Protein AF-0000000084738300 (afdb_homodimer)

Organism: Rhizopus delemar (strain RA 99-880 / ATCC MYA-4621 / FGSC 9543 / NRRL 43880) (NCBI:txid246409)

Foldseek 3Di:
DPLDQLDQVQLQADLQLGVAHPDAADLDDPDVLCVLLVVCQVCVQVCLVVVNLLVSLVVADQGDLVPDDDPSSLLVVLLSLQLSFLCNQQGDLDAGDQEDDQSRLVNLCVSCVVQLADSYAALCRFARNFKDFQDPVDDPALVGIWGSDANQPDVLRGLVRSLLNRLSNLQSNLVVLLSQLLVCVVVVNLVSNLVSLLSNLVSLVSSLVSLVCNPVRHDLLCCQQPGQLSQFALAPFVVLPRPLAHFRPPPDPPDPPPPPPVPCVVPDPVLVVLQRHFGDFGYDPLLDLSLLLLCLQLLQEAAEQPDDPPVDDPPPPPCPVLVCPCDRRVSCVVVVVVPPVPPVPPQPPRYNYSVSVVSLSRYGPSSSVSSSSSNVSRCLLVVLVVLLVCLLVVNHDPSNVSSLVSSLSSLVSSLSSLVSVLVVCCSNFVVDLAVDHPPLLQPVPPDPDPDDDPPPDPPPDPPPPPPPDDPPDPPDSSVVSVVSRRRSRQRHRDYDPDPARQDSNGDRPNSSSVSSSVSSNVSRRDSDNPVPPPPPPPVPPDCPPPVCVVVVD/DPLDQLDQVQLQADLQLGVAHPDAADLDDPDVLCVLLVVCQVCVQVCLVVVNLLVSLVVADQGDLVPDDDPSSLLVVLLSLQLSFLCNQQGDLDAGDQEDDQSRLVNLCVSCVVQLADSYAALCRFARNFKDFQDPVDDPALVGIWGSDANQPDVLRGLVRSLLNRLSNLQSNLVVLLSQLLVCVVVVPLVSNLVSLLSNLVSLVSSLVSLVCNPVRHDLLCCQQPGQLSQFALAPFVVLPRPLAHFRPPPDPPDPPPPPPVCCVPPDPVLVVLQRHFGDFGYDPLLDLSLLLLCLQLLQEAAEQPDDPPVDDPPPPPCPVLVPPCDRRVSCVVVVPVPPVPPVPPQPPRYNYSVSVVSPSRYGPSSSVSSSSSNVSRCLLVVLVVLLVCLLVVNHDPSNVSSLVSSLSSLVSSLSSLVSVLVVCCRNFVVDLAVDHPDLLQPVPPDPDPDDDPPPDPPPDPDPPVPPDDDPDDDDSSVVSVVSRRSSRQRHRDYDPDPARQDSNGDRPNSSSVSSSVSSNVSRRDSDNPVPPPPPPPVPPDCPPPCCVVVVD

Structure (mmCIF, N/CA/C/O backbone):
data_AF-0000000084738300-model_v1
#
loop_
_entity.id
_entity.type
_entity.pdbx_description
1 polymer 'Indoleamine 2,3-dioxygenase'
#
loop_
_atom_site.group_PDB
_atom_site.id
_atom_site.type_symbol
_atom_site.label_atom_id
_atom_site.label_alt_id
_atom_site.label_comp_id
_atom_site.label_asym_id
_atom_site.label_entity_id
_atom_site.label_seq_id
_atom_site.pdbx_PDB_ins_code
_atom_site.Cartn_x
_atom_site.Cartn_y
_atom_site.Cartn_z
_atom_site.occupancy
_atom_site.B_iso_or_equiv
_atom_site.auth_seq_id
_atom_site.auth_comp_id
_atom_site.auth_asym_id
_atom_site.auth_atom_id
_atom_site.pdbx_PDB_model_num
ATOM 1 N N . MET A 1 1 ? -10.086 52.062 16.719 1 28.41 1 MET A N 1
ATOM 2 C CA . MET A 1 1 ? -10.305 51 15.742 1 28.41 1 MET A CA 1
ATOM 3 C C . MET A 1 1 ? -11.094 49.875 16.375 1 28.41 1 MET A C 1
ATOM 5 O O . MET A 1 1 ? -10.719 49.344 17.422 1 28.41 1 MET A O 1
ATOM 9 N N . THR A 1 2 ? -12.312 49.844 16.203 1 34.78 2 THR A N 1
ATOM 10 C CA . THR A 1 2 ? -13.219 48.844 16.719 1 34.78 2 THR A CA 1
ATOM 11 C C . THR A 1 2 ? -12.688 47.438 16.438 1 34.78 2 THR A C 1
ATOM 13 O O . THR A 1 2 ? -12.578 47.031 15.266 1 34.78 2 THR A O 1
ATOM 16 N N . ILE A 1 3 ? -11.781 46.969 17.109 1 43.94 3 ILE A N 1
ATOM 17 C CA . ILE A 1 3 ? -11.188 45.625 16.969 1 43.94 3 ILE A CA 1
ATOM 18 C C . ILE A 1 3 ? -12.281 44.594 16.844 1 43.94 3 ILE A C 1
ATOM 20 O O . ILE A 1 3 ? -13.086 44.406 17.766 1 43.94 3 ILE A O 1
ATOM 24 N N . THR A 1 4 ? -12.883 44.344 15.68 1 50.88 4 THR A N 1
ATOM 25 C CA . THR A 1 4 ? -13.938 43.406 15.281 1 50.88 4 THR A CA 1
ATOM 26 C C . THR A 1 4 ? -13.617 42 15.727 1 50.88 4 THR A C 1
ATOM 28 O O . THR A 1 4 ? -12.469 41.562 15.617 1 50.88 4 THR A O 1
ATOM 31 N N . THR A 1 5 ? -14.492 41.406 16.594 1 66.25 5 THR A N 1
ATOM 32 C CA . THR A 1 5 ? -14.5 40.031 17.031 1 66.25 5 THR A CA 1
ATOM 33 C C . THR A 1 5 ? -14.25 39.094 15.867 1 66.25 5 THR A C 1
ATOM 35 O O . THR A 1 5 ? -14.883 39.188 14.82 1 66.25 5 THR A O 1
ATOM 38 N N . LEU A 1 6 ? -13 38.5 15.875 1 78 6 LEU A N 1
ATOM 39 C CA . LEU A 1 6 ? -12.656 37.5 14.867 1 78 6 LEU A CA 1
ATOM 40 C C . LEU A 1 6 ? -13.703 36.406 14.812 1 78 6 LEU A C 1
ATOM 42 O O . LEU A 1 6 ? -13.883 35.656 15.789 1 78 6 LEU A O 1
ATOM 46 N N . LEU A 1 7 ? -14.555 36.438 13.797 1 84.5 7 LEU A N 1
ATOM 47 C CA . LEU A 1 7 ? -15.57 35.406 13.617 1 84.5 7 LEU A CA 1
ATOM 48 C C . LEU A 1 7 ? -15.023 34.219 12.82 1 84.5 7 LEU A C 1
ATOM 50 O O . LEU A 1 7 ? -14.789 34.344 11.609 1 84.5 7 LEU A O 1
ATOM 54 N N . LEU A 1 8 ? -14.852 33.125 13.484 1 88.94 8 LEU A N 1
ATOM 55 C CA . LEU A 1 8 ? -14.227 31.953 12.906 1 88.94 8 LEU A CA 1
ATOM 56 C C . LEU A 1 8 ? -14.945 31.531 11.625 1 88.94 8 LEU A C 1
ATOM 58 O O . LEU A 1 8 ? -14.305 31.203 10.625 1 88.94 8 LEU A O 1
ATOM 62 N N . GLU A 1 9 ? -16.266 31.609 11.602 1 87.56 9 GLU A N 1
ATOM 63 C CA . GLU A 1 9 ? -17.062 31.062 10.516 1 87.56 9 GLU A CA 1
ATOM 64 C C . GLU A 1 9 ? -16.844 31.859 9.227 1 87.56 9 GLU A C 1
ATOM 66 O O . GLU A 1 9 ? -16.984 31.312 8.125 1 87.56 9 GLU A O 1
ATOM 71 N N . LYS A 1 10 ? -16.469 33.094 9.391 1 90.25 10 LYS A N 1
ATOM 72 C CA . LYS A 1 10 ? -16.188 33.938 8.227 1 90.25 10 LYS A CA 1
ATOM 73 C C . LYS A 1 10 ? -15.008 33.406 7.434 1 90.25 10 LYS A C 1
ATOM 75 O O . LYS A 1 10 ? -14.891 33.656 6.234 1 90.25 10 LYS A O 1
ATOM 80 N N . TYR A 1 11 ? -14.203 32.656 8.062 1 95.31 11 TYR A N 1
ATOM 81 C CA . TYR A 1 11 ? -12.953 32.219 7.453 1 95.31 11 TYR A CA 1
ATOM 82 C C . TYR A 1 11 ? -12.953 30.703 7.246 1 95.31 11 TYR A C 1
ATOM 84 O O . TYR A 1 11 ? -11.891 30.078 7.152 1 95.31 11 TYR A O 1
ATOM 92 N N . ASP A 1 12 ? -14.094 30.062 7.25 1 94.69 12 ASP A N 1
ATOM 93 C CA . ASP A 1 12 ? -14.234 28.625 7.07 1 94.69 12 ASP A CA 1
ATOM 94 C C . ASP A 1 12 ? -13.508 27.859 8.172 1 94.69 12 ASP A C 1
ATOM 96 O O . ASP A 1 12 ? -12.852 26.859 7.906 1 94.69 12 ASP A O 1
ATOM 100 N N . VAL A 1 13 ? -13.492 28.453 9.305 1 96.5 13 VAL A N 1
ATOM 101 C CA . VAL A 1 13 ? -12.953 27.797 10.492 1 96.5 13 VAL A CA 1
ATOM 102 C C . VAL A 1 13 ? -14.094 27.375 11.414 1 96.5 13 VAL A C 1
ATOM 104 O O . VAL A 1 13 ? -14.914 28.203 11.812 1 96.5 13 VAL A O 1
ATOM 107 N N . SER A 1 14 ? -14.156 26.109 11.758 1 95.19 14 SER A N 1
ATOM 108 C CA . SER A 1 14 ? -15.203 25.594 12.625 1 95.19 14 SER A CA 1
ATOM 109 C C . SER A 1 14 ? -14.789 25.656 14.094 1 95.19 14 SER A C 1
ATOM 111 O O . SER A 1 14 ? -13.633 25.391 14.43 1 95.19 14 SER A O 1
ATOM 113 N N . PRO A 1 15 ? -15.734 26.078 14.891 1 92.25 15 PRO A N 1
ATOM 114 C CA . PRO A 1 15 ? -15.414 26.047 16.312 1 92.25 15 PRO A CA 1
ATOM 115 C C . PRO A 1 15 ? -15.234 24.641 16.859 1 92.25 15 PRO A C 1
ATOM 117 O O . PRO A 1 15 ? -14.641 24.453 17.922 1 92.25 15 PRO A O 1
ATOM 120 N N . ILE A 1 16 ? -15.664 23.688 16.094 1 92.81 16 ILE A N 1
ATOM 121 C CA . ILE A 1 16 ? -15.641 22.297 16.562 1 92.81 16 ILE A CA 1
ATOM 122 C C . ILE A 1 16 ? -14.523 21.531 15.852 1 92.81 16 ILE A C 1
ATOM 124 O O . ILE A 1 16 ? -13.703 20.875 16.5 1 92.81 16 ILE A O 1
ATOM 128 N N . THR A 1 17 ? -14.414 21.703 14.547 1 95.94 17 THR A N 1
ATOM 129 C CA . THR A 1 17 ? -13.477 20.891 13.773 1 95.94 17 THR A CA 1
ATOM 130 C C . THR A 1 17 ? -12.273 21.719 13.328 1 95.94 17 THR A C 1
ATOM 132 O O . THR A 1 17 ? -11.406 21.219 12.609 1 95.94 17 THR A O 1
ATOM 135 N N . GLY A 1 18 ? -12.188 22.969 13.742 1 97.25 18 GLY A N 1
ATOM 136 C CA . GLY A 1 18 ? -11.062 23.812 13.367 1 97.25 18 GLY A CA 1
ATOM 137 C C . GLY A 1 18 ? -10.961 24.031 11.867 1 97.25 18 GLY A C 1
ATOM 138 O O . GLY A 1 18 ? -11.945 24.422 11.227 1 97.25 18 GLY A O 1
ATOM 139 N N . PHE A 1 19 ? -9.82 23.828 11.312 1 98.19 19 PHE A N 1
ATOM 140 C CA . PHE A 1 19 ? -9.586 24.062 9.898 1 98.19 19 PHE A CA 1
ATOM 141 C C . PHE A 1 19 ? -10.094 22.891 9.062 1 98.19 19 PHE A C 1
ATOM 143 O O . PHE A 1 19 ? -10.148 22.984 7.832 1 98.19 19 PHE A O 1
ATOM 150 N N . LEU A 1 20 ? -10.445 21.75 9.719 1 97.75 20 LEU A N 1
ATOM 151 C CA . LEU A 1 20 ? -11.172 20.719 8.992 1 97.75 20 LEU A CA 1
ATOM 152 C C . LEU A 1 20 ? -12.586 21.188 8.648 1 97.75 20 LEU A C 1
ATOM 154 O O . LEU A 1 20 ? -13.195 21.938 9.398 1 97.75 20 LEU A O 1
ATOM 158 N N . PRO A 1 21 ? -13.031 20.703 7.523 1 95.88 21 PRO A N 1
ATOM 159 C CA . PRO A 1 21 ? -14.406 21.094 7.184 1 95.88 21 PRO A CA 1
ATOM 160 C C . PRO A 1 21 ? -15.422 20.656 8.242 1 95.88 21 PRO A C 1
ATOM 162 O O . PRO A 1 21 ? -15.25 19.594 8.859 1 95.88 21 PRO A O 1
ATOM 165 N N . SER A 1 22 ? -16.484 21.453 8.391 1 92.5 22 SER A N 1
ATOM 166 C CA . SER A 1 22 ? -17.531 21.141 9.359 1 92.5 22 SER A CA 1
ATOM 167 C C . SER A 1 22 ? -18.297 19.891 8.969 1 92.5 22 SER A C 1
ATOM 169 O O . SER A 1 22 ? -18.859 19.203 9.828 1 92.5 22 SER A O 1
ATOM 171 N N . THR A 1 23 ? -18.312 19.656 7.699 1 92 23 THR A N 1
ATOM 172 C CA . THR A 1 23 ? -18.859 18.422 7.18 1 92 23 THR A CA 1
ATOM 173 C C . THR A 1 23 ? -17.766 17.578 6.527 1 92 23 THR A C 1
ATOM 175 O O . THR A 1 23 ? -16.906 18.094 5.828 1 92 23 THR A O 1
ATOM 178 N N . PRO A 1 24 ? -17.875 16.266 6.738 1 92.75 24 PRO A N 1
ATOM 179 C CA . PRO A 1 24 ? -16.844 15.43 6.137 1 92.75 24 PRO A CA 1
ATOM 180 C C . PRO A 1 24 ? -16.734 15.617 4.625 1 92.75 24 PRO A C 1
ATOM 182 O O . PRO A 1 24 ? -17.719 15.914 3.965 1 92.75 24 PRO A O 1
ATOM 185 N N . PRO A 1 25 ? -15.492 15.477 4.117 1 97.31 25 PRO A N 1
ATOM 186 C CA . PRO A 1 25 ? -15.289 15.625 2.674 1 97.31 25 PRO A CA 1
ATOM 187 C C . PRO A 1 25 ? -16.203 14.719 1.854 1 97.31 25 PRO A C 1
ATOM 189 O O . PRO A 1 25 ? -16.547 13.617 2.301 1 97.31 25 PRO A O 1
ATOM 192 N N . LEU A 1 26 ? -16.547 15.211 0.703 1 97.31 26 LEU A N 1
ATOM 193 C CA . LEU A 1 26 ? -17.391 14.453 -0.21 1 97.31 26 LEU A CA 1
ATOM 194 C C . LEU A 1 26 ? -16.656 13.227 -0.739 1 97.31 26 LEU A C 1
ATOM 196 O O . LEU A 1 26 ? -15.508 13.328 -1.175 1 97.31 26 LEU A O 1
ATOM 200 N N . LYS A 1 27 ? -17.359 12.133 -0.733 1 96.25 27 LYS A N 1
ATOM 201 C CA . LYS A 1 27 ? -16.75 10.883 -1.198 1 96.25 27 LYS A CA 1
ATOM 202 C C . LYS A 1 27 ? -16.719 10.828 -2.723 1 96.25 27 LYS A C 1
ATOM 204 O O . LYS A 1 27 ? -15.828 10.211 -3.307 1 96.25 27 LYS A O 1
ATOM 209 N N . ARG A 1 28 ? -17.766 11.406 -3.32 1 97.75 28 ARG A N 1
ATOM 210 C CA . ARG A 1 28 ? -17.922 11.32 -4.77 1 97.75 28 ARG A CA 1
ATOM 211 C C . ARG A 1 28 ? -18.75 12.484 -5.305 1 97.75 28 ARG A C 1
ATOM 213 O O . ARG A 1 28 ? -19.719 12.898 -4.68 1 97.75 28 ARG A O 1
ATOM 220 N N . LEU A 1 29 ? -18.359 12.977 -6.449 1 98.44 29 LEU A N 1
ATOM 221 C CA . LEU A 1 29 ? -19.188 13.961 -7.141 1 98.44 29 LEU A CA 1
ATOM 222 C C . LEU A 1 29 ? -20.453 13.32 -7.676 1 98.44 29 LEU A C 1
ATOM 224 O O . LEU A 1 29 ? -20.406 12.359 -8.438 1 98.44 29 LEU A O 1
ATOM 228 N N . SER A 1 30 ? -21.578 13.82 -7.355 1 96.44 30 SER A N 1
ATOM 229 C CA . SER A 1 30 ? -22.859 13.195 -7.695 1 96.44 30 SER A CA 1
ATOM 230 C C . SER A 1 30 ? -23.312 13.594 -9.094 1 96.44 30 SER A C 1
ATOM 232 O O . SER A 1 30 ? -24.094 12.875 -9.734 1 96.44 30 SER A O 1
ATOM 234 N N . ASN A 1 31 ? -22.859 14.781 -9.562 1 97.31 31 ASN A N 1
ATOM 235 C CA . ASN A 1 31 ? -23.234 15.227 -10.898 1 97.31 31 ASN A CA 1
ATOM 236 C C . ASN A 1 31 ? -22.609 14.344 -11.984 1 97.31 31 ASN A C 1
ATOM 238 O O . ASN A 1 31 ? -21.391 14.273 -12.109 1 97.31 31 ASN A O 1
ATOM 242 N N . GLU A 1 32 ? -23.438 13.781 -12.82 1 97.44 32 GLU A N 1
ATOM 243 C CA . GLU A 1 32 ? -23.016 12.852 -13.859 1 97.44 32 GLU A CA 1
ATOM 244 C C . GLU A 1 32 ? -22.062 13.523 -14.852 1 97.44 32 GLU A C 1
ATOM 246 O O . GLU A 1 32 ? -21.266 12.852 -15.516 1 97.44 32 GLU A O 1
ATOM 251 N N . TYR A 1 33 ? -22.156 14.789 -14.891 1 98.25 33 TYR A N 1
ATOM 252 C CA . TYR A 1 33 ? -21.281 15.547 -15.773 1 98.25 33 TYR A CA 1
ATOM 253 C C . TYR A 1 33 ? -19.812 15.266 -15.445 1 98.25 33 TYR A C 1
ATOM 255 O O . TYR A 1 33 ? -18.969 15.242 -16.328 1 98.25 33 TYR A O 1
ATOM 263 N N . PHE A 1 34 ? -19.516 14.969 -14.172 1 98.62 34 PHE A N 1
ATOM 264 C CA . PHE A 1 34 ? -18.125 14.797 -13.727 1 98.62 34 PHE A CA 1
ATOM 265 C C . PHE A 1 34 ? -17.797 13.312 -13.57 1 98.62 34 PHE A C 1
ATOM 267 O O . PHE A 1 34 ? -16.781 12.961 -12.977 1 98.62 34 PHE A O 1
ATOM 274 N N . ALA A 1 35 ? -18.609 12.406 -14.117 1 98.25 35 ALA A N 1
ATOM 275 C CA . ALA A 1 35 ? -18.422 10.961 -14.008 1 98.25 35 ALA A CA 1
ATOM 276 C C . ALA A 1 35 ? -17.078 10.531 -14.57 1 98.25 35 ALA A C 1
ATOM 278 O O . ALA A 1 35 ? -16.438 9.609 -14.047 1 98.25 35 ALA A O 1
ATOM 279 N N . PRO A 1 36 ? -16.594 11.164 -15.625 1 98.25 36 PRO A N 1
ATOM 280 C CA . PRO A 1 36 ? -15.281 10.758 -16.141 1 98.25 36 PRO A CA 1
ATOM 281 C C . PRO A 1 36 ? -14.164 10.883 -15.109 1 98.25 36 PRO A C 1
ATOM 283 O O . PRO A 1 36 ? -13.281 10.023 -15.039 1 98.25 36 PRO A O 1
ATOM 286 N N . TRP A 1 37 ? -14.211 11.961 -14.273 1 98.62 37 TRP A N 1
ATOM 287 C CA . TRP A 1 37 ? -13.211 12.125 -13.211 1 98.62 37 TRP A CA 1
ATOM 288 C C . TRP A 1 37 ? -13.336 11.008 -12.18 1 98.62 37 TRP A C 1
ATOM 290 O O . TRP A 1 37 ? -12.336 10.383 -11.812 1 98.62 37 TRP A O 1
ATOM 300 N N . GLU A 1 38 ? -14.555 10.742 -11.805 1 98.38 38 GLU A N 1
ATOM 301 C CA . GLU A 1 38 ? -14.812 9.758 -10.758 1 98.38 38 GLU A CA 1
ATOM 302 C C . GLU A 1 38 ? -14.516 8.344 -11.242 1 98.38 38 GLU A C 1
ATOM 304 O O . GLU A 1 38 ? -13.984 7.523 -10.492 1 98.38 38 GLU A O 1
ATOM 309 N N . ASN A 1 39 ? -14.836 8.086 -12.492 1 96.56 39 ASN A N 1
ATOM 310 C CA . ASN A 1 39 ? -14.547 6.777 -13.062 1 96.56 39 ASN A CA 1
ATOM 311 C C . ASN A 1 39 ? -13.047 6.523 -13.156 1 96.56 39 ASN A C 1
ATOM 313 O O . ASN A 1 39 ? -12.586 5.402 -12.938 1 96.56 39 ASN A O 1
ATOM 317 N N . MET A 1 40 ? -12.328 7.523 -13.477 1 97.06 40 MET A N 1
ATOM 318 C CA . MET A 1 40 ? -10.867 7.414 -13.492 1 97.06 40 MET A CA 1
ATOM 319 C C . MET A 1 40 ? -10.336 7.117 -12.094 1 97.06 40 MET A C 1
ATOM 321 O O . MET A 1 40 ? -9.438 6.285 -11.93 1 97.06 40 MET A O 1
ATOM 325 N N . MET A 1 41 ? -10.914 7.746 -11.086 1 97.56 41 MET A N 1
ATOM 326 C CA . MET A 1 41 ? -10.477 7.551 -9.703 1 97.56 41 MET A CA 1
ATOM 327 C C . MET A 1 41 ? -10.797 6.141 -9.227 1 97.56 41 MET A C 1
ATOM 329 O O . MET A 1 41 ? -10.055 5.57 -8.422 1 97.56 41 MET A O 1
ATOM 333 N N . ASP A 1 42 ? -11.812 5.523 -9.773 1 95.44 42 ASP A N 1
ATOM 334 C CA . ASP A 1 42 ? -12.203 4.168 -9.398 1 95.44 42 ASP A CA 1
ATOM 335 C C . ASP A 1 42 ? -11.109 3.166 -9.758 1 95.44 42 ASP A C 1
ATOM 337 O O . ASP A 1 42 ? -10.938 2.15 -9.078 1 95.44 42 ASP A O 1
ATOM 341 N N . ASP A 1 43 ? -10.383 3.494 -10.828 1 95 43 ASP A N 1
ATOM 342 C CA . ASP A 1 43 ? -9.352 2.584 -11.32 1 95 43 ASP A CA 1
ATOM 343 C C . ASP A 1 43 ? -7.965 3.205 -11.18 1 95 43 ASP A C 1
ATOM 345 O O . ASP A 1 43 ? -7.008 2.744 -11.812 1 95 43 ASP A O 1
ATOM 349 N N . PHE A 1 44 ? -7.871 4.246 -10.453 1 97.06 44 PHE A N 1
ATOM 350 C CA . PHE A 1 44 ? -6.715 5.133 -10.398 1 97.06 44 PHE A CA 1
ATOM 351 C C . PHE A 1 44 ? -5.445 4.348 -10.094 1 97.06 44 PHE A C 1
ATOM 353 O O . PHE A 1 44 ? -4.496 4.352 -10.883 1 97.06 44 PHE A O 1
ATOM 360 N N . ASN A 1 45 ? -5.406 3.596 -8.992 1 97.25 45 ASN A N 1
ATOM 361 C CA . ASN A 1 45 ? -4.215 2.863 -8.578 1 97.25 45 ASN A CA 1
ATOM 362 C C . ASN A 1 45 ? -3.887 1.731 -9.547 1 97.25 45 ASN A C 1
ATOM 364 O O . ASN A 1 45 ? -2.715 1.48 -9.836 1 97.25 45 ASN A O 1
ATOM 368 N N . ASP A 1 46 ? -4.914 1.104 -10.078 1 97 46 ASP A N 1
ATOM 369 C CA . ASP A 1 46 ? -4.707 0.005 -11.016 1 97 46 ASP A CA 1
ATOM 370 C C . ASP A 1 46 ? -4.133 0.513 -12.336 1 97 46 ASP A C 1
ATOM 372 O O . ASP A 1 46 ? -3.268 -0.132 -12.93 1 97 46 ASP A O 1
ATOM 376 N N . LEU A 1 47 ? -4.656 1.61 -12.766 1 97 47 LEU A N 1
ATOM 377 C CA . LEU A 1 47 ? -4.156 2.205 -14 1 97 47 LEU A CA 1
ATOM 378 C C . LEU A 1 47 ? -2.699 2.631 -13.844 1 97 47 LEU A C 1
ATOM 380 O O . LEU A 1 47 ? -1.896 2.457 -14.766 1 97 47 LEU A O 1
ATOM 384 N N . LEU A 1 48 ? -2.414 3.223 -12.703 1 96.12 48 LEU A N 1
ATOM 385 C CA . LEU A 1 48 ? -1.037 3.609 -12.414 1 96.12 48 LEU A CA 1
ATOM 386 C C . LEU A 1 48 ? -0.119 2.393 -12.422 1 96.12 48 LEU A C 1
ATOM 388 O O . LEU A 1 48 ? 0.958 2.424 -13.023 1 96.12 48 LEU A O 1
ATOM 392 N N . LEU A 1 49 ? -0.545 1.32 -11.812 1 96.5 49 LEU A N 1
ATOM 393 C CA . LEU A 1 49 ? 0.232 0.09 -11.711 1 96.5 49 LEU A CA 1
ATOM 394 C C . LEU A 1 49 ? 0.417 -0.553 -13.078 1 96.5 49 LEU A C 1
ATOM 396 O O . LEU A 1 49 ? 1.498 -1.058 -13.391 1 96.5 49 LEU A O 1
ATOM 400 N N . ALA A 1 50 ? -0.594 -0.487 -13.898 1 96.06 50 ALA A N 1
ATOM 401 C CA . ALA A 1 50 ? -0.586 -1.133 -15.203 1 96.06 50 ALA A CA 1
ATOM 402 C C . ALA A 1 50 ? 0.171 -0.291 -16.234 1 96.06 50 ALA A C 1
ATOM 404 O O . ALA A 1 50 ? 0.431 -0.745 -17.344 1 96.06 50 ALA A O 1
ATOM 405 N N . GLY A 1 51 ? 0.472 0.959 -15.914 1 93.06 51 GLY A N 1
ATOM 406 C CA . GLY A 1 51 ? 1.134 1.853 -16.844 1 93.06 51 GLY A CA 1
ATOM 407 C C . GLY A 1 51 ? 0.195 2.418 -17.891 1 93.06 51 GLY A C 1
ATOM 408 O O . GLY A 1 51 ? 0.618 2.73 -19.016 1 93.06 51 GLY A O 1
ATOM 409 N N . LYS A 1 52 ? -1.057 2.541 -17.516 1 95.31 52 LYS A N 1
ATOM 410 C CA . LYS A 1 52 ? -2.059 2.961 -18.5 1 95.31 52 LYS A CA 1
ATOM 411 C C . LYS A 1 52 ? -2.672 4.305 -18.109 1 95.31 52 LYS A C 1
ATOM 413 O O . LYS A 1 52 ? -3.502 4.844 -18.844 1 95.31 52 LYS A O 1
ATOM 418 N N . LEU A 1 53 ? -2.244 4.855 -17.031 1 96.75 53 LEU A N 1
ATOM 419 C CA . LEU A 1 53 ? -2.885 6.059 -16.516 1 96.75 53 LEU A CA 1
ATOM 420 C C . LEU A 1 53 ? -2.744 7.215 -17.5 1 96.75 53 LEU A C 1
ATOM 422 O O . LEU A 1 53 ? -3.723 7.898 -17.812 1 96.75 53 LEU A O 1
ATOM 426 N N . ARG A 1 54 ? -1.546 7.441 -18.016 1 96.75 54 ARG A N 1
ATOM 427 C CA . ARG A 1 54 ? -1.301 8.555 -18.938 1 96.75 54 ARG A CA 1
ATOM 428 C C . ARG A 1 54 ? -2.15 8.43 -20.188 1 96.75 54 ARG A C 1
ATOM 430 O O . ARG A 1 54 ? -2.77 9.398 -20.625 1 96.75 54 ARG A O 1
ATOM 437 N N . GLU A 1 55 ? -2.172 7.207 -20.688 1 95.56 55 GLU A N 1
ATOM 438 C CA . GLU A 1 55 ? -2.967 6.953 -21.891 1 95.56 55 GLU A CA 1
ATOM 439 C C . GLU A 1 55 ? -4.441 7.254 -21.641 1 95.56 55 GLU A C 1
ATOM 441 O O . GLU A 1 55 ? -5.102 7.879 -22.484 1 95.56 55 GLU A O 1
ATOM 446 N N . LYS A 1 56 ? -4.953 6.824 -20.516 1 96.31 56 LYS A N 1
ATOM 447 C CA . LYS A 1 56 ? -6.363 7.02 -20.203 1 96.31 56 LYS A CA 1
ATOM 448 C C . LYS A 1 56 ? -6.672 8.492 -19.953 1 96.31 56 LYS A C 1
ATOM 450 O O . LYS A 1 56 ? -7.762 8.969 -20.281 1 96.31 56 LYS A O 1
ATOM 455 N N . ILE A 1 57 ? -5.766 9.234 -19.375 1 97.75 57 ILE A N 1
ATOM 456 C CA . ILE A 1 57 ? -5.945 10.656 -19.109 1 97.75 57 ILE A CA 1
ATOM 457 C C . ILE A 1 57 ? -6.059 11.422 -20.438 1 97.75 57 ILE A C 1
ATOM 459 O O . ILE A 1 57 ? -6.867 12.344 -20.562 1 97.75 57 ILE A O 1
ATOM 463 N N . HIS A 1 58 ? -5.328 11.016 -21.406 1 97.31 58 HIS A N 1
ATOM 464 C CA . HIS A 1 58 ? -5.379 11.672 -22.703 1 97.31 58 HIS A CA 1
ATOM 465 C C . HIS A 1 58 ? -6.742 11.484 -23.359 1 97.31 58 HIS A C 1
ATOM 467 O O . HIS A 1 58 ? -7.133 12.273 -24.219 1 97.31 58 HIS A O 1
ATOM 473 N N . LYS A 1 59 ? -7.441 10.492 -22.906 1 96.06 59 LYS A N 1
ATOM 474 C CA . LYS A 1 59 ? -8.758 10.211 -23.469 1 96.06 59 LYS A CA 1
ATOM 475 C C . LYS A 1 59 ? -9.859 10.898 -22.672 1 96.06 59 LYS A C 1
ATOM 477 O O . LYS A 1 59 ? -11.031 10.867 -23.062 1 96.06 59 LYS A O 1
ATOM 482 N N . LEU A 1 60 ? -9.539 11.516 -21.578 1 97.25 60 LEU A N 1
ATOM 483 C CA . LEU A 1 60 ? -10.508 12.242 -20.766 1 97.25 60 LEU A CA 1
ATOM 484 C C . LEU A 1 60 ? -11.031 13.469 -21.5 1 97.25 60 LEU A C 1
ATOM 486 O O . LEU A 1 60 ? -10.266 14.172 -22.156 1 97.25 60 LEU A O 1
ATOM 490 N N . PRO A 1 61 ? -12.312 13.703 -21.406 1 97.75 61 PRO A N 1
ATOM 491 C CA . PRO A 1 61 ? -12.812 14.977 -21.938 1 97.75 61 PRO A CA 1
ATOM 492 C C . PRO A 1 61 ? -12.375 16.172 -21.094 1 97.75 61 PRO A C 1
ATOM 494 O O . PRO A 1 61 ? -12.07 16.031 -19.906 1 97.75 61 PRO A O 1
ATOM 497 N N . LEU A 1 62 ? -12.281 17.297 -21.766 1 98.06 62 LEU A N 1
ATOM 498 C CA . LEU A 1 62 ? -12.07 18.547 -21.031 1 98.06 62 LEU A CA 1
ATOM 499 C C . LEU A 1 62 ? -13.352 19.016 -20.359 1 98.06 62 LEU A C 1
ATOM 501 O O . LEU A 1 62 ? -14.289 19.469 -21.016 1 98.06 62 LEU A O 1
ATOM 505 N N . LEU A 1 63 ? -13.398 18.906 -19.062 1 98.31 63 LEU A N 1
ATOM 506 C CA . LEU A 1 63 ? -14.609 19.234 -18.312 1 98.31 63 LEU A CA 1
ATOM 507 C C . LEU A 1 63 ? -14.555 20.656 -17.797 1 98.31 63 LEU A C 1
ATOM 509 O O . LEU A 1 63 ? -13.477 21.172 -17.469 1 98.31 63 LEU A O 1
ATOM 513 N N . ASP A 1 64 ? -15.672 21.266 -17.734 1 97.88 64 ASP A N 1
ATOM 514 C CA . ASP A 1 64 ? -15.805 22.625 -17.234 1 97.88 64 ASP A CA 1
ATOM 515 C C . ASP A 1 64 ? -16.031 22.641 -15.734 1 97.88 64 ASP A C 1
ATOM 517 O O . ASP A 1 64 ? -17.141 22.391 -15.266 1 97.88 64 ASP A O 1
ATOM 521 N N . SER A 1 65 ? -15.047 23.016 -15 1 97.38 65 SER A N 1
ATOM 522 C CA . SER A 1 65 ? -15.102 23 -13.539 1 97.38 65 SER A CA 1
ATOM 523 C C . SER A 1 65 ? -16.125 23.984 -13.008 1 97.38 65 SER A C 1
ATOM 525 O O . SER A 1 65 ? -16.547 23.891 -11.852 1 97.38 65 SER A O 1
ATOM 527 N N . ARG A 1 66 ? -16.578 24.953 -13.781 1 95.56 66 ARG A N 1
ATOM 528 C CA . ARG A 1 66 ? -17.547 25.969 -13.367 1 95.56 66 ARG A CA 1
ATOM 529 C C . ARG A 1 66 ? -18.906 25.344 -13.117 1 95.56 66 ARG A C 1
ATOM 531 O O . ARG A 1 66 ? -19.781 25.984 -12.523 1 95.56 66 ARG A O 1
ATOM 538 N N . ARG A 1 67 ? -19.031 24.078 -13.469 1 97.81 67 ARG A N 1
ATOM 539 C CA . ARG A 1 67 ? -20.281 23.375 -13.227 1 97.81 67 ARG A CA 1
ATOM 540 C C . ARG A 1 67 ? -20.344 22.828 -11.812 1 97.81 67 ARG A C 1
ATOM 542 O O . ARG A 1 67 ? -21.406 22.359 -11.359 1 97.81 67 ARG A O 1
ATOM 549 N N . LEU A 1 68 ? -19.266 22.875 -11.117 1 98.44 68 LEU A N 1
ATOM 550 C CA . LEU A 1 68 ? -19.297 22.562 -9.695 1 98.44 68 LEU A CA 1
ATOM 551 C C . LEU A 1 68 ? -20.109 23.594 -8.93 1 98.44 68 LEU A C 1
ATOM 553 O O . LEU A 1 68 ? -20.062 24.797 -9.234 1 98.44 68 LEU A O 1
ATOM 557 N N . GLN A 1 69 ? -20.797 23.156 -7.906 1 97.31 69 GLN A N 1
ATOM 558 C CA . GLN A 1 69 ? -21.781 24.062 -7.312 1 97.31 69 GLN A CA 1
ATOM 559 C C . GLN A 1 69 ? -21.438 24.375 -5.859 1 97.31 69 GLN A C 1
ATOM 561 O O . GLN A 1 69 ? -21.641 25.5 -5.395 1 97.31 69 GLN A O 1
ATOM 566 N N . THR A 1 70 ? -21 23.422 -5.129 1 96.81 70 THR A N 1
ATOM 567 C CA . THR A 1 70 ? -20.766 23.609 -3.703 1 96.81 70 THR A CA 1
ATOM 568 C C . THR A 1 70 ? -19.266 23.594 -3.391 1 96.81 70 THR A C 1
ATOM 570 O O . THR A 1 70 ? -18.469 23.109 -4.199 1 96.81 70 THR A O 1
ATOM 573 N N . ILE A 1 71 ? -18.875 24.109 -2.207 1 96.69 71 ILE A N 1
ATOM 574 C CA . ILE A 1 71 ? -17.484 24.125 -1.789 1 96.69 71 ILE A CA 1
ATOM 575 C C . ILE A 1 71 ? -16.969 22.688 -1.61 1 96.69 71 ILE A C 1
ATOM 577 O O . ILE A 1 71 ? -15.805 22.406 -1.886 1 96.69 71 ILE A O 1
ATOM 581 N N . GLU A 1 72 ? -17.891 21.812 -1.145 1 97.56 72 GLU A N 1
ATOM 582 C CA . GLU A 1 72 ? -17.547 20.406 -0.977 1 97.56 72 GLU A CA 1
ATOM 583 C C . GLU A 1 72 ? -17.188 19.766 -2.312 1 97.56 72 GLU A C 1
ATOM 585 O O . GLU A 1 72 ? -16.266 18.953 -2.391 1 97.56 72 GLU A O 1
ATOM 590 N N . GLU A 1 73 ? -17.875 20.156 -3.34 1 98.56 73 GLU A N 1
ATOM 591 C CA . GLU A 1 73 ? -17.594 19.641 -4.672 1 98.56 73 GLU A CA 1
ATOM 592 C C . GLU A 1 73 ? -16.25 20.141 -5.184 1 98.56 73 GLU A C 1
ATOM 594 O O . GLU A 1 73 ? -15.484 19.375 -5.793 1 98.56 73 GLU A O 1
ATOM 599 N N . TYR A 1 74 ? -15.961 21.406 -4.965 1 98.62 74 TYR A N 1
ATOM 600 C CA . TYR A 1 74 ? -14.68 21.969 -5.375 1 98.62 74 TYR A CA 1
ATOM 601 C C . TYR A 1 74 ? -13.531 21.266 -4.668 1 98.62 74 TYR A C 1
ATOM 603 O O . TYR A 1 74 ? -12.492 20.984 -5.277 1 98.62 74 TYR A O 1
ATOM 611 N N . ARG A 1 75 ? -13.711 21.016 -3.398 1 98.62 75 ARG A N 1
ATOM 612 C CA . ARG A 1 75 ? -12.68 20.344 -2.619 1 98.62 75 ARG A CA 1
ATOM 613 C C . ARG A 1 75 ? -12.453 18.922 -3.121 1 98.62 75 ARG A C 1
ATOM 615 O O . ARG A 1 75 ? -11.312 18.469 -3.262 1 98.62 75 ARG A O 1
ATOM 622 N N . ARG A 1 76 ? -13.531 18.188 -3.416 1 98.81 76 ARG A N 1
ATOM 623 C CA . ARG A 1 76 ? -13.422 16.844 -3.969 1 98.81 76 ARG A CA 1
ATOM 624 C C . ARG A 1 76 ? -12.727 16.859 -5.324 1 98.81 76 ARG A C 1
ATOM 626 O O . ARG A 1 76 ? -11.852 16.031 -5.59 1 98.81 76 ARG A O 1
ATOM 633 N N . ALA A 1 77 ? -13.141 17.797 -6.125 1 98.88 77 ALA A N 1
ATOM 634 C CA . ALA A 1 77 ? -12.523 17.922 -7.441 1 98.88 77 ALA A CA 1
ATOM 635 C C . ALA A 1 77 ? -11.031 18.234 -7.32 1 98.88 77 ALA A C 1
ATOM 637 O O . ALA A 1 77 ? -10.219 17.719 -8.094 1 98.88 77 ALA A O 1
ATOM 638 N N . PHE A 1 78 ? -10.68 19.078 -6.391 1 98.88 78 PHE A N 1
ATOM 639 C CA . PHE A 1 78 ? -9.273 19.438 -6.172 1 98.88 78 PHE A CA 1
ATOM 640 C C . PHE A 1 78 ? -8.469 18.203 -5.777 1 98.88 78 PHE A C 1
ATOM 642 O O . PHE A 1 78 ? -7.355 18 -6.262 1 98.88 78 PHE A O 1
ATOM 649 N N . LEU A 1 79 ? -9.023 17.375 -4.918 1 98.81 79 LEU A N 1
ATOM 650 C CA . LEU A 1 79 ? -8.367 16.141 -4.523 1 98.81 79 LEU A CA 1
ATOM 651 C C . LEU A 1 79 ? -8.148 15.227 -5.73 1 98.81 79 LEU A C 1
ATOM 653 O O . LEU A 1 79 ? -7.059 14.68 -5.91 1 98.81 79 LEU A O 1
ATOM 657 N N . ILE A 1 80 ? -9.188 15.078 -6.555 1 98.88 80 ILE A N 1
ATOM 658 C CA . ILE A 1 80 ? -9.109 14.242 -7.746 1 98.88 80 ILE A CA 1
ATOM 659 C C . ILE A 1 80 ? -7.992 14.75 -8.656 1 98.88 80 ILE A C 1
ATOM 661 O O . ILE A 1 80 ? -7.152 13.977 -9.117 1 98.88 80 ILE A O 1
ATOM 665 N N . MET A 1 81 ? -7.953 16.078 -8.859 1 98.81 81 MET A N 1
ATOM 666 C CA . MET A 1 81 ? -6.949 16.672 -9.727 1 98.81 81 MET A CA 1
ATOM 667 C C . MET A 1 81 ? -5.547 16.469 -9.164 1 98.81 81 MET A C 1
ATOM 669 O O . MET A 1 81 ? -4.605 16.219 -9.922 1 98.81 81 MET A O 1
ATOM 673 N N . CYS A 1 82 ? -5.426 16.609 -7.871 1 98.75 82 CYS A N 1
ATOM 674 C CA . CYS A 1 82 ? -4.129 16.375 -7.246 1 98.75 82 CYS A CA 1
ATOM 675 C C . CYS A 1 82 ? -3.652 14.945 -7.477 1 98.75 82 CYS A C 1
ATOM 677 O O . CYS A 1 82 ? -2.502 14.727 -7.859 1 98.75 82 CYS A O 1
ATOM 679 N N . MET A 1 83 ? -4.523 13.977 -7.297 1 98.69 83 MET A N 1
ATOM 680 C CA . MET A 1 83 ? -4.168 12.57 -7.449 1 98.69 83 MET A CA 1
ATOM 681 C C . MET A 1 83 ? -3.777 12.266 -8.891 1 98.69 83 MET A C 1
ATOM 683 O O . MET A 1 83 ? -2.713 11.695 -9.141 1 98.69 83 MET A O 1
ATOM 687 N N . LEU A 1 84 ? -4.594 12.703 -9.789 1 98.62 84 LEU A N 1
ATOM 688 C CA . LEU A 1 84 ? -4.371 12.375 -11.195 1 98.62 84 LEU A CA 1
ATOM 689 C C . LEU A 1 84 ? -3.15 13.109 -11.742 1 98.62 84 LEU A C 1
ATOM 691 O O . LEU A 1 84 ? -2.326 12.516 -12.445 1 98.62 84 LEU A O 1
ATOM 695 N N . SER A 1 85 ? -2.967 14.352 -11.414 1 98.56 85 SER A N 1
ATOM 696 C CA . SER A 1 85 ? -1.92 15.172 -12.008 1 98.56 85 SER A CA 1
ATOM 697 C C . SER A 1 85 ? -0.541 14.773 -11.5 1 98.56 85 SER A C 1
ATOM 699 O O . SER A 1 85 ? 0.406 14.648 -12.273 1 98.56 85 SER A O 1
ATOM 701 N N . HIS A 1 86 ? -0.445 14.594 -10.242 1 98 86 HIS A N 1
ATOM 702 C CA . HIS A 1 86 ? 0.855 14.195 -9.719 1 98 86 HIS A CA 1
ATOM 703 C C . HIS A 1 86 ? 1.246 12.805 -10.211 1 98 86 HIS A C 1
ATOM 705 O O . HIS A 1 86 ? 2.422 12.547 -10.484 1 98 86 HIS A O 1
ATOM 711 N N . SER A 1 87 ? 0.244 11.906 -10.297 1 97.88 87 SER A N 1
ATOM 712 C CA . SER A 1 87 ? 0.531 10.578 -10.828 1 97.88 87 SER A CA 1
ATOM 713 C C . SER A 1 87 ? 0.879 10.641 -12.312 1 97.88 87 SER A C 1
ATOM 715 O O . SER A 1 87 ? 1.681 9.844 -12.805 1 97.88 87 SER A O 1
ATOM 717 N N . TYR A 1 88 ? 0.264 11.57 -13.008 1 97.88 88 TYR A N 1
ATOM 718 C CA . TYR A 1 88 ? 0.617 11.758 -14.406 1 97.88 88 TYR A CA 1
ATOM 719 C C . TYR A 1 88 ? 2.061 12.227 -14.547 1 97.88 88 TYR A C 1
ATOM 721 O O . TYR A 1 88 ? 2.805 11.727 -15.398 1 97.88 88 TYR A O 1
ATOM 729 N N . VAL A 1 89 ? 2.514 13.164 -13.758 1 96.94 89 VAL A N 1
ATOM 730 C CA . VAL A 1 89 ? 3.826 13.789 -13.875 1 96.94 89 VAL A CA 1
ATOM 731 C C . VAL A 1 89 ? 4.91 12.805 -13.445 1 96.94 89 VAL A C 1
ATOM 733 O O . VAL A 1 89 ? 5.867 12.562 -14.18 1 96.94 89 VAL A O 1
ATOM 736 N N . TRP A 1 90 ? 4.75 12.203 -12.281 1 94.12 90 TRP A N 1
ATOM 737 C CA . TRP A 1 90 ? 5.816 11.383 -11.719 1 94.12 90 TRP A CA 1
ATOM 738 C C . TRP A 1 90 ? 5.719 9.945 -12.219 1 94.12 90 TRP A C 1
ATOM 740 O O . TRP A 1 90 ? 6.73 9.242 -12.305 1 94.12 90 TRP A O 1
ATOM 750 N N . GLY A 1 91 ? 4.5 9.5 -12.531 1 91.75 91 GLY A N 1
ATOM 751 C CA . GLY A 1 91 ? 4.309 8.148 -13.047 1 91.75 91 GLY A CA 1
ATOM 752 C C . GLY A 1 91 ? 4.805 7.074 -12.094 1 91.75 91 GLY A C 1
ATOM 753 O O . GLY A 1 91 ? 5.023 7.336 -10.914 1 91.75 91 GLY A O 1
ATOM 754 N N . LYS A 1 92 ? 4.738 5.855 -12.547 1 89.31 92 LYS A N 1
ATOM 755 C CA . LYS A 1 92 ? 5.34 4.699 -11.898 1 89.31 92 LYS A CA 1
ATOM 756 C C . LYS A 1 92 ? 6.305 3.979 -12.836 1 89.31 92 LYS A C 1
ATOM 758 O O . LYS A 1 92 ? 5.879 3.33 -13.789 1 89.31 92 LYS A O 1
ATOM 763 N N . LEU A 1 93 ? 7.566 4.02 -12.531 1 83.62 93 LEU A N 1
ATOM 764 C CA . LEU A 1 93 ? 8.625 3.49 -13.383 1 83.62 93 LEU A CA 1
ATOM 765 C C . LEU A 1 93 ? 8.586 4.137 -14.766 1 83.62 93 LEU A C 1
ATOM 767 O O . LEU A 1 93 ? 8.703 3.443 -15.781 1 83.62 93 LEU A O 1
ATOM 771 N N . GLU A 1 94 ? 8.266 5.355 -14.836 1 87 94 GLU A N 1
ATOM 772 C CA . GLU A 1 94 ? 8.242 6.191 -16.031 1 87 94 GLU A CA 1
ATOM 773 C C . GLU A 1 94 ? 9.023 7.484 -15.82 1 87 94 GLU A C 1
ATOM 775 O O . GLU A 1 94 ? 9.195 7.934 -14.688 1 87 94 GLU A O 1
ATOM 780 N N . GLN A 1 95 ? 9.461 7.98 -16.906 1 87.81 95 GLN A N 1
ATOM 781 C CA . GLN A 1 95 ? 10.109 9.281 -16.812 1 87.81 95 GLN A CA 1
ATOM 782 C C . GLN A 1 95 ? 9.109 10.375 -16.453 1 87.81 95 GLN A C 1
ATOM 784 O O . GLN A 1 95 ? 7.977 10.375 -16.922 1 87.81 95 GLN A O 1
ATOM 789 N N . ALA A 1 96 ? 9.57 11.289 -15.625 1 92.31 96 ALA A N 1
ATOM 790 C CA . ALA A 1 96 ? 8.711 12.406 -15.242 1 92.31 96 ALA A CA 1
ATOM 791 C C . ALA A 1 96 ? 8.242 13.18 -16.469 1 92.31 96 ALA A C 1
ATOM 793 O O . ALA A 1 96 ? 9.023 13.414 -17.391 1 92.31 96 ALA A O 1
ATOM 794 N N . SER A 1 97 ? 7.023 13.5 -16.469 1 94.5 97 SER A N 1
ATOM 795 C CA . SER A 1 97 ? 6.496 14.297 -17.578 1 94.5 97 SER A CA 1
ATOM 796 C C . SER A 1 97 ? 6.773 15.781 -17.359 1 94.5 97 SER A C 1
ATOM 798 O O . SER A 1 97 ? 6.566 16.312 -16.266 1 94.5 97 SER A O 1
ATOM 800 N N . GLU A 1 98 ? 7.125 16.453 -18.359 1 91.88 98 GLU A N 1
ATOM 801 C CA . GLU A 1 98 ? 7.434 17.875 -18.281 1 91.88 98 GLU A CA 1
ATOM 802 C C . GLU A 1 98 ? 6.191 18.734 -18.531 1 91.88 98 GLU A C 1
ATOM 804 O O . GLU A 1 98 ? 6.223 19.953 -18.375 1 91.88 98 GLU A O 1
ATOM 809 N N . SER A 1 99 ? 5.188 18.078 -18.875 1 94.56 99 SER A N 1
ATOM 810 C CA . SER A 1 99 ? 3.961 18.812 -19.156 1 94.56 99 SER A CA 1
ATOM 811 C C . SER A 1 99 ? 2.74 18.078 -18.609 1 94.56 99 SER A C 1
ATOM 813 O O . SER A 1 99 ? 2.75 16.859 -18.469 1 94.56 99 SER A O 1
ATOM 815 N N . LEU A 1 100 ? 1.759 18.844 -18.266 1 96.38 100 LEU A N 1
ATOM 816 C CA . LEU A 1 100 ? 0.443 18.359 -17.859 1 96.38 100 LEU A CA 1
ATOM 817 C C . LEU A 1 100 ? -0.595 18.641 -18.938 1 96.38 100 LEU A C 1
ATOM 819 O O . LEU A 1 100 ? -0.765 19.781 -19.359 1 96.38 100 LEU A O 1
ATOM 823 N N . PRO A 1 101 ? -1.29 17.625 -19.391 1 97.56 101 PRO A N 1
ATOM 824 C CA . PRO A 1 101 ? -2.246 17.828 -20.484 1 97.56 101 PRO A CA 1
ATOM 825 C C . PRO A 1 101 ? -3.383 18.781 -20.094 1 97.56 101 PRO A C 1
ATOM 827 O O . PRO A 1 101 ? -3.729 18.891 -18.922 1 97.56 101 PRO A O 1
ATOM 830 N N . ALA A 1 102 ? -4.004 19.375 -21.062 1 96.94 102 ALA A N 1
ATOM 831 C CA . ALA A 1 102 ? -5.035 20.391 -20.875 1 96.94 102 ALA A CA 1
ATOM 832 C C . ALA A 1 102 ? -6.227 19.812 -20.109 1 96.94 102 ALA A C 1
ATOM 834 O O . ALA A 1 102 ? -6.867 20.531 -19.328 1 96.94 102 ALA A O 1
ATOM 835 N N . GLN A 1 103 ? -6.52 18.5 -20.281 1 97.25 103 GLN A N 1
ATOM 836 C CA . GLN A 1 103 ? -7.648 17.844 -19.625 1 97.25 103 GLN A CA 1
ATOM 837 C C . GLN A 1 103 ? -7.516 17.891 -18.109 1 97.25 103 GLN A C 1
ATOM 839 O O . GLN A 1 103 ? -8.508 17.797 -17.391 1 97.25 103 GLN A O 1
ATOM 844 N N . LEU A 1 104 ? -6.281 18.094 -17.641 1 98.38 104 LEU A N 1
ATOM 845 C CA . LEU A 1 104 ? -6.02 18.203 -16.203 1 98.38 104 LEU A CA 1
ATOM 846 C C . LEU A 1 104 ? -5.645 19.625 -15.828 1 98.38 104 LEU A C 1
ATOM 848 O O . LEU A 1 104 ? -6.176 20.172 -14.859 1 98.38 104 LEU A O 1
ATOM 852 N N . ALA A 1 105 ? -4.797 20.234 -16.609 1 97.25 105 ALA A N 1
ATOM 853 C CA . ALA A 1 105 ? -4.191 21.531 -16.281 1 97.25 105 ALA A CA 1
ATOM 854 C C . ALA A 1 105 ? -5.25 22.609 -16.141 1 97.25 105 ALA A C 1
ATOM 856 O O . ALA A 1 105 ? -5.238 23.391 -15.18 1 97.25 105 ALA A O 1
ATOM 857 N N . ILE A 1 106 ? -6.129 22.672 -17.047 1 97.31 106 ILE A N 1
ATOM 858 C CA . ILE A 1 106 ? -7.102 23.766 -17.109 1 97.31 106 ILE A CA 1
ATOM 859 C C . ILE A 1 106 ? -8.062 23.641 -15.922 1 97.31 106 ILE A C 1
ATOM 861 O O . ILE A 1 106 ? -8.172 24.578 -15.117 1 97.31 106 ILE A O 1
ATOM 865 N N . PRO A 1 107 ? -8.766 22.5 -15.758 1 98.44 107 PRO A N 1
ATOM 866 C CA . PRO A 1 107 ? -9.68 22.453 -14.617 1 98.44 107 PRO A CA 1
ATOM 867 C C . PRO A 1 107 ? -8.953 22.562 -13.273 1 98.44 107 PRO A C 1
ATOM 869 O O . PRO A 1 107 ? -9.469 23.172 -12.336 1 98.44 107 PRO A O 1
ATOM 872 N N . TRP A 1 108 ? -7.777 21.984 -13.188 1 98.25 108 TRP A N 1
ATOM 873 C CA . TRP A 1 108 ? -7.031 22.047 -11.93 1 98.25 108 TRP A CA 1
ATOM 874 C C . TRP A 1 108 ? -6.703 23.484 -11.562 1 98.25 108 TRP A C 1
ATOM 876 O O . TRP A 1 108 ? -6.863 23.891 -10.406 1 98.25 108 TRP A O 1
ATOM 886 N N . THR A 1 109 ? -6.25 24.25 -12.492 1 97.06 109 THR A N 1
ATOM 887 C CA . THR A 1 109 ? -5.918 25.656 -12.266 1 97.06 109 THR A CA 1
ATOM 888 C C . THR A 1 109 ? -7.16 26.453 -11.883 1 97.06 109 THR A C 1
ATOM 890 O O . THR A 1 109 ? -7.117 27.266 -10.953 1 97.06 109 THR A O 1
ATOM 893 N N . ASN A 1 110 ? -8.211 26.188 -12.578 1 97.44 110 ASN A N 1
ATOM 894 C CA . ASN A 1 110 ? -9.461 26.875 -12.281 1 97.44 110 ASN A CA 1
ATOM 895 C C . ASN A 1 110 ? -9.953 26.547 -10.867 1 97.44 110 ASN A C 1
ATOM 897 O O . ASN A 1 110 ? -10.383 27.453 -10.141 1 97.44 110 ASN A O 1
ATOM 901 N N . ILE A 1 111 ? -9.914 25.312 -10.5 1 98.62 111 ILE A N 1
ATOM 902 C CA . ILE A 1 111 ? -10.375 24.859 -9.188 1 98.62 111 ILE A CA 1
ATOM 903 C C . ILE A 1 111 ? -9.477 25.453 -8.102 1 98.62 111 ILE A C 1
ATOM 905 O O . ILE A 1 111 ? -9.969 25.922 -7.074 1 98.62 111 ILE A O 1
ATOM 909 N N . ALA A 1 112 ? -8.188 25.391 -8.344 1 98.06 112 ALA A N 1
ATOM 910 C CA . ALA A 1 112 ? -7.234 25.953 -7.395 1 98.06 112 ALA A CA 1
ATOM 911 C C . ALA A 1 112 ? -7.477 27.438 -7.184 1 98.06 112 ALA A C 1
ATOM 913 O O . ALA A 1 112 ? -7.473 27.922 -6.051 1 98.06 112 ALA A O 1
ATOM 914 N N . ASP A 1 113 ? -7.699 28.125 -8.266 1 96.19 113 ASP A N 1
ATOM 915 C CA . ASP A 1 113 ? -7.973 29.547 -8.188 1 96.19 113 ASP A CA 1
ATOM 916 C C . ASP A 1 113 ? -9.234 29.828 -7.375 1 96.19 113 ASP A C 1
ATOM 918 O O . ASP A 1 113 ? -9.258 30.75 -6.555 1 96.19 113 ASP A O 1
ATOM 922 N N . HIS A 1 114 ? -10.203 29.078 -7.633 1 97.5 114 HIS A N 1
ATOM 923 C CA . HIS A 1 114 ? -11.461 29.234 -6.906 1 97.5 114 HIS A CA 1
ATOM 924 C C . HIS A 1 114 ? -11.258 29.047 -5.406 1 97.5 114 HIS A C 1
ATOM 926 O O . HIS A 1 114 ? -11.859 29.75 -4.602 1 97.5 114 HIS A O 1
ATOM 932 N N . LEU A 1 115 ? -10.398 28.109 -5.004 1 97.94 115 LEU A N 1
ATOM 933 C CA . LEU A 1 115 ? -10.18 27.766 -3.602 1 97.94 115 LEU A CA 1
ATOM 934 C C . LEU A 1 115 ? -9.07 28.609 -2.996 1 97.94 115 LEU A C 1
ATOM 936 O O . LEU A 1 115 ? -8.836 28.562 -1.785 1 97.94 115 LEU A O 1
ATOM 940 N N . GLY A 1 116 ? -8.398 29.375 -3.848 1 97.12 116 GLY A N 1
ATOM 941 C CA . GLY A 1 116 ? -7.281 30.188 -3.398 1 97.12 116 GLY A CA 1
ATOM 942 C C . GLY A 1 116 ? -6.02 29.391 -3.137 1 97.12 116 GLY A C 1
ATOM 943 O O . GLY A 1 116 ? -5.273 29.688 -2.203 1 97.12 116 GLY A O 1
ATOM 944 N N . LEU A 1 117 ? -5.801 28.344 -3.898 1 97.31 117 LEU A N 1
ATOM 945 C CA . LEU A 1 117 ? -4.648 27.469 -3.764 1 97.31 117 LEU A CA 1
ATOM 946 C C . LEU A 1 117 ? -3.801 27.469 -5.031 1 97.31 117 LEU A C 1
ATOM 948 O O . LEU A 1 117 ? -4.156 28.125 -6.012 1 97.31 117 LEU A O 1
ATOM 952 N N . CYS A 1 118 ? -2.639 26.859 -4.926 1 95.31 118 CYS A N 1
ATOM 953 C CA . CYS A 1 118 ? -1.846 26.547 -6.109 1 95.31 118 CYS A CA 1
ATOM 954 C C . CYS A 1 118 ? -2.223 25.172 -6.676 1 95.31 118 CYS A C 1
ATOM 956 O O . CYS A 1 118 ? -2.602 24.281 -5.926 1 95.31 118 CYS A O 1
ATOM 958 N N . PRO A 1 119 ? -2.264 25.047 -7.969 1 97.12 119 PRO A N 1
ATOM 959 C CA . PRO A 1 119 ? -2.6 23.75 -8.562 1 97.12 119 PRO A CA 1
ATOM 960 C C . PRO A 1 119 ? -1.478 22.719 -8.414 1 97.12 119 PRO A C 1
ATOM 962 O O . PRO A 1 119 ? -0.87 22.312 -9.406 1 97.12 119 PRO A O 1
ATOM 965 N N . VAL A 1 120 ? -1.221 22.297 -7.277 1 97.5 120 VAL A N 1
ATOM 966 C CA . VAL A 1 120 ? -0.242 21.312 -6.836 1 97.5 120 VAL A CA 1
ATOM 967 C C . VAL A 1 120 ? -0.749 20.609 -5.578 1 97.5 120 VAL A C 1
ATOM 969 O O . VAL A 1 120 ? -1.619 21.125 -4.879 1 97.5 120 VAL A O 1
ATOM 972 N N . VAL A 1 121 ? -0.288 19.406 -5.355 1 97.69 121 VAL A N 1
ATOM 973 C CA . VAL A 1 121 ? -0.686 18.719 -4.137 1 97.69 121 VAL A CA 1
ATOM 974 C C . VAL A 1 121 ? -0.233 19.516 -2.914 1 97.69 121 VAL A C 1
ATOM 976 O O . VAL A 1 121 ? 0.863 20.078 -2.904 1 97.69 121 VAL A O 1
ATOM 979 N N . CYS A 1 122 ? -1.064 19.594 -1.943 1 97.88 122 CYS A N 1
ATOM 980 C CA . CYS A 1 122 ? -0.751 20.344 -0.736 1 97.88 122 CYS A CA 1
ATOM 981 C C . CYS A 1 122 ? -1.439 19.734 0.481 1 97.88 122 CYS A C 1
ATOM 983 O O . CYS A 1 122 ? -2.131 18.734 0.368 1 97.88 122 CYS A O 1
ATOM 985 N N . HIS A 1 123 ? -1.237 20.297 1.618 1 98.12 123 HIS A N 1
ATOM 986 C CA . HIS A 1 123 ? -1.775 19.844 2.896 1 98.12 123 HIS A CA 1
ATOM 987 C C . HIS A 1 123 ? -3.299 19.781 2.863 1 98.12 123 HIS A C 1
ATOM 989 O O . HIS A 1 123 ? -3.898 18.828 3.357 1 98.12 123 HIS A O 1
ATOM 995 N N . ALA A 1 124 ? -3.912 20.75 2.312 1 98.44 124 ALA A N 1
ATOM 996 C CA . ALA A 1 124 ? -5.371 20.781 2.262 1 98.44 124 ALA A CA 1
ATOM 997 C C . ALA A 1 124 ? -5.922 19.594 1.478 1 98.44 124 ALA A C 1
ATOM 999 O O . ALA A 1 124 ? -6.91 18.984 1.885 1 98.44 124 ALA A O 1
ATOM 1000 N N . ALA A 1 125 ? -5.27 19.266 0.431 1 98.06 125 ALA A N 1
ATOM 1001 C CA . ALA A 1 125 ? -5.738 18.219 -0.463 1 98.06 125 ALA A CA 1
ATOM 1002 C C . ALA A 1 125 ? -5.645 16.844 0.207 1 98.06 125 ALA A C 1
ATOM 1004 O O . ALA A 1 125 ? -6.625 16.094 0.241 1 98.06 125 ALA A O 1
ATOM 1005 N N . VAL A 1 126 ? -4.5 16.516 0.786 1 98.12 126 VAL A N 1
ATOM 1006 C CA . VAL A 1 126 ? -4.277 15.117 1.165 1 98.12 126 VAL A CA 1
ATOM 1007 C C . VAL A 1 126 ? -4.566 14.938 2.654 1 98.12 126 VAL A C 1
ATOM 1009 O O . VAL A 1 126 ? -4.613 13.812 3.15 1 98.12 126 VAL A O 1
ATOM 1012 N N . VAL A 1 127 ? -4.793 16.062 3.402 1 98.5 127 VAL A N 1
ATOM 1013 C CA . VAL A 1 127 ? -5.055 15.938 4.832 1 98.5 127 VAL A CA 1
ATOM 1014 C C . VAL A 1 127 ? -6.449 16.469 5.152 1 98.5 127 VAL A C 1
ATOM 1016 O O . VAL A 1 127 ? -7.363 15.695 5.445 1 98.5 127 VAL A O 1
ATOM 1019 N N . LEU A 1 128 ? -6.723 17.734 4.867 1 98.56 128 LEU A N 1
ATOM 1020 C CA . LEU A 1 128 ? -7.969 18.359 5.289 1 98.56 128 LEU A CA 1
ATOM 1021 C C . LEU A 1 128 ? -9.156 17.781 4.535 1 98.56 128 LEU A C 1
ATOM 1023 O O . LEU A 1 128 ? -10.25 17.656 5.086 1 98.56 128 LEU A O 1
ATOM 1027 N N . TRP A 1 129 ? -8.953 17.438 3.275 1 98.69 129 TRP A N 1
ATOM 1028 C CA . TRP A 1 129 ? -10.094 17.062 2.449 1 98.69 129 TRP A CA 1
ATOM 1029 C C . TRP A 1 129 ? -9.992 15.602 2.012 1 98.69 129 TRP A C 1
ATOM 1031 O O . TRP A 1 129 ? -10.648 15.188 1.048 1 98.69 129 TRP A O 1
ATOM 1041 N N . ASN A 1 130 ? -9.18 14.781 2.684 1 98.62 130 ASN A N 1
ATOM 1042 C CA . ASN A 1 130 ? -8.922 13.414 2.26 1 98.62 130 ASN A CA 1
ATOM 1043 C C . ASN A 1 130 ? -9.203 12.414 3.381 1 98.62 130 ASN A C 1
ATOM 1045 O O . ASN A 1 130 ? -8.359 11.586 3.707 1 98.62 130 ASN A O 1
ATOM 1049 N N . TYR A 1 131 ? -10.352 12.508 3.986 1 98.12 131 TYR A N 1
ATOM 1050 C CA . TYR A 1 131 ? -10.781 11.523 4.973 1 98.12 131 TYR A CA 1
ATOM 1051 C C . TYR A 1 131 ? -12.289 11.312 4.906 1 98.12 131 TYR A C 1
ATOM 1053 O O . TYR A 1 131 ? -13.016 12.133 4.336 1 98.12 131 TYR A O 1
ATOM 1061 N N . ARG A 1 132 ? -12.75 10.25 5.363 1 97.06 132 ARG A N 1
ATOM 1062 C CA . ARG A 1 132 ? -14.172 9.945 5.535 1 97.06 132 ARG A CA 1
ATOM 1063 C C . ARG A 1 132 ? -14.422 9.219 6.852 1 97.06 132 ARG A C 1
ATOM 1065 O O . ARG A 1 132 ? -13.531 8.555 7.379 1 97.06 132 ARG A O 1
ATOM 1072 N N . MET A 1 133 ? -15.602 9.359 7.336 1 96.06 133 MET A N 1
ATOM 1073 C CA . MET A 1 133 ? -16 8.656 8.547 1 96.06 133 MET A CA 1
ATOM 1074 C C . MET A 1 133 ? -16.344 7.203 8.25 1 96.06 133 MET A C 1
ATOM 1076 O O . MET A 1 133 ? -17.016 6.914 7.262 1 96.06 133 MET A O 1
ATOM 1080 N N . LEU A 1 134 ? -15.859 6.297 9 1 95.56 134 LEU A N 1
ATOM 1081 C CA . LEU A 1 134 ? -16.219 4.891 8.867 1 95.56 134 LEU A CA 1
ATOM 1082 C C . LEU A 1 134 ? -17.578 4.609 9.5 1 95.56 134 LEU A C 1
ATOM 1084 O O . LEU A 1 134 ? -18.344 3.787 8.992 1 95.56 134 LEU A O 1
ATOM 1088 N N . ASP A 1 135 ? -17.797 5.254 10.617 1 93.56 135 ASP A N 1
ATOM 1089 C CA . ASP A 1 135 ? -19.078 5.219 11.32 1 93.56 135 ASP A CA 1
ATOM 1090 C C . ASP A 1 135 ? -19.547 6.629 11.664 1 93.56 135 ASP A C 1
ATOM 1092 O O . ASP A 1 135 ? -18.953 7.297 12.516 1 93.56 135 ASP A O 1
ATOM 1096 N N . GLN A 1 136 ? -20.656 7.031 11.18 1 91.94 136 GLN A N 1
ATOM 1097 C CA . GLN A 1 136 ? -21.156 8.391 11.328 1 91.94 136 GLN A CA 1
ATOM 1098 C C . GLN A 1 136 ? -21.656 8.641 12.75 1 91.94 136 GLN A C 1
ATOM 1100 O O . GLN A 1 136 ? -21.734 9.789 13.195 1 91.94 136 GLN A O 1
ATOM 1105 N N . ASP A 1 137 ? -21.891 7.566 13.414 1 92.19 137 ASP A N 1
ATOM 1106 C CA . ASP A 1 137 ? -22.453 7.688 14.75 1 92.19 137 ASP A CA 1
ATOM 1107 C C . ASP A 1 137 ? -21.359 7.715 15.812 1 92.19 137 ASP A C 1
ATOM 1109 O O . ASP A 1 137 ? -21.641 7.875 17 1 92.19 137 ASP A O 1
ATOM 1113 N N . GLU A 1 138 ? -20.172 7.605 15.391 1 93.62 138 GLU A N 1
ATOM 1114 C CA . GLU A 1 138 ? -19.031 7.633 16.297 1 93.62 138 GLU A CA 1
ATOM 1115 C C . GLU A 1 138 ? -18.25 8.938 16.172 1 93.62 138 GLU A C 1
ATOM 1117 O O . GLU A 1 138 ? -18.438 9.688 15.211 1 93.62 138 GLU A O 1
ATOM 1122 N N . PRO A 1 139 ? -17.422 9.242 17.125 1 94.19 139 PRO A N 1
ATOM 1123 C CA . PRO A 1 139 ? -16.688 10.516 17.109 1 94.19 139 PRO A CA 1
ATOM 1124 C C . PRO A 1 139 ? -15.672 10.594 15.977 1 94.19 139 PRO A C 1
ATOM 1126 O O . PRO A 1 139 ? -15.219 9.562 15.477 1 94.19 139 PRO A O 1
ATOM 1129 N N . LEU A 1 140 ? -15.438 11.812 15.617 1 95.56 140 LEU A N 1
ATOM 1130 C CA . LEU A 1 140 ? -14.375 12.086 14.656 1 95.56 140 LEU A CA 1
ATOM 1131 C C . LEU A 1 140 ? -13.008 11.93 15.312 1 95.56 140 LEU A C 1
ATOM 1133 O O . LEU A 1 140 ? -12.523 12.844 15.984 1 95.56 140 LEU A O 1
ATOM 1137 N N . ASP A 1 141 ? -12.422 10.797 15.109 1 94.94 141 ASP A N 1
ATOM 1138 C CA . ASP A 1 141 ? -11.078 10.547 15.633 1 94.94 141 ASP A CA 1
ATOM 1139 C C . ASP A 1 141 ? -10.328 9.555 14.75 1 94.94 141 ASP A C 1
ATOM 1141 O O . ASP A 1 141 ? -10.875 9.047 13.773 1 94.94 141 ASP A O 1
ATOM 1145 N N . LEU A 1 142 ? -9.109 9.352 15.094 1 96.44 142 LEU A N 1
ATOM 1146 C CA . LEU A 1 142 ? -8.18 8.602 14.258 1 96.44 142 LEU A CA 1
ATOM 1147 C C . LEU A 1 142 ? -8.656 7.168 14.062 1 96.44 142 LEU A C 1
ATOM 1149 O O . LEU A 1 142 ? -8.43 6.566 13.016 1 96.44 142 LEU A O 1
ATOM 1153 N N . ASN A 1 143 ? -9.375 6.574 14.961 1 94.44 143 ASN A N 1
ATOM 1154 C CA . ASN A 1 143 ? -9.836 5.188 14.883 1 94.44 143 ASN A CA 1
ATOM 1155 C C . ASN A 1 143 ? -11.172 5.078 14.156 1 94.44 143 ASN A C 1
ATOM 1157 O O . ASN A 1 143 ? -11.742 3.988 14.062 1 94.44 143 ASN A O 1
ATOM 1161 N N . ASN A 1 144 ? -11.648 6.203 13.609 1 96.81 144 ASN A N 1
ATOM 1162 C CA . ASN A 1 144 ? -12.945 6.176 12.945 1 96.81 144 ASN A CA 1
ATOM 1163 C C . ASN A 1 144 ? -12.898 6.902 11.602 1 96.81 144 ASN A C 1
ATOM 1165 O O . ASN A 1 144 ? -13.914 7.418 11.133 1 96.81 144 ASN A O 1
ATOM 1169 N N . ILE A 1 145 ? -11.734 7 11.055 1 97.44 145 ILE A N 1
ATOM 1170 C CA . ILE A 1 145 ? -11.648 7.652 9.75 1 97.44 145 ILE A CA 1
ATOM 1171 C C . ILE A 1 145 ? -10.781 6.809 8.812 1 97.44 145 ILE A C 1
ATOM 1173 O O . ILE A 1 145 ? -9.938 6.031 9.266 1 97.44 145 ILE A O 1
ATOM 1177 N N . GLY A 1 146 ? -11.102 6.91 7.562 1 97.69 146 GLY A N 1
ATOM 1178 C CA . GLY A 1 146 ? -10.32 6.336 6.477 1 97.69 146 GLY A CA 1
ATOM 1179 C C . GLY A 1 146 ? -9.984 7.336 5.387 1 97.69 146 GLY A C 1
ATOM 1180 O O . GLY A 1 146 ? -10.664 8.359 5.246 1 97.69 146 GLY A O 1
ATOM 1181 N N . ALA A 1 147 ? -8.898 7.129 4.691 1 98.19 147 ALA A N 1
ATOM 1182 C CA . ALA A 1 147 ? -8.484 8.039 3.627 1 98.19 147 ALA A CA 1
ATOM 1183 C C . ALA A 1 147 ? -9.312 7.82 2.365 1 98.19 147 ALA A C 1
ATOM 1185 O O . ALA A 1 147 ? -9.641 6.684 2.02 1 98.19 147 ALA A O 1
ATOM 1186 N N . LEU A 1 148 ? -9.617 8.828 1.646 1 98.12 148 LEU A N 1
ATOM 1187 C CA . LEU A 1 148 ? -10.375 8.75 0.404 1 98.12 148 LEU A CA 1
ATOM 1188 C C . LEU A 1 148 ? -9.484 8.312 -0.753 1 98.12 148 LEU A C 1
ATOM 1190 O O . LEU A 1 148 ? -9.945 7.637 -1.676 1 98.12 148 LEU A O 1
ATOM 1194 N N . ALA A 1 149 ? -8.234 8.758 -0.68 1 97.94 149 ALA A N 1
ATOM 1195 C CA . ALA A 1 149 ? -7.359 8.461 -1.811 1 97.94 149 ALA A CA 1
ATOM 1196 C C . ALA A 1 149 ? -5.898 8.445 -1.381 1 97.94 149 ALA A C 1
ATOM 1198 O O . ALA A 1 149 ? -5.5 9.188 -0.48 1 97.94 149 ALA A O 1
ATOM 1199 N N . THR A 1 150 ? -5.098 7.59 -1.948 1 98.19 150 THR A N 1
ATOM 1200 C CA . THR A 1 150 ? -3.648 7.523 -1.806 1 98.19 150 THR A CA 1
ATOM 1201 C C . THR A 1 150 ? -2.982 7.297 -3.16 1 98.19 150 THR A C 1
ATOM 1203 O O . THR A 1 150 ? -3.611 6.785 -4.09 1 98.19 150 THR A O 1
ATOM 1206 N N . TYR A 1 151 ? -1.732 7.691 -3.303 1 97.19 151 TYR A N 1
ATOM 1207 C CA . TYR A 1 151 ? -0.97 7.477 -4.527 1 97.19 151 TYR A CA 1
ATOM 1208 C C . TYR A 1 151 ? -0.503 6.027 -4.629 1 97.19 151 TYR A C 1
ATOM 1210 O O . TYR A 1 151 ? -0.572 5.422 -5.699 1 97.19 151 TYR A O 1
ATOM 1218 N N . SER A 1 152 ? -0.063 5.492 -3.484 1 94.88 152 SER A N 1
ATOM 1219 C CA . SER A 1 152 ? 0.598 4.191 -3.475 1 94.88 152 SER A CA 1
ATOM 1220 C C . SER A 1 152 ? -0.391 3.07 -3.17 1 94.88 152 SER A C 1
ATOM 1222 O O . SER A 1 152 ? -0.057 1.891 -3.289 1 94.88 152 SER A O 1
ATOM 1224 N N . GLY A 1 153 ? -1.589 3.457 -2.756 1 95.06 153 GLY A N 1
ATOM 1225 C CA . GLY A 1 153 ? -2.562 2.457 -2.348 1 95.06 153 GLY A CA 1
ATOM 1226 C C . GLY A 1 153 ? -2.271 1.861 -0.983 1 95.06 153 GLY A C 1
ATOM 1227 O O . GLY A 1 153 ? -3.092 1.122 -0.435 1 95.06 153 GLY A O 1
ATOM 1228 N N . SER A 1 154 ? -1.224 2.205 -0.33 1 95.69 154 SER A N 1
ATOM 1229 C CA . SER A 1 154 ? -0.771 1.521 0.876 1 95.69 154 SER A CA 1
ATOM 1230 C C . SER A 1 154 ? -1.48 2.057 2.115 1 95.69 154 SER A C 1
ATOM 1232 O O . SER A 1 154 ? -1.812 3.242 2.182 1 95.69 154 SER A O 1
ATOM 1234 N N . LEU A 1 155 ? -1.604 1.192 3.066 1 97 155 LEU A N 1
ATOM 1235 C CA . LEU A 1 155 ? -2.145 1.587 4.363 1 97 155 LEU A CA 1
ATOM 1236 C C . LEU A 1 155 ? -1.18 2.512 5.098 1 97 155 LEU A C 1
ATOM 1238 O O . LEU A 1 155 ? -1.603 3.35 5.895 1 97 155 LEU A O 1
ATOM 1242 N N . ASP A 1 156 ? 0.088 2.414 4.77 1 96.56 156 ASP A N 1
ATOM 1243 C CA . ASP A 1 156 ? 1.078 3.318 5.344 1 96.56 156 ASP A CA 1
ATOM 1244 C C . ASP A 1 156 ? 0.791 4.766 4.953 1 96.56 156 ASP A C 1
ATOM 1246 O O . ASP A 1 156 ? 0.841 5.664 5.797 1 96.56 156 ASP A O 1
ATOM 1250 N N . GLU A 1 157 ? 0.504 4.949 3.674 1 98.25 157 GLU A N 1
ATOM 1251 C CA . GLU A 1 157 ? 0.206 6.293 3.184 1 98.25 157 GLU A CA 1
ATOM 1252 C C . GLU A 1 157 ? -1.083 6.828 3.797 1 98.25 157 GLU A C 1
ATOM 1254 O O . GLU A 1 157 ? -1.147 7.992 4.199 1 98.25 157 GLU A O 1
ATOM 1259 N N . ALA A 1 158 ? -2.074 5.938 3.881 1 98.56 158 ALA A N 1
ATOM 1260 C CA . ALA A 1 158 ? -3.32 6.34 4.527 1 98.56 158 ALA A CA 1
ATOM 1261 C C . ALA A 1 158 ? -3.072 6.793 5.965 1 98.56 158 ALA A C 1
ATOM 1263 O O . ALA A 1 158 ? -3.576 7.836 6.391 1 98.56 158 ALA A O 1
ATOM 1264 N N . TRP A 1 159 ? -2.307 6.035 6.676 1 98.38 159 TRP A N 1
ATOM 1265 C CA . TRP A 1 159 ? -2.033 6.348 8.07 1 98.38 159 TRP A CA 1
ATOM 1266 C C . TRP A 1 159 ? -1.292 7.676 8.203 1 98.38 159 TRP A C 1
ATOM 1268 O O . TRP A 1 159 ? -1.571 8.461 9.109 1 98.38 159 TRP A O 1
ATOM 1278 N N . PHE A 1 160 ? -0.365 7.945 7.293 1 98.44 160 PHE A N 1
ATOM 1279 C CA . PHE A 1 160 ? 0.366 9.211 7.281 1 98.44 160 PHE A CA 1
ATOM 1280 C C . PHE A 1 160 ? -0.593 10.391 7.211 1 98.44 160 PHE A C 1
ATOM 1282 O O . PHE A 1 160 ? -0.479 11.336 7.992 1 98.44 160 PHE A O 1
ATOM 1289 N N . TYR A 1 161 ? -1.542 10.289 6.277 1 98.69 161 TYR A N 1
ATOM 1290 C CA . TYR A 1 161 ? -2.514 11.367 6.109 1 98.69 161 TYR A CA 1
ATOM 1291 C C . TYR A 1 161 ? -3.445 11.453 7.312 1 98.69 161 TYR A C 1
ATOM 1293 O O . TYR A 1 161 ? -3.75 12.547 7.789 1 98.69 161 TYR A O 1
ATOM 1301 N N . LEU A 1 162 ? -3.83 10.32 7.793 1 98.75 162 LEU A N 1
ATOM 1302 C CA . LEU A 1 162 ? -4.863 10.281 8.82 1 98.75 162 LEU A CA 1
ATOM 1303 C C . LEU A 1 162 ? -4.309 10.742 10.164 1 98.75 162 LEU A C 1
ATOM 1305 O O . LEU A 1 162 ? -5.02 11.383 10.945 1 98.75 162 LEU A O 1
ATOM 1309 N N . VAL A 1 163 ? -3.062 10.375 10.477 1 98.62 163 VAL A N 1
ATOM 1310 C CA . VAL A 1 163 ? -2.438 10.891 11.695 1 98.62 163 VAL A CA 1
ATOM 1311 C C . VAL A 1 163 ? -2.328 12.414 11.617 1 98.62 163 VAL A C 1
ATOM 1313 O O . VAL A 1 163 ? -2.568 13.109 12.602 1 98.62 163 VAL A O 1
ATOM 1316 N N . THR A 1 164 ? -1.941 12.93 10.445 1 98.62 164 THR A N 1
ATOM 1317 C CA . THR A 1 164 ? -1.864 14.367 10.258 1 98.62 164 THR A CA 1
ATOM 1318 C C . THR A 1 164 ? -3.24 15.008 10.414 1 98.62 164 THR A C 1
ATOM 1320 O O . THR A 1 164 ? -3.369 16.078 11.008 1 98.62 164 THR A O 1
ATOM 1323 N N . ALA A 1 165 ? -4.273 14.336 9.922 1 98.44 165 ALA A N 1
ATOM 1324 C CA . ALA A 1 165 ? -5.641 14.805 10.133 1 98.44 165 ALA A CA 1
ATOM 1325 C C . ALA A 1 165 ? -6.008 14.773 11.609 1 98.44 165 ALA A C 1
ATOM 1327 O O . ALA A 1 165 ? -6.723 15.648 12.102 1 98.44 165 ALA A O 1
ATOM 1328 N N . SER A 1 166 ? -5.52 13.781 12.305 1 98.5 166 SER A N 1
ATOM 1329 C CA . SER A 1 166 ? -5.781 13.664 13.734 1 98.5 166 SER A CA 1
ATOM 1330 C C . SER A 1 166 ? -5.176 14.836 14.508 1 98.5 166 SER A C 1
ATOM 1332 O O . SER A 1 166 ? -5.746 15.289 15.5 1 98.5 166 SER A O 1
ATOM 1334 N N . ILE A 1 167 ? -4.047 15.281 14.031 1 98.75 167 ILE A N 1
ATOM 1335 C CA . ILE A 1 167 ? -3.434 16.469 14.625 1 98.75 167 ILE A CA 1
ATOM 1336 C C . ILE A 1 167 ? -4.359 17.672 14.461 1 98.75 167 ILE A C 1
ATOM 1338 O O . ILE A 1 167 ? -4.574 18.422 15.406 1 98.75 167 ILE A O 1
ATOM 1342 N N . GLU A 1 168 ? -4.926 17.812 13.289 1 98.56 168 GLU A N 1
ATOM 1343 C CA . GLU A 1 168 ? -5.887 18.891 13.047 1 98.56 168 GLU A CA 1
ATOM 1344 C C . GLU A 1 168 ? -7.121 18.734 13.93 1 98.56 168 GLU A C 1
ATOM 1346 O O . GLU A 1 168 ? -7.652 19.719 14.438 1 98.56 168 GLU A O 1
ATOM 1351 N N . ILE A 1 169 ? -7.574 17.5 14.125 1 98.19 169 ILE A N 1
ATOM 1352 C CA . ILE A 1 169 ? -8.766 17.203 14.914 1 98.19 169 ILE A CA 1
ATOM 1353 C C . ILE A 1 169 ? -8.508 17.578 16.375 1 98.19 169 ILE A C 1
ATOM 1355 O O . ILE A 1 169 ? -9.312 18.281 17 1 98.19 169 ILE A O 1
ATOM 1359 N N . THR A 1 170 ? -7.43 17.156 16.891 1 98.38 170 THR A N 1
ATOM 1360 C CA . THR A 1 170 ? -7.129 17.375 18.312 1 98.38 170 THR A CA 1
ATOM 1361 C C . THR A 1 170 ? -6.727 18.812 18.562 1 98.38 170 THR A C 1
ATOM 1363 O O . THR A 1 170 ? -6.898 19.328 19.672 1 98.38 170 THR A O 1
ATOM 1366 N N . GLY A 1 171 ? -6.234 19.5 17.484 1 98.56 171 GLY A N 1
ATOM 1367 C CA . GLY A 1 171 ? -5.84 20.906 17.609 1 98.56 171 GLY A CA 1
ATOM 1368 C C . GLY A 1 171 ? -6.977 21.875 17.359 1 98.56 171 GLY A C 1
ATOM 1369 O O . GLY A 1 171 ? -6.836 23.078 17.578 1 98.56 171 GLY A O 1
ATOM 1370 N N . ALA A 1 172 ? -8.133 21.391 17.031 1 97.94 172 ALA A N 1
ATOM 1371 C CA . ALA A 1 172 ? -9.266 22.203 16.609 1 97.94 172 ALA A CA 1
ATOM 1372 C C . ALA A 1 172 ? -9.695 23.172 17.703 1 97.94 172 ALA A C 1
ATOM 1374 O O . ALA A 1 172 ? -9.953 24.344 17.453 1 97.94 172 ALA A O 1
ATOM 1375 N N . PRO A 1 173 ? -9.758 22.766 18.984 1 97.62 173 PRO A N 1
ATOM 1376 C CA . PRO A 1 173 ? -10.219 23.672 20.047 1 97.62 173 PRO A CA 1
ATOM 1377 C C . PRO A 1 173 ? -9.312 24.891 20.234 1 97.62 173 PRO A C 1
ATOM 1379 O O . PRO A 1 173 ? -9.75 25.922 20.734 1 97.62 173 PRO A O 1
ATOM 1382 N N . CYS A 1 174 ? -8.078 24.766 19.797 1 98.44 174 CYS A N 1
ATOM 1383 C CA . CYS A 1 174 ? -7.133 25.859 19.984 1 98.44 174 CYS A CA 1
ATOM 1384 C C . CYS A 1 174 ? -7.629 27.125 19.312 1 98.44 174 CYS A C 1
ATOM 1386 O O . CYS A 1 174 ? -7.469 28.219 19.844 1 98.44 174 CYS A O 1
ATOM 1388 N N . LEU A 1 175 ? -8.234 26.969 18.203 1 97.88 175 LEU A N 1
ATOM 1389 C CA . LEU A 1 175 ? -8.57 28.125 17.391 1 97.88 175 LEU A CA 1
ATOM 1390 C C . LEU A 1 175 ? -9.641 28.984 18.062 1 97.88 175 LEU A C 1
ATOM 1392 O O . LEU A 1 175 ? -9.492 30.203 18.172 1 97.88 175 LEU A O 1
ATOM 1396 N N . SER A 1 176 ? -10.703 28.391 18.562 1 96.62 176 SER A N 1
ATOM 1397 C CA . SER A 1 176 ? -11.742 29.141 19.25 1 96.62 176 SER A CA 1
ATOM 1398 C C . SER A 1 176 ? -11.219 29.719 20.562 1 96.62 176 SER A C 1
ATOM 1400 O O . SER A 1 176 ? -11.594 30.828 20.953 1 96.62 176 SER A O 1
ATOM 1402 N N . GLN A 1 177 ? -10.359 28.984 21.203 1 97.94 177 GLN A N 1
ATOM 1403 C CA . GLN A 1 177 ? -9.82 29.438 22.484 1 97.94 177 GLN A CA 1
ATOM 1404 C C . GLN A 1 177 ? -8.859 30.609 22.297 1 97.94 177 GLN A C 1
ATOM 1406 O O . GLN A 1 177 ? -8.781 31.484 23.156 1 97.94 177 GLN A O 1
ATOM 1411 N N . ILE A 1 178 ? -8.117 30.625 21.172 1 98 178 ILE A N 1
ATOM 1412 C CA . ILE A 1 178 ? -7.23 31.734 20.859 1 98 178 ILE A CA 1
ATOM 1413 C C . ILE A 1 178 ? -8.055 33 20.688 1 98 178 ILE A C 1
ATOM 1415 O O . ILE A 1 178 ? -7.727 34.062 21.25 1 98 178 ILE A O 1
ATOM 1419 N N . VAL A 1 179 ? -9.133 32.938 19.953 1 96.62 179 VAL A N 1
ATOM 1420 C CA . VAL A 1 179 ? -9.984 34.094 19.703 1 96.62 179 VAL A CA 1
ATOM 1421 C C . VAL A 1 179 ? -10.594 34.562 21.016 1 96.62 179 VAL A C 1
ATOM 1423 O O . VAL A 1 179 ? -10.617 35.781 21.281 1 96.62 179 VAL A O 1
ATOM 1426 N N . SER A 1 180 ? -11.055 33.656 21.844 1 96.81 180 SER A N 1
ATOM 1427 C CA . SER A 1 180 ? -11.625 34 23.141 1 96.81 180 SER A CA 1
ATOM 1428 C C . SER A 1 180 ? -10.578 34.594 24.062 1 96.81 180 SER A C 1
ATOM 1430 O O . SER A 1 180 ? -10.898 35.5 24.859 1 96.81 180 SER A O 1
ATOM 1432 N N . ALA A 1 181 ? -9.391 34.094 23.984 1 97.75 181 ALA A N 1
ATOM 1433 C CA . ALA A 1 181 ? -8.305 34.625 24.797 1 97.75 181 ALA A CA 1
ATOM 1434 C C . ALA A 1 181 ? -8.039 36.094 24.469 1 97.75 181 ALA A C 1
ATOM 1436 O O . ALA A 1 181 ? -7.836 36.906 25.359 1 97.75 181 ALA A O 1
ATOM 1437 N N . ILE A 1 182 ? -8.016 36.438 23.188 1 95.88 182 ILE A N 1
ATOM 1438 C CA . ILE A 1 182 ? -7.805 37.812 22.734 1 95.88 182 ILE A CA 1
ATOM 1439 C C . ILE A 1 182 ? -8.867 38.719 23.328 1 95.88 182 ILE A C 1
ATOM 1441 O O . ILE A 1 182 ? -8.547 39.812 23.844 1 95.88 182 ILE A O 1
ATOM 1445 N N . ASP A 1 183 ? -10.094 38.25 23.328 1 95.44 183 ASP A N 1
ATOM 1446 C CA . ASP A 1 183 ? -11.203 39.031 23.891 1 95.44 183 ASP A CA 1
ATOM 1447 C C . ASP A 1 183 ? -11.086 39.156 25.406 1 95.44 183 ASP A C 1
ATOM 1449 O O . ASP A 1 183 ? -11.328 40.219 25.969 1 95.44 183 ASP A O 1
ATOM 1453 N N . ASN A 1 184 ? -10.758 38.062 26.078 1 96.62 184 ASN A N 1
ATOM 1454 C CA . ASN A 1 184 ? -10.641 38.062 27.531 1 96.62 184 ASN A CA 1
ATOM 1455 C C . ASN A 1 184 ? -9.531 39.031 28 1 96.62 184 ASN A C 1
ATOM 1457 O O . ASN A 1 184 ? -9.648 39.656 29.062 1 96.62 184 ASN A O 1
ATOM 1461 N N . ILE A 1 185 ? -8.461 39.125 27.219 1 95.62 185 ILE A N 1
ATOM 1462 C CA . ILE A 1 185 ? -7.387 40.062 27.531 1 95.62 185 ILE A CA 1
ATOM 1463 C C . ILE A 1 185 ? -7.898 41.5 27.406 1 95.62 185 ILE A C 1
ATOM 1465 O O . ILE A 1 185 ? -7.66 42.344 28.281 1 95.62 185 ILE A O 1
ATOM 1469 N N . ARG A 1 186 ? -8.633 41.781 26.359 1 93.69 186 ARG A N 1
ATOM 1470 C CA . ARG A 1 186 ? -9.203 43.125 26.141 1 93.69 186 ARG A CA 1
ATOM 1471 C C . ARG A 1 186 ? -10.156 43.5 27.266 1 93.69 186 ARG A C 1
ATOM 1473 O O . ARG A 1 186 ? -10.195 44.656 27.688 1 93.69 186 ARG A O 1
ATOM 1480 N N . ASP A 1 187 ? -10.836 42.5 27.781 1 94.56 187 ASP A N 1
ATOM 1481 C CA . ASP A 1 187 ? -11.875 42.75 28.781 1 94.56 187 ASP A CA 1
ATOM 1482 C C . ASP A 1 187 ? -11.305 42.656 30.188 1 94.56 187 ASP A C 1
ATOM 1484 O O . ASP A 1 187 ? -12.008 42.938 31.172 1 94.56 187 ASP A O 1
ATOM 1488 N N . GLY A 1 188 ? -10.117 42.25 30.344 1 92.31 188 GLY A N 1
ATOM 1489 C CA . GLY A 1 188 ? -9.516 42.094 31.656 1 92.31 188 GLY A CA 1
ATOM 1490 C C . GLY A 1 188 ? -10.047 40.906 32.406 1 92.31 188 GLY A C 1
ATOM 1491 O O . GLY A 1 188 ? -10.031 40.875 33.656 1 92.31 188 GLY A O 1
ATOM 1492 N N . ASN A 1 189 ? -10.578 39.969 31.688 1 95.25 189 ASN A N 1
ATOM 1493 C CA . ASN A 1 189 ? -11.094 38.719 32.281 1 95.25 189 ASN A CA 1
ATOM 1494 C C . ASN A 1 189 ? -10.008 37.656 32.406 1 95.25 189 ASN A C 1
ATOM 1496 O O . ASN A 1 189 ? -9.945 36.75 31.609 1 95.25 189 ASN A O 1
ATOM 1500 N N . TYR A 1 190 ? -9.266 37.656 33.469 1 94.94 190 TYR A N 1
ATOM 1501 C CA . TYR A 1 190 ? -8.078 36.812 33.625 1 94.94 190 TYR A CA 1
ATOM 1502 C C . TYR A 1 190 ? -8.469 35.375 33.938 1 94.94 190 TYR A C 1
ATOM 1504 O O . TYR A 1 190 ? -7.773 34.438 33.562 1 94.94 190 TYR A O 1
ATOM 1512 N N . SER A 1 191 ? -9.578 35.219 34.656 1 95.94 191 SER A N 1
ATOM 1513 C CA . SER A 1 191 ? -10.039 33.875 34.906 1 95.94 191 SER A CA 1
ATOM 1514 C C . SER A 1 191 ? -10.422 33.156 33.625 1 95.94 191 SER A C 1
ATOM 1516 O O . SER A 1 191 ? -10.109 31.984 33.438 1 95.94 191 SER A O 1
ATOM 1518 N N . GLY A 1 192 ? -11.117 33.875 32.781 1 97.62 192 GLY A N 1
ATOM 1519 C CA . GLY A 1 192 ? -11.43 33.344 31.469 1 97.62 192 GLY A CA 1
ATOM 1520 C C . GLY A 1 192 ? -10.203 33.031 30.641 1 97.62 192 GLY A C 1
ATOM 1521 O O . GLY A 1 192 ? -10.141 32.031 29.953 1 97.62 192 GLY A O 1
ATOM 1522 N N . LEU A 1 193 ? -9.234 33.938 30.672 1 97.88 193 LEU A N 1
ATOM 1523 C CA . LEU A 1 193 ? -7.984 33.781 29.938 1 97.88 193 LEU A CA 1
ATOM 1524 C C . LEU A 1 193 ? -7.254 32.5 30.406 1 97.88 193 LEU A C 1
ATOM 1526 O O . LEU A 1 193 ? -6.719 31.766 29.578 1 97.88 193 LEU A O 1
ATOM 1530 N N . LYS A 1 194 ? -7.219 32.281 31.688 1 97.88 194 LYS A N 1
ATOM 1531 C CA . LYS A 1 194 ? -6.566 31.109 32.219 1 97.88 194 LYS A CA 1
ATOM 1532 C C . LYS A 1 194 ? -7.203 29.828 31.672 1 97.88 194 LYS A C 1
ATOM 1534 O O . LYS A 1 194 ? -6.5 28.906 31.281 1 97.88 194 LYS A O 1
ATOM 1539 N N . LEU A 1 195 ? -8.5 29.844 31.641 1 98.38 195 LEU A N 1
ATOM 1540 C CA . LEU A 1 195 ? -9.219 28.688 31.109 1 98.38 195 LEU A CA 1
ATOM 1541 C C . LEU A 1 195 ? -8.906 28.484 29.625 1 98.38 195 LEU A C 1
ATOM 1543 O O . LEU A 1 195 ? -8.773 27.344 29.172 1 98.38 195 LEU A O 1
ATOM 1547 N N . ASN A 1 196 ? -8.844 29.531 28.875 1 98.5 196 ASN A N 1
ATOM 1548 C CA . ASN A 1 196 ? -8.469 29.438 27.469 1 98.5 196 ASN A CA 1
ATOM 1549 C C . ASN A 1 196 ? -7.105 28.781 27.297 1 98.5 196 ASN A C 1
ATOM 1551 O O . ASN A 1 196 ? -6.957 27.859 26.5 1 98.5 196 ASN A O 1
ATOM 1555 N N . LEU A 1 197 ? -6.109 29.266 28.016 1 98.69 197 LEU A N 1
ATOM 1556 C CA . LEU A 1 197 ? -4.742 28.766 27.891 1 98.69 197 LEU A CA 1
ATOM 1557 C C . LEU A 1 197 ? -4.652 27.312 28.328 1 98.69 197 LEU A C 1
ATOM 1559 O O . LEU A 1 197 ? -3.91 26.531 27.719 1 98.69 197 LEU A O 1
ATOM 1563 N N . GLU A 1 198 ? -5.398 26.953 29.344 1 98.75 198 GLU A N 1
ATOM 1564 C CA . GLU A 1 198 ? -5.414 25.578 29.797 1 98.75 198 GLU A CA 1
ATOM 1565 C C . GLU A 1 198 ? -5.984 24.656 28.719 1 98.75 198 GLU A C 1
ATOM 1567 O O . GLU A 1 198 ? -5.465 23.562 28.484 1 98.75 198 GLU A O 1
ATOM 1572 N N . THR A 1 199 ? -7.027 25.047 28.062 1 98.62 199 THR A N 1
ATOM 1573 C CA . THR A 1 199 ? -7.621 24.266 27 1 98.62 199 THR A CA 1
ATOM 1574 C C . THR A 1 199 ? -6.648 24.125 25.828 1 98.62 199 THR A C 1
ATOM 1576 O O . THR A 1 199 ? -6.531 23.047 25.234 1 98.62 199 THR A O 1
ATOM 1579 N N . ILE A 1 200 ? -6.004 25.172 25.5 1 98.75 200 ILE A N 1
ATOM 1580 C CA . ILE A 1 200 ? -5.012 25.141 24.438 1 98.75 200 ILE A CA 1
ATOM 1581 C C . ILE A 1 200 ? -3.883 24.188 24.812 1 98.75 200 ILE A C 1
ATOM 1583 O O . ILE A 1 200 ? -3.457 23.359 24 1 98.75 200 ILE A O 1
ATOM 1587 N N . ARG A 1 201 ? -3.414 24.297 26.047 1 98.69 201 ARG A N 1
ATOM 1588 C CA . ARG A 1 201 ? -2.371 23.406 26.547 1 98.69 201 ARG A CA 1
ATOM 1589 C C . ARG A 1 201 ? -2.787 21.953 26.391 1 98.69 201 ARG A C 1
ATOM 1591 O O . ARG A 1 201 ? -2.021 21.125 25.875 1 98.69 201 ARG A O 1
ATOM 1598 N N . ASP A 1 202 ? -3.957 21.641 26.844 1 98.75 202 ASP A N 1
ATOM 1599 C CA . ASP A 1 202 ? -4.445 20.281 26.797 1 98.75 202 ASP A CA 1
ATOM 1600 C C . ASP A 1 202 ? -4.574 19.781 25.359 1 98.75 202 ASP A C 1
ATOM 1602 O O . ASP A 1 202 ? -4.316 18.609 25.062 1 98.75 202 ASP A O 1
ATOM 1606 N N . SER A 1 203 ? -5.012 20.609 24.469 1 98.62 203 SER A N 1
ATOM 1607 C CA . SER A 1 203 ? -5.102 20.281 23.047 1 98.62 203 SER A CA 1
ATOM 1608 C C . SER A 1 203 ? -3.721 20 22.453 1 98.62 203 SER A C 1
ATOM 1610 O O . SER A 1 203 ? -3.559 19.078 21.656 1 98.62 203 SER A O 1
ATOM 1612 N N . LEU A 1 204 ? -2.787 20.797 22.828 1 98.81 204 LEU A N 1
ATOM 1613 C CA . LEU A 1 204 ? -1.42 20.594 22.375 1 98.81 204 LEU A CA 1
ATOM 1614 C C . LEU A 1 204 ? -0.875 19.25 22.844 1 98.81 204 LEU A C 1
ATOM 1616 O O . LEU A 1 204 ? -0.15 18.578 22.125 1 98.81 204 LEU A O 1
ATOM 1620 N N . VAL A 1 205 ? -1.207 18.891 24.078 1 98.81 205 VAL A N 1
ATOM 1621 C CA . VAL A 1 205 ? -0.822 17.578 24.594 1 98.81 205 VAL A CA 1
ATOM 1622 C C . VAL A 1 205 ? -1.404 16.484 23.719 1 98.81 205 VAL A C 1
ATOM 1624 O O . VAL A 1 205 ? -0.715 15.516 23.375 1 98.81 205 VAL A O 1
ATOM 1627 N N . GLN A 1 206 ? -2.619 16.625 23.312 1 98.62 206 GLN A N 1
ATOM 1628 C CA . GLN A 1 206 ? -3.281 15.648 22.453 1 98.62 206 GLN A CA 1
ATOM 1629 C C . GLN A 1 206 ? -2.682 15.633 21.062 1 98.62 206 GLN A C 1
ATOM 1631 O O . GLN A 1 206 ? -2.576 14.578 20.438 1 98.62 206 GLN A O 1
ATOM 1636 N N . MET A 1 207 ? -2.334 16.766 20.547 1 98.69 207 MET A N 1
ATOM 1637 C CA . MET A 1 207 ? -1.647 16.844 19.25 1 98.69 207 MET A CA 1
ATOM 1638 C C . MET A 1 207 ? -0.341 16.062 19.281 1 98.69 207 MET A C 1
ATOM 1640 O O . MET A 1 207 ? -0.026 15.336 18.344 1 98.69 207 MET A O 1
ATOM 1644 N N . ASN A 1 208 ? 0.379 16.312 20.375 1 98.56 208 ASN A N 1
ATOM 1645 C CA . ASN A 1 208 ? 1.636 15.586 20.547 1 98.56 208 ASN A CA 1
ATOM 1646 C C . ASN A 1 208 ? 1.42 14.078 20.562 1 98.56 208 ASN A C 1
ATOM 1648 O O . ASN A 1 208 ? 2.186 13.328 19.953 1 98.56 208 ASN A O 1
ATOM 1652 N N . ALA A 1 209 ? 0.392 13.656 21.219 1 98.19 209 ALA A N 1
ATOM 1653 C CA . ALA A 1 209 ? 0.062 12.234 21.266 1 98.19 209 ALA A CA 1
ATOM 1654 C C . ALA A 1 209 ? -0.31 11.711 19.891 1 98.19 209 ALA A C 1
ATOM 1656 O O . ALA A 1 209 ? 0.09 10.609 19.516 1 98.19 209 ALA A O 1
ATOM 1657 N N . SER A 1 210 ? -1.095 12.453 19.156 1 98.19 210 SER A N 1
ATOM 1658 C CA . SER A 1 210 ? -1.474 12.07 17.797 1 98.19 210 SER A CA 1
ATOM 1659 C C . SER A 1 210 ? -0.247 11.914 16.906 1 98.19 210 SER A C 1
ATOM 1661 O O . SER A 1 210 ? -0.15 10.953 16.141 1 98.19 210 SER A O 1
ATOM 1663 N N . LEU A 1 211 ? 0.636 12.875 16.984 1 98.25 211 LEU A N 1
ATOM 1664 C CA . LEU A 1 211 ? 1.835 12.859 16.156 1 98.25 211 LEU A CA 1
ATOM 1665 C C . LEU A 1 211 ? 2.646 11.594 16.391 1 98.25 211 LEU A C 1
ATOM 1667 O O . LEU A 1 211 ? 3.184 11.008 15.453 1 98.25 211 LEU A O 1
ATOM 1671 N N . MET A 1 212 ? 2.664 11.125 17.594 1 97 212 MET A N 1
ATOM 1672 C CA . MET A 1 212 ? 3.465 9.961 17.969 1 97 212 MET A CA 1
ATOM 1673 C C . MET A 1 212 ? 2.869 8.68 17.375 1 97 212 MET A C 1
ATOM 1675 O O . MET A 1 212 ? 3.576 7.688 17.203 1 97 212 MET A O 1
ATOM 1679 N N . ARG A 1 213 ? 1.671 8.734 17.016 1 96.88 213 ARG A N 1
ATOM 1680 C CA . ARG A 1 213 ? 1.034 7.547 16.453 1 96.88 213 ARG A CA 1
ATOM 1681 C C . ARG A 1 213 ? 1.49 7.305 15.016 1 96.88 213 ARG A C 1
ATOM 1683 O O . ARG A 1 213 ? 1.181 6.266 14.43 1 96.88 213 ARG A O 1
ATOM 1690 N N . MET A 1 214 ? 2.266 8.289 14.453 1 96.88 214 MET A N 1
ATOM 1691 C CA . MET A 1 214 ? 2.842 8.133 13.117 1 96.88 214 MET A CA 1
ATOM 1692 C C . MET A 1 214 ? 3.639 6.832 13.023 1 96.88 214 MET A C 1
ATOM 1694 O O . MET A 1 214 ? 3.535 6.109 12.031 1 96.88 214 MET A O 1
ATOM 1698 N N . TYR A 1 215 ? 4.219 6.469 14.117 1 92.69 215 TYR A N 1
ATOM 1699 C CA . TYR A 1 215 ? 5.148 5.344 14.164 1 92.69 215 TYR A CA 1
ATOM 1700 C C . TYR A 1 215 ? 4.402 4.016 14.125 1 92.69 215 TYR A C 1
ATOM 1702 O O . TYR A 1 215 ? 4.988 2.979 13.812 1 92.69 215 TYR A O 1
ATOM 1710 N N . GLU A 1 216 ? 3.193 4.051 14.414 1 92.31 216 GLU A N 1
ATOM 1711 C CA . GLU A 1 216 ? 2.455 2.805 14.594 1 92.31 216 GLU A CA 1
ATOM 1712 C C . GLU A 1 216 ? 2.246 2.082 13.266 1 92.31 216 GLU A C 1
ATOM 1714 O O . GLU A 1 216 ? 2.492 0.878 13.164 1 92.31 216 GLU A O 1
ATOM 1719 N N . LYS A 1 217 ? 1.807 2.812 12.281 1 94.81 217 LYS A N 1
ATOM 1720 C CA . LYS A 1 217 ? 1.337 2.104 11.094 1 94.81 217 LYS A CA 1
ATOM 1721 C C . LYS A 1 217 ? 1.818 2.787 9.82 1 94.81 217 LYS A C 1
ATOM 1723 O O . LYS A 1 217 ? 1.311 2.508 8.734 1 94.81 217 LYS A O 1
ATOM 1728 N N . CYS A 1 218 ? 2.727 3.674 9.93 1 96.25 218 CYS A N 1
ATOM 1729 C CA . CYS A 1 218 ? 3.434 4.238 8.789 1 96.25 218 CYS A CA 1
ATOM 1730 C C . CYS A 1 218 ? 4.91 3.869 8.828 1 96.25 218 CYS A C 1
ATOM 1732 O O . CYS A 1 218 ? 5.664 4.391 9.648 1 96.25 218 CYS A O 1
ATOM 1734 N N . ASP A 1 219 ? 5.309 3.035 7.945 1 93.5 219 ASP A N 1
ATOM 1735 C C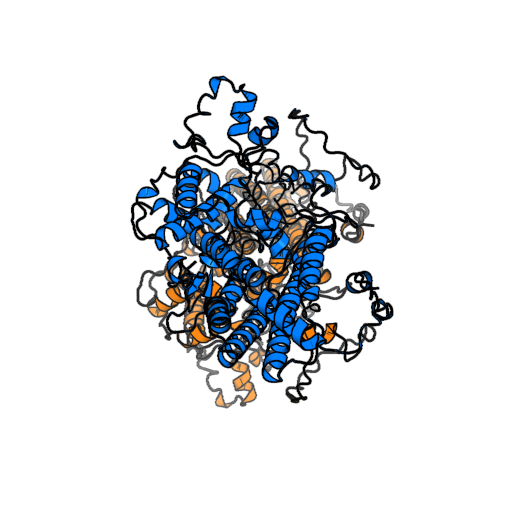A . ASP A 1 219 ? 6.68 2.551 7.859 1 93.5 219 ASP A CA 1
ATOM 1736 C C . ASP A 1 219 ? 7.586 3.584 7.188 1 93.5 219 ASP A C 1
ATOM 1738 O O . ASP A 1 219 ? 7.316 4.012 6.062 1 93.5 219 ASP A O 1
ATOM 1742 N N . PRO A 1 220 ? 8.703 4 7.859 1 93.69 220 PRO A N 1
ATOM 1743 C CA . PRO A 1 220 ? 9.586 5.023 7.297 1 93.69 220 PRO A CA 1
ATOM 1744 C C . PRO A 1 220 ? 10.109 4.656 5.91 1 93.69 220 PRO A C 1
ATOM 1746 O O . PRO A 1 220 ? 10.25 5.523 5.047 1 93.69 220 PRO A O 1
ATOM 1749 N N . TYR A 1 221 ? 10.453 3.369 5.691 1 92.06 221 TYR A N 1
ATOM 1750 C CA . TYR A 1 221 ? 10.93 2.912 4.391 1 92.06 221 TYR A CA 1
ATOM 1751 C C . TYR A 1 221 ? 9.867 3.115 3.318 1 92.06 221 TYR A C 1
ATOM 1753 O O . TYR A 1 221 ? 10.156 3.613 2.229 1 92.06 221 TYR A O 1
ATOM 1761 N N . VAL A 1 222 ? 8.688 2.686 3.643 1 94.06 222 VAL A N 1
ATOM 1762 C CA . VAL A 1 222 ? 7.578 2.805 2.701 1 94.06 222 VAL A CA 1
ATOM 1763 C C . VAL A 1 222 ? 7.293 4.277 2.42 1 94.06 222 VAL A C 1
ATOM 1765 O O . VAL A 1 222 ? 7.086 4.668 1.27 1 94.06 222 VAL A O 1
ATOM 1768 N N . PHE A 1 223 ? 7.316 5.109 3.48 1 95.75 223 PHE A N 1
ATOM 1769 C CA . PHE A 1 223 ? 7.082 6.535 3.297 1 95.75 223 PHE A CA 1
ATOM 1770 C C . PHE A 1 223 ? 8.094 7.133 2.33 1 95.75 223 PHE A C 1
ATOM 1772 O O . PHE A 1 223 ? 7.723 7.82 1.378 1 95.75 223 PHE A O 1
ATOM 1779 N N . TYR A 1 224 ? 9.328 6.867 2.539 1 93.06 224 TYR A N 1
ATOM 1780 C CA . TYR A 1 224 ? 10.391 7.551 1.808 1 93.06 224 TYR A CA 1
ATOM 1781 C C . TYR A 1 224 ? 10.438 7.09 0.357 1 93.06 224 TYR A C 1
ATOM 1783 O O . TYR A 1 224 ? 10.547 7.906 -0.559 1 93.06 224 TYR A O 1
ATOM 1791 N N . TRP A 1 225 ? 10.258 5.852 0.11 1 90.81 225 TRP A N 1
ATOM 1792 C CA . TRP A 1 225 ? 10.555 5.316 -1.215 1 90.81 225 TRP A CA 1
ATOM 1793 C C . TRP A 1 225 ? 9.281 5.16 -2.037 1 90.81 225 TRP A C 1
ATOM 1795 O O . TRP A 1 225 ? 9.328 5.105 -3.268 1 90.81 225 TRP A O 1
ATOM 1805 N N . LYS A 1 226 ? 8.141 5.027 -1.344 1 92.75 226 LYS A N 1
ATOM 1806 C CA . LYS A 1 226 ? 6.93 4.695 -2.092 1 92.75 226 LYS A CA 1
ATOM 1807 C C . LYS A 1 226 ? 5.941 5.855 -2.08 1 92.75 226 LYS A C 1
ATOM 1809 O O . LYS A 1 226 ? 5.105 5.977 -2.979 1 92.75 226 LYS A O 1
ATOM 1814 N N . ILE A 1 227 ? 5.953 6.711 -1.066 1 94.56 227 ILE A N 1
ATOM 1815 C CA . ILE A 1 227 ? 4.93 7.73 -0.875 1 94.56 227 ILE A CA 1
ATOM 1816 C C . ILE A 1 227 ? 5.496 9.102 -1.229 1 94.56 227 ILE A C 1
ATOM 1818 O O . ILE A 1 227 ? 4.914 9.828 -2.041 1 94.56 227 ILE A O 1
ATOM 1822 N N . ARG A 1 228 ? 6.637 9.438 -0.744 1 93 228 ARG A N 1
ATOM 1823 C CA . ARG A 1 228 ? 7.25 10.758 -0.79 1 93 228 ARG A CA 1
ATOM 1824 C C . ARG A 1 228 ? 7.445 11.219 -2.229 1 93 228 ARG A C 1
ATOM 1826 O O . ARG A 1 228 ? 7.301 12.406 -2.529 1 93 228 ARG A O 1
ATOM 1833 N N . PRO A 1 229 ? 7.746 10.359 -3.154 1 91.12 229 PRO A N 1
ATOM 1834 C CA . PRO A 1 229 ? 7.941 10.805 -4.535 1 91.12 229 PRO A CA 1
ATOM 1835 C C . PRO A 1 229 ? 6.723 11.531 -5.098 1 91.12 229 PRO A C 1
ATOM 1837 O O . PRO A 1 229 ? 6.867 12.477 -5.875 1 91.12 229 PRO A O 1
ATOM 1840 N N . TYR A 1 230 ? 5.57 11.148 -4.672 1 94.5 230 TYR A N 1
ATOM 1841 C CA . TYR A 1 230 ? 4.348 11.719 -5.23 1 94.5 230 TYR A CA 1
ATOM 1842 C C . TYR A 1 230 ? 3.979 13.016 -4.516 1 94.5 230 TYR A C 1
ATOM 1844 O O . TYR A 1 230 ? 3.137 13.773 -5 1 94.5 230 TYR A O 1
ATOM 1852 N N . LEU A 1 231 ? 4.598 13.273 -3.4 1 94.75 231 LEU A N 1
ATOM 1853 C CA . LEU A 1 231 ? 4.301 14.484 -2.643 1 94.75 231 LEU A CA 1
ATOM 1854 C C . LEU A 1 231 ? 5.18 15.641 -3.1 1 94.75 231 LEU A C 1
ATOM 1856 O O . LEU A 1 231 ? 4.973 16.781 -2.691 1 94.75 231 LEU A O 1
ATOM 1860 N N . ALA A 1 232 ? 6.074 15.32 -4.023 1 91.44 232 ALA A N 1
ATOM 1861 C CA . ALA A 1 232 ? 6.973 16.344 -4.559 1 91.44 232 ALA A CA 1
ATOM 1862 C C . ALA A 1 232 ? 6.254 17.219 -5.578 1 91.44 232 ALA A C 1
ATOM 1864 O O . ALA A 1 232 ? 5.547 16.719 -6.453 1 91.44 232 ALA A O 1
ATOM 1865 N N . GLY A 1 233 ? 6.434 18.484 -5.363 1 93.19 233 GLY A N 1
ATOM 1866 C CA . GLY A 1 233 ? 6.082 19.375 -6.457 1 93.19 233 GLY A CA 1
ATOM 1867 C C . GLY A 1 233 ? 7.125 19.406 -7.562 1 93.19 233 GLY A C 1
ATOM 1868 O O . GLY A 1 233 ? 7.746 18.391 -7.863 1 93.19 233 GLY A O 1
ATOM 1869 N N . TRP A 1 234 ? 7.191 20.422 -8.227 1 90.62 234 TRP A N 1
ATOM 1870 C CA . TRP A 1 234 ? 8.148 20.5 -9.32 1 90.62 234 TRP A CA 1
ATOM 1871 C C . TRP A 1 234 ? 9.031 21.734 -9.195 1 90.62 234 TRP A C 1
ATOM 1873 O O . TRP A 1 234 ? 9.648 22.172 -10.172 1 90.62 234 TRP A O 1
ATOM 1883 N N . GLU A 1 235 ? 8.992 22.25 -7.957 1 85.81 235 GLU A N 1
ATOM 1884 C CA . GLU A 1 235 ? 10.008 23.234 -7.594 1 85.81 235 GLU A CA 1
ATOM 1885 C C . GLU A 1 235 ? 11.297 22.562 -7.137 1 85.81 235 GLU A C 1
ATOM 1887 O O . GLU A 1 235 ? 11.266 21.625 -6.336 1 85.81 235 GLU A O 1
ATOM 1892 N N . ASN A 1 236 ? 12.438 23 -7.695 1 77.06 236 ASN A N 1
ATOM 1893 C CA . ASN A 1 236 ? 13.75 22.469 -7.328 1 77.06 236 ASN A CA 1
ATOM 1894 C C . ASN A 1 236 ? 13.852 20.984 -7.613 1 77.06 236 ASN A C 1
ATOM 1896 O O . ASN A 1 236 ? 14.367 20.219 -6.789 1 77.06 236 ASN A O 1
ATOM 1900 N N . MET A 1 237 ? 13.336 20.609 -8.766 1 84.31 237 MET A N 1
ATOM 1901 C CA . MET A 1 237 ? 13.305 19.188 -9.086 1 84.31 237 MET A CA 1
ATOM 1902 C C . MET A 1 237 ? 14.117 18.891 -10.344 1 84.31 237 MET A C 1
ATOM 1904 O O . MET A 1 237 ? 13.758 18.016 -11.125 1 84.31 237 MET A O 1
ATOM 1908 N N . ALA A 1 238 ? 15.188 19.594 -10.477 1 80.25 238 ALA A N 1
ATOM 1909 C CA . ALA A 1 238 ? 16.031 19.391 -11.641 1 80.25 238 ALA A CA 1
ATOM 1910 C C . ALA A 1 238 ? 16.594 17.969 -11.672 1 80.25 238 ALA A C 1
ATOM 1912 O O . ALA A 1 238 ? 16.625 17.328 -12.727 1 80.25 238 ALA A O 1
ATOM 1913 N N . GLU A 1 239 ? 16.984 17.484 -10.531 1 74.19 239 GLU A N 1
ATOM 1914 C CA . GLU A 1 239 ? 17.594 16.172 -10.438 1 74.19 239 GLU A CA 1
ATOM 1915 C C . GLU A 1 239 ? 16.578 15.062 -10.719 1 74.19 239 GLU A C 1
ATOM 1917 O O . GLU A 1 239 ? 16.953 13.938 -11.055 1 74.19 239 GLU A O 1
ATOM 1922 N N . ALA A 1 240 ? 15.398 15.43 -10.578 1 81.19 240 ALA A N 1
ATOM 1923 C CA . ALA A 1 240 ? 14.344 14.445 -10.82 1 81.19 240 ALA A CA 1
ATOM 1924 C C . ALA A 1 240 ? 13.766 14.602 -12.227 1 81.19 240 ALA A C 1
ATOM 1926 O O . ALA A 1 240 ? 12.719 14.016 -12.539 1 81.19 240 ALA A O 1
ATOM 1927 N N . GLY A 1 241 ? 14.375 15.484 -12.992 1 80.94 241 GLY A N 1
ATOM 1928 C CA . GLY A 1 241 ? 14 15.547 -14.391 1 80.94 241 GLY A CA 1
ATOM 1929 C C . GLY A 1 241 ? 13.18 16.781 -14.734 1 80.94 241 GLY A C 1
ATOM 1930 O O . GLY A 1 241 ? 12.711 16.922 -15.867 1 80.94 241 GLY A O 1
ATOM 1931 N N . LEU A 1 242 ? 12.984 17.641 -13.742 1 86.69 242 LEU A N 1
ATOM 1932 C CA . LEU A 1 242 ? 12.188 18.844 -13.984 1 86.69 242 LEU A CA 1
ATOM 1933 C C . LEU A 1 242 ? 12.969 20.094 -13.602 1 86.69 242 LEU A C 1
ATOM 1935 O O . LEU A 1 242 ? 12.633 20.766 -12.633 1 86.69 242 LEU A O 1
ATOM 1939 N N . PRO A 1 243 ? 13.922 20.469 -14.383 1 82.12 243 PRO A N 1
ATOM 1940 C CA . PRO A 1 243 ? 14.781 21.594 -14.039 1 82.12 243 PRO A CA 1
ATOM 1941 C C . PRO A 1 243 ? 14.047 22.938 -14.133 1 82.12 243 PRO A C 1
ATOM 1943 O O . PRO A 1 243 ? 14.391 23.875 -13.414 1 82.12 243 PRO A O 1
ATOM 1946 N N . LEU A 1 244 ? 13.031 23.031 -14.969 1 82.12 244 LEU A N 1
ATOM 1947 C CA . LEU A 1 244 ? 12.383 24.312 -15.203 1 82.12 244 LEU A CA 1
ATOM 1948 C C . LEU A 1 244 ? 10.977 24.328 -14.594 1 82.12 244 LEU A C 1
ATOM 1950 O O . LEU A 1 244 ? 10.266 25.328 -14.711 1 82.12 244 LEU A O 1
ATOM 1954 N N . GLY A 1 245 ? 10.656 23.297 -13.969 1 89.31 245 GLY A N 1
ATOM 1955 C CA . GLY A 1 245 ? 9.289 23.172 -13.508 1 89.31 245 GLY A CA 1
ATOM 1956 C C . GLY A 1 245 ? 8.398 22.406 -14.469 1 89.31 245 GLY A C 1
ATOM 1957 O O . GLY A 1 245 ? 8.836 21.422 -15.086 1 89.31 245 GLY A O 1
ATOM 1958 N N . LEU A 1 246 ? 7.102 22.766 -14.5 1 92 246 LEU A N 1
ATOM 1959 C CA . LEU A 1 246 ? 6.125 21.984 -15.25 1 92 246 LEU A CA 1
ATOM 1960 C C . LEU A 1 246 ? 5.289 22.891 -16.156 1 92 246 LEU A C 1
ATOM 1962 O O . LEU A 1 246 ? 4.879 23.969 -15.742 1 92 246 LEU A O 1
ATOM 1966 N N . ILE A 1 247 ? 5.043 22.453 -17.344 1 92.31 247 ILE A N 1
ATOM 1967 C CA . ILE A 1 247 ? 4.164 23.172 -18.266 1 92.31 247 ILE A CA 1
ATOM 1968 C C . ILE A 1 247 ? 2.717 22.75 -18.031 1 92.31 247 ILE A C 1
ATOM 1970 O O . ILE A 1 247 ? 2.4 21.562 -18.047 1 92.31 247 ILE A O 1
ATOM 1974 N N . TYR A 1 248 ? 1.839 23.719 -17.75 1 94.31 248 TYR A N 1
ATOM 1975 C CA . TYR A 1 248 ? 0.398 23.5 -17.688 1 94.31 248 TYR A CA 1
ATOM 1976 C C . TYR A 1 248 ? -0.27 23.844 -19.016 1 94.31 248 TYR A C 1
ATOM 1978 O O . TYR A 1 248 ? -0.595 25 -19.281 1 94.31 248 TYR A O 1
ATOM 1986 N N . GLU A 1 249 ? -0.542 22.766 -19.734 1 93.62 249 GLU A N 1
ATOM 1987 C CA . GLU A 1 249 ? -1.031 22.969 -21.094 1 93.62 249 GLU A CA 1
ATOM 1988 C C . GLU A 1 249 ? -2.4 23.641 -21.094 1 93.62 249 GLU A C 1
ATOM 1990 O O . GLU A 1 249 ? -3.289 23.266 -20.344 1 93.62 249 GLU A O 1
ATOM 1995 N N . GLY A 1 250 ? -2.537 24.641 -21.922 1 90.44 250 GLY A N 1
ATOM 1996 C CA . GLY A 1 250 ? -3.814 25.312 -22.125 1 90.44 250 GLY A CA 1
ATOM 1997 C C . GLY A 1 250 ? -4.094 26.406 -21.109 1 90.44 250 GLY A C 1
ATOM 1998 O O . GLY A 1 250 ? -5.109 27.094 -21.188 1 90.44 250 GLY A O 1
ATOM 1999 N N . VAL A 1 251 ? -3.283 26.438 -20.109 1 87.75 251 VAL A N 1
ATOM 2000 C CA . VAL A 1 251 ? -3.492 27.438 -19.078 1 87.75 251 VAL A CA 1
ATOM 2001 C C . VAL A 1 251 ? -2.76 28.734 -19.453 1 87.75 251 VAL A C 1
ATOM 2003 O O . VAL A 1 251 ? -1.559 28.703 -19.734 1 87.75 251 VAL A O 1
ATOM 2006 N N . ASP A 1 252 ? -3.568 29.547 -20.125 1 68.19 252 ASP A N 1
ATOM 2007 C CA . ASP A 1 252 ? -2.992 30.812 -20.562 1 68.19 252 ASP A CA 1
ATOM 2008 C C . ASP A 1 252 ? -2.594 31.672 -19.359 1 68.19 252 ASP A C 1
ATOM 2010 O O . ASP A 1 252 ? -3.344 31.781 -18.391 1 68.19 252 ASP A O 1
ATOM 2014 N N . LEU A 1 253 ? -1.404 31.719 -18.969 1 55.91 253 LEU A N 1
ATOM 2015 C CA . LEU A 1 253 ? -0.977 32.562 -17.859 1 55.91 253 LEU A CA 1
ATOM 2016 C C . LEU A 1 253 ? -1.637 33.938 -17.953 1 55.91 253 LEU A C 1
ATOM 2018 O O . LEU A 1 253 ? -1.524 34.75 -17.031 1 55.91 253 LEU A O 1
ATOM 2022 N N . TRP A 1 254 ? -2.285 34.25 -19.156 1 44.81 254 TRP A N 1
ATOM 2023 C CA . TRP A 1 254 ? -2.762 35.625 -19.344 1 44.81 254 TRP A CA 1
ATOM 2024 C C . TRP A 1 254 ? -4.066 35.844 -18.594 1 44.81 254 TRP A C 1
ATOM 2026 O O . TRP A 1 254 ? -5.148 35.594 -19.125 1 44.81 254 TRP A O 1
ATOM 2036 N N . SER A 1 255 ? -4.453 35.156 -17.609 1 38.72 255 SER A N 1
ATOM 2037 C CA . SER A 1 255 ? -5.699 35.75 -17.125 1 38.72 255 SER A CA 1
ATOM 2038 C C . SER A 1 255 ? -5.652 37.25 -17.203 1 38.72 255 SER A C 1
ATOM 2040 O O . SER A 1 255 ? -4.57 37.844 -17.219 1 38.72 255 SER A O 1
ATOM 2042 N N . GLU A 1 256 ? -6.949 37.938 -17.375 1 35.03 256 GLU A N 1
ATOM 2043 C CA . GLU A 1 256 ? -7.402 39.312 -17.672 1 35.03 256 GLU A CA 1
ATOM 2044 C C . GLU A 1 256 ? -6.664 40.344 -16.828 1 35.03 256 GLU A C 1
ATOM 2046 O O . GLU A 1 256 ? -6.82 41.531 -17.031 1 35.03 256 GLU A O 1
ATOM 2051 N N . GLN A 1 257 ? -6.371 40.031 -15.562 1 32.62 257 GLN A N 1
ATOM 2052 C CA . GLN A 1 257 ? -6.199 41.281 -14.805 1 32.62 257 GLN A CA 1
ATOM 2053 C C . GLN A 1 257 ? -5.031 42.094 -15.352 1 32.62 257 GLN A C 1
ATOM 2055 O O . GLN A 1 257 ? -4.941 43.281 -15.102 1 32.62 257 GLN A O 1
ATOM 2060 N N . THR A 1 258 ? -3.734 41.656 -15.375 1 33.59 258 THR A N 1
ATOM 2061 C CA . THR A 1 258 ? -2.881 42.812 -15.68 1 33.59 258 THR A CA 1
ATOM 2062 C C . THR A 1 258 ? -2.785 43.031 -17.188 1 33.59 258 THR A C 1
ATOM 2064 O O . THR A 1 258 ? -2.279 42.156 -17.906 1 33.59 258 THR A O 1
ATOM 2067 N N . ASP A 1 259 ? -3.691 43.594 -17.859 1 32.78 259 ASP A N 1
ATOM 2068 C CA . ASP A 1 259 ? -3.77 44.219 -19.172 1 32.78 259 ASP A CA 1
ATOM 2069 C C . ASP A 1 259 ? -2.375 44.5 -19.734 1 32.78 259 ASP A C 1
ATOM 2071 O O . ASP A 1 259 ? -2.215 44.688 -20.938 1 32.78 259 ASP A O 1
ATOM 2075 N N . GLU A 1 260 ? -1.461 45.156 -18.875 1 33.81 260 GLU A N 1
ATOM 2076 C CA . GLU A 1 260 ? -0.256 45.812 -19.375 1 33.81 260 GLU A CA 1
ATOM 2077 C C . GLU A 1 260 ? 0.684 44.812 -20.031 1 33.81 260 GLU A C 1
ATOM 2079 O O . GLU A 1 260 ? 1.421 45.156 -20.953 1 33.81 260 GLU A O 1
ATOM 2084 N N . TYR A 1 261 ? 0.927 43.625 -19.453 1 36.78 261 TYR A N 1
ATOM 2085 C CA . TYR A 1 261 ? 2.053 42.812 -19.906 1 36.78 261 TYR A CA 1
ATOM 2086 C C . TYR A 1 261 ? 1.603 41.75 -20.906 1 36.78 261 TYR A C 1
ATOM 2088 O O . TYR A 1 261 ? 2.33 40.781 -21.188 1 36.78 261 TYR A O 1
ATOM 2096 N N . ALA A 1 262 ? 0.464 41.781 -21.375 1 39.62 262 ALA A N 1
ATOM 2097 C CA . ALA A 1 262 ? -0.045 40.938 -22.438 1 39.62 262 ALA A CA 1
ATOM 2098 C C . ALA A 1 262 ? 0.822 41.031 -23.703 1 39.62 262 ALA A C 1
ATOM 2100 O O . ALA A 1 262 ? 0.63 40.281 -24.656 1 39.62 262 ALA A O 1
ATOM 2101 N N . ASP A 1 263 ? 1.421 42.094 -23.859 1 39.38 263 ASP A N 1
ATOM 2102 C CA . ASP A 1 263 ? 2.197 42.25 -25.094 1 39.38 263 ASP A CA 1
ATOM 2103 C C . ASP A 1 263 ? 3.453 41.375 -25.047 1 39.38 263 ASP A C 1
ATOM 2105 O O . ASP A 1 263 ? 4.426 41.719 -24.375 1 39.38 263 ASP A O 1
ATOM 2109 N N . MET A 1 264 ? 3.355 40.062 -25.141 1 49.94 264 MET A N 1
ATOM 2110 C CA . MET A 1 264 ? 4.457 39.125 -25.219 1 49.94 264 MET A CA 1
ATOM 2111 C C . MET A 1 264 ? 5.297 39.375 -26.469 1 49.94 264 MET A C 1
ATOM 2113 O O . MET A 1 264 ? 6.18 38.562 -26.797 1 49.94 264 MET A O 1
ATOM 2117 N N . SER A 1 265 ? 4.805 40.344 -27.219 1 52.44 265 SER A N 1
ATOM 2118 C CA . SER A 1 265 ? 5.504 40.562 -28.484 1 52.44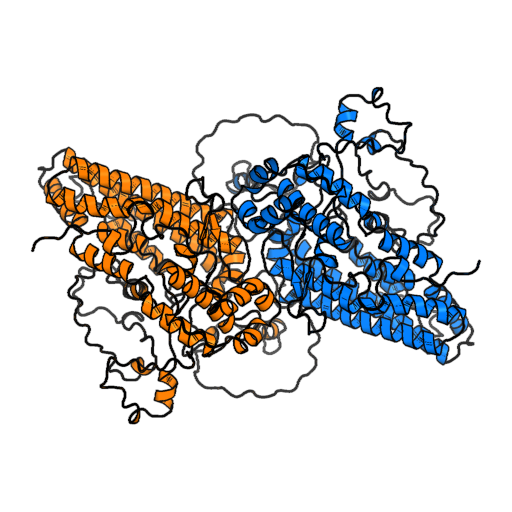 265 SER A CA 1
ATOM 2119 C C . SER A 1 265 ? 6.973 40.875 -28.25 1 52.44 265 SER A C 1
ATOM 2121 O O . SER A 1 265 ? 7.809 40.656 -29.125 1 52.44 265 SER A O 1
ATOM 2123 N N . HIS A 1 266 ? 7.164 41.375 -27 1 55.88 266 HIS A N 1
ATOM 2124 C CA . HIS A 1 266 ? 8.539 41.812 -26.781 1 55.88 266 HIS A CA 1
ATOM 2125 C C . HIS A 1 266 ? 9.391 40.656 -26.266 1 55.88 266 HIS A C 1
ATOM 2127 O O . HIS A 1 266 ? 10.609 40.75 -26.172 1 55.88 266 HIS A O 1
ATOM 2133 N N . LEU A 1 267 ? 8.641 39.594 -25.875 1 57.75 267 LEU A N 1
ATOM 2134 C CA . LEU A 1 267 ? 9.422 38.438 -25.359 1 57.75 267 LEU A CA 1
ATOM 2135 C C . LEU A 1 267 ? 9.914 37.594 -26.516 1 57.75 267 LEU A C 1
ATOM 2137 O O . LEU A 1 267 ? 9.203 37.375 -27.5 1 57.75 267 LEU A O 1
ATOM 2141 N N . ASP A 1 268 ? 11.203 37.219 -26.484 1 60.72 268 ASP A N 1
ATOM 2142 C CA . ASP A 1 268 ? 11.719 36.281 -27.469 1 60.72 268 ASP A CA 1
ATOM 2143 C C . ASP A 1 268 ? 11.172 34.875 -27.234 1 60.72 268 ASP A C 1
ATOM 2145 O O . ASP A 1 268 ? 10.391 34.656 -26.312 1 60.72 268 ASP A O 1
ATOM 2149 N N . ASP A 1 269 ? 11.367 34.062 -28.141 1 60.25 269 ASP A N 1
ATOM 2150 C CA . ASP A 1 269 ? 10.805 32.719 -28.172 1 60.25 269 ASP A CA 1
ATOM 2151 C C . ASP A 1 269 ? 11.18 31.953 -26.906 1 60.25 269 ASP A C 1
ATOM 2153 O O . ASP A 1 269 ? 10.359 31.219 -26.359 1 60.25 269 ASP A O 1
ATOM 2157 N N . ALA A 1 270 ? 12.391 32.156 -26.531 1 60.25 270 ALA A N 1
ATOM 2158 C CA . ALA A 1 270 ? 12.867 31.453 -25.328 1 60.25 270 ALA A CA 1
ATOM 2159 C C . ALA A 1 270 ? 12.133 31.938 -24.078 1 60.25 270 ALA A C 1
ATOM 2161 O O . ALA A 1 270 ? 11.734 31.141 -23.234 1 60.25 270 ALA A O 1
ATOM 2162 N N . GLN A 1 271 ? 11.914 33.188 -24.094 1 61.38 271 GLN A N 1
ATOM 2163 C CA . GLN A 1 271 ? 11.219 33.781 -22.969 1 61.38 271 GLN A CA 1
ATOM 2164 C C . GLN A 1 271 ? 9.758 33.344 -22.922 1 61.38 271 GLN A C 1
ATOM 2166 O O . GLN A 1 271 ? 9.219 33.062 -21.844 1 61.38 271 GLN A O 1
ATOM 2171 N N . ARG A 1 272 ? 9.25 33.25 -24.094 1 61.59 272 ARG A N 1
ATOM 2172 C CA . ARG A 1 272 ? 7.867 32.781 -24.188 1 61.59 272 ARG A CA 1
ATOM 2173 C C . ARG A 1 272 ? 7.73 31.344 -23.688 1 61.59 272 ARG A C 1
ATOM 2175 O O . ARG A 1 272 ? 6.766 31 -23 1 61.59 272 ARG A O 1
ATOM 2182 N N . LEU A 1 273 ? 8.695 30.609 -24.062 1 64.06 273 LEU A N 1
ATOM 2183 C CA . LEU A 1 273 ? 8.68 29.219 -23.641 1 64.06 273 LEU A CA 1
ATOM 2184 C C . LEU A 1 273 ? 8.82 29.109 -22.125 1 64.06 273 LEU A C 1
ATOM 2186 O O . LEU A 1 273 ? 8.102 28.328 -21.484 1 64.06 273 LEU A O 1
ATOM 2190 N N . LEU A 1 274 ? 9.695 29.828 -21.641 1 67.19 274 LEU A N 1
ATOM 2191 C CA . LEU A 1 274 ? 9.984 29.75 -20.219 1 67.19 274 LEU A CA 1
ATOM 2192 C C . LEU A 1 274 ? 8.789 30.25 -19.391 1 67.19 274 LEU A C 1
ATOM 2194 O O . LEU A 1 274 ? 8.594 29.797 -18.266 1 67.19 274 LEU A O 1
ATOM 2198 N N . ARG A 1 275 ? 8.016 30.984 -20.047 1 67.12 275 ARG A N 1
ATOM 2199 C CA . ARG A 1 275 ? 6.867 31.562 -19.359 1 67.12 275 ARG A CA 1
ATOM 2200 C C . ARG A 1 275 ? 5.777 30.516 -19.125 1 67.12 275 ARG A C 1
ATOM 2202 O O . ARG A 1 275 ? 4.918 30.688 -18.266 1 67.12 275 ARG A O 1
ATOM 2209 N N . GLN A 1 276 ? 5.918 29.516 -19.844 1 74.06 276 GLN A N 1
ATOM 2210 C CA . GLN A 1 276 ? 4.891 28.484 -19.734 1 74.06 276 GLN A CA 1
ATOM 2211 C C . GLN A 1 276 ? 5.121 27.594 -18.516 1 74.06 276 GLN A C 1
ATOM 2213 O O . GLN A 1 276 ? 4.203 26.906 -18.047 1 74.06 276 GLN A O 1
ATOM 2218 N N . TYR A 1 277 ? 6.312 27.656 -17.984 1 83.25 277 TYR A N 1
ATOM 2219 C CA . TYR A 1 277 ? 6.664 26.781 -16.875 1 83.25 277 TYR A CA 1
ATOM 2220 C C . TYR A 1 277 ? 6.18 27.359 -15.547 1 83.25 277 TYR A C 1
ATOM 2222 O O . TYR A 1 277 ? 6.168 28.578 -15.352 1 83.25 277 TYR A O 1
ATOM 2230 N N . ARG A 1 278 ? 5.719 26.484 -14.75 1 87.5 278 ARG A N 1
ATOM 2231 C CA . ARG A 1 278 ? 5.32 26.812 -13.391 1 87.5 278 ARG A CA 1
ATOM 2232 C C . ARG A 1 278 ? 6.121 26 -12.375 1 87.5 278 ARG A C 1
ATOM 2234 O O . ARG A 1 278 ? 6.402 24.828 -12.602 1 87.5 278 ARG A O 1
ATOM 2241 N N . ARG A 1 279 ? 6.504 26.703 -11.305 1 87.06 279 ARG A N 1
ATOM 2242 C CA . ARG A 1 279 ? 7.199 26.047 -10.195 1 87.06 279 ARG A CA 1
ATOM 2243 C C . ARG A 1 279 ? 6.375 26.125 -8.914 1 87.06 279 ARG A C 1
ATOM 2245 O O . ARG A 1 279 ? 6.043 27.219 -8.445 1 87.06 279 ARG A O 1
ATOM 2252 N N . TYR A 1 280 ? 6.008 24.984 -8.445 1 91.19 280 TYR A N 1
ATOM 2253 C CA . TYR A 1 280 ? 5.246 24.891 -7.207 1 91.19 280 TYR A CA 1
ATOM 2254 C C . TYR A 1 280 ? 5.891 23.906 -6.242 1 91.19 280 TYR A C 1
ATOM 2256 O O . TYR A 1 280 ? 6.395 22.859 -6.66 1 91.19 280 TYR A O 1
ATOM 2264 N N . ALA A 1 281 ? 5.91 24.281 -4.949 1 89.5 281 ALA A N 1
ATOM 2265 C CA . ALA A 1 281 ? 6.328 23.344 -3.906 1 89.5 281 ALA A CA 1
ATOM 2266 C C . ALA A 1 281 ? 5.266 22.266 -3.672 1 89.5 281 ALA A C 1
ATOM 2268 O O . ALA A 1 281 ? 4.066 22.547 -3.752 1 89.5 281 ALA A O 1
ATOM 2269 N N . GLY A 1 282 ? 5.703 21.109 -3.361 1 92.38 282 GLY A N 1
ATOM 2270 C CA . GLY A 1 282 ? 4.781 20.016 -3.078 1 92.38 282 GLY A CA 1
ATOM 2271 C C . GLY A 1 282 ? 4.207 20.078 -1.676 1 92.38 282 GLY A C 1
ATOM 2272 O O . GLY A 1 282 ? 4.195 21.125 -1.045 1 92.38 282 GLY A O 1
ATOM 2273 N N . GLY A 1 283 ? 3.627 18.938 -1.271 1 93 283 GLY A N 1
ATOM 2274 C CA . GLY A 1 283 ? 3.02 18.859 0.047 1 93 283 GLY A CA 1
ATOM 2275 C C . GLY A 1 283 ? 4.023 19 1.176 1 93 283 GLY A C 1
ATOM 2276 O O . GLY A 1 283 ? 5.09 18.375 1.138 1 93 283 GLY A O 1
ATOM 2277 N N . SER A 1 284 ? 3.67 19.781 2.174 1 90.81 284 SER A N 1
ATOM 2278 C CA . SER A 1 284 ? 4.539 20.031 3.316 1 90.81 284 SER A CA 1
ATOM 2279 C C . SER A 1 284 ? 3.729 20.281 4.582 1 90.81 284 SER A C 1
ATOM 2281 O O . SER A 1 284 ? 2.617 20.812 4.523 1 90.81 284 SER A O 1
ATOM 2283 N N . ALA A 1 285 ? 4.371 19.969 5.676 1 89.94 285 ALA A N 1
ATOM 2284 C CA . ALA A 1 285 ? 3.74 20.234 6.961 1 89.94 285 ALA A CA 1
ATOM 2285 C C . ALA A 1 285 ? 3.676 21.734 7.238 1 89.94 285 ALA A C 1
ATOM 2287 O O . ALA A 1 285 ? 2.846 22.188 8.031 1 89.94 285 ALA A O 1
ATOM 2288 N N . ALA A 1 286 ? 4.551 22.469 6.574 1 92.44 286 ALA A N 1
ATOM 2289 C CA . ALA A 1 286 ? 4.551 23.922 6.727 1 92.44 286 ALA A CA 1
ATOM 2290 C C . ALA A 1 286 ? 3.262 24.531 6.188 1 92.44 286 ALA A C 1
ATOM 2292 O O . ALA A 1 286 ? 2.959 25.703 6.453 1 92.44 286 ALA A O 1
ATOM 2293 N N . GLN A 1 287 ? 2.496 23.734 5.559 1 96.12 287 GLN A N 1
ATOM 2294 C CA . GLN A 1 287 ? 1.267 24.203 4.934 1 96.12 287 GLN A CA 1
ATOM 2295 C C . GLN A 1 287 ? 0.071 24.031 5.867 1 96.12 287 GLN A C 1
ATOM 2297 O O . GLN A 1 287 ? -1.07 24.281 5.473 1 96.12 287 GLN A O 1
ATOM 2302 N N . SER A 1 288 ? 0.257 23.641 7.125 1 97.44 288 SER A N 1
ATOM 2303 C CA . SER A 1 288 ? -0.796 23.547 8.133 1 97.44 288 SER A CA 1
ATOM 2304 C C . SER A 1 288 ? -1.152 24.938 8.68 1 97.44 288 SER A C 1
ATOM 2306 O O . SER A 1 288 ? -0.33 25.578 9.328 1 97.44 288 SER A O 1
ATOM 2308 N N . SER A 1 289 ? -2.385 25.312 8.5 1 98.19 289 SER A N 1
ATOM 2309 C CA . SER A 1 289 ? -2.838 26.594 9.031 1 98.19 289 SER A CA 1
ATOM 2310 C C . SER A 1 289 ? -2.9 26.562 10.555 1 98.19 289 SER A C 1
ATOM 2312 O O . SER A 1 289 ? -2.736 27.594 11.203 1 98.19 289 SER A O 1
ATOM 2314 N N . LEU A 1 290 ? -3.061 25.406 11.078 1 98.5 290 LEU A N 1
ATOM 2315 C CA . LEU A 1 290 ? -3.16 25.25 12.523 1 98.5 290 LEU A CA 1
ATOM 2316 C C . LEU A 1 290 ? -1.845 25.609 13.203 1 98.5 290 LEU A C 1
ATOM 2318 O O . LEU A 1 290 ? -1.829 26.391 14.156 1 98.5 290 LEU A O 1
ATOM 2322 N N . ILE A 1 291 ? -0.769 25.078 12.672 1 97.75 291 ILE A N 1
ATOM 2323 C CA . ILE A 1 291 ? 0.544 25.328 13.25 1 97.75 291 ILE A CA 1
ATOM 2324 C C . ILE A 1 291 ? 0.901 26.812 13.102 1 97.75 291 ILE A C 1
ATOM 2326 O O . ILE A 1 291 ? 1.445 27.422 14.023 1 97.75 291 ILE A O 1
ATOM 2330 N N . ALA A 1 292 ? 0.563 27.375 12 1 97 292 ALA A N 1
ATOM 2331 C CA . ALA A 1 292 ? 0.794 28.797 11.773 1 97 292 ALA A CA 1
ATOM 2332 C C . ALA A 1 292 ? -0.009 29.641 12.758 1 97 292 ALA A C 1
ATOM 2334 O O . ALA A 1 292 ? 0.488 30.641 13.266 1 97 292 ALA A O 1
ATOM 2335 N N . ALA A 1 293 ? -1.229 29.297 13.023 1 97.88 293 ALA A N 1
ATOM 2336 C CA . ALA A 1 293 ? -2.082 30.031 13.953 1 97.88 293 ALA A CA 1
ATOM 2337 C C . ALA A 1 293 ? -1.513 30.016 15.367 1 97.88 293 ALA A C 1
ATOM 2339 O O . ALA A 1 293 ? -1.553 31.016 16.078 1 97.88 293 ALA A O 1
ATOM 2340 N N . LEU A 1 294 ? -1.027 28.891 15.734 1 98.25 294 LEU A N 1
ATOM 2341 C CA . LEU A 1 294 ? -0.431 28.766 17.062 1 98.25 294 LEU A CA 1
ATOM 2342 C C . LEU A 1 294 ? 0.807 29.641 17.188 1 98.25 294 LEU A C 1
ATOM 2344 O O . LEU A 1 294 ? 1.005 30.297 18.219 1 98.25 294 LEU A O 1
ATOM 2348 N N . ASP A 1 295 ? 1.611 29.656 16.141 1 96.75 295 ASP A N 1
ATOM 2349 C CA . ASP A 1 295 ? 2.785 30.516 16.141 1 96.75 295 ASP A CA 1
ATOM 2350 C C . ASP A 1 295 ? 2.383 31.984 16.281 1 96.75 295 ASP A C 1
ATOM 2352 O O . ASP A 1 295 ? 2.975 32.719 17.078 1 96.75 295 ASP A O 1
ATOM 2356 N N . ILE A 1 296 ? 1.412 32.375 15.578 1 95.88 296 ILE A N 1
ATOM 2357 C CA . ILE A 1 296 ? 0.951 33.75 15.609 1 95.88 296 ILE A CA 1
ATOM 2358 C C . ILE A 1 296 ? 0.395 34.062 17 1 95.88 296 ILE A C 1
ATOM 2360 O O . ILE A 1 296 ? 0.738 35.094 17.578 1 95.88 296 ILE A O 1
ATOM 2364 N N . ALA A 1 297 ? -0.422 33.25 17.516 1 96.81 297 ALA A N 1
ATOM 2365 C CA . ALA A 1 297 ? -1.104 33.469 18.781 1 96.81 297 ALA A CA 1
ATOM 2366 C C . ALA A 1 297 ? -0.101 33.625 19.922 1 96.81 297 ALA A C 1
ATOM 2368 O O . ALA A 1 297 ? -0.277 34.5 20.797 1 96.81 297 ALA A O 1
ATOM 2369 N N . PHE A 1 298 ? 0.955 32.875 19.891 1 96.56 298 PHE A N 1
ATOM 2370 C CA . PHE A 1 298 ? 1.891 32.844 21.016 1 96.56 298 PHE A CA 1
ATOM 2371 C C . PHE A 1 298 ? 3.102 33.75 20.703 1 96.56 298 PHE A C 1
ATOM 2373 O O . PHE A 1 298 ? 4.02 33.844 21.531 1 96.56 298 PHE A O 1
ATOM 2380 N N . GLY A 1 299 ? 3.09 34.312 19.516 1 92.81 299 GLY A N 1
ATOM 2381 C CA . GLY A 1 299 ? 4.125 35.25 19.156 1 92.81 299 GLY A CA 1
ATOM 2382 C C . GLY A 1 299 ? 5.441 34.594 18.797 1 92.81 299 GLY A C 1
ATOM 2383 O O . GLY A 1 299 ? 6.508 35.219 18.953 1 92.81 299 GLY A O 1
ATOM 2384 N N . VAL A 1 300 ? 5.402 33.375 18.375 1 93.5 300 VAL A N 1
ATOM 2385 C CA . VAL A 1 300 ? 6.613 32.656 17.953 1 93.5 300 VAL A CA 1
ATOM 2386 C C . VAL A 1 300 ? 7.059 33.219 16.594 1 93.5 300 VAL A C 1
ATOM 2388 O O . VAL A 1 300 ? 6.305 33.156 15.617 1 93.5 300 VAL A O 1
ATOM 2391 N N . GLU A 1 301 ? 8.234 33.688 16.516 1 87.81 301 GLU A N 1
ATOM 2392 C CA . GLU A 1 301 ? 8.805 34.219 15.273 1 87.81 301 GLU A CA 1
ATOM 2393 C C . GLU A 1 301 ? 9.93 33.312 14.758 1 87.81 301 GLU A C 1
ATOM 2395 O O . GLU A 1 301 ? 10.812 32.938 15.523 1 87.81 301 GLU A O 1
ATOM 2400 N N . HIS A 1 302 ? 9.781 33.031 13.531 1 90.31 302 HIS A N 1
ATOM 2401 C CA . HIS A 1 302 ? 10.82 32.25 12.891 1 90.31 302 HIS A CA 1
ATOM 2402 C C . HIS A 1 302 ? 11.68 33.094 11.961 1 90.31 302 HIS A C 1
ATOM 2404 O O . HIS A 1 302 ? 11.148 33.875 11.18 1 90.31 302 HIS A O 1
ATOM 2410 N N . HIS A 1 303 ? 12.977 32.906 12.031 1 85.06 303 HIS A N 1
ATOM 2411 C CA . HIS A 1 303 ? 13.945 33.656 11.25 1 85.06 303 HIS A CA 1
ATOM 2412 C C . HIS A 1 303 ? 14.586 32.812 10.172 1 85.06 303 HIS A C 1
ATOM 2414 O O . HIS A 1 303 ? 14.383 31.594 10.141 1 85.06 303 HIS A O 1
ATOM 2420 N N . ARG A 1 304 ? 15.258 33.438 9.32 1 81.25 304 ARG A N 1
ATOM 2421 C CA . ARG A 1 304 ? 15.977 32.719 8.281 1 81.25 304 ARG A CA 1
ATOM 2422 C C . ARG A 1 304 ? 16.938 31.703 8.898 1 81.25 304 ARG A C 1
ATOM 2424 O O . ARG A 1 304 ? 17.609 32 9.891 1 81.25 304 ARG A O 1
ATOM 2431 N N . THR A 1 305 ? 17.016 30.578 8.266 1 76.81 305 THR A N 1
ATOM 2432 C CA . THR A 1 305 ? 17.859 29.531 8.828 1 76.81 305 THR A CA 1
ATOM 2433 C C . THR A 1 305 ? 19.312 30 8.93 1 76.81 305 THR A C 1
ATOM 2435 O O . THR A 1 305 ? 19.859 30.547 7.969 1 76.81 305 THR A O 1
ATOM 2438 N N . GLY A 1 306 ? 19.953 29.781 9.977 1 70.69 306 GLY A N 1
ATOM 2439 C CA . GLY A 1 306 ? 21.328 30.203 10.242 1 70.69 306 GLY A CA 1
ATOM 2440 C C . GLY A 1 306 ? 21.406 31.562 10.883 1 70.69 306 GLY A C 1
ATOM 2441 O O . GLY A 1 306 ? 22.453 31.938 11.43 1 70.69 306 GLY A O 1
ATOM 2442 N N . GLU A 1 307 ? 20.516 32.469 10.656 1 60.78 307 GLU A N 1
ATOM 2443 C CA . GLU A 1 307 ? 20.516 33.781 11.281 1 60.78 307 GLU A CA 1
ATOM 2444 C C . GLU A 1 307 ? 20 33.719 12.711 1 60.78 307 GLU A C 1
ATOM 2446 O O . GLU A 1 307 ? 19 33.062 12.992 1 60.78 307 GLU A O 1
ATOM 2451 N N . LYS A 1 308 ? 20.938 33.75 13.625 1 51.81 308 LYS A N 1
ATOM 2452 C CA . LYS A 1 308 ? 20.516 33.875 15.023 1 51.81 308 LYS A CA 1
ATOM 2453 C C . LYS A 1 308 ? 19.766 35.188 15.258 1 51.81 308 LYS A C 1
ATOM 2455 O O . LYS A 1 308 ? 19.984 36.188 14.57 1 51.81 308 LYS A O 1
ATOM 2460 N N . PRO A 1 309 ? 18.719 35.188 16.062 1 45.06 309 PRO A N 1
ATOM 2461 C CA . PRO A 1 309 ? 18 36.406 16.375 1 45.06 309 PRO A CA 1
ATOM 2462 C C . PRO A 1 309 ? 18.938 37.594 16.656 1 45.06 309 PRO A C 1
ATOM 2464 O O . PRO A 1 309 ? 19.609 37.625 17.688 1 45.06 309 PRO A O 1
ATOM 2467 N N . LEU A 1 310 ? 20.141 37.812 15.938 1 36.25 310 LEU A N 1
ATOM 2468 C CA . LEU A 1 310 ? 20.797 39.031 16.359 1 36.25 310 LEU A CA 1
ATOM 2469 C C . LEU A 1 310 ? 19.812 40.219 16.359 1 36.25 310 LEU A C 1
ATOM 2471 O O . LEU A 1 310 ? 18.859 40.219 15.586 1 36.25 310 LEU A O 1
ATOM 2475 N N . VAL A 1 311 ? 19.734 41 17.5 1 35 311 VAL A N 1
ATOM 2476 C CA . VAL A 1 311 ? 19.297 42.375 17.391 1 35 311 VAL A CA 1
ATOM 2477 C C . VAL A 1 311 ? 19.812 43 16.078 1 35 311 VAL A C 1
ATOM 2479 O O . VAL A 1 311 ? 20.891 43.594 16.047 1 35 311 VAL A O 1
ATOM 2482 N N . VAL A 1 312 ? 20.188 42.25 15.094 1 33.38 312 VAL A N 1
ATOM 2483 C CA . VAL A 1 312 ? 20.828 42.812 13.906 1 33.38 312 VAL A CA 1
ATOM 2484 C C . VAL A 1 312 ? 19.828 43.688 13.148 1 33.38 312 VAL A C 1
ATOM 2486 O O . VAL A 1 312 ? 18.641 43.375 13.094 1 33.38 312 VAL A O 1
ATOM 2489 N N . LYS A 1 313 ? 20.312 44.906 12.625 1 33.81 313 LYS A N 1
ATOM 2490 C CA . LYS A 1 313 ? 19.703 45.938 11.797 1 33.81 313 LYS A CA 1
ATOM 2491 C C . LYS A 1 313 ? 19.203 45.344 10.477 1 33.81 313 LYS A C 1
ATOM 2493 O O . LYS A 1 313 ? 19.828 44.469 9.914 1 33.81 313 LYS A O 1
ATOM 2498 N N . PRO A 1 314 ? 18.047 45.688 9.945 1 32.34 314 PRO A N 1
ATOM 2499 C CA . PRO A 1 314 ? 17.328 45.281 8.734 1 32.34 314 PRO A CA 1
ATOM 2500 C C . PRO A 1 314 ? 18.25 45.125 7.523 1 32.34 314 PRO A C 1
ATOM 2502 O O . PRO A 1 314 ? 17.969 44.375 6.609 1 32.34 314 PRO A O 1
ATOM 2505 N N . SER A 1 315 ? 19.359 45.844 7.383 1 30.84 315 SER A N 1
ATOM 2506 C CA . SER A 1 315 ? 20.047 46.094 6.125 1 30.84 315 SER A CA 1
ATOM 2507 C C . SER A 1 315 ? 20.859 44.906 5.684 1 30.84 315 SER A C 1
ATOM 2509 O O . SER A 1 315 ? 21.312 44.844 4.535 1 30.84 315 SER A O 1
ATOM 2511 N N . GLU A 1 316 ? 21.516 44.125 6.559 1 32.03 316 GLU A N 1
ATOM 2512 C CA . GLU A 1 316 ? 22.578 43.25 6.105 1 32.03 316 GLU A CA 1
ATOM 2513 C C . GLU A 1 316 ? 22.062 41.812 5.93 1 32.03 316 GLU A C 1
ATOM 2515 O O . GLU A 1 316 ? 22.844 40.875 5.949 1 32.03 316 GLU A O 1
ATOM 2520 N N . LEU A 1 317 ? 20.859 41.625 5.898 1 32.03 317 LEU A N 1
ATOM 2521 C CA . LEU A 1 317 ? 20.359 40.25 5.848 1 32.03 317 LEU A CA 1
ATOM 2522 C C . LEU A 1 317 ? 20.828 39.531 4.578 1 32.03 317 LEU A C 1
ATOM 2524 O O . LEU A 1 317 ? 20.656 40.062 3.475 1 32.03 317 LEU A O 1
ATOM 2528 N N . PRO A 1 318 ? 21.812 38.656 4.711 1 29.86 318 PRO A N 1
ATOM 2529 C CA . PRO A 1 318 ? 22.219 37.906 3.51 1 29.86 318 PRO A CA 1
ATOM 2530 C C . PRO A 1 318 ? 21.031 37.312 2.754 1 29.86 318 PRO A C 1
ATOM 2532 O O . PRO A 1 318 ? 20.016 37 3.361 1 29.86 318 PRO A O 1
ATOM 2535 N N . VAL A 1 319 ? 20.938 37.5 1.449 1 28.33 319 VAL A N 1
ATOM 2536 C CA . VAL A 1 319 ? 20 37 0.464 1 28.33 319 VAL A CA 1
ATOM 2537 C C . VAL A 1 319 ? 19.891 35.469 0.575 1 28.33 319 VAL A C 1
ATOM 2539 O O . VAL A 1 319 ? 20.859 34.75 0.264 1 28.33 319 VAL A O 1
ATOM 2542 N N . ASP A 1 320 ? 19.531 34.938 1.642 1 28.27 320 ASP A N 1
ATOM 2543 C CA . ASP A 1 320 ? 19.297 33.5 1.649 1 28.27 320 ASP A CA 1
ATOM 2544 C C . ASP A 1 320 ? 18.516 33.062 0.412 1 28.27 320 ASP A C 1
ATOM 2546 O O . ASP A 1 320 ? 17.844 33.875 -0.225 1 28.27 320 ASP A O 1
ATOM 2550 N N . ARG A 1 321 ? 18.875 31.969 -0.14 1 31.56 321 ARG A N 1
ATOM 2551 C CA . ARG A 1 321 ? 18.281 31.469 -1.37 1 31.56 321 ARG A CA 1
ATOM 2552 C C . ARG A 1 321 ? 16.766 31.672 -1.376 1 31.56 321 ARG A C 1
ATOM 2554 O O . ARG A 1 321 ? 16.141 31.625 -2.432 1 31.56 321 ARG A O 1
ATOM 2561 N N . TYR A 1 322 ? 16.219 31.562 -0.243 1 31.06 322 TYR A N 1
ATOM 2562 C CA . TYR A 1 322 ? 14.781 31.781 -0.191 1 31.06 322 TYR A CA 1
ATOM 2563 C C . TYR A 1 322 ? 14.453 33.281 -0.105 1 31.06 322 TYR A C 1
ATOM 2565 O O . TYR A 1 322 ? 13.297 33.656 0.084 1 31.06 322 TYR A O 1
ATOM 2573 N N . THR A 1 323 ? 15.414 34.219 0.22 1 32.88 323 THR A N 1
ATOM 2574 C CA . THR A 1 323 ? 15.086 35.625 0.194 1 32.88 323 THR A CA 1
ATOM 2575 C C . THR A 1 323 ? 14.398 36 -1.116 1 32.88 323 THR A C 1
ATOM 2577 O O . THR A 1 323 ? 13.672 37 -1.182 1 32.88 323 THR A O 1
ATOM 2580 N N . LYS A 1 324 ? 14.914 35.406 -2.289 1 31.64 324 LYS A N 1
ATOM 2581 C CA . LYS A 1 324 ? 14.164 35.562 -3.531 1 31.64 324 LYS A CA 1
ATOM 2582 C C . LYS A 1 324 ? 13.352 34.312 -3.842 1 31.64 324 LYS A C 1
ATOM 2584 O O . LYS A 1 324 ? 13.891 33.312 -4.32 1 31.64 324 LYS A O 1
ATOM 2589 N N . LEU A 1 325 ? 12.266 34.094 -3.09 1 35.03 325 LEU A N 1
ATOM 2590 C CA . LEU A 1 325 ? 11.414 33 -3.514 1 35.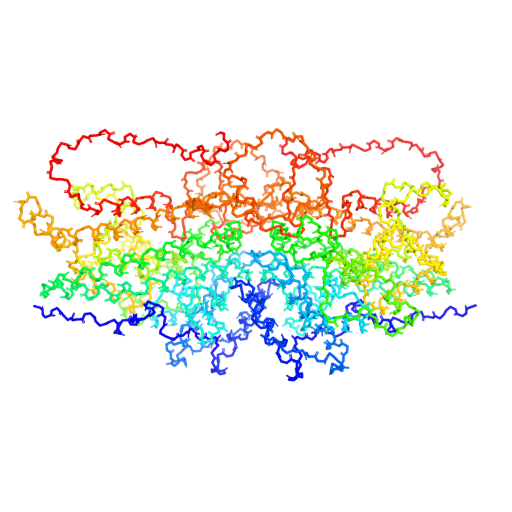03 325 LEU A CA 1
ATOM 2591 C C . LEU A 1 325 ? 11.367 32.906 -5.035 1 35.03 325 LEU A C 1
ATOM 2593 O O . LEU A 1 325 ? 11.141 33.906 -5.719 1 35.03 325 LEU A O 1
ATOM 2597 N N . PRO A 1 326 ? 11.859 31.906 -5.555 1 39.59 326 PRO A N 1
ATOM 2598 C CA . PRO A 1 326 ? 11.711 31.844 -7.012 1 39.59 326 PRO A CA 1
ATOM 2599 C C . PRO A 1 326 ? 10.273 32.094 -7.469 1 39.59 326 PRO A C 1
ATOM 2601 O O . PRO A 1 326 ? 9.328 31.719 -6.789 1 39.59 326 PRO A O 1
ATOM 2604 N N . ALA A 1 327 ? 10.148 32.969 -8.336 1 43.12 327 ALA A N 1
ATOM 2605 C CA . ALA A 1 327 ? 8.852 33.25 -8.961 1 43.12 327 ALA A CA 1
ATOM 2606 C C . ALA A 1 327 ? 8.25 31.953 -9.539 1 43.12 327 ALA A C 1
ATOM 2608 O O . ALA A 1 327 ? 8.977 31.094 -10.047 1 43.12 327 ALA A O 1
ATOM 2609 N N . PRO A 1 328 ? 6.992 31.672 -9.219 1 42.5 328 PRO A N 1
ATOM 2610 C CA . PRO A 1 328 ? 6.348 30.5 -9.82 1 42.5 328 PRO A CA 1
ATOM 2611 C C . PRO A 1 328 ? 6.645 30.375 -11.312 1 42.5 328 PRO A C 1
ATOM 2613 O O . PRO A 1 328 ? 6.637 29.266 -11.852 1 42.5 328 PRO A O 1
ATOM 2616 N N . ASN A 1 329 ? 6.926 31.594 -11.906 1 41.06 329 ASN A N 1
ATOM 2617 C CA . ASN A 1 329 ? 7.289 31.625 -13.32 1 41.06 329 ASN A CA 1
ATOM 2618 C C . ASN A 1 329 ? 8.773 31.922 -13.516 1 41.06 329 ASN A C 1
ATOM 2620 O O . ASN A 1 329 ? 9.25 33 -13.141 1 41.06 329 ASN A O 1
ATOM 2624 N N . PRO A 1 330 ? 9.562 31.062 -13.938 1 42.94 330 PRO A N 1
ATOM 2625 C CA . PRO A 1 330 ? 11 31.266 -14.109 1 42.94 330 PRO A CA 1
ATOM 2626 C C . PRO A 1 330 ? 11.312 32.531 -14.922 1 42.94 330 PRO A C 1
ATOM 2628 O O . PRO A 1 330 ? 12.398 33.094 -14.797 1 42.94 330 PRO A O 1
ATOM 2631 N N . ALA A 1 331 ? 10.398 32.812 -15.805 1 44.91 331 ALA A N 1
ATOM 2632 C CA . ALA A 1 331 ? 10.641 34 -16.656 1 44.91 331 ALA A CA 1
ATOM 2633 C C . ALA A 1 331 ? 10.797 35.25 -15.812 1 44.91 331 ALA A C 1
ATOM 2635 O O . ALA A 1 331 ? 11.516 36.188 -16.203 1 44.91 331 ALA A O 1
ATOM 2636 N N . ASP A 1 332 ? 10.172 35.25 -14.719 1 48.47 332 ASP A N 1
ATOM 2637 C CA . ASP A 1 332 ? 10.227 36.438 -13.883 1 48.47 332 ASP A CA 1
ATOM 2638 C C . ASP A 1 332 ? 11.609 36.594 -13.258 1 48.47 332 ASP A C 1
ATOM 2640 O O . ASP A 1 332 ? 12 37.719 -12.898 1 48.47 332 ASP A O 1
ATOM 2644 N N . GLU A 1 333 ? 12.258 35.531 -13.109 1 47.41 333 GLU A N 1
ATOM 2645 C CA . GLU A 1 333 ? 13.609 35.562 -12.57 1 47.41 333 GLU A CA 1
ATOM 2646 C C . GLU A 1 333 ? 14.57 36.25 -13.547 1 47.41 333 GLU A C 1
ATOM 2648 O O . GLU A 1 333 ? 15.547 36.875 -13.141 1 47.41 333 GLU A O 1
ATOM 2653 N N . LEU A 1 334 ? 14.305 35.969 -14.812 1 46.31 334 LEU A N 1
ATOM 2654 C CA . LEU A 1 334 ? 15.195 36.5 -15.828 1 46.31 334 LEU A CA 1
ATOM 2655 C C . LEU A 1 334 ? 15.07 38.031 -15.906 1 46.31 334 LEU A C 1
ATOM 2657 O O . LEU A 1 334 ? 16.031 38.719 -16.234 1 46.31 334 LEU A O 1
ATOM 2661 N N . ASN A 1 335 ? 13.773 38.469 -15.844 1 41.25 335 ASN A N 1
ATOM 2662 C CA . ASN A 1 335 ? 13.656 39.906 -16.047 1 41.25 335 ASN A CA 1
ATOM 2663 C C . ASN A 1 335 ? 14.008 40.688 -14.797 1 41.25 335 ASN A C 1
ATOM 2665 O O . ASN A 1 335 ? 13.875 41.906 -14.766 1 41.25 335 ASN A O 1
ATOM 2669 N N . GLY A 1 336 ? 14.898 40.281 -14.07 1 39.25 336 GLY A N 1
ATOM 2670 C CA . GLY A 1 336 ? 15.391 41.062 -12.93 1 39.25 336 GLY A CA 1
ATOM 2671 C C . GLY A 1 336 ? 14.297 41.812 -12.211 1 39.25 336 GLY A C 1
ATOM 2672 O O . GLY A 1 336 ? 14.586 42.625 -11.312 1 39.25 336 GLY A O 1
ATOM 2673 N N . THR A 1 337 ? 13.164 42.156 -12.906 1 34.94 337 THR A N 1
ATOM 2674 C CA . THR A 1 337 ? 12.117 43 -12.352 1 34.94 337 THR A CA 1
ATOM 2675 C C . THR A 1 337 ? 11.352 42.281 -11.25 1 34.94 337 THR A C 1
ATOM 2677 O O . THR A 1 337 ? 10.242 42.688 -10.891 1 34.94 337 THR A O 1
ATOM 2680 N N . ALA A 1 338 ? 11.812 41.188 -10.914 1 37.72 338 ALA A N 1
ATOM 2681 C CA . ALA A 1 338 ? 11.07 40.5 -9.867 1 37.72 338 ALA A CA 1
ATOM 2682 C C . ALA A 1 338 ? 10.859 41.406 -8.648 1 37.72 338 ALA A C 1
ATOM 2684 O O . ALA A 1 338 ? 10.727 40.906 -7.527 1 37.72 338 ALA A O 1
ATOM 2685 N N . GLU A 1 339 ? 11.336 42.656 -8.805 1 30.81 339 GLU A N 1
ATOM 2686 C CA . GLU A 1 339 ? 10.977 43.469 -7.633 1 30.81 339 GLU A CA 1
ATOM 2687 C C . GLU A 1 339 ? 9.461 43.656 -7.547 1 30.81 339 GLU A C 1
ATOM 2689 O O . GLU A 1 339 ? 8.914 44.531 -8.227 1 30.81 339 GLU A O 1
ATOM 2694 N N . SER A 1 340 ? 8.617 42.844 -7.773 1 30.77 340 SER A N 1
ATOM 2695 C CA . SER A 1 340 ? 7.285 43.344 -7.453 1 30.77 340 SER A CA 1
ATOM 2696 C C . SER A 1 340 ? 7.312 44.25 -6.23 1 30.77 340 SER A C 1
ATOM 2698 O O . SER A 1 340 ? 8.016 43.969 -5.258 1 30.77 340 SER A O 1
ATOM 2700 N N . PRO A 1 341 ? 6.988 45.469 -6.48 1 27.75 341 PRO A N 1
ATOM 2701 C CA . PRO A 1 341 ? 6.895 46.312 -5.285 1 27.75 341 PRO A CA 1
ATOM 2702 C C . PRO A 1 341 ? 6.266 45.594 -4.098 1 27.75 341 PRO A C 1
ATOM 2704 O O . PRO A 1 341 ? 5.184 45 -4.227 1 27.75 341 PRO A O 1
ATOM 2707 N N . ARG A 1 342 ? 7.074 44.906 -3.361 1 31.14 342 ARG A N 1
ATOM 2708 C CA . ARG A 1 342 ? 6.562 44.469 -2.072 1 31.14 342 ARG A CA 1
ATOM 2709 C C . ARG A 1 342 ? 5.754 45.562 -1.387 1 31.14 342 ARG A C 1
ATOM 2711 O O . ARG A 1 342 ? 6.297 46.625 -1.038 1 31.14 342 ARG A O 1
ATOM 2718 N N . THR A 1 343 ? 4.66 46 -1.937 1 27.8 343 THR A N 1
ATOM 2719 C CA . THR A 1 343 ? 3.928 46.75 -0.918 1 27.8 343 THR A CA 1
ATOM 2720 C C . THR A 1 343 ? 4.18 46.156 0.468 1 27.8 343 THR A C 1
ATOM 2722 O O . THR A 1 343 ? 4.023 44.969 0.674 1 27.8 343 THR A O 1
ATOM 2725 N N . PRO A 1 344 ? 5.035 46.844 1.197 1 29.06 344 PRO A N 1
ATOM 2726 C CA . PRO A 1 344 ? 5.191 46.312 2.557 1 29.06 344 PRO A CA 1
ATOM 2727 C C . PRO A 1 344 ? 3.889 45.75 3.129 1 29.06 344 PRO A C 1
ATOM 2729 O O . PRO A 1 344 ? 2.852 46.438 3.07 1 29.06 344 PRO A O 1
ATOM 2732 N N . PRO A 1 345 ? 3.607 44.562 2.941 1 31.05 345 PRO A N 1
ATOM 2733 C CA . PRO A 1 345 ? 2.355 44.219 3.615 1 31.05 345 PRO A CA 1
ATOM 2734 C C . PRO A 1 345 ? 2.168 44.938 4.938 1 31.05 345 PRO A C 1
ATOM 2736 O O . PRO A 1 345 ? 3.15 45.281 5.598 1 31.05 345 PRO A O 1
ATOM 2739 N N . GLN A 1 346 ? 1.246 45.812 4.941 1 30.95 346 GLN A N 1
ATOM 2740 C CA . GLN A 1 346 ? 0.921 46.531 6.164 1 30.95 346 GLN A CA 1
ATOM 2741 C C . GLN A 1 346 ? 1.071 45.656 7.395 1 30.95 346 GLN A C 1
ATOM 2743 O O . GLN A 1 346 ? 0.869 46.094 8.523 1 30.95 346 GLN A O 1
ATOM 2748 N N . PHE A 1 347 ? 0.821 44.281 7.227 1 29.84 347 PHE A N 1
ATOM 2749 C CA . PHE A 1 347 ? 0.71 43.562 8.492 1 29.84 347 PHE A CA 1
ATOM 2750 C C . PHE A 1 347 ? 2.082 43.125 8.977 1 29.84 347 PHE A C 1
ATOM 2752 O O . PHE A 1 347 ? 2.973 42.844 8.172 1 29.84 347 PHE A O 1
ATOM 2759 N N . LYS A 1 348 ? 2.475 43.75 9.984 1 34.84 348 LYS A N 1
ATOM 2760 C CA . LYS A 1 348 ? 3.666 43.25 10.688 1 34.84 348 LYS A CA 1
ATOM 2761 C C . LYS A 1 348 ? 3.752 41.75 10.664 1 34.84 348 LYS A C 1
ATOM 2763 O O . LYS A 1 348 ? 2.898 41.062 11.227 1 34.84 348 LYS A O 1
ATOM 2768 N N . ARG A 1 349 ? 4.234 41.188 9.656 1 44.03 349 ARG A N 1
ATOM 2769 C CA . ARG A 1 349 ? 4.426 39.75 9.539 1 44.03 349 ARG A CA 1
ATOM 2770 C C . ARG A 1 349 ? 5.383 39.219 10.609 1 44.03 349 ARG A C 1
ATOM 2772 O O . ARG A 1 349 ? 6.496 39.75 10.75 1 44.03 349 ARG A O 1
ATOM 2779 N N . THR A 1 350 ? 4.871 38.656 11.602 1 43.91 350 THR A N 1
ATOM 2780 C CA . THR A 1 350 ? 5.691 38.031 12.641 1 43.91 350 THR A CA 1
ATOM 2781 C C . THR A 1 350 ? 6.672 37.031 12.047 1 43.91 350 THR A C 1
ATOM 2783 O O . THR A 1 350 ? 7.777 36.875 12.562 1 43.91 350 THR A O 1
ATOM 2786 N N . ASN A 1 351 ? 6.336 36.312 10.938 1 55.41 351 ASN A N 1
ATOM 2787 C CA . ASN A 1 351 ? 7.246 35.25 10.516 1 55.41 351 ASN A CA 1
ATOM 2788 C C . ASN A 1 351 ? 8.25 35.75 9.484 1 55.41 351 ASN A C 1
ATOM 2790 O O . ASN A 1 351 ? 7.867 36.125 8.375 1 55.41 351 ASN A O 1
ATOM 2794 N N . ARG A 1 352 ? 9.438 35.969 9.781 1 60.31 352 ARG A N 1
ATOM 2795 C CA . ARG A 1 352 ? 10.523 36.5 8.961 1 60.31 352 ARG A CA 1
ATOM 2796 C C . ARG A 1 352 ? 11.141 35.406 8.102 1 60.31 352 ARG A C 1
ATOM 2798 O O . ARG A 1 352 ? 12.023 35.656 7.281 1 60.31 352 ARG A O 1
ATOM 2805 N N . ASN A 1 353 ? 10.594 34.281 8.312 1 75.06 353 ASN A N 1
ATOM 2806 C CA . ASN A 1 353 ? 11.086 33.156 7.496 1 75.06 353 ASN A CA 1
ATOM 2807 C C . ASN A 1 353 ? 10.383 33.094 6.145 1 75.06 353 ASN A C 1
ATOM 2809 O O . ASN A 1 353 ? 9.172 32.906 6.074 1 75.06 353 ASN A O 1
ATOM 2813 N N . THR A 1 354 ? 11.109 33.219 5.105 1 76.62 354 THR A N 1
ATOM 2814 C CA . THR A 1 354 ? 10.586 33.344 3.752 1 76.62 354 THR A CA 1
ATOM 2815 C C . THR A 1 354 ? 9.898 32.062 3.312 1 76.62 354 THR A C 1
ATOM 2817 O O . THR A 1 354 ? 8.906 32.094 2.588 1 76.62 354 THR A O 1
ATOM 2820 N N . PHE A 1 355 ? 10.422 31 3.732 1 81.81 355 PHE A N 1
ATOM 2821 C CA . PHE A 1 355 ? 9.828 29.719 3.385 1 81.81 355 PHE A CA 1
ATOM 2822 C C . PHE A 1 355 ? 8.438 29.578 3.998 1 81.81 355 PHE A C 1
ATOM 2824 O O . PHE A 1 355 ? 7.48 29.219 3.307 1 81.81 355 PHE A O 1
ATOM 2831 N N . LEU A 1 356 ? 8.336 29.859 5.219 1 87.31 356 LEU A N 1
ATOM 2832 C CA . LEU A 1 356 ? 7.059 29.734 5.914 1 87.31 356 LEU A CA 1
ATOM 2833 C C . LEU A 1 356 ? 6.027 30.703 5.344 1 87.31 356 LEU A C 1
ATOM 2835 O O . LEU A 1 356 ? 4.84 30.375 5.277 1 87.31 356 LEU A O 1
ATOM 2839 N N . ARG A 1 357 ? 6.457 31.828 4.918 1 86.69 357 ARG A N 1
ATOM 2840 C CA . ARG A 1 357 ? 5.562 32.781 4.285 1 86.69 357 ARG A CA 1
ATOM 2841 C C . ARG A 1 357 ? 5.078 32.281 2.934 1 86.69 357 ARG A C 1
ATOM 2843 O O . ARG A 1 357 ? 3.902 32.438 2.59 1 86.69 357 ARG A O 1
ATOM 2850 N N . ALA A 1 358 ? 5.973 31.688 2.246 1 86.75 358 ALA A N 1
ATOM 2851 C CA . ALA A 1 358 ? 5.625 31.156 0.932 1 86.75 358 ALA A CA 1
ATOM 2852 C C . ALA A 1 358 ? 4.605 30.031 1.05 1 86.75 358 ALA A C 1
ATOM 2854 O O . ALA A 1 358 ? 3.729 29.891 0.194 1 86.75 358 ALA A O 1
ATOM 2855 N N . MET A 1 359 ? 4.695 29.297 2.109 1 91.94 359 MET A N 1
ATOM 2856 C CA . MET A 1 359 ? 3.826 28.141 2.287 1 91.94 359 MET A CA 1
ATOM 2857 C C . MET A 1 359 ? 2.383 28.578 2.529 1 91.94 359 MET A C 1
ATOM 2859 O O . MET A 1 359 ? 1.455 27.781 2.346 1 91.94 359 MET A O 1
ATOM 2863 N N . ARG A 1 360 ? 2.152 29.828 2.875 1 93.94 360 ARG A N 1
ATOM 2864 C CA . ARG A 1 360 ? 0.802 30.328 3.107 1 93.94 360 ARG A CA 1
ATOM 2865 C C . ARG A 1 360 ? -0.02 30.312 1.823 1 93.94 360 ARG A C 1
ATOM 2867 O O . ARG A 1 360 ? -1.242 30.156 1.865 1 93.94 360 ARG A O 1
ATOM 2874 N N . LYS A 1 361 ? 0.696 30.422 0.721 1 92.81 361 LYS A N 1
ATOM 2875 C CA . LYS A 1 361 ? 0.022 30.438 -0.575 1 92.81 361 LYS A CA 1
ATOM 2876 C C . LYS A 1 361 ? -0.62 29.094 -0.883 1 92.81 361 LYS A C 1
ATOM 2878 O O . LYS A 1 361 ? -1.473 28.984 -1.768 1 92.81 361 LYS A O 1
ATOM 2883 N N . TYR A 1 362 ? -0.177 28.125 -0.161 1 95.5 362 TYR A N 1
ATOM 2884 C CA . TYR A 1 362 ? -0.668 26.781 -0.409 1 95.5 362 TYR A CA 1
ATOM 2885 C C . TYR A 1 362 ? -1.781 26.422 0.568 1 95.5 362 TYR A C 1
ATOM 2887 O O . TYR A 1 362 ? -2.252 25.281 0.587 1 95.5 362 TYR A O 1
ATOM 2895 N N . MET A 1 363 ? -2.182 27.406 1.4 1 97.75 363 MET A N 1
ATOM 2896 C CA . MET A 1 363 ? -3.332 27.266 2.287 1 97.75 363 MET A CA 1
ATOM 2897 C C . MET A 1 363 ? -4.605 27.781 1.618 1 97.75 363 MET A C 1
ATOM 2899 O O . MET A 1 363 ? -4.551 28.703 0.801 1 97.75 363 MET A O 1
ATOM 2903 N N . PRO A 1 364 ? -5.77 27.172 1.967 1 97.94 364 PRO A N 1
ATOM 2904 C CA . PRO A 1 364 ? -7 27.75 1.437 1 97.94 364 PRO A CA 1
ATOM 2905 C C . PRO A 1 364 ? -7.121 29.25 1.735 1 97.94 364 PRO A C 1
ATOM 2907 O O . PRO A 1 364 ? -6.75 29.688 2.824 1 97.94 364 PRO A O 1
ATOM 2910 N N . ARG A 1 365 ? -7.66 29.969 0.81 1 97.81 365 ARG A N 1
ATOM 2911 C CA . ARG A 1 365 ? -7.707 31.422 0.912 1 97.81 365 ARG A CA 1
ATOM 2912 C C . ARG A 1 365 ? -8.352 31.859 2.223 1 97.81 365 ARG A C 1
ATOM 2914 O O . ARG A 1 365 ? -7.801 32.688 2.945 1 97.81 365 ARG A O 1
ATOM 2921 N N . PRO A 1 366 ? -9.523 31.312 2.586 1 97.56 366 PRO A N 1
ATOM 2922 C CA . PRO A 1 366 ? -10.109 31.781 3.844 1 97.56 366 PRO A CA 1
ATOM 2923 C C . PRO A 1 366 ? -9.211 31.516 5.051 1 97.56 366 PRO A C 1
ATOM 2925 O O . PRO A 1 366 ? -9.18 32.312 5.988 1 97.56 366 PRO A O 1
ATOM 2928 N N . HIS A 1 367 ? -8.477 30.422 5.051 1 97.81 367 HIS A N 1
ATOM 2929 C CA . HIS A 1 367 ? -7.57 30.125 6.152 1 97.81 367 HIS A CA 1
ATOM 2930 C C . HIS A 1 367 ? -6.43 31.141 6.223 1 97.81 367 HIS A C 1
ATOM 2932 O O . HIS A 1 367 ? -6.055 31.578 7.309 1 97.81 367 HIS A O 1
ATOM 2938 N N . ARG A 1 368 ? -5.891 31.453 5.074 1 96.75 368 ARG A N 1
ATOM 2939 C CA . ARG A 1 368 ? -4.832 32.438 5 1 96.75 368 ARG A CA 1
ATOM 2940 C C . ARG A 1 368 ? -5.32 33.812 5.508 1 96.75 368 ARG A C 1
ATOM 2942 O O . ARG A 1 368 ? -4.602 34.5 6.242 1 96.75 368 ARG A O 1
ATOM 2949 N N . GLU A 1 369 ? -6.477 34.156 5.129 1 96.44 369 GLU A N 1
ATOM 2950 C CA . GLU A 1 369 ? -7.07 35.406 5.578 1 96.44 369 GLU A CA 1
ATOM 2951 C C . GLU A 1 369 ? -7.266 35.406 7.09 1 96.44 369 GLU A C 1
ATOM 2953 O O . GLU A 1 369 ? -7.078 36.438 7.746 1 96.44 369 GLU A O 1
ATOM 2958 N N . PHE A 1 370 ? -7.68 34.312 7.598 1 96.81 370 PHE A N 1
ATOM 2959 C CA . PHE A 1 370 ? -7.805 34.219 9.047 1 96.81 370 PHE A CA 1
ATOM 2960 C C . PHE A 1 370 ? -6.469 34.469 9.734 1 96.81 370 PHE A C 1
ATOM 2962 O O . PHE A 1 370 ? -6.414 35.188 10.727 1 96.81 370 PHE A O 1
ATOM 2969 N N . LEU A 1 371 ? -5.414 33.844 9.156 1 96.38 371 LEU A N 1
ATOM 2970 C CA . LEU A 1 371 ? -4.086 34.031 9.734 1 96.38 371 LEU A CA 1
ATOM 2971 C C . LEU A 1 371 ? -3.66 35.5 9.68 1 96.38 371 LEU A C 1
ATOM 2973 O O . LEU A 1 371 ? -3.061 36 10.633 1 96.38 371 LEU A O 1
ATOM 2977 N N . GLU A 1 372 ? -3.969 36.156 8.609 1 94 372 GLU A N 1
ATOM 2978 C CA . GLU A 1 372 ? -3.629 37.562 8.461 1 94 372 GLU A CA 1
ATOM 2979 C C . GLU A 1 372 ? -4.367 38.438 9.477 1 94 372 GLU A C 1
ATOM 2981 O O . GLU A 1 372 ? -3.781 39.312 10.078 1 94 372 GLU A O 1
ATOM 2986 N N . GLU A 1 373 ? -5.582 38.125 9.68 1 94.38 373 GLU A N 1
ATOM 2987 C CA . GLU A 1 373 ? -6.359 38.844 10.68 1 94.38 373 GLU A CA 1
ATOM 2988 C C . GLU A 1 373 ? -5.871 38.531 12.094 1 94.38 373 GLU A C 1
ATOM 2990 O O . GLU A 1 373 ? -5.871 39.406 12.961 1 94.38 373 GLU A O 1
ATOM 2995 N N . LEU A 1 374 ? -5.551 37.344 12.297 1 94.88 374 LEU A N 1
ATOM 2996 C CA . LEU A 1 374 ? -5.043 36.938 13.602 1 94.88 374 LEU A CA 1
ATOM 2997 C C . LEU A 1 374 ? -3.738 37.656 13.93 1 94.88 374 LEU A C 1
ATOM 2999 O O . LEU A 1 374 ? -3.494 38 15.086 1 94.88 374 LEU A O 1
ATOM 3003 N N . GLU A 1 375 ? -2.91 37.875 12.953 1 92.88 375 GLU A N 1
ATOM 3004 C CA . GLU A 1 375 ? -1.646 38.562 13.141 1 92.88 375 GLU A CA 1
ATOM 3005 C C . GLU A 1 375 ? -1.877 40 13.664 1 92.88 375 GLU A C 1
ATOM 3007 O O . GLU A 1 375 ? -1.087 40.5 14.461 1 92.88 375 GLU A O 1
ATOM 3012 N N . ILE A 1 376 ? -2.963 40.531 13.289 1 91.62 376 ILE A N 1
ATOM 3013 C CA . ILE A 1 376 ? -3.305 41.875 13.703 1 91.62 376 ILE A CA 1
ATOM 3014 C C . ILE A 1 376 ? -3.928 41.844 15.102 1 91.62 376 ILE A C 1
ATOM 3016 O O . ILE A 1 376 ? -3.613 42.688 15.945 1 91.62 376 ILE A O 1
ATOM 3020 N N . ALA A 1 377 ? -4.703 40.906 15.336 1 92.44 377 ALA A N 1
ATOM 3021 C CA . ALA A 1 377 ? -5.531 40.875 16.531 1 92.44 377 ALA A CA 1
ATOM 3022 C C . ALA A 1 377 ? -4.777 40.281 17.719 1 92.44 377 ALA A C 1
ATOM 3024 O O . ALA A 1 377 ? -5.137 40.5 18.875 1 92.44 377 ALA A O 1
ATOM 3025 N N . ALA A 1 378 ? -3.736 39.5 17.453 1 92.5 378 ALA A N 1
ATOM 3026 C CA . ALA A 1 378 ? -3.09 38.719 18.5 1 92.5 378 ALA A CA 1
ATOM 3027 C C . ALA A 1 378 ? -2.486 39.625 19.578 1 92.5 378 ALA A C 1
ATOM 3029 O O . ALA A 1 378 ? -1.69 40.5 19.266 1 92.5 378 ALA A O 1
ATOM 3030 N N . ASN A 1 379 ? -2.932 39.406 20.844 1 93.19 379 ASN A N 1
ATOM 3031 C CA . ASN A 1 379 ? -2.455 40.219 21.953 1 93.19 379 ASN A CA 1
ATOM 3032 C C . ASN A 1 379 ? -1.991 39.375 23.125 1 93.19 379 ASN A C 1
ATOM 3034 O O . ASN A 1 379 ? -1.73 39.906 24.219 1 93.19 379 ASN A O 1
ATOM 3038 N N . ILE A 1 380 ? -1.872 38.094 22.859 1 95.5 380 ILE A N 1
ATOM 3039 C CA . ILE A 1 380 ? -1.472 37.188 23.953 1 95.5 380 ILE A CA 1
ATOM 3040 C C . ILE A 1 380 ? -0.023 37.5 24.344 1 95.5 380 ILE A C 1
ATOM 3042 O O . ILE A 1 380 ? 0.276 37.719 25.516 1 95.5 380 ILE A O 1
ATOM 3046 N N . ARG A 1 381 ? 0.841 37.5 23.406 1 94.31 381 ARG A N 1
ATOM 3047 C CA . ARG A 1 381 ? 2.26 37.688 23.703 1 94.31 381 ARG A CA 1
ATOM 3048 C C . ARG A 1 381 ? 2.527 39.062 24.281 1 94.31 381 ARG A C 1
ATOM 3050 O O . ARG A 1 381 ? 3.207 39.188 25.312 1 94.31 381 ARG A O 1
ATOM 3057 N N . PRO A 1 382 ? 2.008 40.156 23.719 1 93.06 382 PRO A N 1
ATOM 3058 C CA . PRO A 1 382 ? 2.186 41.469 24.328 1 93.06 382 PRO A CA 1
ATOM 3059 C C . PRO A 1 382 ? 1.698 41.5 25.781 1 93.06 382 PRO A C 1
ATOM 3061 O O . PRO A 1 382 ? 2.342 42.125 26.641 1 93.06 382 PRO A O 1
ATOM 3064 N N . PHE A 1 383 ? 0.607 40.906 26.062 1 95.44 383 PHE A N 1
ATOM 3065 C CA . PHE A 1 383 ? 0.054 40.875 27.406 1 95.44 383 PHE A CA 1
ATOM 3066 C C . PHE A 1 383 ? 0.984 40.156 28.359 1 95.44 383 PHE A C 1
ATOM 3068 O O . PHE A 1 383 ? 1.228 40.594 29.484 1 95.44 383 PHE A O 1
ATOM 3075 N N . ILE A 1 384 ? 1.48 39.031 27.906 1 94.56 384 ILE A N 1
ATOM 3076 C CA . ILE A 1 384 ? 2.369 38.219 28.734 1 94.56 384 ILE A CA 1
ATOM 3077 C C . ILE A 1 384 ? 3.658 39 29 1 94.56 384 ILE A C 1
ATOM 3079 O O . ILE A 1 384 ? 4.211 38.906 30.109 1 94.56 384 ILE A O 1
ATOM 3083 N N . LEU A 1 385 ? 4.148 39.719 28 1 92.25 385 LEU A N 1
ATOM 3084 C CA . LEU A 1 385 ? 5.344 40.531 28.188 1 92.25 385 LEU A CA 1
ATOM 3085 C C . LEU A 1 385 ? 5.086 41.656 29.203 1 92.25 385 LEU A C 1
ATOM 3087 O O . LEU A 1 385 ? 5.98 42.031 29.969 1 92.25 385 LEU A O 1
ATOM 3091 N N . GLN A 1 386 ? 3.889 42.125 29.203 1 92 386 GLN A N 1
ATOM 3092 C CA . GLN A 1 386 ? 3.508 43.094 30.203 1 92 386 GLN A CA 1
ATOM 3093 C C . GLN A 1 386 ? 3.527 42.5 31.609 1 92 386 GLN A C 1
ATOM 3095 O O . GLN A 1 386 ? 3.992 43.125 32.562 1 92 386 GLN A O 1
ATOM 3100 N N . LEU A 1 387 ? 3.004 41.344 31.688 1 92.88 387 LEU A N 1
ATOM 3101 C CA . LEU A 1 387 ? 3.027 40.656 32.969 1 92.88 387 LEU A CA 1
ATOM 3102 C C . LEU A 1 387 ? 4.461 40.375 33.406 1 92.88 387 LEU A C 1
ATOM 3104 O O . LEU A 1 387 ? 4.766 40.406 34.625 1 92.88 387 LEU A O 1
ATOM 3108 N N . GLU A 1 388 ? 5.238 40.062 32.438 1 90.12 388 GLU A N 1
ATOM 3109 C CA . GLU A 1 388 ? 6.645 39.812 32.75 1 90.12 388 GLU A CA 1
ATOM 3110 C C . GLU A 1 388 ? 7.285 41.062 33.375 1 90.12 388 GLU A C 1
ATOM 3112 O O . GLU A 1 388 ? 8.07 40.969 34.312 1 90.12 388 GLU A O 1
ATOM 3117 N N . GLU A 1 389 ? 7.004 42.188 32.812 1 89.12 389 GLU A N 1
ATOM 3118 C CA . GLU A 1 389 ? 7.512 43.438 33.344 1 89.12 389 GLU A CA 1
ATOM 3119 C C . GLU A 1 389 ? 7.02 43.688 34.781 1 89.12 389 GLU A C 1
ATOM 3121 O O . GLU A 1 389 ? 7.758 44.219 35.625 1 89.12 389 GLU A O 1
ATOM 3126 N N . GLN A 1 390 ? 5.805 43.375 35.031 1 89.5 390 GLN A N 1
ATOM 3127 C CA . GLN A 1 390 ? 5.242 43.5 36.375 1 89.5 390 GLN A CA 1
ATOM 3128 C C . GLN A 1 390 ? 5.922 42.531 37.344 1 89.5 390 GLN A C 1
ATOM 3130 O O . GLN A 1 390 ? 6.117 42.844 38.5 1 89.5 390 GLN A O 1
ATOM 3135 N N . LEU A 1 391 ? 6.23 41.406 36.875 1 88.62 391 LEU A N 1
ATOM 3136 C CA . LEU A 1 391 ? 6.957 40.438 37.656 1 88.62 391 LEU A CA 1
ATOM 3137 C C . LEU A 1 391 ? 8.312 41 38.094 1 88.62 391 LEU A C 1
ATOM 3139 O O . LEU A 1 391 ? 8.695 40.875 39.25 1 88.62 391 LEU A O 1
ATOM 3143 N N . ARG A 1 392 ? 9.031 41.625 37.188 1 85.69 392 ARG A N 1
ATOM 3144 C CA . ARG A 1 392 ? 10.352 42.188 37.438 1 85.69 392 ARG A CA 1
ATOM 3145 C C . ARG A 1 392 ? 10.266 43.312 38.469 1 85.69 392 ARG A C 1
ATOM 3147 O O . ARG A 1 392 ? 11.18 43.5 39.25 1 85.69 392 ARG A O 1
ATOM 3154 N N . SER A 1 393 ? 9.148 43.969 38.469 1 87.44 393 SER A N 1
ATOM 3155 C CA . SER A 1 393 ? 8.969 45.094 39.375 1 87.44 393 SER A CA 1
ATOM 3156 C C . SER A 1 393 ? 8.375 44.625 40.688 1 87.44 393 SER A C 1
ATOM 3158 O O . SER A 1 393 ? 8.211 45.438 41.625 1 87.44 393 SER A O 1
ATOM 3160 N N . GLY A 1 394 ? 8.07 43.344 40.844 1 86.12 394 GLY A N 1
ATOM 3161 C CA . GLY A 1 394 ? 7.535 42.812 42.094 1 86.12 394 GLY A CA 1
ATOM 3162 C C . GLY A 1 394 ? 6.062 43.125 42.281 1 86.12 394 GLY A C 1
ATOM 3163 O O . GLY A 1 394 ? 5.531 42.969 43.375 1 86.12 394 GLY A O 1
ATOM 3164 N N . ALA A 1 395 ? 5.395 43.531 41.281 1 87.81 395 ALA A N 1
ATOM 3165 C CA . ALA A 1 395 ? 4.008 43.969 41.406 1 87.81 395 ALA A CA 1
ATOM 3166 C C . ALA A 1 395 ? 3.049 42.906 40.844 1 87.81 395 ALA A C 1
ATOM 3168 O O . ALA A 1 395 ? 1.844 43.156 40.75 1 87.81 395 ALA A O 1
ATOM 3169 N N . LEU A 1 396 ? 3.459 41.75 40.562 1 89.31 396 LEU A N 1
ATOM 3170 C CA . LEU A 1 396 ? 2.66 40.719 39.906 1 89.31 396 LEU A CA 1
ATOM 3171 C C . LEU A 1 396 ? 1.716 40.062 40.906 1 89.31 396 LEU A C 1
ATOM 3173 O O . LEU A 1 396 ? 2.139 39.625 41.969 1 89.31 396 LEU A O 1
ATOM 3177 N N . LEU A 1 397 ? 0.501 40.031 40.594 1 89.56 397 LEU A N 1
ATOM 3178 C CA . LEU A 1 397 ? -0.488 39.312 41.375 1 89.56 397 LEU A CA 1
ATOM 3179 C C . LEU A 1 397 ? -0.373 37.812 41.188 1 89.56 397 LEU A C 1
ATOM 3181 O O . LEU A 1 397 ? 0.079 37.375 40.125 1 89.56 397 LEU A O 1
ATOM 3185 N N . PRO A 1 398 ? -0.804 37.062 42.188 1 88.88 398 PRO A N 1
ATOM 3186 C CA . PRO A 1 398 ? -0.724 35.594 42.062 1 88.88 398 PRO A CA 1
ATOM 3187 C C . PRO A 1 398 ? -1.487 35.062 40.875 1 88.88 398 PRO A C 1
ATOM 3189 O O . PRO A 1 398 ? -1.029 34.125 40.219 1 88.88 398 PRO A O 1
ATOM 3192 N N . GLU A 1 399 ? -2.604 35.625 40.562 1 89.62 399 GLU A N 1
ATOM 3193 C CA . GLU A 1 399 ? -3.414 35.188 39.406 1 89.62 399 GLU A CA 1
ATOM 3194 C C . GLU A 1 399 ? -2.691 35.438 38.094 1 89.62 399 GLU A C 1
ATOM 3196 O O . GLU A 1 399 ? -2.826 34.656 37.156 1 89.62 399 GLU A O 1
ATOM 3201 N N . GLU A 1 400 ? -1.973 36.438 38.094 1 91.06 400 GLU A N 1
ATOM 3202 C CA . GLU A 1 400 ? -1.208 36.812 36.906 1 91.06 400 GLU A CA 1
ATOM 3203 C C . GLU A 1 400 ? -0.009 35.875 36.719 1 91.06 400 GLU A C 1
ATOM 3205 O O . GLU A 1 400 ? 0.356 35.531 35.594 1 91.06 400 GLU A O 1
ATOM 3210 N N . ALA A 1 401 ? 0.538 35.5 37.812 1 92.62 401 ALA A N 1
ATOM 3211 C CA . ALA A 1 401 ? 1.654 34.562 37.781 1 92.62 401 ALA A CA 1
ATOM 3212 C C . ALA A 1 401 ? 1.223 33.219 37.188 1 92.62 401 ALA A C 1
ATOM 3214 O O . ALA A 1 401 ? 1.99 32.594 36.469 1 92.62 401 ALA A O 1
ATOM 3215 N N . GLN A 1 402 ? 0.036 32.844 37.5 1 95.12 402 GLN A N 1
ATOM 3216 C CA . GLN A 1 402 ? -0.5 31.594 36.969 1 95.12 402 GLN A CA 1
ATOM 3217 C C . GLN A 1 402 ? -0.677 31.672 35.469 1 95.12 402 GLN A C 1
ATOM 3219 O O . GLN A 1 402 ? -0.529 30.672 34.75 1 95.12 402 GLN A O 1
ATOM 3224 N N . LEU A 1 403 ? -1.038 32.812 35.031 1 96.69 403 LEU A N 1
ATOM 3225 C CA . LEU A 1 403 ? -1.188 33 33.594 1 96.69 403 LEU A CA 1
ATOM 3226 C C . LEU A 1 403 ? 0.144 32.812 32.875 1 96.69 403 LEU A C 1
ATOM 3228 O O . LEU A 1 403 ? 0.199 32.188 31.812 1 96.69 403 LEU A O 1
ATOM 3232 N N . ILE A 1 404 ? 1.198 33.344 33.406 1 96.19 404 ILE A N 1
ATOM 3233 C CA . ILE A 1 404 ? 2.527 33.188 32.812 1 96.19 404 ILE A CA 1
ATOM 3234 C C . ILE A 1 404 ? 2.918 31.703 32.812 1 96.19 404 ILE A C 1
ATOM 3236 O O . ILE A 1 404 ? 3.453 31.203 31.828 1 96.19 404 ILE A O 1
ATOM 3240 N N . GLU A 1 405 ? 2.631 31.016 33.906 1 96.62 405 GLU A N 1
ATOM 3241 C CA . GLU A 1 405 ? 2.955 29.594 34 1 96.62 405 GLU A CA 1
ATOM 3242 C C . GLU A 1 405 ? 2.223 28.781 32.938 1 96.62 405 GLU A C 1
ATOM 3244 O O . GLU A 1 405 ? 2.818 27.922 32.281 1 96.62 405 GLU A O 1
ATOM 3249 N N . THR A 1 406 ? 0.928 29.047 32.781 1 97.75 406 THR A N 1
ATOM 3250 C CA . THR A 1 406 ? 0.135 28.312 31.812 1 97.75 406 THR A CA 1
ATOM 3251 C C . THR A 1 406 ? 0.588 28.641 30.391 1 97.75 406 THR A C 1
ATOM 3253 O O . THR A 1 406 ? 0.601 27.766 29.531 1 97.75 406 THR A O 1
ATOM 3256 N N . TYR A 1 407 ? 0.891 29.891 30.188 1 97.62 407 TYR A N 1
ATOM 3257 C CA . TYR A 1 407 ? 1.469 30.281 28.906 1 97.62 407 TYR A CA 1
ATOM 3258 C C . TYR A 1 407 ? 2.738 29.5 28.609 1 97.62 407 TYR A C 1
ATOM 3260 O O . TYR A 1 407 ? 2.9 28.953 27.516 1 97.62 407 TYR A O 1
ATOM 3268 N N . ASN A 1 408 ? 3.639 29.406 29.578 1 97.88 408 ASN A N 1
ATOM 3269 C CA . ASN A 1 408 ? 4.879 28.656 29.422 1 97.88 408 ASN A CA 1
ATOM 3270 C C . ASN A 1 408 ? 4.613 27.188 29.141 1 97.88 408 ASN A C 1
ATOM 3272 O O . ASN A 1 408 ? 5.348 26.547 28.391 1 97.88 408 ASN A O 1
ATOM 3276 N N . GLU A 1 409 ? 3.609 26.672 29.75 1 98.38 409 GLU A N 1
ATOM 3277 C CA . GLU A 1 409 ? 3.242 25.281 29.5 1 98.38 409 GLU A CA 1
ATOM 3278 C C . GLU A 1 409 ? 2.797 25.078 28.062 1 98.38 409 GLU A C 1
ATOM 3280 O O . GLU A 1 409 ? 3.111 24.047 27.438 1 98.38 409 GLU A O 1
ATOM 3285 N N . CYS A 1 410 ? 2.033 25.984 27.531 1 98.62 410 CYS A N 1
ATOM 3286 C CA . CYS A 1 410 ? 1.626 25.922 26.141 1 98.62 410 CYS A CA 1
ATOM 3287 C C . CYS A 1 410 ? 2.838 25.953 25.219 1 98.62 410 CYS A C 1
ATOM 3289 O O . CYS A 1 410 ? 2.943 25.141 24.297 1 98.62 410 CYS A O 1
ATOM 3291 N N . ILE A 1 411 ? 3.738 26.906 25.484 1 98.06 411 ILE A N 1
ATOM 3292 C CA . ILE A 1 411 ? 4.957 27.016 24.688 1 98.06 411 ILE A CA 1
ATOM 3293 C C . ILE A 1 411 ? 5.762 25.734 24.781 1 98.06 411 ILE A C 1
ATOM 3295 O O . ILE A 1 411 ? 6.32 25.266 23.781 1 98.06 411 ILE A O 1
ATOM 3299 N N . HIS A 1 412 ? 5.812 25.188 25.938 1 98.12 412 HIS A N 1
ATOM 3300 C CA . HIS A 1 412 ? 6.555 23.938 26.141 1 98.12 412 HIS A CA 1
ATOM 3301 C C . HIS A 1 412 ? 5.973 22.812 25.297 1 98.12 412 HIS A C 1
ATOM 3303 O O . HIS A 1 412 ? 6.715 22.047 24.688 1 98.12 412 HIS A O 1
ATOM 3309 N N . GLN A 1 413 ? 4.676 22.703 25.312 1 98.62 413 GLN A N 1
ATOM 3310 C CA . GLN A 1 413 ? 4.039 21.656 24.516 1 98.62 413 GLN A CA 1
ATOM 3311 C C . GLN A 1 413 ? 4.277 21.875 23.016 1 98.62 413 GLN A C 1
ATOM 3313 O O . GLN A 1 413 ? 4.457 20.922 22.266 1 98.62 413 GLN A O 1
ATOM 3318 N N . LEU A 1 414 ? 4.215 23.094 22.594 1 98.44 414 LEU A N 1
ATOM 3319 C CA . LEU A 1 414 ? 4.512 23.422 21.203 1 98.44 414 LEU A CA 1
ATOM 3320 C C . LEU A 1 414 ? 5.953 23.062 20.859 1 98.44 414 LEU A C 1
ATOM 3322 O O . LEU A 1 414 ? 6.227 22.547 19.766 1 98.44 414 LEU A O 1
ATOM 3326 N N . LYS A 1 415 ? 6.867 23.359 21.734 1 98.06 415 LYS A N 1
ATOM 3327 C CA . LYS A 1 415 ? 8.266 22.969 21.562 1 98.06 415 LYS A CA 1
ATOM 3328 C C . LYS A 1 415 ? 8.406 21.453 21.484 1 98.06 415 LYS A C 1
ATOM 3330 O O . LYS A 1 415 ? 9.156 20.938 20.641 1 98.06 415 LYS A O 1
ATOM 3335 N N . LEU A 1 416 ? 7.711 20.75 22.344 1 98.38 416 LEU A N 1
ATOM 3336 C CA . LEU A 1 416 ? 7.742 19.297 22.312 1 98.38 416 LEU A CA 1
ATOM 3337 C C . LEU A 1 416 ? 7.227 18.766 20.984 1 98.38 416 LEU A C 1
ATOM 3339 O O . LEU A 1 416 ? 7.738 17.766 20.469 1 98.38 416 LEU A O 1
ATOM 3343 N N . PHE A 1 417 ? 6.219 19.359 20.484 1 98.44 417 PHE A N 1
ATOM 3344 C CA . PHE A 1 417 ? 5.691 19 19.188 1 98.44 417 PHE A CA 1
ATOM 3345 C C . PHE A 1 417 ? 6.777 19.094 18.109 1 98.44 417 PHE A C 1
ATOM 3347 O O . PHE A 1 417 ? 6.945 18.188 17.312 1 98.44 417 PHE A O 1
ATOM 3354 N N . ARG A 1 418 ? 7.441 20.172 18.094 1 97.75 418 ARG A N 1
ATOM 3355 C CA . ARG A 1 418 ? 8.5 20.391 17.109 1 97.75 418 ARG A CA 1
ATOM 3356 C C . ARG A 1 418 ? 9.664 19.422 17.344 1 97.75 418 ARG A C 1
ATOM 3358 O O . ARG A 1 418 ? 10.312 19 16.375 1 97.75 418 ARG A O 1
ATOM 3365 N N . ASP A 1 419 ? 9.922 19.109 18.578 1 96.69 419 ASP A N 1
ATOM 3366 C CA . ASP A 1 419 ? 10.93 18.094 18.891 1 96.69 419 ASP A CA 1
ATOM 3367 C C . ASP A 1 419 ? 10.57 16.75 18.281 1 96.69 419 ASP A C 1
ATOM 3369 O O . ASP A 1 419 ? 11.414 16.078 17.703 1 96.69 419 ASP A O 1
ATOM 3373 N N . LYS A 1 420 ? 9.398 16.375 18.5 1 96.88 420 LYS A N 1
ATOM 3374 C CA . LYS A 1 420 ? 8.914 15.109 17.953 1 96.88 420 LYS A CA 1
ATOM 3375 C C . LYS A 1 420 ? 8.953 15.117 16.422 1 96.88 420 LYS A C 1
ATOM 3377 O O . LYS A 1 420 ? 9.25 14.094 15.805 1 96.88 420 LYS A O 1
ATOM 3382 N N . HIS A 1 421 ? 8.633 16.203 15.852 1 97 421 HIS A N 1
ATOM 3383 C CA . HIS A 1 421 ? 8.688 16.328 14.398 1 97 421 HIS A CA 1
ATOM 3384 C C . HIS A 1 421 ? 10.117 16.172 13.883 1 97 421 HIS A C 1
ATOM 3386 O O . HIS A 1 421 ? 10.344 15.539 12.852 1 97 421 HIS A O 1
ATOM 3392 N N . VAL A 1 422 ? 11.062 16.75 14.578 1 94.31 422 VAL A N 1
ATOM 3393 C CA . VAL A 1 422 ? 12.469 16.609 14.219 1 94.31 422 VAL A CA 1
ATOM 3394 C C . VAL A 1 422 ? 12.844 15.125 14.219 1 94.31 422 VAL A C 1
ATOM 3396 O O . VAL A 1 422 ? 13.539 14.656 13.312 1 94.31 422 VAL A O 1
ATOM 3399 N N . GLN A 1 423 ? 12.391 14.43 15.18 1 93.81 423 GLN A N 1
ATOM 3400 C CA . GLN A 1 423 ? 12.672 13 15.281 1 93.81 423 GLN A CA 1
ATOM 3401 C C . GLN A 1 423 ? 12.055 12.234 14.117 1 93.81 423 GLN A C 1
ATOM 3403 O O . GLN A 1 423 ? 12.703 11.359 13.539 1 93.81 423 GLN A O 1
ATOM 3408 N N . ILE A 1 424 ? 10.906 12.57 13.781 1 95.44 424 ILE A N 1
ATOM 3409 C CA . ILE A 1 424 ? 10.211 11.906 12.688 1 95.44 424 ILE A CA 1
ATOM 3410 C C . ILE A 1 424 ? 10.938 12.164 11.375 1 95.44 424 ILE A C 1
ATOM 3412 O O . ILE A 1 424 ? 11.188 11.234 10.602 1 95.44 424 ILE A O 1
ATOM 3416 N N . VAL A 1 425 ? 11.297 13.391 11.141 1 93.56 425 VAL A N 1
ATOM 3417 C CA . VAL A 1 425 ? 11.969 13.742 9.898 1 93.56 425 VAL A CA 1
ATOM 3418 C C . VAL A 1 425 ? 13.328 13.039 9.836 1 93.56 425 VAL A C 1
ATOM 3420 O O . VAL A 1 425 ? 13.758 12.609 8.766 1 93.56 425 VAL A O 1
ATOM 3423 N N . THR A 1 426 ? 13.992 12.914 10.938 1 90.88 426 THR A N 1
ATOM 3424 C CA . THR A 1 426 ? 15.266 12.203 10.992 1 90.88 426 THR A CA 1
ATOM 3425 C C . THR A 1 426 ? 15.086 10.75 10.562 1 90.88 426 THR A C 1
ATOM 3427 O O . THR A 1 426 ? 15.852 10.242 9.742 1 90.88 426 THR A O 1
ATOM 3430 N N . LEU A 1 427 ? 14.109 10.156 11.055 1 91.81 427 LEU A N 1
ATOM 3431 C CA . LEU A 1 427 ? 13.883 8.734 10.805 1 91.81 427 LEU A CA 1
ATOM 3432 C C . LEU A 1 427 ? 13.32 8.516 9.406 1 91.81 427 LEU A C 1
ATOM 3434 O O . LEU A 1 427 ? 13.742 7.594 8.703 1 91.81 427 LEU A O 1
ATOM 3438 N N . TYR A 1 428 ? 12.391 9.297 9.016 1 93.5 428 TYR A N 1
ATOM 3439 C CA . TYR A 1 428 ? 11.602 9.055 7.812 1 93.5 428 TYR A CA 1
ATOM 3440 C C . TYR A 1 428 ? 12.289 9.617 6.578 1 93.5 428 TYR A C 1
ATOM 3442 O O . TYR A 1 428 ? 12.008 9.195 5.453 1 93.5 428 TYR A O 1
ATOM 3450 N N . ILE A 1 429 ? 13.125 10.609 6.758 1 91.06 429 ILE A N 1
ATOM 3451 C CA . ILE A 1 429 ? 13.727 11.258 5.598 1 91.06 429 ILE A CA 1
ATOM 3452 C C . ILE A 1 429 ? 15.242 11.07 5.625 1 91.06 429 ILE A C 1
ATOM 3454 O O . ILE A 1 429 ? 15.805 10.391 4.762 1 91.06 429 ILE A O 1
ATOM 3458 N N . VAL A 1 430 ? 15.906 11.5 6.664 1 87.88 430 VAL A N 1
ATOM 3459 C CA . VAL A 1 430 ? 17.359 11.555 6.699 1 87.88 430 VAL A CA 1
ATOM 3460 C C . VAL A 1 430 ? 17.938 10.141 6.703 1 87.88 430 VAL A C 1
ATOM 3462 O O . VAL A 1 430 ? 18.766 9.797 5.867 1 87.88 430 VAL A O 1
ATOM 3465 N N . ASN A 1 431 ? 17.469 9.281 7.621 1 87.62 431 ASN A N 1
ATOM 3466 C CA . ASN A 1 431 ? 18 7.922 7.746 1 87.62 431 ASN A CA 1
ATOM 3467 C C . ASN A 1 431 ? 17.703 7.098 6.496 1 87.62 431 ASN A C 1
ATOM 3469 O O . ASN A 1 431 ? 18.531 6.305 6.062 1 87.62 431 ASN A O 1
ATOM 3473 N N . GLN A 1 432 ? 16.531 7.281 5.973 1 88.31 432 GLN A N 1
ATOM 3474 C CA . GLN A 1 432 ? 16.172 6.52 4.781 1 88.31 432 GLN A CA 1
ATOM 3475 C C . GLN A 1 432 ? 17.031 6.938 3.582 1 88.31 432 GLN A C 1
ATOM 3477 O O . GLN A 1 432 ? 17.422 6.098 2.775 1 88.31 432 GLN A O 1
ATOM 3482 N N . ALA A 1 433 ? 17.234 8.227 3.455 1 85.25 433 ALA A N 1
ATOM 3483 C CA . ALA A 1 433 ? 18.078 8.734 2.375 1 85.25 433 ALA A CA 1
ATOM 3484 C C . ALA A 1 433 ? 19.484 8.172 2.465 1 85.25 433 ALA A C 1
ATOM 3486 O O . ALA A 1 433 ? 20.109 7.875 1.443 1 85.25 433 ALA A O 1
ATOM 3487 N N . ARG A 1 434 ? 19.984 7.945 3.59 1 82.94 434 ARG A N 1
ATOM 3488 C CA . ARG A 1 434 ? 21.344 7.473 3.805 1 82.94 434 ARG A CA 1
ATOM 3489 C C . ARG A 1 434 ? 21.438 5.965 3.596 1 82.94 434 ARG A C 1
ATOM 3491 O O . ARG A 1 434 ? 22.406 5.477 3.012 1 82.94 434 ARG A O 1
ATOM 3498 N N . LYS A 1 435 ? 20.5 5.215 4.109 1 81 435 LYS A N 1
ATOM 3499 C CA . LYS A 1 435 ? 20.516 3.756 4.039 1 81 435 LYS A CA 1
ATOM 3500 C C . LYS A 1 435 ? 20.266 3.271 2.611 1 81 435 LYS A C 1
ATOM 3502 O O . LYS A 1 435 ? 20.844 2.266 2.186 1 81 435 LYS A O 1
ATOM 3507 N N . GLY A 1 436 ? 19.484 3.949 1.91 1 79.44 436 GLY A N 1
ATOM 3508 C CA . GLY A 1 436 ? 19.172 3.541 0.551 1 79.44 436 GLY A CA 1
ATOM 3509 C C . GLY A 1 436 ? 18.078 2.484 0.485 1 79.44 436 GLY A C 1
ATOM 3510 O O . GLY A 1 436 ? 17.625 1.983 1.518 1 79.44 436 GLY A O 1
ATOM 3511 N N . PRO A 1 437 ? 17.641 2.096 -0.711 1 75.75 437 PRO A N 1
ATOM 3512 C CA . PRO A 1 437 ? 16.578 1.103 -0.879 1 75.75 437 PRO A CA 1
ATOM 3513 C C . PRO A 1 437 ? 17.062 -0.328 -0.67 1 75.75 437 PRO A C 1
ATOM 3515 O O . PRO A 1 437 ? 18.266 -0.59 -0.741 1 75.75 437 PRO A O 1
ATOM 3518 N N . ASN A 1 438 ? 16.172 -1.271 -0.12 1 67.06 438 ASN A N 1
ATOM 3519 C CA . ASN A 1 438 ? 16.516 -2.672 0.111 1 67.06 438 ASN A CA 1
ATOM 3520 C C . ASN A 1 438 ? 16.719 -3.42 -1.201 1 67.06 438 ASN A C 1
ATOM 3522 O O . ASN A 1 438 ? 17.219 -4.551 -1.203 1 67.06 438 ASN A O 1
ATOM 3526 N N . ILE A 1 439 ? 16.078 -3.301 -2.172 1 58.88 439 ILE A N 1
ATOM 3527 C CA . ILE A 1 439 ? 16.359 -3.975 -3.434 1 58.88 439 ILE A CA 1
ATOM 3528 C C . ILE A 1 439 ? 17.641 -3.396 -4.047 1 58.88 439 ILE A C 1
ATOM 3530 O O . ILE A 1 439 ? 17.75 -2.182 -4.227 1 58.88 439 ILE A O 1
ATOM 3534 N N . PRO A 1 440 ? 18.672 -4.383 -3.967 1 41.31 440 PRO A N 1
ATOM 3535 C CA . PRO A 1 440 ? 19.781 -3.887 -4.77 1 41.31 440 PRO A CA 1
ATOM 3536 C C . PRO A 1 440 ? 19.391 -3.582 -6.215 1 41.31 440 PRO A C 1
ATOM 3538 O O . PRO A 1 440 ? 18.562 -4.297 -6.793 1 41.31 440 PRO A O 1
ATOM 3541 N N . HIS A 1 441 ? 19.281 -2.539 -6.668 1 35.97 441 HIS A N 1
ATOM 3542 C CA . HIS A 1 441 ? 18.922 -2.354 -8.07 1 35.97 441 HIS A CA 1
ATOM 3543 C C . HIS A 1 441 ? 19.453 -3.492 -8.93 1 35.97 441 HIS A C 1
ATOM 3545 O O . HIS A 1 441 ? 19.172 -3.557 -10.125 1 35.97 441 HIS A O 1
ATOM 3551 N N . GLY A 1 442 ? 20.641 -4.172 -8.711 1 30.12 442 GLY A N 1
ATOM 3552 C CA . GLY A 1 442 ? 21.359 -5.027 -9.641 1 30.12 442 GLY A CA 1
ATOM 3553 C C . GLY A 1 442 ? 20.688 -6.375 -9.844 1 30.12 442 GLY A C 1
ATOM 3554 O O . GLY A 1 442 ? 21.234 -7.242 -10.531 1 30.12 442 GLY A O 1
ATOM 3555 N N . GLY A 1 443 ? 19.875 -6.941 -9.211 1 28.91 443 GLY A N 1
ATOM 3556 C CA . GLY A 1 443 ? 19.609 -8.336 -9.531 1 28.91 443 GLY A CA 1
ATOM 3557 C C . GLY A 1 443 ? 18.938 -8.523 -10.875 1 28.91 443 GLY A C 1
ATOM 3558 O O . GLY A 1 443 ? 18.484 -9.625 -11.203 1 28.91 443 GLY A O 1
ATOM 3559 N N . PHE A 1 444 ? 18.219 -7.57 -11.43 1 29.88 444 PHE A N 1
ATOM 3560 C CA . PHE A 1 444 ? 17.766 -7.902 -12.781 1 29.88 444 PHE A CA 1
ATOM 3561 C C . PHE A 1 444 ? 18.953 -8.023 -13.727 1 29.88 444 PHE A C 1
ATOM 3563 O O . PHE A 1 444 ? 19.453 -7.016 -14.234 1 29.88 444 PHE A O 1
ATOM 3570 N N . ALA A 1 445 ? 19.875 -8.875 -13.602 1 28.03 445 ALA A N 1
ATOM 3571 C CA . ALA A 1 445 ? 20.844 -9.242 -14.633 1 28.03 445 ALA A CA 1
ATOM 3572 C C . ALA A 1 445 ? 20.141 -9.562 -15.945 1 28.03 445 ALA A C 1
ATOM 3574 O O . ALA A 1 445 ? 19.781 -10.711 -16.188 1 28.03 445 ALA A O 1
ATOM 3575 N N . ILE A 1 446 ? 19.047 -8.789 -16.422 1 29.48 446 ILE A N 1
ATOM 3576 C CA . ILE A 1 446 ? 18.859 -9.156 -17.812 1 29.48 446 ILE A CA 1
ATOM 3577 C C . ILE A 1 446 ? 20.141 -8.922 -18.594 1 29.48 446 ILE A C 1
ATOM 3579 O O . ILE A 1 446 ? 20.891 -7.977 -18.312 1 29.48 446 ILE A O 1
ATOM 3583 N N . GLU A 1 447 ? 20.578 -9.812 -19.484 1 26.09 447 GLU A N 1
ATOM 3584 C CA . GLU A 1 447 ? 21.625 -9.875 -20.516 1 26.09 447 GLU A CA 1
ATOM 3585 C C . GLU A 1 447 ? 21.672 -8.578 -21.312 1 26.09 447 GLU A C 1
ATOM 3587 O O . GLU A 1 447 ? 20.656 -8.109 -21.812 1 26.09 447 GLU A O 1
ATOM 3592 N N . LYS A 1 448 ? 22.703 -7.746 -21.141 1 29.03 448 LYS A N 1
ATOM 3593 C CA . LYS A 1 448 ? 23.125 -6.668 -22.031 1 29.03 448 LYS A CA 1
ATOM 3594 C C . LYS A 1 448 ? 23.031 -7.094 -23.484 1 29.03 448 LYS A C 1
ATOM 3596 O O . LYS A 1 448 ? 23.906 -7.828 -23.984 1 29.03 448 LYS A O 1
ATOM 3601 N N . THR A 1 449 ? 21.891 -7.277 -24.109 1 24.14 449 THR A N 1
ATOM 3602 C CA . THR A 1 449 ? 22.141 -7.152 -25.531 1 24.14 449 THR A CA 1
ATOM 3603 C C . THR A 1 449 ? 22.766 -5.797 -25.859 1 24.14 449 THR A C 1
ATOM 3605 O O . THR A 1 449 ? 22.453 -4.797 -25.219 1 24.14 449 THR A O 1
ATOM 3608 N N . GLU A 1 450 ? 23.766 -5.609 -26.734 1 26.5 450 GLU A N 1
ATOM 3609 C CA . GLU A 1 450 ? 24.594 -4.621 -27.422 1 26.5 450 GLU A CA 1
ATOM 3610 C C . GLU A 1 450 ? 23.75 -3.445 -27.906 1 26.5 450 GLU A C 1
ATOM 3612 O O . GLU A 1 450 ? 23.188 -3.486 -29.016 1 26.5 450 GLU A O 1
ATOM 3617 N N . GLU A 1 451 ? 22.719 -2.951 -27.266 1 23.86 451 GLU A N 1
ATOM 3618 C CA . GLU A 1 451 ? 22.234 -1.872 -28.125 1 23.86 451 GLU A CA 1
ATOM 3619 C C . GLU A 1 451 ? 23.25 -0.736 -28.188 1 23.86 451 GLU A C 1
ATOM 3621 O O . GLU A 1 451 ? 23.922 -0.432 -27.203 1 23.86 451 GLU A O 1
ATOM 3626 N N . LYS A 1 452 ? 23.641 -0.195 -29.391 1 23.36 452 LYS A N 1
ATOM 3627 C CA . LYS A 1 452 ? 24.312 0.973 -29.969 1 23.36 452 LYS A CA 1
ATOM 3628 C C . LYS A 1 452 ? 23.859 2.254 -29.266 1 23.36 452 LYS A C 1
ATOM 3630 O O . LYS A 1 452 ? 22.719 2.363 -28.828 1 23.36 452 LYS A O 1
ATOM 3635 N N . LYS A 1 453 ? 24.812 3.281 -29.047 1 25.39 453 LYS A N 1
ATOM 3636 C CA . LYS A 1 453 ? 25.031 4.656 -28.609 1 25.39 453 LYS A CA 1
ATOM 3637 C C . LYS A 1 453 ? 23.922 5.582 -29.125 1 25.39 453 LYS A C 1
ATOM 3639 O O . LYS A 1 453 ? 24.203 6.66 -29.641 1 25.39 453 LYS A O 1
ATOM 3644 N N . VAL A 1 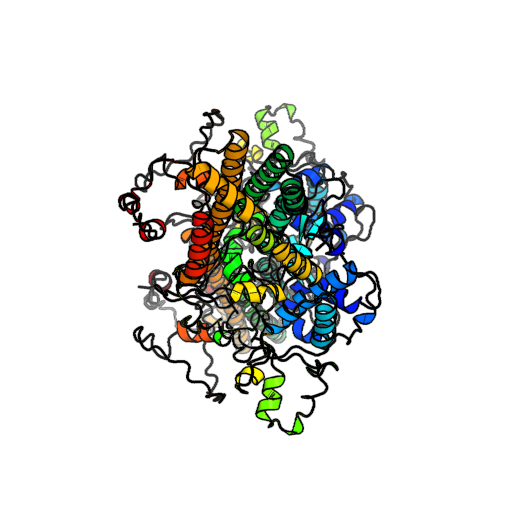454 ? 22.688 5.406 -29.172 1 22.47 454 VAL A N 1
ATOM 3645 C CA . VAL A 1 454 ? 22.172 6.641 -29.75 1 22.47 454 VAL A CA 1
ATOM 3646 C C . VAL A 1 454 ? 22.438 7.809 -28.797 1 22.47 454 VAL A C 1
ATOM 3648 O O . VAL A 1 454 ? 22.156 7.707 -27.609 1 22.47 454 VAL A O 1
ATOM 3651 N N . ALA A 1 455 ? 23.344 8.82 -29.078 1 22.25 455 ALA A N 1
ATOM 3652 C CA . ALA A 1 455 ? 23.828 10.133 -28.656 1 22.25 455 ALA A CA 1
ATOM 3653 C C . ALA A 1 455 ? 22.672 11.023 -28.188 1 22.25 455 ALA A C 1
ATOM 3655 O O . ALA A 1 455 ? 21.906 11.539 -29.016 1 22.25 455 ALA A O 1
ATOM 3656 N N . LEU A 1 456 ? 21.797 10.719 -27.219 1 21.47 456 LEU A N 1
ATOM 3657 C CA . LEU A 1 456 ? 20.859 11.82 -27.031 1 21.47 456 LEU A CA 1
ATOM 3658 C C . LEU A 1 456 ? 21.578 13.031 -26.438 1 21.47 456 LEU A C 1
ATOM 3660 O O . LEU A 1 456 ? 22.281 12.914 -25.438 1 21.47 456 LEU A O 1
ATOM 3664 N N . HIS A 1 457 ? 21.859 14.312 -26.969 1 19.91 457 HIS A N 1
ATOM 3665 C CA . HIS A 1 457 ? 22.531 15.602 -26.969 1 19.91 457 HIS A CA 1
ATOM 3666 C C . HIS A 1 457 ? 22.203 16.391 -25.703 1 19.91 457 HIS A C 1
ATOM 3668 O O . HIS A 1 457 ? 22.75 17.484 -25.484 1 19.91 457 HIS A O 1
ATOM 3674 N N . ASN A 1 458 ? 21.109 16.422 -24.828 1 20.33 458 ASN A N 1
ATOM 3675 C CA . ASN A 1 458 ? 20.922 17.781 -24.344 1 20.33 458 ASN A CA 1
ATOM 3676 C C . ASN A 1 458 ? 21.922 18.141 -23.266 1 20.33 458 ASN A C 1
ATOM 3678 O O . ASN A 1 458 ? 21.906 17.547 -22.172 1 20.33 458 ASN A O 1
ATOM 3682 N N . ASP A 1 459 ? 23.312 18.719 -23.359 1 22.77 459 ASP A N 1
ATOM 3683 C CA . ASP A 1 459 ? 24.547 19.25 -22.797 1 22.77 459 ASP A CA 1
ATOM 3684 C C . ASP A 1 459 ? 24.266 20.312 -21.75 1 22.77 459 ASP A C 1
ATOM 3686 O O . ASP A 1 459 ? 25.188 20.938 -21.219 1 22.77 459 ASP A O 1
ATOM 3690 N N . LEU A 1 460 ? 23.25 21.141 -21.578 1 20.55 460 LEU A N 1
ATOM 3691 C CA . LEU A 1 460 ? 23.5 22.469 -21.047 1 20.55 460 LEU A CA 1
ATOM 3692 C C . LEU A 1 460 ? 23.969 22.406 -19.609 1 20.55 460 LEU A C 1
ATOM 3694 O O . LEU A 1 460 ? 24.891 23.125 -19.219 1 20.55 460 LEU A O 1
ATOM 3698 N N . TYR A 1 461 ? 23.188 22.422 -18.453 1 20.23 461 TYR A N 1
ATOM 3699 C CA . TYR A 1 461 ? 23.688 23 -17.219 1 20.23 461 TYR A CA 1
ATOM 3700 C C . TYR A 1 461 ? 24.609 22.016 -16.5 1 20.23 461 TYR A C 1
ATOM 3702 O O . TYR A 1 461 ? 24.312 20.828 -16.406 1 20.23 461 TYR A O 1
ATOM 3710 N N . PRO A 1 462 ? 25.938 22.312 -16.375 1 22 462 PRO A N 1
ATOM 3711 C CA . PRO A 1 462 ? 27.062 21.594 -15.766 1 22 462 PRO A CA 1
ATOM 3712 C C . PRO A 1 462 ? 26.781 21.188 -14.32 1 22 462 PRO A C 1
ATOM 3714 O O . PRO A 1 462 ? 26.5 22.047 -13.477 1 22 462 PRO A O 1
ATOM 3717 N N . GLN A 1 463 ? 26.125 20.266 -14.047 1 21.36 463 GLN A N 1
ATOM 3718 C CA . GLN A 1 463 ? 26.031 19.75 -12.688 1 21.36 463 GLN A CA 1
ATOM 3719 C C . GLN A 1 463 ? 27.406 19.531 -12.078 1 21.36 463 GLN A C 1
ATOM 3721 O O . GLN A 1 463 ? 28.266 18.891 -12.695 1 21.36 463 GLN A O 1
ATOM 3726 N N . THR A 1 464 ? 27.984 20.516 -11.312 1 21.88 464 THR A N 1
ATOM 3727 C CA . THR A 1 464 ? 29.219 20.375 -10.539 1 21.88 464 THR A CA 1
ATOM 3728 C C . THR A 1 464 ? 29.375 18.953 -10.023 1 21.88 464 THR A C 1
ATOM 3730 O O . THR A 1 464 ? 28.484 18.422 -9.352 1 21.88 464 THR A O 1
ATOM 3733 N N . GLN A 1 465 ? 30.125 18.172 -10.625 1 23.03 465 GLN A N 1
ATOM 3734 C CA . GLN A 1 465 ? 30.719 16.844 -10.469 1 23.03 465 GLN A CA 1
ATOM 3735 C C . GLN A 1 465 ? 31.438 16.719 -9.125 1 23.03 465 GLN A C 1
ATOM 3737 O O . GLN A 1 465 ? 32.594 17.094 -9.008 1 23.03 465 GLN A O 1
ATOM 3742 N N . LEU A 1 466 ? 30.891 17.266 -8.047 1 21.56 466 LEU A N 1
ATOM 3743 C CA . LEU A 1 466 ? 31.812 17.094 -6.918 1 21.56 466 LEU A CA 1
ATOM 3744 C C . LEU A 1 466 ? 32.375 15.672 -6.902 1 21.56 466 LEU A C 1
ATOM 3746 O O . LEU A 1 466 ? 31.609 14.695 -6.973 1 21.56 466 LEU A O 1
ATOM 3750 N N . GLU A 1 467 ? 33.688 15.375 -7.316 1 22.41 467 GLU A N 1
ATOM 3751 C CA . GLU A 1 467 ? 34.781 14.414 -7.559 1 22.41 467 GLU A CA 1
ATOM 3752 C C . GLU A 1 467 ? 34.875 13.414 -6.41 1 22.41 467 GLU A C 1
ATOM 3754 O O . GLU A 1 467 ? 35.75 12.539 -6.43 1 22.41 467 GLU A O 1
ATOM 3759 N N . THR A 1 468 ? 34.5 13.727 -5.207 1 21.83 468 THR A N 1
ATOM 3760 C CA . THR A 1 468 ? 35.312 13.07 -4.199 1 21.83 468 THR A CA 1
ATOM 3761 C C . THR A 1 468 ? 35.219 11.555 -4.309 1 21.83 468 THR A C 1
ATOM 3763 O O . THR A 1 468 ? 36.094 10.828 -3.834 1 21.83 468 THR A O 1
ATOM 3766 N N . SER A 1 469 ? 33.969 10.906 -4.188 1 22.89 469 SER A N 1
ATOM 3767 C CA . SER A 1 469 ? 34.344 9.594 -3.68 1 22.89 469 SER A CA 1
ATOM 3768 C C . SER A 1 469 ? 35.062 8.766 -4.754 1 22.89 469 SER A C 1
ATOM 3770 O O . SER A 1 469 ? 34.781 8.938 -5.945 1 22.89 469 SER A O 1
ATOM 3772 N N . PRO A 1 470 ? 36.062 7.992 -4.5 1 24.3 470 PRO A N 1
ATOM 3773 C CA . PRO A 1 470 ? 36.906 7.148 -5.367 1 24.3 470 PRO A CA 1
ATOM 3774 C C . PRO A 1 470 ? 36.062 6.398 -6.414 1 24.3 470 PRO A C 1
ATOM 3776 O O . PRO A 1 470 ? 34.844 6.285 -6.277 1 24.3 470 PRO A O 1
ATOM 3779 N N . ALA A 1 471 ? 36.656 5.664 -7.41 1 24.81 471 ALA A N 1
ATOM 3780 C CA . ALA A 1 471 ? 36.5 5.121 -8.758 1 24.81 471 ALA A CA 1
ATOM 3781 C C . ALA A 1 471 ? 35.375 4.121 -8.82 1 24.81 471 ALA A C 1
ATOM 3783 O O . ALA A 1 471 ? 35.5 2.98 -8.367 1 24.81 471 ALA A O 1
ATOM 3784 N N . ILE A 1 472 ? 34.156 4.422 -8.359 1 25.8 472 ILE A N 1
ATOM 3785 C CA . ILE A 1 472 ? 33.25 3.391 -8.836 1 25.8 472 ILE A CA 1
ATOM 3786 C C . ILE A 1 472 ? 33.344 3.279 -10.359 1 25.8 472 ILE A C 1
ATOM 3788 O O . ILE A 1 472 ? 33.125 4.258 -11.07 1 25.8 472 ILE A O 1
ATOM 3792 N N . ARG A 1 473 ? 34.062 2.375 -10.945 1 28.88 473 ARG A N 1
ATOM 3793 C CA . ARG A 1 473 ? 34.406 2.203 -12.352 1 28.88 473 ARG A CA 1
ATOM 3794 C C . ARG A 1 473 ? 33.188 2.309 -13.242 1 28.88 473 ARG A C 1
ATOM 3796 O O . ARG A 1 473 ? 32.094 1.847 -12.867 1 28.88 473 ARG A O 1
ATOM 3803 N N . LYS A 1 474 ? 33.062 3.201 -14.344 1 33.25 474 LYS A N 1
ATOM 3804 C CA . LYS A 1 474 ? 32.125 3.609 -15.383 1 33.25 474 LYS A CA 1
ATOM 3805 C C . LYS A 1 474 ? 31.234 2.447 -15.797 1 33.25 474 LYS A C 1
ATOM 3807 O O . LYS A 1 474 ? 30.094 2.652 -16.203 1 33.25 474 LYS A O 1
ATOM 3812 N N . ASP A 1 475 ? 31.766 1.138 -15.906 1 32.34 475 ASP A N 1
ATOM 3813 C CA . ASP A 1 475 ? 31.312 -0.113 -16.5 1 32.34 475 ASP A CA 1
ATOM 3814 C C . ASP A 1 475 ? 30.625 -0.999 -15.461 1 32.34 475 ASP A C 1
ATOM 3816 O O . ASP A 1 475 ? 30.453 -2.197 -15.68 1 32.34 475 ASP A O 1
ATOM 3820 N N . SER A 1 476 ? 30.516 -0.442 -14.281 1 28.73 476 SER A N 1
ATOM 3821 C CA . SER A 1 476 ? 30.047 -1.41 -13.297 1 28.73 476 SER A CA 1
ATOM 3822 C C . SER A 1 476 ? 28.547 -1.585 -13.359 1 28.73 476 SER A C 1
ATOM 3824 O O . SER A 1 476 ? 27.828 -0.705 -13.852 1 28.73 476 SER A O 1
ATOM 3826 N N . LYS A 1 477 ? 28.016 -2.895 -13.148 1 31.67 477 LYS A N 1
ATOM 3827 C CA . LYS A 1 477 ? 26.625 -3.352 -13.156 1 31.67 477 LYS A CA 1
ATOM 3828 C C . LYS A 1 477 ? 25.734 -2.418 -12.344 1 31.67 477 LYS A C 1
ATOM 3830 O O . LYS A 1 477 ? 24.547 -2.27 -12.641 1 31.67 477 LYS A O 1
ATOM 3835 N N . THR A 1 478 ? 26.25 -1.926 -11.352 1 30.62 478 THR A N 1
ATOM 3836 C CA . THR A 1 478 ? 25.531 -1.002 -10.484 1 30.62 478 THR A CA 1
ATOM 3837 C C . THR A 1 478 ? 25.234 0.31 -11.203 1 30.62 478 THR A C 1
ATOM 3839 O O . THR A 1 478 ? 24.219 0.954 -10.945 1 30.62 478 THR A O 1
ATOM 3842 N N . SER A 1 479 ? 26.156 0.807 -12 1 31.88 479 SER A N 1
ATOM 3843 C CA . SER A 1 479 ? 25.969 2.096 -12.656 1 31.88 479 SER A CA 1
ATOM 3844 C C . SER A 1 479 ? 24.812 2.045 -13.641 1 31.88 479 SER A C 1
ATOM 3846 O O . SER A 1 479 ? 24.109 3.041 -13.836 1 31.88 479 SER A O 1
ATOM 3848 N N . LYS A 1 480 ? 24.594 0.853 -14.367 1 32.12 480 LYS A N 1
ATOM 3849 C CA . LYS A 1 480 ? 23.578 0.787 -15.406 1 32.12 480 LYS A CA 1
ATOM 3850 C C . LYS A 1 480 ? 22.172 0.706 -14.797 1 32.12 480 LYS A C 1
ATOM 3852 O O . LYS A 1 480 ? 21.219 1.268 -15.336 1 32.12 480 LYS A O 1
ATOM 3857 N N . VAL A 1 481 ? 21.969 -0.088 -13.758 1 33.59 481 VAL A N 1
ATOM 3858 C CA . VAL A 1 481 ? 20.641 -0.132 -13.125 1 33.59 481 VAL A CA 1
ATOM 3859 C C . VAL A 1 481 ? 20.328 1.226 -12.5 1 33.59 481 VAL A C 1
ATOM 3861 O O . VAL A 1 481 ? 19.156 1.592 -12.367 1 33.59 481 VAL A O 1
ATOM 3864 N N . ALA A 1 482 ? 21.25 1.991 -12.055 1 32.97 482 ALA A N 1
ATOM 3865 C CA . ALA A 1 482 ? 21.047 3.361 -11.594 1 32.97 482 ALA A CA 1
ATOM 3866 C C . ALA A 1 482 ? 20.422 4.227 -12.688 1 32.97 482 ALA A C 1
ATOM 3868 O O . ALA A 1 482 ? 19.656 5.148 -12.398 1 32.97 482 ALA A O 1
ATOM 3869 N N . GLN A 1 483 ? 20.875 4.047 -13.875 1 35.81 483 GLN A N 1
ATOM 3870 C CA . GLN A 1 483 ? 20.312 4.859 -14.945 1 35.81 483 GLN A CA 1
ATOM 3871 C C . GLN A 1 483 ? 18.859 4.469 -15.219 1 35.81 483 GLN A C 1
ATOM 3873 O O . GLN A 1 483 ? 18.125 5.215 -15.867 1 35.81 483 GLN A O 1
ATOM 3878 N N . LEU A 1 484 ? 18.469 3.197 -14.867 1 34.94 484 LEU A N 1
ATOM 3879 C CA . LEU A 1 484 ? 17.109 2.752 -15.195 1 34.94 484 LEU A CA 1
ATOM 3880 C C . LEU A 1 484 ? 16.109 3.24 -14.148 1 34.94 484 LEU A C 1
ATOM 3882 O O . LEU A 1 484 ? 14.898 3.072 -14.32 1 34.94 484 LEU A O 1
ATOM 3886 N N . PHE A 1 485 ? 16.453 3.443 -12.961 1 38.69 485 PHE A N 1
ATOM 3887 C CA . PHE A 1 485 ? 15.398 3.881 -12.055 1 38.69 485 PHE A CA 1
ATOM 3888 C C . PHE A 1 485 ? 15.141 5.375 -12.203 1 38.69 485 PHE A C 1
ATOM 3890 O O . PHE A 1 485 ? 16.062 6.188 -12.039 1 38.69 485 PHE A O 1
ATOM 3897 N N . PRO A 1 486 ? 14.133 5.625 -12.852 1 44.09 486 PRO A N 1
ATOM 3898 C CA . PRO A 1 486 ? 13.75 7.035 -12.961 1 44.09 486 PRO A CA 1
ATOM 3899 C C . PRO A 1 486 ? 13.844 7.777 -11.633 1 44.09 486 PRO A C 1
ATOM 3901 O O . PRO A 1 486 ? 13.734 7.16 -10.57 1 44.09 486 PRO A O 1
ATOM 3904 N N . GLN A 1 487 ? 14.469 8.812 -11.641 1 46.5 487 GLN A N 1
ATOM 3905 C CA . GLN A 1 487 ? 14.578 9.773 -10.555 1 46.5 487 GLN A CA 1
ATOM 3906 C C . GLN A 1 487 ? 13.234 9.977 -9.859 1 46.5 487 GLN A C 1
ATOM 3908 O O . GLN A 1 487 ? 12.242 10.328 -10.508 1 46.5 487 GLN A O 1
ATOM 3913 N N . LEU A 1 488 ? 13.016 9.297 -8.734 1 54.91 488 LEU A N 1
ATOM 3914 C CA . LEU A 1 488 ? 11.797 9.258 -7.938 1 54.91 488 LEU A CA 1
ATOM 3915 C C . LEU A 1 488 ? 11.586 10.57 -7.191 1 54.91 488 LEU A C 1
ATOM 3917 O O . LEU A 1 488 ? 11.617 10.602 -5.961 1 54.91 488 LEU A O 1
ATOM 3921 N N . GLY A 1 489 ? 11.5 11.547 -7.973 1 53.47 489 GLY A N 1
ATOM 3922 C CA . GLY A 1 489 ? 11.156 12.781 -7.285 1 53.47 489 GLY A CA 1
ATOM 3923 C C . GLY A 1 489 ? 12.078 13.094 -6.121 1 53.47 489 GLY A C 1
ATOM 3924 O O . GLY A 1 489 ? 13.289 13.203 -6.297 1 53.47 489 GLY A O 1
ATOM 3925 N N . LEU A 1 490 ? 11.477 13.062 -4.969 1 63.81 490 LEU A N 1
ATOM 3926 C CA . LEU A 1 490 ? 12.156 13.477 -3.746 1 63.81 490 LEU A CA 1
ATOM 3927 C C . LEU A 1 490 ? 12.914 12.312 -3.125 1 63.81 490 LEU A C 1
ATOM 3929 O O . LEU A 1 490 ? 13.727 12.516 -2.215 1 63.81 490 LEU A O 1
ATOM 3933 N N . ALA A 1 491 ? 12.711 11.117 -3.574 1 65.31 491 ALA A N 1
ATOM 3934 C CA . ALA A 1 491 ? 13.352 9.984 -2.912 1 65.31 491 ALA A CA 1
ATOM 3935 C C . ALA A 1 491 ? 14.633 9.586 -3.637 1 65.31 491 ALA A C 1
ATOM 3937 O O . ALA A 1 491 ? 14.594 9.172 -4.797 1 65.31 491 ALA A O 1
ATOM 3938 N N . ARG A 1 492 ? 15.781 9.789 -2.992 1 67.94 492 ARG A N 1
ATOM 3939 C CA . ARG A 1 492 ? 17.094 9.43 -3.537 1 67.94 492 ARG A CA 1
ATOM 3940 C C . ARG A 1 492 ? 18.047 9.031 -2.428 1 67.94 492 ARG A C 1
ATOM 3942 O O . ARG A 1 492 ? 17.969 9.555 -1.312 1 67.94 492 ARG A O 1
ATOM 3949 N N . LYS A 1 493 ? 18.875 8.008 -2.746 1 69.94 493 LYS A N 1
ATOM 3950 C CA . LYS A 1 493 ? 19.938 7.668 -1.818 1 69.94 493 LYS A CA 1
ATOM 3951 C C . LYS A 1 493 ? 21.016 8.758 -1.789 1 69.94 493 LYS A C 1
ATOM 3953 O O . LYS A 1 493 ? 21.391 9.289 -2.834 1 69.94 493 LYS A O 1
ATOM 3958 N N . ILE A 1 494 ? 21.375 9.188 -0.616 1 69.62 494 ILE A N 1
ATOM 3959 C CA . ILE A 1 494 ? 22.422 10.188 -0.473 1 69.62 494 ILE A CA 1
ATOM 3960 C C . ILE A 1 494 ? 23.688 9.531 0.086 1 69.62 494 ILE A C 1
ATOM 3962 O O . ILE A 1 494 ? 23.625 8.461 0.701 1 69.62 494 ILE A O 1
ATOM 3966 N N . GLU A 1 495 ? 24.828 10.047 -0.344 1 69.69 495 GLU A N 1
ATOM 3967 C CA . GLU A 1 495 ? 26.094 9.508 0.13 1 69.69 495 GLU A CA 1
ATOM 3968 C C . GLU A 1 495 ? 26.188 9.57 1.651 1 69.69 495 GLU A C 1
ATOM 3970 O O . GLU A 1 495 ? 25.594 10.453 2.279 1 69.69 495 GLU A O 1
ATOM 3975 N N . GLU A 1 496 ? 26.969 8.523 2.041 1 68.94 496 GLU A N 1
ATOM 3976 C CA . GLU A 1 496 ? 27.219 8.492 3.48 1 68.94 496 GLU A CA 1
ATOM 3977 C C . GLU A 1 496 ? 27.938 9.758 3.943 1 68.94 496 GLU A C 1
ATOM 3979 O O . GLU A 1 496 ? 28.969 10.141 3.371 1 68.94 496 GLU A O 1
ATOM 3984 N N . GLY A 1 497 ? 27.406 10.625 4.664 1 66.06 497 GLY A N 1
ATOM 3985 C CA . GLY A 1 497 ? 28.016 11.836 5.184 1 66.06 497 GLY A CA 1
ATOM 3986 C C . GLY A 1 497 ? 27.422 13.109 4.609 1 66.06 497 GLY A C 1
ATOM 3987 O O . GLY A 1 497 ? 27.859 14.211 4.945 1 66.06 497 GLY A O 1
ATOM 3988 N N . ALA A 1 498 ? 26.594 12.828 3.686 1 70 498 ALA A N 1
ATOM 3989 C CA . ALA A 1 498 ? 25.953 14.016 3.131 1 70 498 ALA A CA 1
ATOM 3990 C C . ALA A 1 498 ? 25.297 14.852 4.23 1 70 498 ALA A C 1
ATOM 3992 O O . ALA A 1 498 ? 24.578 14.32 5.074 1 70 498 ALA A O 1
ATOM 3993 N N . LYS A 1 499 ? 25.641 16.109 4.191 1 67.44 499 LYS A N 1
ATOM 3994 C CA . LYS A 1 499 ? 25.188 17 5.254 1 67.44 499 LYS A CA 1
ATOM 3995 C C . LYS A 1 499 ? 23.828 17.609 4.922 1 67.44 499 LYS A C 1
ATOM 3997 O O . LYS A 1 499 ? 23.125 18.062 5.812 1 67.44 499 LYS A O 1
ATOM 4002 N N . VAL A 1 500 ? 23.484 17.547 3.633 1 70.69 500 VAL A N 1
ATOM 4003 C CA . VAL A 1 500 ? 22.266 18.266 3.258 1 70.69 500 VAL A CA 1
ATOM 4004 C C . VAL A 1 500 ? 21.203 17.281 2.812 1 70.69 500 VAL A C 1
ATOM 4006 O O . VAL A 1 500 ? 21.422 16.484 1.901 1 70.69 500 VAL A O 1
ATOM 4009 N N . VAL A 1 501 ? 20.125 17.266 3.541 1 77.31 501 VAL A N 1
ATOM 4010 C CA . VAL A 1 501 ? 18.906 16.562 3.162 1 77.31 501 VAL A CA 1
ATOM 4011 C C . VAL A 1 501 ? 17.766 17.562 2.977 1 77.31 501 VAL A C 1
ATOM 4013 O O . VAL A 1 501 ? 17.5 18.375 3.855 1 77.31 501 VAL A O 1
ATOM 4016 N N . ARG A 1 502 ? 17.141 17.469 1.817 1 73.25 502 ARG A N 1
ATOM 4017 C CA . ARG A 1 502 ? 16.172 18.5 1.469 1 73.25 502 ARG A CA 1
ATOM 4018 C C . ARG A 1 502 ? 14.75 18.031 1.719 1 73.25 502 ARG A C 1
ATOM 4020 O O . ARG A 1 502 ? 14.43 16.859 1.51 1 73.25 502 ARG A O 1
ATOM 4027 N N . GLY A 1 503 ? 13.953 19 2.113 1 72.94 503 GLY A N 1
ATOM 4028 C CA . GLY A 1 503 ? 12.523 18.766 2.201 1 72.94 503 GLY A CA 1
ATOM 4029 C C . GLY A 1 503 ? 11.805 19 0.884 1 72.94 503 GLY A C 1
ATOM 4030 O O . GLY A 1 503 ? 12.438 19.203 -0.15 1 72.94 503 GLY A O 1
ATOM 4031 N N . THR A 1 504 ? 10.539 18.875 0.886 1 71.06 504 THR A N 1
ATOM 4032 C CA . THR A 1 504 ? 9.727 19 -0.321 1 71.06 504 THR A CA 1
ATOM 4033 C C . THR A 1 504 ? 9.828 20.422 -0.889 1 71.06 504 THR A C 1
ATOM 4035 O O . THR A 1 504 ? 9.578 20.641 -2.076 1 71.06 504 THR A O 1
ATOM 4038 N N . GLY A 1 505 ? 10.18 21.359 0 1 66 505 GLY A N 1
ATOM 4039 C CA . GLY A 1 505 ? 10.352 22.734 -0.456 1 66 505 GLY A CA 1
ATOM 4040 C C . GLY A 1 505 ? 11.781 23.062 -0.821 1 66 505 GLY A C 1
ATOM 4041 O O . GLY A 1 505 ? 12.094 24.203 -1.175 1 66 505 GLY A O 1
ATOM 4042 N N . GLY A 1 506 ? 12.641 22.141 -0.669 1 66.69 506 GLY A N 1
ATOM 4043 C CA . GLY A 1 506 ? 14.016 22.359 -1.088 1 66.69 506 GLY A CA 1
ATOM 4044 C C . GLY A 1 506 ? 14.922 22.812 0.043 1 66.69 506 GLY A C 1
ATOM 4045 O O . GLY A 1 506 ? 16.141 22.891 -0.123 1 66.69 506 GLY A O 1
ATOM 4046 N N . THR A 1 507 ? 14.406 23.141 1.173 1 69.06 507 THR A N 1
ATOM 4047 C CA . THR A 1 507 ? 15.164 23.609 2.326 1 69.06 507 THR A CA 1
ATOM 4048 C C . THR A 1 507 ? 15.945 22.469 2.961 1 69.06 507 THR A C 1
ATOM 4050 O O . THR A 1 507 ? 15.516 21.312 2.893 1 69.06 507 THR A O 1
ATOM 4053 N N . ASN A 1 508 ? 17.172 22.938 3.443 1 77.38 508 ASN A N 1
ATOM 4054 C CA . ASN A 1 508 ? 17.828 21.969 4.324 1 77.38 508 ASN A CA 1
ATOM 4055 C C . ASN A 1 508 ? 16.984 21.672 5.555 1 77.38 508 ASN A C 1
ATOM 4057 O O . ASN A 1 508 ? 16.844 22.5 6.445 1 77.38 508 ASN A O 1
ATOM 4061 N N . VAL A 1 509 ? 16.578 20.562 5.699 1 83.81 509 VAL A N 1
ATOM 4062 C CA . VAL A 1 509 ? 15.43 20.25 6.539 1 83.81 509 VAL A CA 1
ATOM 4063 C C . VAL A 1 509 ? 15.852 20.25 8.008 1 83.81 509 VAL A C 1
ATOM 4065 O O . VAL A 1 509 ? 15.164 20.828 8.852 1 83.81 509 VAL A O 1
ATOM 4068 N N . MET A 1 510 ? 17 19.75 8.414 1 87.56 510 MET A N 1
ATOM 4069 C CA . MET A 1 510 ? 17.328 19.516 9.812 1 87.56 510 MET A CA 1
ATOM 4070 C C . MET A 1 510 ? 17.688 20.812 10.523 1 87.56 510 MET A C 1
ATOM 4072 O O . MET A 1 510 ? 17.109 21.141 11.562 1 87.56 510 MET A O 1
ATOM 4076 N N . PRO A 1 511 ? 18.547 21.641 9.938 1 86.94 511 PRO A N 1
ATOM 4077 C CA . PRO A 1 511 ? 18.828 22.922 10.578 1 86.94 511 PRO A CA 1
ATOM 4078 C C . PRO A 1 511 ? 17.578 23.797 10.719 1 86.94 511 PRO A C 1
ATOM 4080 O O . PRO A 1 511 ? 17.406 24.469 11.742 1 86.94 511 PRO A O 1
ATOM 4083 N N . PHE A 1 512 ? 16.797 23.766 9.719 1 87.88 512 PHE A N 1
ATOM 4084 C CA . PHE A 1 512 ? 15.57 24.547 9.742 1 87.88 512 PHE A CA 1
ATOM 4085 C C . PHE A 1 512 ? 14.672 24.109 10.891 1 87.88 512 PHE A C 1
ATOM 4087 O O . PHE A 1 512 ? 14.188 24.938 11.656 1 87.88 512 PHE A O 1
ATOM 4094 N N . LEU A 1 513 ? 14.438 22.812 11.023 1 92.19 513 LEU A N 1
ATOM 4095 C CA . LEU A 1 513 ? 13.523 22.297 12.031 1 92.19 513 LEU A CA 1
ATOM 4096 C C . LEU A 1 513 ? 14.078 22.5 13.43 1 92.19 513 LEU A C 1
ATOM 4098 O O . LEU A 1 513 ? 13.336 22.844 14.352 1 92.19 513 LEU A O 1
ATOM 4102 N N . LYS A 1 514 ? 15.391 22.297 13.633 1 92.81 514 LYS A N 1
ATOM 4103 C CA . LYS A 1 514 ? 16.016 22.5 14.938 1 92.81 514 LYS A CA 1
ATOM 4104 C C . LYS A 1 514 ? 15.938 23.953 15.359 1 92.81 514 LYS A C 1
ATOM 4106 O O . LYS A 1 514 ? 15.672 24.266 16.531 1 92.81 514 LYS A O 1
ATOM 4111 N N . GLN A 1 515 ? 16.172 24.797 14.406 1 92.06 515 GLN A N 1
ATOM 4112 C CA . GLN A 1 515 ? 16.078 26.219 14.703 1 92.06 515 GLN A CA 1
ATOM 4113 C C . GLN A 1 515 ? 14.648 26.609 15.086 1 92.06 515 GLN A C 1
ATOM 4115 O O . GLN A 1 515 ? 14.438 27.391 16.016 1 92.06 515 GLN A O 1
ATOM 4120 N N . ALA A 1 516 ? 13.742 26.109 14.305 1 92.38 516 ALA A N 1
ATOM 4121 C CA . ALA A 1 516 ? 12.344 26.391 14.609 1 92.38 516 ALA A CA 1
ATOM 4122 C C . ALA A 1 516 ? 11.984 25.938 16.016 1 92.38 516 ALA A C 1
ATOM 4124 O O . ALA A 1 516 ? 11.266 26.641 16.734 1 92.38 516 ALA A O 1
ATOM 4125 N N . ARG A 1 517 ? 12.422 24.719 16.422 1 94.12 517 ARG A N 1
ATOM 4126 C CA . ARG A 1 517 ? 12.227 24.203 17.766 1 94.12 517 ARG A CA 1
ATOM 4127 C C . ARG A 1 517 ? 12.852 25.125 18.812 1 94.12 517 ARG A C 1
ATOM 4129 O O . ARG A 1 517 ? 12.219 25.453 19.812 1 94.12 517 ARG A O 1
ATOM 4136 N N . ASP A 1 518 ? 14.07 25.594 18.562 1 93.56 518 ASP A N 1
ATOM 4137 C CA . ASP A 1 518 ? 14.789 26.453 19.516 1 93.56 518 ASP A CA 1
ATOM 4138 C C . ASP A 1 518 ? 14.133 27.828 19.625 1 93.56 518 ASP A C 1
ATOM 4140 O O . ASP A 1 518 ? 14.031 28.375 20.719 1 93.56 518 ASP A O 1
ATOM 4144 N N . GLU A 1 519 ? 13.734 28.312 18.453 1 93.25 519 GLU A N 1
ATOM 4145 C CA . GLU A 1 519 ? 13.047 29.594 18.438 1 93.25 519 GLU A CA 1
ATOM 4146 C C . GLU A 1 519 ? 11.75 29.547 19.234 1 93.25 519 GLU A C 1
ATOM 4148 O O . GLU A 1 519 ? 11.336 30.531 19.844 1 93.25 519 GLU A O 1
ATOM 4153 N N . THR A 1 520 ? 11.094 28.422 19.266 1 95.44 520 THR A N 1
ATOM 4154 C CA . THR A 1 520 ? 9.883 28.234 20.047 1 95.44 520 THR A CA 1
ATOM 4155 C C . THR A 1 520 ? 10.211 28.172 21.547 1 95.44 520 THR A C 1
ATOM 4157 O O . THR A 1 520 ? 9.531 28.781 22.359 1 95.44 520 THR A O 1
ATOM 4160 N N . ASN A 1 521 ? 11.258 27.516 21.891 1 94.69 521 ASN A N 1
ATOM 4161 C CA . ASN A 1 521 ? 11.648 27.312 23.281 1 94.69 521 ASN A CA 1
ATOM 4162 C C . ASN A 1 521 ? 12 28.625 23.953 1 94.69 521 ASN A C 1
ATOM 4164 O O . ASN A 1 521 ? 11.719 28.812 25.141 1 94.69 521 ASN A O 1
ATOM 4168 N N . VAL A 1 522 ? 12.609 29.531 23.25 1 92.31 522 VAL A N 1
ATOM 4169 C CA . VAL A 1 522 ? 13.133 30.75 23.844 1 92.31 522 VAL A CA 1
ATOM 4170 C C . VAL A 1 522 ? 11.984 31.719 24.125 1 92.31 522 VAL A C 1
ATOM 4172 O O . VAL A 1 522 ? 12.172 32.75 24.797 1 92.31 522 VAL A O 1
ATOM 4175 N N . MET A 1 523 ? 10.773 31.375 23.703 1 92.56 523 MET A N 1
ATOM 4176 C CA . MET A 1 523 ? 9.617 32.25 23.938 1 92.56 523 MET A CA 1
ATOM 4177 C C . MET A 1 523 ? 9.141 32.125 25.391 1 92.56 523 MET A C 1
ATOM 4179 O O . MET A 1 523 ? 8.359 32.969 25.859 1 92.56 523 MET A O 1
ATOM 4183 N N . LYS A 1 524 ? 9.555 31.203 26.156 1 94.56 524 LYS A N 1
ATOM 4184 C CA . LYS A 1 524 ? 9.164 31.031 27.547 1 94.56 524 LYS A CA 1
ATOM 4185 C C . LYS A 1 524 ? 9.617 32.219 28.391 1 94.56 524 LYS A C 1
ATOM 4187 O O . LYS A 1 524 ? 10.641 32.844 28.109 1 94.56 524 LYS A O 1
ATOM 4192 N N . ILE A 1 525 ? 8.82 32.469 29.375 1 92.5 525 ILE A N 1
ATOM 4193 C CA . ILE A 1 525 ? 9.133 33.531 30.328 1 92.5 525 ILE A CA 1
ATOM 4194 C C . ILE A 1 525 ? 9.75 32.906 31.594 1 92.5 525 ILE A C 1
ATOM 4196 O O . ILE A 1 525 ? 9.211 31.969 32.156 1 92.5 525 ILE A O 1
ATOM 4200 N N . SER A 1 526 ? 10.945 33.469 32.031 1 87.25 526 SER A N 1
ATOM 4201 C CA . SER A 1 526 ? 11.594 33 33.25 1 87.25 526 SER A CA 1
ATOM 4202 C C . SER A 1 526 ? 10.898 33.531 34.469 1 87.25 526 SER A C 1
ATOM 4204 O O . SER A 1 526 ? 10.648 34.75 34.562 1 87.25 526 SER A O 1
ATOM 4206 N N . LEU A 1 527 ? 10.445 32.812 35.406 1 81.06 527 LEU A N 1
ATOM 4207 C CA . LEU A 1 527 ? 9.758 33.219 36.625 1 81.06 527 LEU A CA 1
ATOM 4208 C C . LEU A 1 527 ? 10.742 33.406 37.781 1 81.06 527 LEU A C 1
ATOM 4210 O O . LEU A 1 527 ? 10.367 33.875 38.844 1 81.06 527 LEU A O 1
ATOM 4214 N N . ASP A 1 528 ? 12.164 33.062 37.781 1 66 528 ASP A N 1
ATOM 4215 C CA . ASP A 1 528 ? 13.125 33.281 38.875 1 66 528 ASP A CA 1
ATOM 4216 C C . ASP A 1 528 ? 13.547 34.75 38.969 1 66 528 ASP A C 1
ATOM 4218 O O . ASP A 1 528 ? 13.891 35.344 37.969 1 66 528 ASP A O 1
ATOM 4222 N N . LYS A 1 529 ? 13.211 35.562 40.125 1 56.06 529 LYS A N 1
ATOM 4223 C CA . LYS A 1 529 ? 13.594 36.938 40.438 1 56.06 529 LYS A CA 1
ATOM 4224 C C . LYS A 1 529 ? 15.062 37.188 40.125 1 56.06 529 LYS A C 1
ATOM 4226 O O . LYS A 1 529 ? 15.438 38.281 39.688 1 56.06 529 LYS A O 1
ATOM 4231 N N . ASN A 1 530 ? 16.047 36.469 40.906 1 40.97 530 ASN A N 1
ATOM 4232 C CA . ASN A 1 530 ? 17.453 36.844 41.062 1 40.97 530 ASN A CA 1
ATOM 4233 C C . ASN A 1 530 ? 18.25 36.594 39.781 1 40.97 530 ASN A C 1
ATOM 4235 O O . ASN A 1 530 ? 19.484 36.531 39.812 1 40.97 530 ASN A O 1
ATOM 4239 N N . ASP A 1 531 ? 17.734 36.031 38.906 1 40.28 531 ASP A N 1
ATOM 4240 C CA . ASP A 1 531 ? 18.703 35.531 37.938 1 40.28 531 ASP A CA 1
ATOM 4241 C C . ASP A 1 531 ? 19.25 36.656 37.062 1 40.28 531 ASP A C 1
ATOM 4243 O O . ASP A 1 531 ? 18.766 36.844 35.938 1 40.28 531 ASP A O 1
ATOM 4247 N N . SER A 1 532 ? 19.578 37.844 37.594 1 35.56 532 SER A N 1
ATOM 4248 C CA . SER A 1 532 ? 20.438 38.625 36.719 1 35.56 532 SER A CA 1
ATOM 4249 C C . SER A 1 532 ? 21.625 37.812 36.219 1 35.56 532 SER A C 1
ATOM 4251 O O . SER A 1 532 ? 22.375 38.281 35.375 1 35.56 532 SER A O 1
ATOM 4253 N N . THR A 1 533 ? 22.406 37.062 37.156 1 32.47 533 THR A N 1
ATOM 4254 C CA . THR A 1 533 ? 23.688 36.469 36.75 1 32.47 533 THR A CA 1
ATOM 4255 C C . THR A 1 533 ? 23.469 35.281 35.844 1 32.47 533 THR A C 1
ATOM 4257 O O . THR A 1 533 ? 23.031 34.219 36.281 1 32.47 533 THR A O 1
ATOM 4260 N N . VAL A 1 534 ? 23.141 35.438 34.625 1 32.72 534 VAL A N 1
ATOM 4261 C CA . VAL A 1 534 ? 23.078 34.375 33.594 1 32.72 534 VAL A CA 1
ATOM 4262 C C . VAL A 1 534 ? 24.328 33.531 33.688 1 32.72 534 VAL A C 1
ATOM 4264 O O . VAL A 1 534 ? 25.438 34 33.406 1 32.72 534 VAL A O 1
ATOM 4267 N N . SER A 1 535 ? 24.562 32.719 34.75 1 29.05 535 SER A N 1
ATOM 4268 C CA . SER A 1 535 ? 25.672 31.781 34.688 1 29.05 535 SER A CA 1
ATOM 4269 C C . SER A 1 535 ? 25.594 30.922 33.438 1 29.05 535 SER A C 1
ATOM 4271 O O . SER A 1 535 ? 24.531 30.391 33.125 1 29.05 535 SER A O 1
ATOM 4273 N N . GLU A 1 536 ? 26.578 31.094 32.5 1 30.41 536 GLU A N 1
ATOM 4274 C CA . GLU A 1 536 ? 27 30.422 31.266 1 30.41 536 GLU A CA 1
ATOM 4275 C C . GLU A 1 536 ? 27.031 28.906 31.438 1 30.41 536 GLU A C 1
ATOM 4277 O O . GLU A 1 536 ? 27.391 28.188 30.516 1 30.41 536 GLU A O 1
ATOM 4282 N N . ASN A 1 537 ? 26.953 28.422 32.656 1 30.56 537 ASN A N 1
ATOM 4283 C CA . ASN A 1 537 ? 27.406 27.047 32.812 1 30.56 537 ASN A CA 1
ATOM 4284 C C . ASN A 1 537 ? 26.438 26.062 32.188 1 30.56 537 ASN A C 1
ATOM 4286 O O . ASN A 1 537 ? 26.781 24.891 32.031 1 30.56 537 ASN A O 1
ATOM 4290 N N . ASP A 1 538 ? 25.203 26.312 32.312 1 29.64 538 ASP A N 1
ATOM 4291 C CA . ASP A 1 538 ? 24.438 25.078 32.156 1 29.64 538 ASP A CA 1
ATOM 4292 C C . ASP A 1 538 ? 24.359 24.641 30.703 1 29.64 538 ASP A C 1
ATOM 4294 O O . ASP A 1 538 ? 23.531 23.812 30.328 1 29.64 538 ASP A O 1
ATOM 4298 N N . VAL A 1 539 ? 25.125 25.438 29.953 1 29.33 539 VAL A N 1
ATOM 4299 C CA . VAL A 1 539 ? 25.078 24.953 28.578 1 29.33 539 VAL A CA 1
ATOM 4300 C C . VAL A 1 539 ? 25.719 23.578 28.5 1 29.33 539 VAL A C 1
ATOM 4302 O O . VAL A 1 539 ? 25.953 23.047 27.406 1 29.33 539 VAL A O 1
ATOM 4305 N N . ASN A 1 540 ? 26.391 23.219 29.625 1 28.34 540 ASN A N 1
ATOM 4306 C CA . ASN A 1 540 ? 27.109 21.969 29.422 1 28.34 540 ASN A CA 1
ATOM 4307 C C . ASN A 1 540 ? 26.156 20.797 29.281 1 28.34 540 ASN A C 1
ATOM 4309 O O . ASN A 1 540 ? 26.172 19.875 30.125 1 28.34 540 ASN A O 1
ATOM 4313 N N . GLU A 1 541 ? 24.953 21.094 29.25 1 26.12 541 GLU A N 1
ATOM 4314 C CA . GLU A 1 541 ? 24.312 19.797 29.062 1 26.12 541 GLU A CA 1
ATOM 4315 C C . GLU A 1 541 ? 25.016 18.984 27.969 1 26.12 541 GLU A C 1
ATOM 4317 O O . GLU A 1 541 ? 25.438 19.531 26.953 1 26.12 541 GLU A O 1
ATOM 4322 N N . LYS A 1 542 ? 25.375 17.797 28.297 1 28.05 542 LYS A N 1
ATOM 4323 C CA . LYS A 1 542 ? 26.047 16.719 27.562 1 28.05 542 LYS A CA 1
ATOM 4324 C C . LYS A 1 542 ? 25.5 16.609 26.141 1 28.05 542 LYS A C 1
ATOM 4326 O O . LYS A 1 542 ? 24.297 16.484 25.938 1 28.05 542 LYS A O 1
ATOM 4331 N N . LYS A 1 543 ? 26.25 17.172 25.234 1 28.83 543 LYS A N 1
ATOM 4332 C CA . LYS A 1 543 ? 26.297 16.75 23.844 1 28.83 543 LYS A CA 1
ATOM 4333 C C . LYS A 1 543 ? 26.141 15.234 23.719 1 28.83 543 LYS A C 1
ATOM 4335 O O . LYS A 1 543 ? 27.141 14.508 23.719 1 28.83 543 LYS A O 1
ATOM 4340 N N . GLN A 1 544 ? 25.375 14.586 24.484 1 28.95 544 GLN A N 1
ATOM 4341 C CA . GLN A 1 544 ? 25.25 13.195 24.047 1 28.95 544 GLN A CA 1
ATOM 4342 C C . GLN A 1 544 ? 25.016 13.117 22.547 1 28.95 544 GLN A C 1
ATOM 4344 O O . GLN A 1 544 ? 24.062 13.703 22.031 1 28.95 544 GLN A O 1
ATOM 4349 N N . SER A 1 545 ? 26.125 13.039 21.828 1 26.73 545 SER A N 1
ATOM 4350 C CA . SER A 1 545 ? 26.297 12.914 20.391 1 26.73 545 SER A CA 1
ATOM 4351 C C . SER A 1 545 ? 25.234 12.023 19.781 1 26.73 545 SER A C 1
ATOM 4353 O O . SER A 1 545 ? 24.969 10.922 20.266 1 26.73 545 SER A O 1
ATOM 4355 N N . TRP A 1 546 ? 24.312 12.641 19.234 1 27.06 546 TRP A N 1
ATOM 4356 C CA . TRP A 1 546 ? 23.344 12.07 18.297 1 27.06 546 TRP A CA 1
ATOM 4357 C C . TRP A 1 546 ? 24 11 17.422 1 27.06 546 TRP A C 1
ATOM 4359 O O . TRP A 1 546 ? 23.297 10.211 16.781 1 27.06 546 TRP A O 1
ATOM 4369 N N . SER A 1 547 ? 25.406 11.148 17.312 1 28.19 547 SER A N 1
ATOM 4370 C CA . SER A 1 547 ? 26.125 10.148 16.531 1 28.19 547 SER A CA 1
ATOM 4371 C C . SER A 1 547 ? 26 8.766 17.156 1 28.19 547 SER A C 1
ATOM 4373 O O . SER A 1 547 ? 25.984 7.754 16.453 1 28.19 547 SER A O 1
ATOM 4375 N N . ASN A 1 548 ? 26.141 8.742 18.469 1 28.52 548 ASN A N 1
ATOM 4376 C CA . ASN A 1 548 ? 26.125 7.434 19.094 1 28.52 548 ASN A CA 1
ATOM 4377 C C . ASN A 1 548 ? 24.75 6.766 18.984 1 28.52 548 ASN A C 1
ATOM 4379 O O . ASN A 1 548 ? 24.625 5.562 19.203 1 28.52 548 ASN A O 1
ATOM 4383 N N . TRP A 1 549 ? 23.719 7.559 19.031 1 25.77 549 TRP A N 1
ATOM 4384 C CA . TRP A 1 549 ? 22.406 6.941 18.953 1 25.77 549 TRP A CA 1
ATOM 4385 C C . TRP A 1 549 ? 22.203 6.262 17.594 1 25.77 549 TRP A C 1
ATOM 4387 O O . TRP A 1 549 ? 21.625 5.176 17.531 1 25.77 549 TRP A O 1
ATOM 4397 N N . ILE A 1 550 ? 22.609 7.066 16.578 1 26.56 550 ILE A N 1
ATOM 4398 C CA . ILE A 1 550 ? 22.406 6.438 15.273 1 26.56 550 ILE A CA 1
ATOM 4399 C C . ILE A 1 550 ? 23.422 5.32 15.062 1 26.56 550 ILE A C 1
ATOM 4401 O O . ILE A 1 550 ? 23.156 4.348 14.359 1 26.56 550 ILE A O 1
ATOM 4405 N N . LEU A 1 551 ? 24.781 5.617 15.562 1 25.89 551 LEU A N 1
ATOM 4406 C CA . LEU A 1 551 ? 25.797 4.613 15.297 1 25.89 551 LEU A CA 1
ATOM 4407 C C . LEU A 1 551 ? 25.797 3.529 16.375 1 25.89 551 LEU A C 1
ATOM 4409 O O . LEU A 1 551 ? 25.656 3.826 17.562 1 25.89 551 LEU A O 1
ATOM 4413 N N . GLY A 1 552 ? 25.172 2.467 16.344 1 23.5 552 GLY A N 1
ATOM 4414 C CA . GLY A 1 552 ? 25.266 1.275 17.172 1 23.5 552 GLY A CA 1
ATOM 4415 C C . GLY A 1 552 ? 26.594 1.167 17.906 1 23.5 552 GLY A C 1
ATOM 4416 O O . GLY A 1 552 ? 26.922 0.119 18.469 1 23.5 552 GLY A O 1
ATOM 4417 N N . ARG A 1 553 ? 27.641 2.211 17.906 1 21.75 553 ARG A N 1
ATOM 4418 C CA . ARG A 1 553 ? 28.781 1.82 18.734 1 21.75 553 ARG A CA 1
ATOM 4419 C C . ARG A 1 553 ? 28.562 2.205 20.188 1 21.75 553 ARG A C 1
ATOM 4421 O O . ARG A 1 553 ? 27.984 3.256 20.484 1 21.75 553 ARG A O 1
ATOM 4428 N N . MET B 1 1 ? -8 -50.562 -22.438 1 28.25 1 MET B N 1
ATOM 4429 C CA . MET B 1 1 ? -8.547 -49.438 -21.703 1 28.25 1 MET B CA 1
ATOM 4430 C C . MET B 1 1 ? -8.664 -48.219 -22.609 1 28.25 1 MET B C 1
ATOM 4432 O O . MET B 1 1 ? -7.691 -47.812 -23.25 1 28.25 1 MET B O 1
ATOM 4436 N N . THR B 1 2 ? -9.742 -47.969 -23.141 1 34.69 2 THR B N 1
ATOM 4437 C CA . THR B 1 2 ? -10.039 -46.844 -24.031 1 34.69 2 THR B CA 1
ATOM 4438 C C . THR B 1 2 ? -9.531 -45.562 -23.438 1 34.69 2 THR B C 1
ATOM 4440 O O . THR B 1 2 ? -10 -45.125 -22.391 1 34.69 2 THR B O 1
ATOM 4443 N N . ILE B 1 3 ? -8.344 -45.25 -23.484 1 43.97 3 ILE B N 1
ATOM 4444 C CA . ILE B 1 3 ? -7.695 -44.062 -22.984 1 43.97 3 ILE B CA 1
ATOM 4445 C C . ILE B 1 3 ? -8.477 -42.812 -23.422 1 43.97 3 ILE B C 1
ATOM 4447 O O . ILE B 1 3 ? -8.602 -42.562 -24.625 1 43.97 3 ILE B O 1
ATOM 4451 N N . THR B 1 4 ? -9.57 -42.438 -22.781 1 50.44 4 THR B N 1
ATOM 4452 C CA . THR B 1 4 ? -10.484 -41.312 -22.969 1 50.44 4 THR B CA 1
ATOM 4453 C C . THR B 1 4 ? -9.727 -40 -23.094 1 50.44 4 THR B C 1
ATOM 4455 O O . THR B 1 4 ? -8.773 -39.75 -22.344 1 50.44 4 THR B O 1
ATOM 4458 N N . THR B 1 5 ? -9.859 -39.312 -24.25 1 66.12 5 THR B N 1
ATOM 4459 C CA . THR B 1 5 ? -9.375 -37.969 -24.562 1 66.12 5 THR B CA 1
ATOM 4460 C C . THR B 1 5 ? -9.648 -37.031 -23.391 1 66.12 5 THR B C 1
ATOM 4462 O O . THR B 1 5 ? -10.766 -37 -22.875 1 66.12 5 THR B O 1
ATOM 4465 N N . LEU B 1 6 ? -8.516 -36.688 -22.688 1 78.19 6 LEU B N 1
ATOM 4466 C CA . LEU B 1 6 ? -8.617 -35.719 -21.594 1 78.19 6 LEU B CA 1
ATOM 4467 C C . LEU B 1 6 ? -9.312 -34.438 -22.078 1 78.19 6 LEU B C 1
ATOM 4469 O O . LEU B 1 6 ? -8.805 -33.719 -22.938 1 78.19 6 LEU B O 1
ATOM 4473 N N . LEU B 1 7 ? -10.57 -34.281 -21.703 1 84.56 7 LEU B N 1
ATOM 4474 C CA . LEU B 1 7 ? -11.328 -33.094 -22.047 1 84.56 7 LEU B CA 1
ATOM 4475 C C . LEU B 1 7 ? -11.109 -31.984 -21.016 1 84.56 7 LEU B C 1
ATOM 4477 O O . LEU B 1 7 ? -11.594 -32.062 -19.891 1 84.56 7 LEU B O 1
ATOM 4481 N N . LEU B 1 8 ? -10.406 -30.969 -21.438 1 88.94 8 LEU B N 1
ATOM 4482 C CA . LEU B 1 8 ? -10.016 -29.875 -20.547 1 88.94 8 LEU B CA 1
ATOM 4483 C C . LEU B 1 8 ? -11.227 -29.266 -19.859 1 88.94 8 LEU B C 1
ATOM 4485 O O . LEU B 1 8 ? -11.188 -29 -18.656 1 88.94 8 LEU B O 1
ATOM 4489 N N . GLU B 1 9 ? -12.336 -29.125 -20.562 1 87.44 9 GLU B N 1
ATOM 4490 C CA . GLU B 1 9 ? -13.492 -28.406 -20.062 1 87.44 9 GLU B CA 1
ATOM 4491 C C . GLU B 1 9 ? -14.156 -29.141 -18.906 1 87.44 9 GLU B C 1
ATOM 4493 O O . GLU B 1 9 ? -14.781 -28.516 -18.031 1 87.44 9 GLU B O 1
ATOM 4498 N N . LYS B 1 10 ? -13.977 -30.438 -18.906 1 90.06 10 LYS B N 1
ATOM 4499 C CA . LYS B 1 10 ? -14.531 -31.25 -17.812 1 90.06 10 LYS B CA 1
ATOM 4500 C C . LYS B 1 10 ? -13.898 -30.875 -16.484 1 90.06 10 LYS B C 1
ATOM 4502 O O . LYS B 1 10 ? -14.508 -31.078 -15.422 1 90.06 10 LYS B O 1
ATOM 4507 N N . TYR B 1 11 ? -12.773 -30.312 -16.531 1 95.19 11 TYR B N 1
ATOM 4508 C CA . TYR B 1 11 ? -12 -30.062 -15.312 1 95.19 11 TYR B CA 1
ATOM 4509 C C . TYR B 1 11 ? -11.852 -28.562 -15.062 1 95.19 11 TYR B C 1
ATOM 4511 O O . TYR B 1 11 ? -10.922 -28.141 -14.375 1 95.19 11 TYR B O 1
ATOM 4519 N N . ASP B 1 12 ? -12.664 -27.75 -15.656 1 94.62 12 ASP B N 1
ATOM 4520 C CA . ASP B 1 12 ? -12.633 -26.297 -15.508 1 94.62 12 ASP B CA 1
ATOM 4521 C C . ASP B 1 12 ? -11.297 -25.734 -15.992 1 94.62 12 ASP B C 1
ATOM 4523 O O . ASP B 1 12 ? -10.734 -24.844 -15.359 1 94.62 12 ASP B O 1
ATOM 4527 N N . VAL B 1 13 ? -10.773 -26.375 -16.969 1 96.44 13 VAL B N 1
ATOM 4528 C CA . VAL B 1 13 ? -9.57 -25.875 -17.625 1 96.44 13 VAL B CA 1
ATOM 4529 C C . VAL B 1 13 ? -9.938 -25.312 -19 1 96.44 13 VAL B C 1
ATOM 4531 O O . VAL B 1 13 ? -10.531 -26.016 -19.828 1 96.44 13 VAL B O 1
ATOM 4534 N N . SER B 1 14 ? -9.578 -24.078 -19.25 1 95.19 14 SER B N 1
ATOM 4535 C CA . SER B 1 14 ? -9.867 -23.422 -20.516 1 95.19 14 SER B CA 1
ATOM 4536 C C . SER B 1 14 ? -8.742 -23.641 -21.516 1 95.19 14 SER B C 1
ATOM 4538 O O . SER B 1 14 ? -7.566 -23.594 -21.156 1 95.19 14 SER B O 1
ATOM 4540 N N . PRO B 1 15 ? -9.156 -23.938 -22.719 1 92.44 15 PRO B N 1
ATOM 4541 C CA . PRO B 1 15 ? -8.109 -24.047 -23.75 1 92.44 15 PRO B CA 1
ATOM 4542 C C . PRO B 1 15 ? -7.426 -22.703 -24.016 1 92.44 15 PRO B C 1
ATOM 4544 O O . PRO B 1 15 ? -6.324 -22.688 -24.578 1 92.44 15 PRO B O 1
ATOM 4547 N N . ILE B 1 16 ? -8.031 -21.656 -23.562 1 92.81 16 ILE B N 1
ATOM 4548 C CA . ILE B 1 16 ? -7.516 -20.328 -23.875 1 92.81 16 ILE B CA 1
ATOM 4549 C C . ILE B 1 16 ? -6.855 -19.734 -22.641 1 92.81 16 ILE B C 1
ATOM 4551 O O . ILE B 1 16 ? -5.715 -19.266 -22.688 1 92.81 16 ILE B O 1
ATOM 4555 N N . THR B 1 17 ? -7.504 -19.844 -21.5 1 95.94 17 THR B N 1
ATOM 4556 C CA . THR B 1 17 ? -7.016 -19.156 -20.297 1 95.94 17 THR B CA 1
ATOM 4557 C C . THR B 1 17 ? -6.418 -20.172 -19.312 1 95.94 17 THR B C 1
ATOM 4559 O O . THR B 1 17 ? -6.008 -19.797 -18.219 1 95.94 17 THR B O 1
ATOM 4562 N N . GLY B 1 18 ? -6.344 -21.438 -19.688 1 97.31 18 GLY B N 1
ATOM 4563 C CA . GLY B 1 18 ? -5.773 -22.438 -18.797 1 97.31 18 GLY B CA 1
ATOM 4564 C C . GLY B 1 18 ? -6.547 -22.594 -17.5 1 97.31 18 GLY B C 1
ATOM 4565 O O . GLY B 1 18 ? -7.766 -22.766 -17.516 1 97.31 18 GLY B O 1
ATOM 4566 N N . PHE B 1 19 ? -5.875 -22.562 -16.406 1 98.19 19 PHE B N 1
ATOM 4567 C CA . PHE B 1 19 ? -6.496 -22.75 -15.102 1 98.19 19 PHE B CA 1
ATOM 4568 C C . PHE B 1 19 ? -7.176 -21.484 -14.617 1 98.19 19 PHE B C 1
ATOM 4570 O O . PHE B 1 19 ? -7.898 -21.484 -13.617 1 98.19 19 PHE B O 1
ATOM 4577 N N . LEU B 1 20 ? -6.898 -20.328 -15.297 1 97.69 20 LEU B N 1
ATOM 4578 C CA . LEU B 1 20 ? -7.715 -19.141 -15.039 1 97.69 20 LEU B CA 1
ATOM 4579 C C . LEU B 1 20 ? -9.141 -19.344 -15.547 1 97.69 20 LEU B C 1
ATOM 4581 O O . LEU B 1 20 ? -9.359 -20.031 -16.547 1 97.69 20 LEU B O 1
ATOM 4585 N N . PRO B 1 21 ? -10.047 -18.734 -14.82 1 95.81 21 PRO B N 1
ATOM 4586 C CA . PRO B 1 21 ? -11.422 -18.859 -15.305 1 95.81 21 PRO B CA 1
ATOM 4587 C C . PRO B 1 21 ? -11.602 -18.312 -16.719 1 95.81 21 PRO B C 1
ATOM 4589 O O . PRO B 1 21 ? -10.938 -17.344 -17.094 1 95.81 21 PRO B O 1
ATOM 4592 N N . SER B 1 22 ? -12.531 -18.922 -17.469 1 92.56 22 SER B N 1
ATOM 4593 C CA . SER B 1 22 ? -12.812 -18.5 -18.844 1 92.56 22 SER B CA 1
ATOM 4594 C C . SER B 1 22 ? -13.43 -17.109 -18.859 1 92.56 22 SER B C 1
ATOM 4596 O O . SER B 1 22 ? -13.297 -16.375 -19.859 1 92.56 22 SER B O 1
ATOM 4598 N N . THR B 1 23 ? -14.094 -16.812 -17.797 1 92 23 THR B N 1
ATOM 4599 C CA . THR B 1 23 ? -14.617 -15.461 -17.609 1 92 23 THR B CA 1
ATOM 4600 C C . THR B 1 23 ? -13.93 -14.781 -16.422 1 92 23 THR B C 1
ATOM 4602 O O . THR B 1 23 ? -13.688 -15.414 -15.391 1 92 23 THR B O 1
ATOM 4605 N N . PRO B 1 24 ? -13.688 -13.492 -16.594 1 92.94 24 PRO B N 1
ATOM 4606 C CA . PRO B 1 24 ? -13.016 -12.82 -15.484 1 92.94 24 PRO B CA 1
ATOM 4607 C C . PRO B 1 24 ? -13.781 -12.953 -14.172 1 92.94 24 PRO B C 1
ATOM 4609 O O . PRO B 1 24 ? -15.016 -13.047 -14.172 1 92.94 24 PRO B O 1
ATOM 4612 N N . PRO B 1 25 ? -13.031 -12.992 -13.062 1 97.31 25 PRO B N 1
ATOM 4613 C CA . PRO B 1 25 ? -13.68 -13.102 -11.75 1 97.31 25 PRO B CA 1
ATOM 4614 C C . PRO B 1 25 ? -14.719 -12.016 -11.516 1 97.31 25 PRO B C 1
ATOM 4616 O O . PRO B 1 25 ? -14.578 -10.898 -12.016 1 97.31 25 PRO B O 1
ATOM 4619 N N . LEU B 1 26 ? -15.711 -12.398 -10.773 1 97.31 26 LEU B N 1
ATOM 4620 C CA . LEU B 1 26 ? -16.781 -11.461 -10.43 1 97.31 26 LEU B CA 1
ATOM 4621 C C . LEU B 1 26 ? -16.25 -10.359 -9.516 1 97.31 26 LEU B C 1
ATOM 4623 O O . LEU B 1 26 ? -15.57 -10.633 -8.531 1 97.31 26 LEU B O 1
ATOM 4627 N N . LYS B 1 27 ? -16.641 -9.156 -9.852 1 96.31 27 LYS B N 1
ATOM 4628 C CA . LYS B 1 27 ? -16.188 -8.016 -9.07 1 96.31 27 LYS B CA 1
ATOM 4629 C C . LYS B 1 27 ? -16.969 -7.879 -7.773 1 96.31 27 LYS B C 1
ATOM 4631 O O . LYS B 1 27 ? -16.453 -7.398 -6.77 1 96.31 27 LYS B O 1
ATOM 4636 N N . ARG B 1 28 ? -18.266 -8.227 -7.883 1 97.75 28 ARG B N 1
ATOM 4637 C CA . ARG B 1 28 ? -19.156 -8.039 -6.742 1 97.75 28 ARG B CA 1
ATOM 4638 C C . ARG B 1 28 ? -20.328 -9.008 -6.801 1 97.75 28 ARG B C 1
ATOM 4640 O O . ARG B 1 28 ? -20.859 -9.281 -7.879 1 97.75 28 ARG B O 1
ATOM 4647 N N . LEU B 1 29 ? -20.719 -9.516 -5.656 1 98.44 29 LEU B N 1
ATOM 4648 C CA . LEU B 1 29 ? -21.953 -10.305 -5.578 1 98.44 29 LEU B CA 1
ATOM 4649 C C . LEU B 1 29 ? -23.172 -9.43 -5.797 1 98.44 29 LEU B C 1
ATOM 4651 O O . LEU B 1 29 ? -23.375 -8.445 -5.078 1 98.44 29 LEU B O 1
ATOM 4655 N N . SER B 1 30 ? -24 -9.75 -6.707 1 96.44 30 SER B N 1
ATOM 4656 C CA . SER B 1 30 ? -25.125 -8.898 -7.082 1 96.44 30 SER B CA 1
ATOM 4657 C C . SER B 1 30 ? -26.344 -9.148 -6.184 1 96.44 30 SER B C 1
ATOM 4659 O O . SER B 1 30 ? -27.203 -8.281 -6.043 1 96.44 30 SER B O 1
ATOM 4661 N N . ASN B 1 31 ? -26.406 -10.375 -5.609 1 97.38 31 ASN B N 1
ATOM 4662 C CA . ASN B 1 31 ? -27.531 -10.68 -4.719 1 97.38 31 ASN B CA 1
ATOM 4663 C C . ASN B 1 31 ? -27.453 -9.859 -3.434 1 97.38 31 ASN B C 1
ATOM 4665 O O . ASN B 1 31 ? -26.516 -9.992 -2.654 1 97.38 31 ASN B O 1
ATOM 4669 N N . GLU B 1 32 ? -28.5 -9.125 -3.152 1 97.44 32 GLU B N 1
ATOM 4670 C CA . GLU B 1 32 ? -28.562 -8.227 -2.006 1 97.44 32 GLU B CA 1
ATOM 4671 C C . GLU B 1 32 ? -28.453 -8.992 -0.693 1 97.44 32 GLU B C 1
ATOM 4673 O O . GLU B 1 32 ? -28.047 -8.43 0.327 1 97.44 32 GLU B O 1
ATOM 4678 N N . TYR B 1 33 ? -28.766 -10.219 -0.781 1 98.31 33 TYR B N 1
ATOM 4679 C CA . TYR B 1 33 ? -28.641 -11.07 0.4 1 98.31 33 TYR B CA 1
ATOM 4680 C C . TYR B 1 33 ? -27.219 -11.055 0.939 1 98.31 33 TYR B C 1
ATOM 4682 O O . TYR B 1 33 ? -27.016 -11.141 2.152 1 98.31 33 TYR B O 1
ATOM 4690 N N . PHE B 1 34 ? -26.234 -10.891 0.065 1 98.62 34 PHE B N 1
ATOM 4691 C CA . PHE B 1 34 ? -24.828 -10.977 0.451 1 98.62 34 PHE B CA 1
ATOM 4692 C C . PHE B 1 34 ? -24.219 -9.586 0.576 1 98.62 34 PHE B C 1
ATOM 4694 O O . PHE B 1 34 ? -23 -9.438 0.654 1 98.62 34 PHE B O 1
ATOM 4701 N N . ALA B 1 35 ? -25.016 -8.523 0.646 1 98.25 35 ALA B N 1
ATOM 4702 C CA . ALA B 1 35 ? -24.562 -7.137 0.73 1 98.25 35 ALA B CA 1
ATOM 4703 C C . ALA B 1 35 ? -23.688 -6.918 1.959 1 98.25 35 ALA B C 1
ATOM 4705 O O . ALA B 1 35 ? -22.719 -6.152 1.914 1 98.25 35 ALA B O 1
ATOM 4706 N N . PRO B 1 36 ? -23.969 -7.578 3.07 1 98.31 36 PRO B N 1
ATOM 4707 C CA . PRO B 1 36 ? -23.125 -7.367 4.242 1 98.31 36 PRO B CA 1
ATOM 4708 C C . PRO B 1 36 ? -21.672 -7.734 3.984 1 98.31 36 PRO B C 1
ATOM 4710 O O . PRO B 1 36 ? -20.75 -7.043 4.453 1 98.31 36 PRO B O 1
ATOM 4713 N N . TRP B 1 37 ? -21.422 -8.828 3.207 1 98.62 37 TRP B N 1
ATOM 4714 C CA . TRP B 1 37 ? -20.062 -9.211 2.859 1 98.62 37 TRP B CA 1
ATOM 4715 C C . TRP B 1 37 ? -19.406 -8.148 1.986 1 98.62 37 TRP B C 1
ATOM 4717 O O . TRP B 1 37 ? -18.281 -7.723 2.26 1 98.62 37 TRP B O 1
ATOM 4727 N N . GLU B 1 38 ? -20.156 -7.699 1.014 1 98.38 38 GLU B N 1
ATOM 4728 C CA . GLU B 1 38 ? -19.609 -6.742 0.048 1 98.38 38 GLU B CA 1
ATOM 4729 C C . GLU B 1 38 ? -19.391 -5.375 0.689 1 98.38 38 GLU B C 1
ATOM 4731 O O . GLU B 1 38 ? -18.406 -4.699 0.396 1 98.38 38 GLU B O 1
ATOM 4736 N N . ASN B 1 39 ? -20.297 -4.996 1.569 1 96.62 39 ASN B N 1
ATOM 4737 C CA . ASN B 1 39 ? -20.156 -3.725 2.273 1 96.62 39 ASN B CA 1
ATOM 4738 C C . ASN B 1 39 ? -18.938 -3.729 3.184 1 96.62 39 ASN B C 1
ATOM 4740 O O . ASN B 1 39 ? -18.25 -2.715 3.312 1 96.62 39 ASN B O 1
ATOM 4744 N N . MET B 1 40 ? -18.688 -4.824 3.799 1 97.12 40 MET B N 1
ATOM 4745 C CA . MET B 1 40 ? -17.484 -4.965 4.613 1 97.12 40 MET B CA 1
ATOM 4746 C C . MET B 1 40 ? -16.219 -4.84 3.754 1 97.12 40 MET B C 1
ATOM 4748 O O . MET B 1 40 ? -15.266 -4.18 4.148 1 97.12 40 MET B O 1
ATOM 4752 N N . MET B 1 41 ? -16.266 -5.406 2.561 1 97.62 41 MET B N 1
ATOM 4753 C CA . MET B 1 41 ? -15.117 -5.363 1.654 1 97.62 41 MET B CA 1
ATOM 4754 C C . MET B 1 41 ? -14.875 -3.945 1.151 1 97.62 41 MET B C 1
ATOM 4756 O O . MET B 1 41 ? -13.727 -3.555 0.911 1 97.62 41 MET B O 1
ATOM 4760 N N . ASP B 1 42 ? -15.906 -3.135 1.074 1 95.5 42 ASP B N 1
ATOM 4761 C CA . ASP B 1 42 ? -15.789 -1.754 0.619 1 95.5 42 ASP B CA 1
ATOM 4762 C C . ASP B 1 42 ? -14.914 -0.934 1.569 1 95.5 42 ASP B C 1
ATOM 4764 O O . ASP B 1 42 ? -14.234 -0 1.145 1 95.5 42 ASP B O 1
ATOM 4768 N N . ASP B 1 43 ? -14.953 -1.331 2.848 1 95 43 ASP B N 1
ATOM 4769 C CA . ASP B 1 43 ? -14.219 -0.586 3.863 1 95 43 ASP B CA 1
ATOM 4770 C C . ASP B 1 43 ? -13.117 -1.443 4.48 1 95 43 ASP B C 1
ATOM 4772 O O . ASP B 1 43 ? -12.602 -1.123 5.555 1 95 43 ASP B O 1
ATOM 4776 N N . PHE B 1 44 ? -12.82 -2.516 3.861 1 97.06 44 PHE B N 1
ATOM 4777 C CA . PHE B 1 44 ? -11.992 -3.588 4.406 1 97.06 44 PHE B CA 1
ATOM 4778 C C . PHE B 1 44 ? -10.648 -3.049 4.883 1 97.06 44 PHE B C 1
ATOM 4780 O O . PHE B 1 44 ? -10.305 -3.176 6.059 1 97.06 44 PHE B O 1
ATOM 4787 N N . ASN B 1 45 ? -9.891 -2.379 4.031 1 97.31 45 ASN B N 1
ATOM 4788 C CA . ASN B 1 45 ? -8.562 -1.884 4.371 1 97.31 45 ASN B CA 1
ATOM 4789 C C . ASN B 1 45 ? -8.625 -0.778 5.418 1 97.31 45 ASN B C 1
ATOM 4791 O O . ASN B 1 45 ? -7.781 -0.717 6.316 1 97.31 45 ASN B O 1
ATOM 4795 N N . ASP B 1 46 ? -9.648 0.051 5.328 1 97.06 46 ASP B N 1
ATOM 4796 C CA . ASP B 1 46 ? -9.805 1.144 6.285 1 97.06 46 ASP B CA 1
ATOM 4797 C C . ASP B 1 46 ? -10.141 0.614 7.676 1 97.06 46 ASP B C 1
ATOM 4799 O O . ASP B 1 46 ? -9.648 1.129 8.68 1 97.06 46 ASP B O 1
ATOM 4803 N N . LEU B 1 47 ? -10.992 -0.36 7.699 1 97.06 47 LEU B N 1
ATOM 4804 C CA . LEU B 1 47 ? -11.359 -0.968 8.977 1 97.06 47 LEU B CA 1
ATOM 4805 C C . LEU B 1 47 ? -10.148 -1.646 9.617 1 97.06 47 LEU B C 1
ATOM 4807 O O . LEU B 1 47 ? -9.969 -1.567 10.836 1 97.06 47 LEU B O 1
ATOM 4811 N N . LEU B 1 48 ? -9.398 -2.34 8.789 1 96.25 48 LEU B N 1
ATOM 4812 C CA . LEU B 1 48 ? -8.18 -2.971 9.281 1 96.25 48 LEU B CA 1
ATOM 4813 C C . LEU B 1 48 ? -7.223 -1.932 9.852 1 96.25 48 LEU B C 1
ATOM 4815 O O . LEU B 1 48 ? -6.672 -2.117 10.938 1 96.25 48 LEU B O 1
ATOM 4819 N N . LEU B 1 49 ? -7.055 -0.824 9.164 1 96.56 49 LEU B N 1
ATOM 4820 C CA . LEU B 1 49 ? -6.148 0.247 9.57 1 96.56 49 LEU B CA 1
ATOM 4821 C C . LEU B 1 49 ? -6.637 0.917 10.844 1 96.56 49 LEU B C 1
ATOM 4823 O O . LEU B 1 49 ? -5.836 1.242 11.727 1 96.56 49 LEU B O 1
ATOM 4827 N N . ALA B 1 50 ? -7.922 1.064 10.969 1 96.06 50 ALA B N 1
ATOM 4828 C CA . ALA B 1 50 ? -8.523 1.765 12.102 1 96.06 50 ALA B CA 1
ATOM 4829 C C . ALA B 1 50 ? -8.609 0.857 13.328 1 96.06 50 ALA B C 1
ATOM 4831 O O . ALA B 1 50 ? -8.93 1.314 14.43 1 96.06 50 ALA B O 1
ATOM 4832 N N . GLY B 1 51 ? -8.391 -0.44 13.156 1 93.25 51 GLY B N 1
ATOM 4833 C CA . GLY B 1 51 ? -8.516 -1.387 14.258 1 93.25 51 GLY B CA 1
ATOM 4834 C C . GLY B 1 51 ? -9.953 -1.728 14.594 1 93.25 51 GLY B C 1
ATOM 4835 O O . GLY B 1 51 ? -10.266 -2.049 15.742 1 93.25 51 GLY B O 1
ATOM 4836 N N . LYS B 1 52 ? -10.789 -1.646 13.594 1 95.38 52 LYS B N 1
ATOM 4837 C CA . LYS B 1 52 ? -12.219 -1.839 13.844 1 95.38 52 LYS B CA 1
ATOM 4838 C C . LYS B 1 52 ? -12.742 -3.072 13.109 1 95.38 52 LYS B C 1
ATOM 4840 O O . LYS B 1 52 ? -13.914 -3.422 13.242 1 95.38 52 LYS B O 1
ATOM 4845 N N . LEU B 1 53 ? -11.906 -3.744 12.414 1 96.81 53 LEU B N 1
ATOM 4846 C CA . LEU B 1 53 ? -12.352 -4.848 11.57 1 96.81 53 LEU B CA 1
ATOM 4847 C C . LEU B 1 53 ? -12.977 -5.957 12.406 1 96.81 53 LEU B C 1
ATOM 4849 O O . LEU B 1 53 ? -14.062 -6.445 12.094 1 96.81 53 LEU B O 1
ATOM 4853 N N . ARG B 1 54 ? -12.312 -6.367 13.484 1 96.75 54 ARG B N 1
ATOM 4854 C CA . ARG B 1 54 ? -12.797 -7.457 14.32 1 96.75 54 ARG B CA 1
ATOM 4855 C C . ARG B 1 54 ? -14.156 -7.121 14.914 1 96.75 54 ARG B C 1
ATOM 4857 O O . ARG B 1 54 ? -15.07 -7.945 14.891 1 96.75 54 ARG B O 1
ATOM 4864 N N . GLU B 1 55 ? -14.242 -5.891 15.383 1 95.56 55 GLU B N 1
ATOM 4865 C CA . GLU B 1 55 ? -15.5 -5.449 15.969 1 95.56 55 GLU B CA 1
ATOM 4866 C C . GLU B 1 55 ? -16.625 -5.5 14.945 1 95.56 55 GLU B C 1
ATOM 4868 O O . GLU B 1 55 ? -17.734 -5.957 15.25 1 95.56 55 GLU B O 1
ATOM 4873 N N . LYS B 1 56 ? -16.359 -5.047 13.758 1 96.38 56 LYS B N 1
ATOM 4874 C CA . LYS B 1 56 ? -17.375 -5.012 12.711 1 96.38 56 LYS B CA 1
ATOM 4875 C C . LYS B 1 56 ? -17.75 -6.422 12.258 1 96.38 56 LYS B C 1
ATOM 4877 O O . LYS B 1 56 ? -18.891 -6.684 11.898 1 96.38 56 LYS B O 1
ATOM 4882 N N . ILE B 1 57 ? -16.812 -7.332 12.227 1 97.81 57 ILE B N 1
ATOM 4883 C CA . ILE B 1 57 ? -17.062 -8.719 11.836 1 97.81 57 ILE B CA 1
ATOM 4884 C C . ILE B 1 57 ? -18.016 -9.375 12.836 1 97.81 57 ILE B C 1
ATOM 4886 O O . ILE B 1 57 ? -18.906 -10.133 12.453 1 97.81 57 ILE B O 1
ATOM 4890 N N . HIS B 1 58 ? -17.875 -9.055 14.062 1 97.31 58 HIS B N 1
ATOM 4891 C CA . HIS B 1 58 ? -18.734 -9.633 15.086 1 97.31 58 HIS B CA 1
ATOM 4892 C C . HIS B 1 58 ? -20.188 -9.18 14.906 1 97.31 58 HIS B C 1
ATOM 4894 O O . HIS B 1 58 ? -21.109 -9.844 15.367 1 97.31 58 HIS B O 1
ATOM 4900 N N . LYS B 1 59 ? -20.344 -8.102 14.188 1 96.06 59 LYS B N 1
ATOM 4901 C CA . LYS B 1 59 ? -21.688 -7.578 13.961 1 96.06 59 LYS B CA 1
ATOM 4902 C C . LYS B 1 59 ? -22.266 -8.102 12.648 1 96.06 59 LYS B C 1
ATOM 4904 O O . LYS B 1 59 ? -23.438 -7.855 12.344 1 96.06 59 LYS B O 1
ATOM 4909 N N . LEU B 1 60 ? -21.5 -8.82 11.891 1 97.31 60 LEU B N 1
ATOM 4910 C CA . LEU B 1 60 ? -21.984 -9.406 10.641 1 97.31 60 LEU B CA 1
ATOM 4911 C C . LEU B 1 60 ? -23.016 -10.484 10.906 1 97.31 60 LEU B C 1
ATOM 4913 O O . LEU B 1 60 ? -22.875 -11.273 11.844 1 97.31 60 LEU B O 1
ATOM 4917 N N . PRO B 1 61 ? -24.062 -10.508 10.109 1 97.75 61 PRO B N 1
ATOM 4918 C CA . PRO B 1 61 ? -24.984 -11.648 10.219 1 97.75 61 PRO B CA 1
ATOM 4919 C C . PRO B 1 61 ? -24.359 -12.945 9.703 1 97.75 61 PRO B C 1
ATOM 4921 O O . PRO B 1 61 ? -23.438 -12.922 8.891 1 97.75 61 PRO B O 1
ATOM 4924 N N . LEU B 1 62 ? -24.859 -14.031 10.258 1 98.06 62 LEU B N 1
ATOM 4925 C CA . LEU B 1 62 ? -24.5 -15.336 9.703 1 98.06 62 LEU B CA 1
ATOM 4926 C C . LEU B 1 62 ? -25.25 -15.602 8.406 1 98.06 62 LEU B C 1
ATOM 4928 O O . LEU B 1 62 ? -26.453 -15.859 8.422 1 98.06 62 LEU B O 1
ATOM 4932 N N . LEU B 1 63 ? -24.578 -15.555 7.297 1 98.31 63 LEU B N 1
ATOM 4933 C CA . LEU B 1 63 ? -25.203 -15.703 5.992 1 98.31 63 LEU B CA 1
ATOM 4934 C C . LEU B 1 63 ? -25.125 -17.156 5.52 1 98.31 63 LEU B C 1
ATOM 4936 O O . LEU B 1 63 ? -24.156 -17.859 5.82 1 98.31 63 LEU B O 1
ATOM 4940 N N . ASP B 1 64 ? -26.094 -17.547 4.828 1 97.88 64 ASP B N 1
ATOM 4941 C CA . ASP B 1 64 ? -26.172 -18.891 4.266 1 97.88 64 ASP B CA 1
ATOM 4942 C C . ASP B 1 64 ? -25.531 -18.938 2.877 1 97.88 64 ASP B C 1
ATOM 4944 O O . ASP B 1 64 ? -26.156 -18.531 1.894 1 97.88 64 ASP B O 1
ATOM 4948 N N . SER B 1 65 ? -24.406 -19.531 2.785 1 97.5 65 SER B N 1
ATOM 4949 C CA . SER B 1 65 ? -23.641 -19.562 1.54 1 97.5 65 SER B CA 1
ATOM 4950 C C . SER B 1 65 ? -24.375 -20.391 0.479 1 97.5 65 SER B C 1
ATOM 4952 O O . SER B 1 65 ? -24.062 -20.281 -0.71 1 97.5 65 SER B O 1
ATOM 4954 N N . ARG B 1 66 ? -25.312 -21.234 0.821 1 95.62 66 ARG B N 1
ATOM 4955 C CA . ARG B 1 66 ? -26.047 -22.094 -0.11 1 95.62 66 ARG B CA 1
ATOM 4956 C C . ARG B 1 66 ? -26.938 -21.25 -1.033 1 95.62 66 ARG B C 1
ATOM 4958 O O . ARG B 1 66 ? -27.438 -21.75 -2.041 1 95.62 66 ARG B O 1
ATOM 4965 N N . ARG B 1 67 ? -27 -19.953 -0.736 1 97.88 67 ARG B N 1
ATOM 4966 C CA . ARG B 1 67 ? -27.797 -19.062 -1.588 1 97.88 67 ARG B CA 1
ATOM 4967 C C . ARG B 1 67 ? -26.969 -18.578 -2.777 1 97.88 67 ARG B C 1
ATOM 4969 O O . ARG B 1 67 ? -27.5 -17.969 -3.701 1 97.88 67 ARG B O 1
ATOM 4976 N N . LEU B 1 68 ? -25.703 -18.859 -2.764 1 98.44 68 LEU B N 1
ATOM 4977 C CA . LEU B 1 68 ? -24.891 -18.625 -3.957 1 98.44 68 LEU B CA 1
ATOM 4978 C C . LEU B 1 68 ? -25.344 -19.547 -5.094 1 98.44 68 LEU B C 1
ATOM 4980 O O . LEU B 1 68 ? -25.656 -20.703 -4.867 1 98.44 68 LEU B O 1
ATOM 4984 N N . GLN B 1 69 ? -25.266 -19.047 -6.297 1 97.31 69 GLN B N 1
ATOM 4985 C CA . GLN B 1 69 ? -25.891 -19.797 -7.379 1 97.31 69 GLN B CA 1
ATOM 4986 C C . GLN B 1 69 ? -24.875 -20.234 -8.414 1 97.31 69 GLN B C 1
ATOM 4988 O O . GLN B 1 69 ? -24.984 -21.328 -8.977 1 97.31 69 GLN B O 1
ATOM 4993 N N . THR B 1 70 ? -23.953 -19.406 -8.734 1 96.81 70 THR B N 1
ATOM 4994 C CA . THR B 1 70 ? -23.016 -19.703 -9.812 1 96.81 70 THR B CA 1
ATOM 4995 C C . THR B 1 70 ? -21.609 -19.953 -9.258 1 96.81 70 THR B C 1
ATOM 4997 O O . THR B 1 70 ? -21.312 -19.578 -8.117 1 96.81 70 THR B O 1
ATOM 5000 N N . ILE B 1 71 ? -20.734 -20.594 -10.062 1 96.69 71 ILE B N 1
ATOM 5001 C CA . ILE B 1 71 ? -19.359 -20.859 -9.648 1 96.69 71 ILE B CA 1
ATOM 5002 C C . ILE B 1 71 ? -18.609 -19.547 -9.445 1 96.69 71 ILE B C 1
ATOM 5004 O O . ILE B 1 71 ? -17.75 -19.453 -8.562 1 96.69 71 ILE B O 1
ATOM 5008 N N . GLU B 1 72 ? -18.953 -18.562 -10.297 1 97.56 72 GLU B N 1
ATOM 5009 C CA . GLU B 1 72 ? -18.328 -17.25 -10.172 1 97.56 72 GLU B CA 1
ATOM 5010 C C . GLU B 1 72 ? -18.656 -16.609 -8.828 1 97.56 72 GLU B C 1
ATOM 5012 O O . GLU B 1 72 ? -17.812 -15.969 -8.211 1 97.56 72 GLU B O 1
ATOM 5017 N N . GLU B 1 73 ? -19.859 -16.828 -8.367 1 98.56 73 GLU B N 1
ATOM 5018 C CA . GLU B 1 73 ? -20.266 -16.297 -7.066 1 98.56 73 GLU B CA 1
ATOM 5019 C C . GLU B 1 73 ? -19.531 -16.984 -5.93 1 98.56 73 GLU B C 1
ATOM 5021 O O . GLU B 1 73 ? -19.109 -16.344 -4.969 1 98.56 73 GLU B O 1
ATOM 5026 N N . TYR B 1 74 ? -19.391 -18.297 -6.027 1 98.62 74 TYR B N 1
ATOM 5027 C CA . TYR B 1 74 ? -18.656 -19.047 -5.008 1 98.62 74 TYR B CA 1
ATOM 5028 C C . TYR B 1 74 ? -17.203 -18.594 -4.938 1 98.62 74 TYR B C 1
ATOM 5030 O O . TYR B 1 74 ? -16.641 -18.453 -3.848 1 98.62 74 TYR B O 1
ATOM 5038 N N . ARG B 1 75 ? -16.625 -18.375 -6.082 1 98.62 75 ARG B N 1
ATOM 5039 C CA . ARG B 1 75 ? -15.227 -17.922 -6.133 1 98.62 75 ARG B CA 1
ATOM 5040 C C . ARG B 1 75 ? -15.078 -16.547 -5.52 1 98.62 75 ARG B C 1
ATOM 5042 O O . ARG B 1 75 ? -14.141 -16.297 -4.75 1 98.62 75 ARG B O 1
ATOM 5049 N N . ARG B 1 76 ? -16 -15.625 -5.824 1 98.81 76 ARG B N 1
ATOM 5050 C CA . ARG B 1 76 ? -15.992 -14.289 -5.234 1 98.81 76 ARG B CA 1
ATOM 5051 C C . ARG B 1 76 ? -16.156 -14.352 -3.721 1 98.81 76 ARG B C 1
ATOM 5053 O O . ARG B 1 76 ? -15.445 -13.68 -2.977 1 98.81 76 ARG B O 1
ATOM 5060 N N . ALA B 1 77 ? -17.094 -15.164 -3.324 1 98.88 77 ALA B N 1
ATOM 5061 C CA . ALA B 1 77 ? -17.328 -15.32 -1.891 1 98.88 77 ALA B CA 1
ATOM 5062 C C . ALA B 1 77 ? -16.094 -15.898 -1.193 1 98.88 77 ALA B C 1
ATOM 5064 O O . ALA B 1 77 ? -15.766 -15.484 -0.079 1 98.88 77 ALA B O 1
ATOM 5065 N N . PHE B 1 78 ? -15.445 -16.844 -1.821 1 98.88 78 PHE B N 1
ATOM 5066 C CA . PHE B 1 78 ? -14.234 -17.438 -1.258 1 98.88 78 PHE B CA 1
ATOM 5067 C C . PHE B 1 78 ? -13.148 -16.375 -1.083 1 98.88 78 PHE B C 1
ATOM 5069 O O . PHE B 1 78 ? -12.469 -16.344 -0.056 1 98.88 78 PHE B O 1
ATOM 5076 N N . LEU B 1 79 ? -12.992 -15.516 -2.057 1 98.81 79 LEU B N 1
ATOM 5077 C CA . LEU B 1 79 ? -12.023 -14.43 -1.961 1 98.81 79 LEU B CA 1
ATOM 5078 C C . LEU B 1 79 ? -12.344 -13.508 -0.79 1 98.81 79 LEU B C 1
ATOM 5080 O O . LEU B 1 79 ? -11.461 -13.148 -0.011 1 98.81 79 LEU B O 1
ATOM 5084 N N . ILE B 1 80 ? -13.633 -13.148 -0.669 1 98.88 80 ILE B N 1
ATOM 5085 C CA . ILE B 1 80 ? -14.07 -12.281 0.417 1 98.88 80 ILE B CA 1
ATOM 5086 C C . ILE B 1 80 ? -13.742 -12.93 1.76 1 98.88 80 ILE B C 1
ATOM 5088 O O . ILE B 1 80 ? -13.18 -12.281 2.646 1 98.88 80 ILE B O 1
ATOM 5092 N N . MET B 1 81 ? -14.047 -14.219 1.877 1 98.81 81 MET B N 1
ATOM 5093 C CA . MET B 1 81 ? -13.805 -14.945 3.123 1 98.81 81 MET B CA 1
ATOM 5094 C C . MET B 1 81 ? -12.312 -15.008 3.43 1 98.81 81 MET B C 1
ATOM 5096 O O . MET B 1 81 ? -11.906 -14.883 4.586 1 98.81 81 MET B O 1
ATOM 5100 N N . CYS B 1 82 ? -11.523 -15.227 2.414 1 98.75 82 CYS B N 1
ATOM 5101 C CA . CYS B 1 82 ? -10.078 -15.258 2.611 1 98.75 82 CYS B CA 1
ATOM 5102 C C . CYS B 1 82 ? -9.57 -13.922 3.141 1 98.75 82 CYS B C 1
ATOM 5104 O O . CYS B 1 82 ? -8.797 -13.883 4.102 1 98.75 82 CYS B O 1
ATOM 5106 N N . MET B 1 83 ? -10.016 -12.828 2.562 1 98.69 83 MET B N 1
ATOM 5107 C CA . MET B 1 83 ? -9.562 -11.5 2.957 1 98.69 83 MET B CA 1
ATOM 5108 C C . MET B 1 83 ? -9.977 -11.188 4.391 1 98.69 83 MET B C 1
ATOM 5110 O O . MET B 1 83 ? -9.141 -10.805 5.215 1 98.69 83 MET B O 1
ATOM 5114 N N . LEU B 1 84 ? -11.219 -11.438 4.672 1 98.62 84 LEU B N 1
ATOM 5115 C CA . LEU B 1 84 ? -11.742 -11.078 5.984 1 98.62 84 LEU B CA 1
ATOM 5116 C C . LEU B 1 84 ? -11.164 -11.984 7.066 1 98.62 84 LEU B C 1
ATOM 5118 O O . LEU B 1 84 ? -10.773 -11.508 8.133 1 98.62 84 LEU B O 1
ATOM 5122 N N . SER B 1 85 ? -11.055 -13.242 6.828 1 98.56 85 SER B N 1
ATOM 5123 C CA . SER B 1 85 ? -10.664 -14.203 7.855 1 98.56 85 SER B CA 1
ATOM 5124 C C . SER B 1 85 ? -9.18 -14.078 8.203 1 98.56 85 SER B C 1
ATOM 5126 O O . SER B 1 85 ? -8.812 -14.078 9.375 1 98.56 85 SER B O 1
ATOM 5128 N N . HIS B 1 86 ? -8.391 -13.984 7.219 1 98 86 HIS B N 1
ATOM 5129 C CA . HIS B 1 86 ? -6.965 -13.836 7.508 1 98 86 HIS B CA 1
ATOM 5130 C C . HIS B 1 86 ? -6.68 -12.516 8.211 1 98 86 HIS B C 1
ATOM 5132 O O . HIS B 1 86 ? -5.824 -12.453 9.102 1 98 86 HIS B O 1
ATOM 5138 N N . SER B 1 87 ? -7.391 -11.453 7.781 1 97.88 87 SER B N 1
ATOM 5139 C CA . SER B 1 87 ? -7.215 -10.172 8.453 1 97.88 87 SER B CA 1
ATOM 5140 C C . SER B 1 87 ? -7.75 -10.219 9.875 1 97.88 87 SER B C 1
ATOM 5142 O O . SER B 1 87 ? -7.227 -9.539 10.766 1 97.88 87 SER B O 1
ATOM 5144 N N . TYR B 1 88 ? -8.797 -10.984 10.07 1 97.94 88 TYR B N 1
ATOM 5145 C CA . TYR B 1 88 ? -9.305 -11.164 11.43 1 97.94 88 TYR B CA 1
ATOM 5146 C C . TYR B 1 88 ? -8.281 -11.867 12.305 1 97.94 88 TYR B C 1
ATOM 5148 O O . TYR B 1 88 ? -8.047 -11.461 13.445 1 97.94 88 TYR B O 1
ATOM 5156 N N . VAL B 1 89 ? -7.641 -12.898 11.844 1 96.94 89 VAL B N 1
ATOM 5157 C CA . VAL B 1 89 ? -6.734 -13.734 12.633 1 96.94 89 VAL B CA 1
ATOM 5158 C C . VAL B 1 89 ? -5.441 -12.977 12.914 1 96.94 89 VAL B C 1
ATOM 5160 O O . VAL B 1 89 ? -5.023 -12.859 14.07 1 96.94 89 VAL B O 1
ATOM 5163 N N . TRP B 1 90 ? -4.836 -12.414 11.891 1 94.12 90 TRP B N 1
ATOM 5164 C CA . TRP B 1 90 ? -3.512 -11.82 12.039 1 94.12 90 TRP B CA 1
ATOM 5165 C C . TRP B 1 90 ? -3.615 -10.367 12.477 1 94.12 90 TRP B C 1
ATOM 5167 O O . TRP B 1 90 ? -2.711 -9.844 13.133 1 94.12 90 TRP B O 1
ATOM 5177 N N . GLY B 1 91 ? -4.703 -9.703 12.102 1 91.81 91 GLY B N 1
ATOM 5178 C CA . GLY B 1 91 ? -4.91 -8.32 12.492 1 91.81 91 GLY B CA 1
ATOM 5179 C C . GLY B 1 91 ? -3.801 -7.395 12.031 1 91.81 91 GLY B C 1
ATOM 5180 O O . GLY B 1 91 ? -3.02 -7.746 11.148 1 91.81 91 GLY B O 1
ATOM 5181 N N . LYS B 1 92 ? -3.887 -6.164 12.43 1 89.38 92 LYS B N 1
ATOM 5182 C CA . LYS B 1 92 ? -2.836 -5.16 12.266 1 89.38 92 LYS B CA 1
ATOM 5183 C C . LYS B 1 92 ? -2.428 -4.574 13.617 1 89.38 92 LYS B C 1
ATOM 5185 O O . LYS B 1 92 ? -3.182 -3.803 14.219 1 89.38 92 LYS B O 1
ATOM 5190 N N . LEU B 1 93 ? -1.247 -4.836 14.055 1 83.38 93 LEU B N 1
ATOM 5191 C CA . LEU B 1 93 ? -0.749 -4.457 15.367 1 83.38 93 LEU B CA 1
ATOM 5192 C C . LEU B 1 93 ? -1.646 -5.016 16.469 1 83.38 93 LEU B C 1
ATOM 5194 O O . LEU B 1 93 ? -1.981 -4.305 17.422 1 83.38 93 LEU B O 1
ATOM 5198 N N . GLU B 1 94 ? -2.156 -6.16 16.297 1 87 94 GLU B N 1
ATOM 5199 C CA . GLU B 1 94 ? -2.98 -6.914 17.234 1 87 94 GLU B CA 1
ATOM 5200 C C . GLU B 1 94 ? -2.447 -8.336 17.422 1 87 94 GLU B C 1
ATOM 5202 O O . GLU B 1 94 ? -1.769 -8.867 16.547 1 87 94 GLU B O 1
ATOM 5207 N N . GLN B 1 95 ? -2.775 -8.828 18.547 1 87.69 95 GLN B N 1
ATOM 5208 C CA . GLN B 1 95 ? -2.42 -10.227 18.766 1 87.69 95 GLN B CA 1
ATOM 5209 C C . GLN B 1 95 ? -3.227 -11.148 17.844 1 87.69 95 GLN B C 1
ATOM 5211 O O . GLN B 1 95 ? -4.418 -10.93 17.625 1 87.69 95 GLN B O 1
ATOM 5216 N N . ALA B 1 96 ? -2.557 -12.172 17.359 1 92.25 96 ALA B N 1
ATOM 5217 C CA . ALA B 1 96 ? -3.246 -13.148 16.516 1 92.25 96 ALA B CA 1
ATOM 5218 C C . ALA B 1 96 ? -4.43 -13.766 17.25 1 92.25 96 ALA B C 1
ATOM 5220 O O . ALA B 1 96 ? -4.34 -14.078 18.438 1 92.25 96 ALA B O 1
ATOM 5221 N N . SER B 1 97 ? -5.484 -13.867 16.562 1 94.5 97 SER B N 1
ATOM 5222 C CA . SER B 1 97 ? -6.656 -14.508 17.156 1 94.5 97 SER B CA 1
ATOM 5223 C C . SER B 1 97 ? -6.57 -16.031 17.047 1 94.5 97 SER B C 1
ATOM 5225 O O . SER B 1 97 ? -6.23 -16.562 16 1 94.5 97 SER B O 1
ATOM 5227 N N . GLU B 1 98 ? -6.941 -16.703 18.047 1 91.75 98 GLU B N 1
ATOM 5228 C CA . GLU B 1 98 ? -6.883 -18.156 18.078 1 91.75 98 GLU B CA 1
ATOM 5229 C C . GLU B 1 98 ? -8.188 -18.766 17.562 1 91.75 98 GLU B C 1
ATOM 5231 O O . GLU B 1 98 ? -8.273 -19.984 17.375 1 91.75 98 GLU B O 1
ATOM 5236 N N . SER B 1 99 ? -9.086 -17.922 17.344 1 94.5 99 SER B N 1
ATOM 5237 C CA . SER B 1 99 ? -10.367 -18.422 16.859 1 94.5 99 SER B CA 1
ATOM 5238 C C . SER B 1 99 ? -10.938 -17.531 15.766 1 94.5 99 SER B C 1
ATOM 5240 O O . SER B 1 99 ? -10.641 -16.328 15.719 1 94.5 99 SER B O 1
ATOM 5242 N N . LEU B 1 100 ? -11.695 -18.125 14.906 1 96.31 100 LEU B N 1
ATOM 5243 C CA . LEU B 1 100 ? -12.469 -17.453 13.875 1 96.31 100 LEU B CA 1
ATOM 5244 C C . LEU B 1 100 ? -13.961 -17.484 14.195 1 96.31 100 LEU B C 1
ATOM 5246 O O . LEU B 1 100 ? -14.523 -18.562 14.406 1 96.31 100 LEU B O 1
ATOM 5250 N N . PRO B 1 101 ? -14.602 -16.344 14.25 1 97.56 101 PRO B N 1
ATOM 5251 C CA . PRO B 1 101 ? -16.016 -16.328 14.625 1 97.56 101 PRO B CA 1
ATOM 5252 C C . PRO B 1 101 ? -16.906 -17.078 13.641 1 97.56 101 PRO B C 1
ATOM 5254 O O . PRO B 1 101 ? -16.562 -17.203 12.453 1 97.56 101 PRO B O 1
ATOM 5257 N N . ALA B 1 102 ? -18.031 -17.516 14.078 1 96.88 102 ALA B N 1
ATOM 5258 C CA . ALA B 1 102 ? -18.953 -18.344 13.297 1 96.88 102 ALA B CA 1
ATOM 5259 C C . ALA B 1 102 ? -19.406 -17.625 12.039 1 96.88 102 ALA B C 1
ATOM 5261 O O . ALA B 1 102 ? -19.641 -18.25 11 1 96.88 102 ALA B O 1
ATOM 5262 N N . GLN B 1 103 ? -19.516 -16.281 12.086 1 97.31 103 GLN B N 1
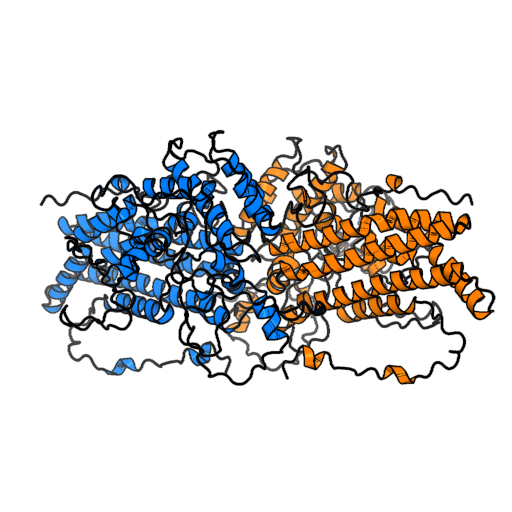ATOM 5263 C CA . GLN B 1 103 ? -19.969 -15.469 10.961 1 97.31 103 GLN B CA 1
ATOM 5264 C C . GLN B 1 103 ? -19.047 -15.617 9.758 1 97.31 103 GLN B C 1
ATOM 5266 O O . GLN B 1 103 ? -19.453 -15.391 8.617 1 97.31 103 GLN B O 1
ATOM 5271 N N . LEU B 1 104 ? -17.812 -16.047 10.031 1 98.38 104 LEU B N 1
ATOM 5272 C CA . LEU B 1 104 ? -16.844 -16.266 8.969 1 98.38 104 LEU B CA 1
ATOM 5273 C C . LEU B 1 104 ? -16.562 -17.75 8.781 1 98.38 104 LEU B C 1
ATOM 5275 O O . LEU B 1 104 ? -16.562 -18.25 7.656 1 98.38 104 LEU B O 1
ATOM 5279 N N . ALA B 1 105 ? -16.422 -18.469 9.875 1 97.25 105 ALA B N 1
ATOM 5280 C CA . ALA B 1 105 ? -15.953 -19.859 9.859 1 97.25 105 ALA B CA 1
ATOM 5281 C C . ALA B 1 105 ? -16.938 -20.75 9.109 1 97.25 105 ALA B C 1
ATOM 5283 O O . ALA B 1 105 ? -16.531 -21.547 8.273 1 97.25 105 ALA B O 1
ATOM 5284 N N . ILE B 1 106 ? -18.141 -20.609 9.383 1 97.31 106 ILE B N 1
ATOM 5285 C CA . ILE B 1 106 ? -19.156 -21.5 8.844 1 97.31 106 ILE B CA 1
ATOM 5286 C C . ILE B 1 106 ? -19.281 -21.297 7.336 1 97.31 106 ILE B C 1
ATOM 5288 O O . ILE B 1 106 ? -19.094 -22.219 6.551 1 97.31 106 ILE B O 1
ATOM 5292 N N . PRO B 1 107 ? -19.578 -20.047 6.871 1 98.44 107 PRO B N 1
ATOM 5293 C CA . PRO B 1 107 ? -19.688 -19.891 5.422 1 98.44 107 PRO B CA 1
ATOM 5294 C C . PRO B 1 107 ? -18.391 -20.203 4.691 1 98.44 107 PRO B C 1
ATOM 5296 O O . PRO B 1 107 ? -18.406 -20.766 3.592 1 98.44 107 PRO B O 1
ATOM 5299 N N . TRP B 1 108 ? -17.281 -19.844 5.285 1 98.25 108 TRP B N 1
ATOM 5300 C CA . TRP B 1 108 ? -15.992 -20.094 4.645 1 98.25 108 TRP B CA 1
ATOM 5301 C C . TRP B 1 108 ? -15.766 -21.594 4.438 1 98.25 108 TRP B C 1
ATOM 5303 O O . TRP B 1 108 ? -15.328 -22.016 3.365 1 98.25 108 TRP B O 1
ATOM 5313 N N . THR B 1 109 ? -16.047 -22.359 5.43 1 97.06 109 THR B N 1
ATOM 5314 C CA . THR B 1 109 ? -15.883 -23.812 5.352 1 97.06 109 THR B CA 1
ATOM 5315 C C . THR B 1 109 ? -16.828 -24.406 4.309 1 97.06 109 THR B C 1
ATOM 5317 O O . THR B 1 109 ? -16.422 -25.25 3.514 1 97.06 109 THR B O 1
ATOM 5320 N N . ASN B 1 110 ? -18.031 -23.922 4.336 1 97.38 110 ASN B N 1
ATOM 5321 C CA . ASN B 1 110 ? -19 -24.406 3.365 1 97.38 110 ASN B CA 1
ATOM 5322 C C . ASN B 1 110 ? -18.578 -24.078 1.936 1 97.38 110 ASN B C 1
ATOM 5324 O O . ASN B 1 110 ? -18.688 -24.922 1.042 1 97.38 110 ASN B O 1
ATOM 5328 N N . ILE B 1 111 ? -18.141 -22.891 1.707 1 98.62 111 ILE B N 1
ATOM 5329 C CA . ILE B 1 111 ? -17.719 -22.438 0.383 1 98.62 111 ILE B CA 1
ATOM 5330 C C . ILE B 1 111 ? -16.484 -23.219 -0.068 1 98.62 111 ILE B C 1
ATOM 5332 O O . ILE B 1 111 ? -16.422 -23.672 -1.216 1 98.62 111 ILE B O 1
ATOM 5336 N N . ALA B 1 112 ? -15.555 -23.359 0.837 1 98.06 112 ALA B N 1
ATOM 5337 C CA . ALA B 1 112 ? -14.352 -24.125 0.54 1 98.06 112 ALA B CA 1
ATOM 5338 C C . ALA B 1 112 ? -14.695 -25.562 0.156 1 98.06 112 ALA B C 1
ATOM 5340 O O . ALA B 1 112 ? -14.156 -26.094 -0.82 1 98.06 112 ALA B O 1
ATOM 5341 N N . ASP B 1 113 ? -15.57 -26.141 0.912 1 96.19 113 ASP B N 1
ATOM 5342 C CA . ASP B 1 113 ? -16 -27.5 0.626 1 96.19 113 ASP B CA 1
ATOM 5343 C C . ASP B 1 113 ? -16.641 -27.609 -0.757 1 96.19 113 ASP B C 1
ATOM 5345 O O . ASP B 1 113 ? -16.375 -28.547 -1.507 1 96.19 113 ASP B O 1
ATOM 5349 N N . HIS B 1 114 ? -17.453 -26.672 -1.038 1 97.5 114 HIS B N 1
ATOM 5350 C CA . HIS B 1 114 ? -18.109 -26.656 -2.338 1 97.5 114 HIS B CA 1
ATOM 5351 C C . HIS B 1 114 ? -17.094 -26.578 -3.473 1 97.5 114 HIS B C 1
ATOM 5353 O O . HIS B 1 114 ? -17.266 -27.219 -4.512 1 97.5 114 HIS B O 1
ATOM 5359 N N . LEU B 1 115 ? -16 -25.844 -3.295 1 97.94 115 LEU B N 1
ATOM 5360 C CA . LEU B 1 115 ? -15 -25.609 -4.332 1 97.94 115 LEU B CA 1
ATOM 5361 C C . LEU B 1 115 ? -13.906 -26.672 -4.277 1 97.94 115 LEU B C 1
ATOM 5363 O O . LEU B 1 115 ? -13.047 -26.719 -5.16 1 97.94 115 LEU B O 1
ATOM 5367 N N . GLY B 1 116 ? -13.945 -27.469 -3.236 1 97.12 116 GLY B N 1
ATOM 5368 C CA . GLY B 1 116 ? -12.922 -28.5 -3.045 1 97.12 116 GLY B CA 1
ATOM 5369 C C . GLY B 1 116 ? -11.609 -27.938 -2.535 1 97.12 116 GLY B C 1
ATOM 5370 O O . GLY B 1 116 ? -10.539 -28.406 -2.928 1 97.12 116 GLY B O 1
ATOM 5371 N N . LEU B 1 117 ? -11.672 -26.922 -1.718 1 97.31 117 LEU B N 1
ATOM 5372 C CA . LEU B 1 117 ? -10.5 -26.25 -1.155 1 97.31 117 LEU B CA 1
ATOM 5373 C C . LEU B 1 117 ? -10.5 -26.344 0.367 1 97.31 117 LEU B C 1
ATOM 5375 O O . LEU B 1 117 ? -11.445 -26.859 0.96 1 97.31 117 LEU B O 1
ATOM 5379 N N . CYS B 1 118 ? -9.391 -25.938 0.951 1 95.19 118 CYS B N 1
ATOM 5380 C CA . CYS B 1 118 ? -9.328 -25.703 2.389 1 95.19 118 CYS B CA 1
ATOM 5381 C C . CYS B 1 118 ? -9.711 -24.266 2.725 1 95.19 118 CYS B C 1
ATOM 5383 O O . CYS B 1 118 ? -9.453 -23.344 1.94 1 95.19 118 CYS B O 1
ATOM 5385 N N . PRO B 1 119 ? -10.43 -24.062 3.791 1 97.06 119 PRO B N 1
ATOM 5386 C CA . PRO B 1 119 ? -10.805 -22.703 4.172 1 97.06 119 PRO B CA 1
ATOM 5387 C C . PRO B 1 119 ? -9.633 -21.891 4.711 1 97.06 119 PRO B C 1
ATOM 5389 O O . PRO B 1 119 ? -9.602 -21.547 5.895 1 97.06 119 PRO B O 1
ATOM 5392 N N . VAL B 1 120 ? -8.727 -21.578 3.924 1 97.44 120 VAL B N 1
ATOM 5393 C CA . VAL B 1 120 ? -7.512 -20.797 4.141 1 97.44 120 VAL B CA 1
ATOM 5394 C C . VAL B 1 120 ? -7.121 -20.078 2.85 1 97.44 120 VAL B C 1
ATOM 5396 O O . VAL B 1 120 ? -7.539 -20.469 1.761 1 97.44 120 VAL B O 1
ATOM 5399 N N . VAL B 1 121 ? -6.418 -19 2.977 1 97.69 121 VAL B N 1
ATOM 5400 C CA . VAL B 1 121 ? -5.957 -18.312 1.776 1 97.69 121 VAL B CA 1
ATOM 5401 C C . VAL B 1 121 ? -5.055 -19.234 0.962 1 97.69 121 VAL B C 1
ATOM 5403 O O . VAL B 1 121 ? -4.25 -19.969 1.525 1 97.69 121 VAL B O 1
ATOM 5406 N N . CYS B 1 122 ? -5.223 -19.219 -0.313 1 97.88 122 CYS B N 1
ATOM 5407 C CA . CYS B 1 122 ? -4.434 -20.062 -1.188 1 97.88 122 CYS B CA 1
ATOM 5408 C C . CYS B 1 122 ? -4.227 -19.422 -2.551 1 97.88 122 CYS B C 1
ATOM 5410 O O . CYS B 1 122 ? -4.684 -18.297 -2.783 1 97.88 122 CYS B O 1
ATOM 5412 N N . HIS B 1 123 ? -3.533 -20.062 -3.41 1 98.12 123 HIS B N 1
ATOM 5413 C CA . HIS B 1 123 ? -3.197 -19.594 -4.75 1 98.12 123 HIS B CA 1
ATOM 5414 C C . HIS B 1 123 ? -4.453 -19.266 -5.555 1 98.12 123 HIS B C 1
ATOM 5416 O O . HIS B 1 123 ? -4.508 -18.25 -6.246 1 98.12 123 HIS B O 1
ATOM 5422 N N . ALA B 1 124 ? -5.426 -20.078 -5.48 1 98.44 124 ALA B N 1
ATOM 5423 C CA . ALA B 1 124 ? -6.656 -19.859 -6.234 1 98.44 124 ALA B CA 1
ATOM 5424 C C . ALA B 1 124 ? -7.332 -18.562 -5.824 1 98.44 124 ALA B C 1
ATOM 5426 O O . ALA B 1 124 ? -7.809 -17.812 -6.676 1 98.44 124 ALA B O 1
ATOM 5427 N N . ALA B 1 125 ? -7.309 -18.297 -4.57 1 98.06 125 ALA B N 1
ATOM 5428 C CA . ALA B 1 125 ? -7.996 -17.125 -4.031 1 98.06 125 ALA B CA 1
ATOM 5429 C C . ALA B 1 125 ? -7.316 -15.836 -4.473 1 98.06 125 ALA B C 1
ATOM 5431 O O . ALA B 1 125 ? -7.969 -14.938 -5.008 1 98.06 125 ALA B O 1
ATOM 5432 N N . VAL B 1 126 ? -6 -15.734 -4.305 1 98.12 126 VAL B N 1
ATOM 5433 C CA . VAL B 1 126 ? -5.371 -14.422 -4.43 1 98.12 126 VAL B CA 1
ATOM 5434 C C . VAL B 1 126 ? -4.766 -14.273 -5.824 1 98.12 126 VAL B C 1
ATOM 5436 O O . VAL B 1 126 ? -4.344 -13.18 -6.211 1 98.12 126 VAL B O 1
ATOM 5439 N N . VAL B 1 127 ? -4.746 -15.375 -6.633 1 98.5 127 VAL B N 1
ATOM 5440 C CA . VAL B 1 127 ? -4.156 -15.289 -7.965 1 98.5 127 VAL B CA 1
ATOM 5441 C C . VAL B 1 127 ? -5.215 -15.586 -9.023 1 98.5 127 VAL B C 1
ATOM 5443 O O . VAL B 1 127 ? -5.66 -14.68 -9.734 1 98.5 127 VAL B O 1
ATOM 5446 N N . LEU B 1 128 ? -5.812 -16.75 -8.992 1 98.56 128 LEU B N 1
ATOM 5447 C CA . LEU B 1 128 ? -6.711 -17.188 -10.062 1 98.56 128 LEU B CA 1
ATOM 5448 C C . LEU B 1 128 ? -8 -16.359 -10.055 1 98.56 128 LEU B C 1
ATOM 5450 O O . LEU B 1 128 ? -8.578 -16.094 -11.109 1 98.56 128 LEU B O 1
ATOM 5454 N N . TRP B 1 129 ? -8.461 -16 -8.867 1 98.69 129 TRP B N 1
ATOM 5455 C CA . TRP B 1 129 ? -9.781 -15.391 -8.781 1 98.69 129 TRP B CA 1
ATOM 5456 C C . TRP B 1 129 ? -9.688 -13.953 -8.289 1 98.69 129 TRP B C 1
ATOM 5458 O O . TRP B 1 129 ? -10.68 -13.383 -7.82 1 98.69 129 TRP B O 1
ATOM 5468 N N . ASN B 1 130 ? -8.508 -13.32 -8.367 1 98.62 130 ASN B N 1
ATOM 5469 C CA . ASN B 1 130 ? -8.289 -11.992 -7.805 1 98.62 130 ASN B CA 1
ATOM 5470 C C . ASN B 1 130 ? -7.738 -11.023 -8.844 1 98.62 130 ASN B C 1
ATOM 5472 O O . ASN B 1 130 ? -6.723 -10.367 -8.609 1 98.62 130 ASN B O 1
ATOM 5476 N N . TYR B 1 131 ? -8.367 -10.945 -9.984 1 98.12 131 TYR B N 1
ATOM 5477 C CA . TYR B 1 131 ? -8.016 -9.961 -10.992 1 98.12 131 TYR B CA 1
ATOM 5478 C C . TYR B 1 131 ? -9.25 -9.484 -11.75 1 98.12 131 TYR B C 1
ATOM 5480 O O . TYR B 1 131 ? -10.297 -10.133 -11.711 1 98.12 131 TYR B O 1
ATOM 5488 N N . ARG B 1 132 ? -9.188 -8.383 -12.328 1 97.06 132 ARG B N 1
ATOM 5489 C CA . ARG B 1 132 ? -10.211 -7.855 -13.227 1 97.06 132 ARG B CA 1
ATOM 5490 C C . ARG B 1 132 ? -9.57 -7.168 -14.43 1 97.06 132 ARG B C 1
ATOM 5492 O O . ARG B 1 132 ? -8.438 -6.691 -14.352 1 97.06 132 ARG B O 1
ATOM 5499 N N . MET B 1 133 ? -10.297 -7.125 -15.484 1 96.12 133 MET B N 1
ATOM 5500 C CA . MET B 1 133 ? -9.836 -6.426 -16.688 1 96.12 133 MET B CA 1
ATOM 5501 C C . MET B 1 133 ? -10.031 -4.922 -16.547 1 96.12 133 MET B C 1
ATOM 5503 O O . MET B 1 133 ? -11.086 -4.469 -16.078 1 96.12 133 MET B O 1
ATOM 5507 N N . LEU B 1 134 ? -9.07 -4.152 -16.859 1 95.62 134 LEU B N 1
ATOM 5508 C CA . LEU B 1 134 ? -9.188 -2.699 -16.859 1 95.62 134 LEU B CA 1
ATOM 5509 C C . LEU B 1 134 ? -9.906 -2.221 -18.125 1 95.62 134 LEU B C 1
ATOM 5511 O O . LEU B 1 134 ? -10.672 -1.254 -18.078 1 95.62 134 LEU B O 1
ATOM 5515 N N . ASP B 1 135 ? -9.586 -2.863 -19.219 1 93.69 135 ASP B N 1
ATOM 5516 C CA . ASP B 1 135 ? -10.25 -2.646 -20.5 1 93.69 135 ASP B CA 1
ATOM 5517 C C . ASP B 1 135 ? -10.688 -3.971 -21.109 1 93.69 135 ASP B C 1
ATOM 5519 O O . ASP B 1 135 ? -9.859 -4.777 -21.531 1 93.69 135 ASP B O 1
ATOM 5523 N N . GLN B 1 136 ? -11.93 -4.16 -21.344 1 92.06 136 GLN B N 1
ATOM 5524 C CA . GLN B 1 136 ? -12.484 -5.426 -21.812 1 92.06 136 GLN B CA 1
ATOM 5525 C C . GLN B 1 136 ? -12.164 -5.656 -23.281 1 92.06 136 GLN B C 1
ATOM 5527 O O . GLN B 1 136 ? -12.188 -6.793 -23.766 1 92.06 136 GLN B O 1
ATOM 5532 N N . ASP B 1 137 ? -11.812 -4.59 -23.906 1 92.44 137 ASP B N 1
ATOM 5533 C CA . ASP B 1 137 ? -11.57 -4.684 -25.344 1 92.44 137 ASP B CA 1
ATOM 5534 C C . ASP B 1 137 ? -10.094 -4.957 -25.625 1 92.44 137 ASP B C 1
ATOM 5536 O O . ASP B 1 137 ? -9.711 -5.125 -26.781 1 92.44 137 ASP B O 1
ATOM 5540 N N . GLU B 1 138 ? -9.336 -5.035 -24.625 1 93.75 138 GLU B N 1
ATOM 5541 C CA . GLU B 1 138 ? -7.906 -5.309 -24.766 1 93.75 138 GLU B CA 1
ATOM 5542 C C . GLU B 1 138 ? -7.566 -6.723 -24.297 1 93.75 138 GLU B C 1
ATOM 5544 O O . GLU B 1 138 ? -8.383 -7.375 -23.641 1 93.75 138 GLU B O 1
ATOM 5549 N N . PRO B 1 139 ? -6.422 -7.211 -24.656 1 94.19 139 PRO B N 1
ATOM 5550 C CA . PRO B 1 139 ? -6.051 -8.586 -24.312 1 94.19 139 PRO B CA 1
ATOM 5551 C C . PRO B 1 139 ? -5.844 -8.781 -22.812 1 94.19 139 PRO B C 1
ATOM 5553 O O . PRO B 1 139 ? -5.566 -7.816 -22.094 1 94.19 139 PRO B O 1
ATOM 5556 N N . LEU B 1 140 ? -6.059 -10 -22.438 1 95.56 140 LEU B N 1
ATOM 5557 C CA . LEU B 1 140 ? -5.754 -10.398 -21.078 1 95.56 140 LEU B CA 1
ATOM 5558 C C . LEU B 1 140 ? -4.246 -10.516 -20.859 1 95.56 140 LEU B C 1
ATOM 5560 O O . LEU B 1 140 ? -3.645 -11.531 -21.219 1 95.56 140 LEU B O 1
ATOM 5564 N N . ASP B 1 141 ? -3.689 -9.492 -20.328 1 94.94 141 ASP B N 1
ATOM 5565 C CA . ASP B 1 141 ? -2.264 -9.5 -20.016 1 94.94 141 ASP B CA 1
ATOM 5566 C C . ASP B 1 141 ? -1.958 -8.609 -18.812 1 94.94 141 ASP B C 1
ATOM 5568 O O . ASP B 1 141 ? -2.855 -7.965 -18.266 1 94.94 141 ASP B O 1
ATOM 5572 N N . LEU B 1 142 ? -0.737 -8.641 -18.422 1 96.44 142 LEU B N 1
ATOM 5573 C CA . LEU B 1 142 ? -0.297 -8.016 -17.172 1 96.44 142 LEU B CA 1
ATOM 5574 C C . LEU B 1 142 ? -0.548 -6.512 -17.203 1 96.44 142 LEU B C 1
ATOM 5576 O O . LEU B 1 142 ? -0.822 -5.906 -16.172 1 96.44 142 LEU B O 1
ATOM 5580 N N . ASN B 1 143 ? -0.545 -5.852 -18.328 1 94.5 143 ASN B N 1
ATOM 5581 C CA . ASN B 1 143 ? -0.72 -4.406 -18.438 1 94.5 143 ASN B CA 1
ATOM 5582 C C . ASN B 1 143 ? -2.193 -4.027 -18.547 1 94.5 143 ASN B C 1
ATOM 5584 O O . ASN B 1 143 ? -2.525 -2.855 -18.734 1 94.5 143 ASN B O 1
ATOM 5588 N N . ASN B 1 144 ? -3.086 -5.02 -18.406 1 96.81 144 ASN B N 1
ATOM 5589 C CA . ASN B 1 144 ? -4.508 -4.738 -18.547 1 96.81 144 ASN B CA 1
ATOM 5590 C C . ASN B 1 144 ? -5.328 -5.387 -17.438 1 96.81 144 ASN B C 1
ATOM 5592 O O . ASN B 1 144 ? -6.508 -5.695 -17.641 1 96.81 144 ASN B O 1
ATOM 5596 N N . ILE B 1 145 ? -4.695 -5.66 -16.359 1 97.44 145 ILE B N 1
ATOM 5597 C CA . ILE B 1 145 ? -5.441 -6.25 -15.25 1 97.44 145 ILE B CA 1
ATOM 5598 C C . ILE B 1 145 ? -5.102 -5.52 -13.953 1 97.44 145 ILE B C 1
ATOM 5600 O O . ILE B 1 145 ? -4.031 -4.922 -13.828 1 97.44 145 ILE B O 1
ATOM 5604 N N . GLY B 1 146 ? -6.066 -5.492 -13.086 1 97.69 146 GLY B N 1
ATOM 5605 C CA . GLY B 1 146 ? -5.922 -5.008 -11.727 1 97.69 146 GLY B CA 1
ATOM 5606 C C . GLY B 1 146 ? -6.414 -5.996 -10.688 1 97.69 146 GLY B C 1
ATOM 5607 O O . GLY B 1 146 ? -7.219 -6.879 -10.992 1 97.69 146 GLY B O 1
ATOM 5608 N N . ALA B 1 147 ? -5.871 -5.945 -9.492 1 98.19 147 ALA B N 1
ATOM 5609 C CA . ALA B 1 147 ? -6.27 -6.855 -8.43 1 98.19 147 ALA B CA 1
ATOM 5610 C C . ALA B 1 147 ? -7.602 -6.434 -7.816 1 98.19 147 ALA B C 1
ATOM 5612 O O . ALA B 1 147 ? -7.863 -5.242 -7.645 1 98.19 147 ALA B O 1
ATOM 5613 N N . LEU B 1 148 ? -8.414 -7.344 -7.43 1 98.12 148 LEU B N 1
ATOM 5614 C CA . LEU B 1 148 ? -9.703 -7.07 -6.805 1 98.12 148 LEU B CA 1
ATOM 5615 C C . LEU B 1 148 ? -9.531 -6.73 -5.328 1 98.12 148 LEU B C 1
ATOM 5617 O O . LEU B 1 148 ? -10.297 -5.941 -4.773 1 98.12 148 LEU B O 1
ATOM 5621 N N . ALA B 1 149 ? -8.547 -7.391 -4.73 1 97.94 149 ALA B N 1
ATOM 5622 C CA . ALA B 1 149 ? -8.391 -7.188 -3.293 1 97.94 149 ALA B CA 1
ATOM 5623 C C . ALA B 1 149 ? -6.953 -7.441 -2.852 1 97.94 149 ALA B C 1
ATOM 5625 O O . ALA B 1 149 ? -6.258 -8.273 -3.434 1 97.94 149 ALA B O 1
ATOM 5626 N N . THR B 1 150 ? -6.477 -6.711 -1.892 1 98.25 150 THR B N 1
ATOM 5627 C CA . THR B 1 150 ? -5.199 -6.902 -1.214 1 98.25 150 THR B CA 1
ATOM 5628 C C . THR B 1 150 ? -5.355 -6.73 0.294 1 98.25 150 THR B C 1
ATOM 5630 O O . THR B 1 150 ? -6.289 -6.07 0.755 1 98.25 150 THR B O 1
ATOM 5633 N N . TYR B 1 151 ? -4.469 -7.328 1.073 1 97.19 151 TYR B N 1
ATOM 5634 C CA . TYR B 1 151 ? -4.473 -7.184 2.523 1 97.19 151 TYR B CA 1
ATOM 5635 C C . TYR B 1 151 ? -3.893 -5.836 2.941 1 97.19 151 TYR B C 1
ATOM 5637 O O . TYR B 1 151 ? -4.434 -5.168 3.826 1 97.19 151 TYR B O 1
ATOM 5645 N N . SER B 1 152 ? -2.807 -5.441 2.256 1 94.94 152 SER B N 1
ATOM 5646 C CA . SER B 1 152 ? -2.033 -4.277 2.672 1 94.94 152 SER B CA 1
ATOM 5647 C C . SER B 1 152 ? -2.488 -3.02 1.94 1 94.94 152 SER B C 1
ATOM 5649 O O . SER B 1 152 ? -2.082 -1.911 2.291 1 94.94 152 SER B O 1
ATOM 5651 N N . GLY B 1 153 ? -3.314 -3.211 0.922 1 95.19 153 GLY B N 1
ATOM 5652 C CA . GLY B 1 153 ? -3.721 -2.078 0.106 1 95.19 153 GLY B CA 1
ATOM 5653 C C . GLY B 1 153 ? -2.637 -1.612 -0.849 1 95.19 153 GLY B C 1
ATOM 5654 O O . GLY B 1 153 ? -2.885 -0.768 -1.712 1 95.19 153 GLY B O 1
ATOM 5655 N N . SER B 1 154 ? -1.475 -2.168 -0.841 1 95.75 154 SER B N 1
ATOM 5656 C CA . SER B 1 154 ? -0.326 -1.635 -1.567 1 95.75 154 SER B CA 1
ATOM 5657 C C . SER B 1 154 ? -0.323 -2.104 -3.018 1 95.75 154 SER B C 1
ATOM 5659 O O . SER B 1 154 ? -0.764 -3.217 -3.316 1 95.75 154 SER B O 1
ATOM 5661 N N . LEU B 1 155 ? 0.236 -1.282 -3.83 1 97 155 LEU B N 1
ATOM 5662 C CA . LEU B 1 155 ? 0.433 -1.643 -5.23 1 97 155 LEU B CA 1
ATOM 5663 C C . LEU B 1 155 ? 1.465 -2.758 -5.363 1 97 155 LEU B C 1
ATOM 5665 O O . LEU B 1 155 ? 1.41 -3.551 -6.309 1 97 155 LEU B O 1
ATOM 5669 N N . ASP B 1 156 ? 2.348 -2.863 -4.402 1 96.62 156 ASP B N 1
ATOM 5670 C CA . ASP B 1 156 ? 3.318 -3.953 -4.395 1 96.62 156 ASP B CA 1
ATOM 5671 C C . ASP B 1 156 ? 2.621 -5.309 -4.301 1 96.62 156 ASP B C 1
ATOM 5673 O O . ASP B 1 156 ? 2.969 -6.242 -5.027 1 96.62 156 ASP B O 1
ATOM 5677 N N . GLU B 1 157 ? 1.651 -5.375 -3.391 1 98.25 157 GLU B N 1
ATOM 5678 C CA . GLU B 1 157 ? 0.91 -6.621 -3.217 1 98.25 157 GLU B CA 1
ATOM 5679 C C . GLU B 1 157 ? 0.096 -6.957 -4.465 1 98.25 157 GLU B C 1
ATOM 5681 O O . GLU B 1 157 ? 0.067 -8.109 -4.898 1 98.25 157 GLU B O 1
ATOM 5686 N N . ALA B 1 158 ? -0.516 -5.914 -5.027 1 98.56 158 ALA B N 1
ATOM 5687 C CA . ALA B 1 158 ? -1.255 -6.129 -6.27 1 98.56 158 ALA B CA 1
ATOM 5688 C C . ALA B 1 158 ? -0.345 -6.688 -7.359 1 98.56 158 ALA B C 1
ATOM 5690 O O . ALA B 1 158 ? -0.704 -7.648 -8.047 1 98.56 158 ALA B O 1
ATOM 5691 N N . TRP B 1 159 ? 0.802 -6.109 -7.496 1 98.38 159 TRP B N 1
ATOM 5692 C CA . TRP B 1 159 ? 1.736 -6.535 -8.531 1 98.38 159 TRP B CA 1
ATOM 5693 C C . TRP B 1 159 ? 2.186 -7.973 -8.297 1 98.38 159 TRP B C 1
ATOM 5695 O O . TRP B 1 159 ? 2.314 -8.75 -9.25 1 98.38 159 TRP B O 1
ATOM 5705 N N . PHE B 1 160 ? 2.406 -8.352 -7.043 1 98.5 160 PHE B N 1
ATOM 5706 C CA . PHE B 1 160 ? 2.781 -9.719 -6.695 1 98.5 160 PHE B CA 1
ATOM 5707 C C . PHE B 1 160 ? 1.751 -10.711 -7.223 1 98.5 160 PHE B C 1
ATOM 5709 O O . PHE B 1 160 ? 2.107 -11.703 -7.863 1 98.5 160 PHE B O 1
ATOM 5716 N N . TYR B 1 161 ? 0.477 -10.398 -6.961 1 98.69 161 TYR B N 1
ATOM 5717 C CA . TYR B 1 161 ? -0.598 -11.281 -7.406 1 98.69 161 TYR B CA 1
ATOM 5718 C C . TYR B 1 161 ? -0.716 -11.273 -8.922 1 98.69 161 TYR B C 1
ATOM 5720 O O . TYR B 1 161 ? -0.894 -12.32 -9.547 1 98.69 161 TYR B O 1
ATOM 5728 N N . LEU B 1 162 ? -0.572 -10.117 -9.477 1 98.75 162 LEU B N 1
ATOM 5729 C CA . LEU B 1 162 ? -0.847 -9.961 -10.898 1 98.75 162 LEU B CA 1
ATOM 5730 C C . LEU B 1 162 ? 0.262 -10.578 -11.742 1 98.75 162 LEU B C 1
ATOM 5732 O O . LEU B 1 162 ? -0.001 -11.133 -12.812 1 98.75 162 LEU B O 1
ATOM 5736 N N . VAL B 1 163 ? 1.521 -10.453 -11.305 1 98.69 163 VAL B N 1
ATOM 5737 C CA . VAL B 1 163 ? 2.607 -11.125 -12 1 98.69 163 VAL B CA 1
ATOM 5738 C C . VAL B 1 163 ? 2.391 -12.641 -11.953 1 98.69 163 VAL B C 1
ATOM 5740 O O . VAL B 1 163 ? 2.613 -13.336 -12.945 1 98.69 163 VAL B O 1
ATOM 5743 N N . THR B 1 164 ? 1.979 -13.148 -10.789 1 98.62 164 THR B N 1
ATOM 5744 C CA . THR B 1 164 ? 1.691 -14.57 -10.664 1 98.62 164 THR B CA 1
ATOM 5745 C C . THR B 1 164 ? 0.54 -14.977 -11.578 1 98.62 164 THR B C 1
ATOM 5747 O O . THR B 1 164 ? 0.579 -16.031 -12.203 1 98.62 164 THR B O 1
ATOM 5750 N N . ALA B 1 165 ? -0.458 -14.117 -11.703 1 98.44 165 ALA B N 1
ATOM 5751 C CA . ALA B 1 165 ? -1.543 -14.352 -12.656 1 98.44 165 ALA B CA 1
ATOM 5752 C C . ALA B 1 165 ? -1.028 -14.336 -14.094 1 98.44 165 ALA B C 1
ATOM 5754 O O . ALA B 1 165 ? -1.493 -15.109 -14.938 1 98.44 165 ALA B O 1
ATOM 5755 N N . SER B 1 166 ? -0.08 -13.469 -14.352 1 98.5 166 SER B N 1
ATOM 5756 C CA . SER B 1 166 ? 0.509 -13.383 -15.68 1 98.5 166 SER B CA 1
ATOM 5757 C C . SER B 1 166 ? 1.225 -14.68 -16.047 1 98.5 166 SER B C 1
ATOM 5759 O O . SER B 1 166 ? 1.224 -15.086 -17.219 1 98.5 166 SER B O 1
ATOM 5761 N N . ILE B 1 167 ? 1.815 -15.289 -15.062 1 98.75 167 ILE B N 1
ATOM 5762 C CA . ILE B 1 167 ? 2.441 -16.594 -15.281 1 98.75 167 ILE B CA 1
ATOM 5763 C C . ILE B 1 167 ? 1.384 -17.609 -15.711 1 98.75 167 ILE B C 1
ATOM 5765 O O . ILE B 1 167 ? 1.593 -18.359 -16.656 1 98.75 167 ILE B O 1
ATOM 5769 N N . GLU B 1 168 ? 0.252 -17.594 -15.055 1 98.56 168 GLU B N 1
ATOM 5770 C CA . GLU B 1 168 ? -0.854 -18.469 -15.43 1 98.56 168 GLU B CA 1
ATOM 5771 C C . GLU B 1 168 ? -1.355 -18.156 -16.828 1 98.56 168 GLU B C 1
ATOM 5773 O O . GLU B 1 168 ? -1.68 -19.062 -17.609 1 98.56 168 GLU B O 1
ATOM 5778 N N . ILE B 1 169 ? -1.398 -16.875 -17.188 1 98.19 169 ILE B N 1
ATOM 5779 C CA . ILE B 1 169 ? -1.89 -16.422 -18.484 1 98.19 169 ILE B CA 1
ATOM 5780 C C . ILE B 1 169 ? -0.946 -16.906 -19.578 1 98.19 169 ILE B C 1
ATOM 5782 O O . ILE B 1 169 ? -1.387 -17.5 -20.578 1 98.19 169 ILE B O 1
ATOM 5786 N N . THR B 1 170 ? 0.296 -16.703 -19.406 1 98.38 170 THR B N 1
ATOM 5787 C CA . THR B 1 170 ? 1.276 -17.031 -20.422 1 98.38 170 THR B CA 1
ATOM 5788 C C . THR B 1 170 ? 1.495 -18.547 -20.5 1 98.38 170 THR B C 1
ATOM 5790 O O . THR B 1 170 ? 1.875 -19.078 -21.547 1 98.38 170 THR B O 1
ATOM 5793 N N . GLY B 1 171 ? 1.194 -19.25 -19.359 1 98.56 171 GLY B N 1
ATOM 5794 C CA . GLY B 1 171 ? 1.345 -20.703 -19.328 1 98.56 171 GLY B CA 1
ATOM 5795 C C . GLY B 1 171 ? 0.101 -21.438 -19.781 1 98.56 171 GLY B C 1
ATOM 5796 O O . GLY B 1 171 ? 0.129 -22.656 -19.953 1 98.56 171 GLY B O 1
ATOM 5797 N N . ALA B 1 172 ? -0.94 -20.75 -20.125 1 97.94 172 ALA B N 1
ATOM 5798 C CA . ALA B 1 172 ? -2.24 -21.344 -20.422 1 97.94 172 ALA B CA 1
ATOM 5799 C C . ALA B 1 172 ? -2.154 -22.281 -21.625 1 97.94 172 ALA B C 1
ATOM 5801 O O . ALA B 1 172 ? -2.709 -23.375 -21.625 1 97.94 172 ALA B O 1
ATOM 5802 N N . PRO B 1 173 ? -1.435 -21.938 -22.719 1 97.62 173 PRO B N 1
ATOM 5803 C CA . PRO B 1 173 ? -1.387 -22.797 -23.906 1 97.62 173 PRO B CA 1
ATOM 5804 C C . PRO B 1 173 ? -0.758 -24.156 -23.625 1 97.62 173 PRO B C 1
ATOM 5806 O O . PRO B 1 173 ? -1.021 -25.125 -24.344 1 97.62 173 PRO B O 1
ATOM 5809 N N . CYS B 1 174 ? 0.04 -24.234 -22.578 1 98.44 174 CYS B N 1
ATOM 5810 C CA . CYS B 1 174 ? 0.725 -25.484 -22.281 1 98.44 174 CYS B CA 1
ATOM 5811 C C . CYS B 1 174 ? -0.276 -26.609 -22.047 1 98.44 174 CYS B C 1
ATOM 5813 O O . CYS B 1 174 ? -0.043 -27.75 -22.453 1 98.44 174 CYS B O 1
ATOM 5815 N N . LEU B 1 175 ? -1.347 -26.297 -21.438 1 97.88 175 LEU B N 1
ATOM 5816 C CA . LEU B 1 175 ? -2.275 -27.328 -21 1 97.88 175 LEU B CA 1
ATOM 5817 C C . LEU B 1 175 ? -2.93 -28.016 -22.188 1 97.88 175 LEU B C 1
ATOM 5819 O O . LEU B 1 175 ? -2.959 -29.25 -22.25 1 97.88 175 LEU B O 1
ATOM 5823 N N . SER B 1 176 ? -3.428 -27.281 -23.156 1 96.62 176 SER B N 1
ATOM 5824 C CA . SER B 1 176 ? -4.027 -27.875 -24.344 1 96.62 176 SER B CA 1
ATOM 5825 C C . SER B 1 176 ? -2.982 -28.609 -25.188 1 96.62 176 SER B C 1
ATOM 5827 O O . SER B 1 176 ? -3.268 -29.672 -25.766 1 96.62 176 SER B O 1
ATOM 5829 N N . GLN B 1 177 ? -1.787 -28.062 -25.203 1 97.94 177 GLN B N 1
ATOM 5830 C CA . GLN B 1 177 ? -0.725 -28.672 -26 1 97.94 177 GLN B CA 1
ATOM 5831 C C . GLN B 1 177 ? -0.25 -29.969 -25.375 1 97.94 177 GLN B C 1
ATOM 5833 O O . GLN B 1 177 ? 0.13 -30.906 -26.094 1 97.94 177 GLN B O 1
ATOM 5838 N N . ILE B 1 178 ? -0.25 -30.062 -24.031 1 98 178 ILE B N 1
ATOM 5839 C CA . ILE B 1 178 ? 0.108 -31.297 -23.344 1 98 178 ILE B CA 1
ATOM 5840 C C . ILE B 1 178 ? -0.886 -32.406 -23.703 1 98 178 ILE B C 1
ATOM 5842 O O . ILE B 1 178 ? -0.488 -33.5 -24.047 1 98 178 ILE B O 1
ATOM 5846 N N . VAL B 1 179 ? -2.162 -32.094 -23.672 1 96.69 179 VAL B N 1
ATOM 5847 C CA . VAL B 1 179 ? -3.197 -33.062 -24 1 96.69 179 VAL B CA 1
ATOM 5848 C C . VAL B 1 179 ? -3.062 -33.5 -25.453 1 96.69 179 VAL B C 1
ATOM 5850 O O . VAL B 1 179 ? -3.129 -34.719 -25.75 1 96.69 179 VAL B O 1
ATOM 5853 N N . SER B 1 180 ? -2.828 -32.562 -26.344 1 96.81 180 SER B N 1
ATOM 5854 C CA . SER B 1 180 ? -2.648 -32.875 -27.766 1 96.81 180 SER B CA 1
ATOM 5855 C C . SER B 1 180 ? -1.396 -33.719 -27.984 1 96.81 180 SER B C 1
ATOM 5857 O O . SER B 1 180 ? -1.374 -34.594 -28.859 1 96.81 180 SER B O 1
ATOM 5859 N N . ALA B 1 181 ? -0.368 -33.406 -27.25 1 97.81 181 ALA B N 1
ATOM 5860 C CA . ALA B 1 181 ? 0.873 -34.156 -27.359 1 97.81 181 ALA B CA 1
ATOM 5861 C C . ALA B 1 181 ? 0.649 -35.625 -27.016 1 97.81 181 ALA B C 1
ATOM 5863 O O . ALA B 1 181 ? 1.162 -36.531 -27.688 1 97.81 181 ALA B O 1
ATOM 5864 N N . ILE B 1 182 ? -0.087 -35.906 -25.953 1 95.88 182 ILE B N 1
ATOM 5865 C CA . ILE B 1 182 ? -0.401 -37.25 -25.516 1 95.88 182 ILE B CA 1
ATOM 5866 C C . ILE B 1 182 ? -1.102 -38.031 -26.641 1 95.88 182 ILE B C 1
ATOM 5868 O O . ILE B 1 182 ? -0.747 -39.156 -26.953 1 95.88 182 ILE B O 1
ATOM 5872 N N . ASP B 1 183 ? -2.025 -37.344 -27.297 1 95.56 183 ASP B N 1
ATOM 5873 C CA . ASP B 1 183 ? -2.764 -37.938 -28.406 1 95.56 183 ASP B CA 1
ATOM 5874 C C . ASP B 1 183 ? -1.857 -38.188 -29.609 1 95.56 183 ASP B C 1
ATOM 5876 O O . ASP B 1 183 ? -1.936 -39.219 -30.266 1 95.56 183 ASP B O 1
ATOM 5880 N N . ASN B 1 184 ? -1.028 -37.188 -29.953 1 96.75 184 ASN B N 1
ATOM 5881 C CA . ASN B 1 184 ? -0.14 -37.312 -31.094 1 96.75 184 ASN B CA 1
ATOM 5882 C C . ASN B 1 184 ? 0.856 -38.438 -30.922 1 96.75 184 ASN B C 1
ATOM 5884 O O . ASN B 1 184 ? 1.234 -39.094 -31.906 1 96.75 184 ASN B O 1
ATOM 5888 N N . ILE B 1 185 ? 1.296 -38.688 -29.688 1 95.69 185 ILE B N 1
ATOM 5889 C CA . ILE B 1 185 ? 2.186 -39.812 -29.406 1 95.69 185 ILE B CA 1
ATOM 5890 C C . ILE B 1 185 ? 1.448 -41.125 -29.656 1 95.69 185 ILE B C 1
ATOM 5892 O O . ILE B 1 185 ? 1.979 -42.031 -30.312 1 95.69 185 ILE B O 1
ATOM 5896 N N . ARG B 1 186 ? 0.214 -41.25 -29.188 1 93.69 186 ARG B N 1
ATOM 5897 C CA . ARG B 1 186 ? -0.601 -42.438 -29.391 1 93.69 186 ARG B CA 1
ATOM 5898 C C . ARG B 1 186 ? -0.837 -42.688 -30.859 1 93.69 186 ARG B C 1
ATOM 5900 O O . ARG B 1 186 ? -0.833 -43.844 -31.297 1 93.69 186 ARG B O 1
ATOM 5907 N N . ASP B 1 187 ? -0.941 -41.625 -31.609 1 94.62 187 ASP B N 1
ATOM 5908 C CA . ASP B 1 187 ? -1.283 -41.75 -33.031 1 94.62 187 ASP B CA 1
ATOM 5909 C C . ASP B 1 187 ? -0.027 -41.844 -33.906 1 94.62 187 ASP B C 1
ATOM 5911 O O . ASP B 1 187 ? -0.116 -42.031 -35.094 1 94.62 187 ASP B O 1
ATOM 5915 N N . GLY B 1 188 ? 1.098 -41.656 -33.344 1 92.38 188 GLY B N 1
ATOM 5916 C CA . GLY B 1 188 ? 2.342 -41.656 -34.094 1 92.38 188 GLY B CA 1
ATOM 5917 C C . GLY B 1 188 ? 2.529 -40.438 -34.969 1 92.38 188 GLY B C 1
ATOM 5918 O O . GLY B 1 188 ? 3.207 -40.5 -36 1 92.38 188 GLY B O 1
ATOM 5919 N N . ASN B 1 189 ? 1.856 -39.375 -34.625 1 95.31 189 ASN B N 1
ATOM 5920 C CA . ASN B 1 189 ? 1.972 -38.125 -35.344 1 95.31 189 ASN B CA 1
ATOM 5921 C C . ASN B 1 189 ? 3.115 -37.281 -34.781 1 95.31 189 ASN B C 1
ATOM 5923 O O . ASN B 1 189 ? 2.885 -36.312 -34.031 1 95.31 189 ASN B O 1
ATOM 5927 N N . TYR B 1 190 ? 4.305 -37.469 -35.281 1 94.94 190 TYR B N 1
ATOM 5928 C CA . TYR B 1 190 ? 5.508 -36.844 -34.75 1 94.94 190 TYR B CA 1
ATOM 5929 C C . TYR B 1 190 ? 5.605 -35.375 -35.125 1 94.94 190 TYR B C 1
ATOM 5931 O O . TYR B 1 190 ? 6.129 -34.562 -34.375 1 94.94 190 TYR B O 1
ATOM 5939 N N . SER B 1 191 ? 5.125 -35.062 -36.344 1 95.94 191 SER B N 1
ATOM 5940 C CA . SER B 1 191 ? 5.117 -33.688 -36.75 1 95.94 191 SER B CA 1
ATOM 5941 C C . SER B 1 191 ? 4.219 -32.844 -35.812 1 95.94 191 SER B C 1
ATOM 5943 O O . SER B 1 191 ? 4.578 -31.734 -35.438 1 95.94 191 SER B O 1
ATOM 5945 N N . GLY B 1 192 ? 3.072 -33.375 -35.531 1 97.62 192 GLY B N 1
ATOM 5946 C CA . GLY B 1 192 ? 2.186 -32.719 -34.594 1 97.62 192 GLY B CA 1
ATOM 5947 C C . GLY B 1 192 ? 2.783 -32.594 -33.188 1 97.62 192 GLY B C 1
ATOM 5948 O O . GLY B 1 192 ? 2.639 -31.562 -32.531 1 97.62 192 GLY B O 1
ATOM 5949 N N . LEU B 1 193 ? 3.451 -33.656 -32.75 1 97.88 193 LEU B N 1
ATOM 5950 C CA . LEU B 1 193 ? 4.098 -33.656 -31.438 1 97.88 193 LEU B CA 1
ATOM 5951 C C . LEU B 1 193 ? 5.168 -32.562 -31.359 1 97.88 193 LEU B C 1
ATOM 5953 O O . LEU B 1 193 ? 5.285 -31.875 -30.344 1 97.88 193 LEU B O 1
ATOM 5957 N N . LYS B 1 194 ? 5.938 -32.438 -32.406 1 97.88 194 LYS B N 1
ATOM 5958 C CA . LYS B 1 194 ? 6.973 -31.406 -32.438 1 97.88 194 LYS B CA 1
ATOM 5959 C C . LYS B 1 194 ? 6.367 -30.016 -32.281 1 97.88 194 LYS B C 1
ATOM 5961 O O . LYS B 1 194 ? 6.887 -29.188 -31.5 1 97.88 194 LYS B O 1
ATOM 5966 N N . LEU B 1 195 ? 5.285 -29.797 -32.938 1 98.38 195 LEU B N 1
ATOM 5967 C CA . LEU B 1 195 ? 4.609 -28.516 -32.844 1 98.38 195 LEU B CA 1
ATOM 5968 C C . LEU B 1 195 ? 4.09 -28.281 -31.422 1 98.38 195 LEU B C 1
ATOM 5970 O O . LEU B 1 195 ? 4.145 -27.156 -30.922 1 98.38 195 LEU B O 1
ATOM 5974 N N . ASN B 1 196 ? 3.541 -29.281 -30.812 1 98.5 196 ASN B N 1
ATOM 5975 C CA . ASN B 1 196 ? 3.096 -29.188 -29.422 1 98.5 196 ASN B CA 1
ATOM 5976 C C . ASN B 1 196 ? 4.234 -28.75 -28.5 1 98.5 196 ASN B C 1
ATOM 5978 O O . ASN B 1 196 ? 4.082 -27.828 -27.703 1 98.5 196 ASN B O 1
ATOM 5982 N N . LEU B 1 197 ? 5.355 -29.438 -28.578 1 98.69 197 LEU B N 1
ATOM 5983 C CA . LEU B 1 197 ? 6.496 -29.172 -27.719 1 98.69 197 LEU B CA 1
ATOM 5984 C C . LEU B 1 197 ? 7.059 -27.781 -27.953 1 98.69 197 LEU B C 1
ATOM 5986 O O . LEU B 1 197 ? 7.473 -27.109 -27 1 98.69 197 LEU B O 1
ATOM 5990 N N . GLU B 1 198 ? 7.066 -27.359 -29.188 1 98.75 198 GLU B N 1
ATOM 5991 C CA . GLU B 1 198 ? 7.539 -26.016 -29.5 1 98.75 198 GLU B CA 1
ATOM 5992 C C . GLU B 1 198 ? 6.645 -24.953 -28.875 1 98.75 198 GLU B C 1
ATOM 5994 O O . GLU B 1 198 ? 7.137 -23.953 -28.344 1 98.75 198 GLU B O 1
ATOM 5999 N N . THR B 1 199 ? 5.371 -25.141 -28.922 1 98.69 199 THR B N 1
ATOM 6000 C CA . THR B 1 199 ? 4.438 -24.203 -28.312 1 98.69 199 THR B CA 1
ATOM 6001 C C . THR B 1 199 ? 4.617 -24.172 -26.797 1 98.69 199 THR B C 1
ATOM 6003 O O . THR B 1 199 ? 4.574 -23.094 -26.188 1 98.69 199 THR B O 1
ATOM 6006 N N . ILE B 1 200 ? 4.777 -25.297 -26.219 1 98.75 200 ILE B N 1
ATOM 6007 C CA . ILE B 1 200 ? 5.012 -25.375 -24.781 1 98.75 200 ILE B CA 1
ATOM 6008 C C . ILE B 1 200 ? 6.309 -24.641 -24.438 1 98.75 200 ILE B C 1
ATOM 6010 O O . ILE B 1 200 ? 6.355 -23.859 -23.484 1 98.75 200 ILE B O 1
ATOM 6014 N N . ARG B 1 201 ? 7.348 -24.906 -25.219 1 98.69 201 ARG B N 1
ATOM 6015 C CA . ARG B 1 201 ? 8.625 -24.234 -25.016 1 98.69 201 ARG B CA 1
ATOM 6016 C C . ARG B 1 201 ? 8.453 -22.719 -25.047 1 98.69 201 ARG B C 1
ATOM 6018 O O . ARG B 1 201 ? 8.945 -22.016 -24.156 1 98.69 201 ARG B O 1
ATOM 6025 N N . ASP B 1 202 ? 7.789 -22.25 -26.047 1 98.75 202 ASP B N 1
ATOM 6026 C CA . ASP B 1 202 ? 7.598 -20.812 -26.203 1 98.75 202 ASP B CA 1
ATOM 6027 C C . ASP B 1 202 ? 6.789 -20.234 -25.047 1 98.75 202 ASP B C 1
ATOM 6029 O O . ASP B 1 202 ? 7.047 -19.109 -24.609 1 98.75 202 ASP B O 1
ATOM 6033 N N . SER B 1 203 ? 5.812 -20.906 -24.578 1 98.69 203 SER B N 1
ATOM 6034 C CA . SER B 1 203 ? 5.023 -20.5 -23.438 1 98.69 203 SER B CA 1
ATOM 6035 C C . SER B 1 203 ? 5.879 -20.422 -22.172 1 98.69 203 SER B C 1
ATOM 6037 O O . SER B 1 203 ? 5.73 -19.516 -21.359 1 98.69 203 SER B O 1
ATOM 6039 N N . LEU B 1 204 ? 6.707 -21.391 -22.016 1 98.81 204 LEU B N 1
ATOM 6040 C CA . LEU B 1 204 ? 7.605 -21.406 -20.875 1 98.81 204 LEU B CA 1
ATOM 6041 C C . LEU B 1 204 ? 8.547 -20.203 -20.906 1 98.81 204 LEU B C 1
ATOM 6043 O O . LEU B 1 204 ? 8.859 -19.625 -19.859 1 98.81 204 LEU B O 1
ATOM 6047 N N . VAL B 1 205 ? 9.023 -19.859 -22.094 1 98.81 205 VAL B N 1
ATOM 6048 C CA . VAL B 1 205 ? 9.844 -18.672 -22.25 1 98.81 205 VAL B CA 1
ATOM 6049 C C . VAL B 1 205 ? 9.07 -17.438 -21.766 1 98.81 205 VAL B C 1
ATOM 6051 O O . VAL B 1 205 ? 9.625 -16.594 -21.062 1 98.81 205 VAL B O 1
ATOM 6054 N N . GLN B 1 206 ? 7.824 -17.359 -22.109 1 98.69 206 GLN B N 1
ATOM 6055 C CA . GLN B 1 206 ? 6.984 -16.234 -21.719 1 98.69 206 GLN B CA 1
ATOM 6056 C C . GLN B 1 206 ? 6.711 -16.25 -20.219 1 98.69 206 GLN B C 1
ATOM 6058 O O . GLN B 1 206 ? 6.637 -15.195 -19.578 1 98.69 206 GLN B O 1
ATOM 6063 N N . MET B 1 207 ? 6.52 -17.391 -19.656 1 98.69 207 MET B N 1
ATOM 6064 C CA . MET B 1 207 ? 6.363 -17.531 -18.203 1 98.69 207 MET B CA 1
ATOM 6065 C C . MET B 1 207 ? 7.586 -16.984 -17.469 1 98.69 207 MET B C 1
ATOM 6067 O O . MET B 1 207 ? 7.453 -16.266 -16.469 1 98.69 207 MET B O 1
ATOM 6071 N N . ASN B 1 208 ? 8.727 -17.391 -18 1 98.62 208 ASN B N 1
ATOM 6072 C CA . ASN B 1 208 ? 9.977 -16.922 -17.422 1 98.62 208 ASN B CA 1
ATOM 6073 C C . ASN B 1 208 ? 10.07 -15.391 -17.469 1 98.62 208 ASN B C 1
ATOM 6075 O O . ASN B 1 208 ? 10.492 -14.758 -16.5 1 98.62 208 ASN B O 1
ATOM 6079 N N . ALA B 1 209 ? 9.656 -14.836 -18.562 1 98.19 209 ALA B N 1
ATOM 6080 C CA . ALA B 1 209 ? 9.664 -13.383 -18.719 1 98.19 209 ALA B CA 1
ATOM 6081 C C . ALA B 1 209 ? 8.695 -12.727 -17.734 1 98.19 209 ALA B C 1
ATOM 6083 O O . ALA B 1 209 ? 9 -11.695 -17.141 1 98.19 209 ALA B O 1
ATOM 6084 N N . SER B 1 210 ? 7.527 -13.297 -17.594 1 98.19 210 SER B N 1
ATOM 6085 C CA . SER B 1 210 ? 6.539 -12.781 -16.641 1 98.19 210 SER B CA 1
ATOM 6086 C C . SER B 1 210 ? 7.082 -12.789 -15.219 1 98.19 210 SER B C 1
ATOM 6088 O O . SER B 1 210 ? 6.906 -11.82 -14.477 1 98.19 210 SER B O 1
ATOM 6090 N N . LEU B 1 211 ? 7.676 -13.891 -14.852 1 98.25 211 LEU B N 1
ATOM 6091 C CA . LEU B 1 211 ? 8.203 -14.031 -13.5 1 98.25 211 LEU B CA 1
ATOM 6092 C C . LEU B 1 211 ? 9.219 -12.938 -13.188 1 98.25 211 LEU B C 1
ATOM 6094 O O . LEU B 1 211 ? 9.242 -12.398 -12.078 1 98.25 211 LEU B O 1
ATOM 6098 N N . MET B 1 212 ? 9.969 -12.539 -14.156 1 97 212 MET B N 1
ATOM 6099 C CA . MET B 1 212 ? 11.023 -11.547 -13.969 1 97 212 MET B CA 1
ATOM 6100 C C . MET B 1 212 ? 10.438 -10.156 -13.742 1 97 212 MET B C 1
ATOM 6102 O O . MET B 1 212 ? 11.086 -9.289 -13.156 1 97 212 MET B O 1
ATOM 6106 N N . ARG B 1 213 ? 9.25 -9.992 -14.094 1 96.88 213 ARG B N 1
ATOM 6107 C CA . ARG B 1 213 ? 8.625 -8.688 -13.914 1 96.88 213 ARG B CA 1
ATOM 6108 C C . ARG B 1 213 ? 8.258 -8.453 -12.453 1 96.88 213 ARG B C 1
ATOM 6110 O O . ARG B 1 213 ? 7.863 -7.344 -12.078 1 96.88 213 ARG B O 1
ATOM 6117 N N . MET B 1 214 ? 8.414 -9.523 -11.602 1 96.81 214 MET B N 1
ATOM 6118 C CA . MET B 1 214 ? 8.188 -9.391 -10.164 1 96.81 214 MET B CA 1
ATOM 6119 C C . MET B 1 214 ? 9.016 -8.25 -9.586 1 96.81 214 MET B C 1
ATOM 6121 O O . MET B 1 214 ? 8.508 -7.465 -8.781 1 96.81 214 MET B O 1
ATOM 6125 N N . TYR B 1 215 ? 10.148 -8.047 -10.164 1 92.62 215 TYR B N 1
ATOM 6126 C CA . TYR B 1 215 ? 11.133 -7.102 -9.633 1 92.62 215 TYR B CA 1
ATOM 6127 C C . TYR B 1 215 ? 10.727 -5.668 -9.953 1 92.62 215 TYR B C 1
ATOM 6129 O O . TYR B 1 215 ? 11.219 -4.727 -9.32 1 92.62 215 TYR B O 1
ATOM 6137 N N . GLU B 1 216 ? 9.883 -5.508 -10.852 1 92.25 216 GLU B N 1
ATOM 6138 C CA . GLU B 1 216 ? 9.594 -4.164 -11.352 1 92.25 216 GLU B CA 1
ATOM 6139 C C . GLU B 1 216 ? 8.82 -3.35 -10.32 1 92.25 216 GLU B C 1
ATOM 6141 O O . GLU B 1 216 ? 9.172 -2.201 -10.039 1 92.25 216 GLU B O 1
ATOM 6146 N N . LYS B 1 217 ? 7.801 -3.941 -9.773 1 94.75 217 LYS B N 1
ATOM 6147 C CA . LYS B 1 217 ? 6.887 -3.1 -9 1 94.75 217 LYS B CA 1
ATOM 6148 C C . LYS B 1 217 ? 6.465 -3.789 -7.707 1 94.75 217 LYS B C 1
ATOM 6150 O O . LYS B 1 217 ? 5.5 -3.371 -7.062 1 94.75 217 LYS B O 1
ATOM 6155 N N . CYS B 1 218 ? 7.125 -4.824 -7.344 1 96.25 218 CYS B N 1
ATOM 6156 C CA . CYS B 1 218 ? 6.98 -5.438 -6.031 1 96.25 218 CYS B CA 1
ATOM 6157 C C . CYS B 1 218 ? 8.281 -5.332 -5.234 1 96.25 218 CYS B C 1
ATOM 6159 O O . CYS B 1 218 ? 9.25 -6.023 -5.535 1 96.25 218 CYS B O 1
ATOM 6161 N N . ASP B 1 219 ? 8.266 -4.52 -4.238 1 93.5 219 ASP B N 1
ATOM 6162 C CA . ASP B 1 219 ? 9.43 -4.277 -3.391 1 93.5 219 ASP B CA 1
ATOM 6163 C C . ASP B 1 219 ? 9.625 -5.41 -2.389 1 93.5 219 ASP B C 1
ATOM 6165 O O . ASP B 1 219 ? 8.711 -5.727 -1.617 1 93.5 219 ASP B O 1
ATOM 6169 N N . PRO B 1 220 ? 10.836 -6.059 -2.367 1 93.69 220 PRO B N 1
ATOM 6170 C CA . PRO B 1 220 ? 11.07 -7.191 -1.468 1 93.69 220 PRO B CA 1
ATOM 6171 C C . PRO B 1 220 ? 10.812 -6.844 -0.004 1 93.69 220 PRO B C 1
ATOM 6173 O O . PRO B 1 220 ? 10.305 -7.676 0.751 1 93.69 220 PRO B O 1
ATOM 6176 N N . TYR B 1 221 ? 11.195 -5.629 0.436 1 92 221 TYR B N 1
ATOM 6177 C CA . TYR B 1 221 ? 10.953 -5.191 1.807 1 92 221 TYR B CA 1
ATOM 6178 C C . TYR B 1 221 ? 9.461 -5.152 2.111 1 92 221 TYR B C 1
ATOM 6180 O O . TYR B 1 221 ? 9.023 -5.633 3.158 1 92 221 TYR B O 1
ATOM 6188 N N . VAL B 1 222 ? 8.75 -4.547 1.215 1 94 222 VAL B N 1
ATOM 6189 C CA . VAL B 1 222 ? 7.305 -4.426 1.393 1 94 222 VAL B CA 1
ATOM 6190 C C . VAL B 1 222 ? 6.664 -5.809 1.396 1 94 222 VAL B C 1
ATOM 6192 O O . VAL B 1 222 ? 5.797 -6.098 2.225 1 94 222 VAL B O 1
ATOM 6195 N N . PHE B 1 223 ? 7.121 -6.68 0.476 1 95.75 223 PHE B N 1
ATOM 6196 C CA . PHE B 1 223 ? 6.578 -8.031 0.426 1 95.75 223 PHE B CA 1
ATOM 6197 C C . PHE B 1 223 ? 6.777 -8.75 1.758 1 95.75 223 PHE B C 1
ATOM 6199 O O . PHE B 1 223 ? 5.832 -9.305 2.314 1 95.75 223 PHE B O 1
ATOM 6206 N N . TYR B 1 224 ? 7.949 -8.711 2.271 1 93.06 224 TYR B N 1
ATOM 6207 C CA . TYR B 1 224 ? 8.297 -9.523 3.428 1 93.06 224 TYR B CA 1
ATOM 6208 C C . TYR B 1 224 ? 7.625 -9 4.691 1 93.06 224 TYR B C 1
ATOM 6210 O O . TYR B 1 224 ? 7.066 -9.781 5.469 1 93.06 224 TYR B O 1
ATOM 6218 N N . TRP B 1 225 ? 7.559 -7.742 4.863 1 90.81 225 TRP B N 1
ATOM 6219 C CA . TRP B 1 225 ? 7.172 -7.203 6.164 1 90.81 225 TRP B CA 1
ATOM 6220 C C . TRP B 1 225 ? 5.703 -6.789 6.16 1 90.81 225 TRP B C 1
ATOM 6222 O O . TRP B 1 225 ? 5.078 -6.688 7.219 1 90.81 225 TRP B O 1
ATOM 6232 N N . LYS B 1 226 ? 5.164 -6.504 4.969 1 92.75 226 LYS B N 1
ATOM 6233 C CA . LYS B 1 226 ? 3.824 -5.93 4.949 1 92.75 226 LYS B CA 1
ATOM 6234 C C . LYS B 1 226 ? 2.818 -6.902 4.336 1 92.75 226 LYS B C 1
ATOM 6236 O O . LYS B 1 226 ? 1.621 -6.824 4.621 1 92.75 226 LYS B O 1
ATOM 6241 N N . ILE B 1 227 ? 3.24 -7.793 3.451 1 94.56 227 ILE B N 1
ATOM 6242 C CA . ILE B 1 227 ? 2.328 -8.625 2.678 1 94.56 227 ILE B CA 1
ATOM 6243 C C . ILE B 1 227 ? 2.359 -10.055 3.213 1 94.56 227 ILE B C 1
ATOM 6245 O O . ILE B 1 227 ? 1.316 -10.633 3.535 1 94.56 227 ILE B O 1
ATOM 6249 N N . ARG B 1 228 ? 3.506 -10.602 3.418 1 93.06 228 ARG B N 1
ATOM 6250 C CA . ARG B 1 228 ? 3.756 -12.008 3.727 1 93.06 228 ARG B CA 1
ATOM 6251 C C . ARG B 1 228 ? 3.045 -12.422 5.008 1 93.06 228 ARG B C 1
ATOM 6253 O O . ARG B 1 228 ? 2.551 -13.547 5.113 1 93.06 228 ARG B O 1
ATOM 6260 N N . PRO B 1 229 ? 2.938 -11.586 5.992 1 91.06 229 PRO B N 1
ATOM 6261 C CA . PRO B 1 229 ? 2.264 -11.992 7.23 1 91.06 229 PRO B CA 1
ATOM 6262 C C . PRO B 1 229 ? 0.831 -12.461 6.992 1 91.06 229 PRO B C 1
ATOM 6264 O O . PRO B 1 229 ? 0.361 -13.383 7.668 1 91.06 229 PRO B O 1
ATOM 6267 N N . TYR B 1 230 ? 0.182 -11.914 6.035 1 94.5 230 TYR B N 1
ATOM 6268 C CA . TYR B 1 230 ? -1.222 -12.234 5.805 1 94.5 230 TYR B CA 1
ATOM 6269 C C . TYR B 1 230 ? -1.358 -13.484 4.938 1 94.5 230 TYR B C 1
ATOM 6271 O O . TYR B 1 230 ? -2.443 -14.062 4.84 1 94.5 230 TYR B O 1
ATOM 6279 N N . LEU B 1 231 ? -0.287 -13.898 4.328 1 94.75 231 LEU B N 1
ATOM 6280 C CA . LEU B 1 231 ? -0.324 -15.078 3.471 1 94.75 231 LEU B CA 1
ATOM 6281 C C . LEU B 1 231 ? -0.052 -16.344 4.277 1 94.75 231 LEU B C 1
ATOM 6283 O O . LEU B 1 231 ? -0.192 -17.453 3.76 1 94.75 231 LEU B O 1
ATOM 6287 N N . ALA B 1 232 ? 0.232 -16.125 5.547 1 91.38 232 ALA B N 1
ATOM 6288 C CA . ALA B 1 232 ? 0.5 -17.266 6.434 1 91.38 232 ALA B CA 1
ATOM 6289 C C . ALA B 1 232 ? -0.796 -17.953 6.848 1 91.38 232 ALA B C 1
ATOM 6291 O O . ALA B 1 232 ? -1.768 -17.281 7.219 1 91.38 232 ALA B O 1
ATOM 6292 N N . GLY B 1 233 ? -0.754 -19.234 6.703 1 93.12 233 GLY B N 1
ATOM 6293 C CA . GLY B 1 233 ? -1.795 -20 7.379 1 93.12 233 GLY B CA 1
ATOM 6294 C C . GLY B 1 233 ? -1.547 -20.141 8.867 1 93.12 233 GLY B C 1
ATOM 6295 O O . GLY B 1 233 ? -1.026 -19.234 9.516 1 93.12 233 GLY B O 1
ATOM 6296 N N . TRP B 1 234 ? -2.025 -21.125 9.414 1 90.44 234 TRP B N 1
ATOM 6297 C CA . TRP B 1 234 ? -1.85 -21.312 10.852 1 90.44 234 TRP B CA 1
ATOM 6298 C C . TRP B 1 234 ? -1.273 -22.688 11.156 1 90.44 234 TRP B C 1
ATOM 6300 O O . TRP B 1 234 ? -1.372 -23.172 12.289 1 90.44 234 TRP B O 1
ATOM 6310 N N . GLU B 1 235 ? -0.723 -23.25 10.07 1 85.69 235 GLU B N 1
ATOM 6311 C CA . GLU B 1 235 ? 0.137 -24.406 10.273 1 85.69 235 GLU B CA 1
ATOM 6312 C C . GLU B 1 235 ? 1.561 -23.984 10.625 1 85.69 235 GLU B C 1
ATOM 6314 O O . GLU B 1 235 ? 2.131 -23.109 9.984 1 85.69 235 GLU B O 1
ATOM 6319 N N . ASN B 1 236 ? 2.115 -24.578 11.688 1 76.88 236 ASN B N 1
ATOM 6320 C CA . ASN B 1 236 ? 3.48 -24.312 12.125 1 76.88 236 ASN B CA 1
ATOM 6321 C C . ASN B 1 236 ? 3.666 -22.844 12.5 1 76.88 236 ASN B C 1
ATOM 6323 O O . ASN B 1 236 ? 4.664 -22.219 12.133 1 76.88 236 ASN B O 1
ATOM 6327 N N . MET B 1 237 ? 2.68 -22.344 13.203 1 84.19 237 MET B N 1
ATOM 6328 C CA . MET B 1 237 ? 2.723 -20.922 13.523 1 84.19 237 MET B CA 1
ATOM 6329 C C . MET B 1 237 ? 2.752 -20.703 15.031 1 84.19 237 MET B C 1
ATOM 6331 O O . MET B 1 237 ? 2.182 -19.734 15.539 1 84.19 237 MET B O 1
ATOM 6335 N N . ALA B 1 238 ? 3.434 -21.562 15.695 1 80.19 238 ALA B N 1
ATOM 6336 C CA . ALA B 1 238 ? 3.529 -21.453 17.156 1 80.19 238 ALA B CA 1
ATOM 6337 C C . ALA B 1 238 ? 4.219 -20.156 17.562 1 80.19 238 ALA B C 1
ATOM 6339 O O . ALA B 1 238 ? 3.773 -19.469 18.484 1 80.19 238 ALA B O 1
ATOM 6340 N N . GLU B 1 239 ? 5.242 -19.812 16.828 1 73.88 239 GLU B N 1
ATOM 6341 C CA . GLU B 1 239 ? 6.023 -18.625 17.156 1 73.88 239 GLU B CA 1
ATOM 6342 C C . GLU B 1 239 ? 5.23 -17.344 16.891 1 73.88 239 GLU B C 1
ATOM 6344 O O . GLU B 1 239 ? 5.547 -16.281 17.438 1 73.88 239 GLU B O 1
ATOM 6349 N N . ALA B 1 240 ? 4.266 -17.516 16.125 1 81.06 240 ALA B N 1
ATOM 6350 C CA . ALA B 1 240 ? 3.443 -16.344 15.805 1 81.06 240 ALA B CA 1
ATOM 6351 C C . ALA B 1 240 ? 2.174 -16.328 16.656 1 81.06 240 ALA B C 1
ATOM 6353 O O . ALA B 1 240 ? 1.249 -15.555 16.375 1 81.06 240 ALA B O 1
ATOM 6354 N N . GLY B 1 241 ? 2.109 -17.25 17.594 1 80.81 241 GLY B N 1
ATOM 6355 C CA . GLY B 1 241 ? 1.021 -17.188 18.547 1 80.81 241 GLY B CA 1
ATOM 6356 C C . GLY B 1 241 ? -0.049 -18.234 18.312 1 80.81 241 GLY B C 1
ATOM 6357 O O . GLY B 1 241 ? -1.08 -18.234 19 1 80.81 241 GLY B O 1
ATOM 6358 N N . LEU B 1 242 ? 0.186 -19.094 17.328 1 86.56 242 LEU B N 1
ATOM 6359 C CA . LEU B 1 242 ? -0.802 -20.125 17.031 1 86.56 242 LEU B CA 1
ATOM 6360 C C . LEU B 1 242 ? -0.168 -21.516 17.062 1 86.56 242 LEU B C 1
ATOM 6362 O O . LEU B 1 242 ? -0.035 -22.172 16.031 1 86.56 242 LEU B O 1
ATOM 6366 N N . PRO B 1 243 ? 0.121 -22 18.219 1 82 243 PRO B N 1
ATOM 6367 C CA . PRO B 1 243 ? 0.815 -23.281 18.344 1 82 243 PRO B CA 1
ATOM 6368 C C . PRO B 1 243 ? -0.064 -24.469 17.953 1 82 243 PRO B C 1
ATOM 6370 O O . PRO B 1 243 ? 0.444 -25.5 17.484 1 82 243 PRO B O 1
ATOM 6373 N N . LEU B 1 244 ? -1.369 -24.344 18.094 1 82 244 LEU B N 1
ATOM 6374 C CA . LEU B 1 244 ? -2.25 -25.484 17.875 1 82 244 LEU B CA 1
ATOM 6375 C C . LEU B 1 244 ? -3.068 -25.297 16.594 1 82 244 LEU B C 1
ATOM 6377 O O . LEU B 1 244 ? -3.883 -26.141 16.25 1 82 244 LEU B O 1
ATOM 6381 N N . GLY B 1 245 ? -2.826 -24.25 15.953 1 89.19 245 GLY B N 1
ATOM 6382 C CA . GLY B 1 245 ? -3.674 -23.906 14.828 1 89.19 245 GLY B CA 1
ATOM 6383 C C . GLY B 1 245 ? -4.797 -22.953 15.188 1 89.19 245 GLY B C 1
ATOM 6384 O O . GLY B 1 245 ? -4.609 -22.047 15.992 1 89.19 245 GLY B O 1
ATOM 6385 N N . LEU B 1 246 ? -5.934 -23.094 14.484 1 91.88 246 LEU B N 1
ATOM 6386 C CA . LEU B 1 246 ? -7.012 -22.125 14.625 1 91.88 246 LEU B CA 1
ATOM 6387 C C . LEU B 1 246 ? -8.344 -22.812 14.875 1 91.88 246 LEU B C 1
ATOM 6389 O O . LEU B 1 246 ? -8.641 -23.844 14.25 1 91.88 246 LEU B O 1
ATOM 6393 N N . ILE B 1 247 ? -9.117 -22.297 15.75 1 92.19 247 ILE B N 1
ATOM 6394 C CA . ILE B 1 247 ? -10.461 -22.797 16 1 92.19 247 ILE B CA 1
ATOM 6395 C C . ILE B 1 247 ? -11.453 -22.141 15.039 1 92.19 247 ILE B C 1
ATOM 6397 O O . ILE B 1 247 ? -11.516 -20.922 14.945 1 92.19 247 ILE B O 1
ATOM 6401 N N . TYR B 1 248 ? -12.188 -22.969 14.273 1 94.19 248 TYR B N 1
ATOM 6402 C CA . TYR B 1 248 ? -13.297 -22.516 13.438 1 94.19 248 TYR B CA 1
ATOM 6403 C C . TYR B 1 248 ? -14.625 -22.656 14.164 1 94.19 248 TYR B C 1
ATOM 6405 O O . TYR B 1 248 ? -15.234 -23.734 14.156 1 94.19 248 TYR B O 1
ATOM 6413 N N . GLU B 1 249 ? -15.07 -21.516 14.68 1 93.56 249 GLU B N 1
ATOM 6414 C CA . GLU B 1 249 ? -16.25 -21.562 15.539 1 93.56 249 GLU B CA 1
ATOM 6415 C C . GLU B 1 249 ? -17.484 -21.984 14.75 1 93.56 249 GLU B C 1
ATOM 6417 O O . GLU B 1 249 ? -17.734 -21.5 13.648 1 93.56 249 GLU B O 1
ATOM 6422 N N . GLY B 1 250 ? -18.219 -22.891 15.312 1 90.38 250 GLY B N 1
ATOM 6423 C CA . GLY B 1 250 ? -19.484 -23.312 14.75 1 90.38 250 GLY B CA 1
ATOM 6424 C C . GLY B 1 250 ? -19.344 -24.391 13.688 1 90.38 250 GLY B C 1
ATOM 6425 O O . GLY B 1 250 ? -20.344 -24.906 13.172 1 90.38 250 GLY B O 1
ATOM 6426 N N . VAL B 1 251 ? -18.141 -24.625 13.305 1 87.69 251 VAL B N 1
ATOM 6427 C CA . VAL B 1 251 ? -17.906 -25.641 12.281 1 87.69 251 VAL B CA 1
ATOM 6428 C C . VAL B 1 251 ? -17.734 -27.016 12.93 1 87.69 251 VAL B C 1
ATOM 6430 O O . VAL B 1 251 ? -16.906 -27.172 13.828 1 87.69 251 VAL B O 1
ATOM 6433 N N . ASP B 1 252 ? -18.906 -27.641 12.992 1 67.94 252 ASP B N 1
ATOM 6434 C CA . ASP B 1 252 ? -18.875 -28.953 13.602 1 67.94 252 ASP B CA 1
ATOM 6435 C C . ASP B 1 252 ? -18.047 -29.938 12.781 1 67.94 252 ASP B C 1
ATOM 6437 O O . ASP B 1 252 ? -18.109 -29.938 11.547 1 67.94 252 ASP B O 1
ATOM 6441 N N . LEU B 1 253 ? -16.844 -30.172 13.094 1 55.75 253 LEU B N 1
ATOM 6442 C CA . LEU B 1 253 ? -16.031 -31.125 12.367 1 55.75 253 LEU B CA 1
ATOM 6443 C C . LEU B 1 253 ? -16.828 -32.375 11.992 1 55.75 253 LEU B C 1
ATOM 6445 O O . LEU B 1 253 ? -16.359 -33.219 11.25 1 55.75 253 LEU B O 1
ATOM 6449 N N . TRP B 1 254 ? -18.078 -32.5 12.617 1 44.62 254 TRP B N 1
ATOM 6450 C CA . TRP B 1 254 ? -18.812 -33.75 12.422 1 44.62 254 TRP B CA 1
ATOM 6451 C C . TRP B 1 254 ? -19.469 -33.812 11.047 1 44.62 254 TRP B C 1
ATOM 6453 O O . TRP B 1 254 ? -20.594 -33.312 10.875 1 44.62 254 TRP B O 1
ATOM 6463 N N . SER B 1 255 ? -19.062 -33.094 10.07 1 38.53 255 SER B N 1
ATOM 6464 C CA . SER B 1 255 ? -19.906 -33.5 8.938 1 38.53 255 SER B CA 1
ATOM 6465 C C . SER B 1 255 ? -20.188 -35 8.938 1 38.53 255 SER B C 1
ATOM 6467 O O . SER B 1 255 ? -19.438 -35.75 9.523 1 38.53 255 SER B O 1
ATOM 6469 N N . GLU B 1 256 ? -21.469 -35.406 8.391 1 35.25 256 GLU B N 1
ATOM 6470 C CA . GLU B 1 256 ? -22.234 -36.656 8.312 1 35.25 256 GLU B CA 1
ATOM 6471 C C . GLU B 1 256 ? -21.344 -37.812 7.895 1 35.25 256 GLU B C 1
ATOM 6473 O O . GLU B 1 256 ? -21.781 -38.969 7.898 1 35.25 256 GLU B O 1
ATOM 6478 N N . GLN B 1 257 ? -20.375 -37.594 7.004 1 32.88 257 GLN B N 1
ATOM 6479 C CA . GLN B 1 257 ? -20 -38.844 6.359 1 32.88 257 GLN B CA 1
ATOM 6480 C C . GLN B 1 257 ? -19.453 -39.844 7.375 1 32.88 257 GLN B C 1
ATOM 6482 O O . GLN B 1 257 ? -19.406 -41.062 7.109 1 32.88 257 GLN B O 1
ATOM 6487 N N . THR B 1 258 ? -18.344 -39.625 8.148 1 33.62 258 THR B N 1
ATOM 6488 C CA . THR B 1 258 ? -17.984 -40.875 8.805 1 33.62 258 THR B CA 1
ATOM 6489 C C . THR B 1 258 ? -18.781 -41.062 10.094 1 33.62 258 THR B C 1
ATOM 6491 O O . THR B 1 258 ? -18.625 -40.281 11.031 1 33.62 258 THR B O 1
ATOM 6494 N N . ASP B 1 259 ? -20 -41.438 10.125 1 32.66 259 ASP B N 1
ATOM 6495 C CA . ASP B 1 259 ? -20.891 -42 11.133 1 32.66 259 ASP B CA 1
ATOM 6496 C C . ASP B 1 259 ? -20.094 -42.5 12.352 1 32.66 259 ASP B C 1
ATOM 6498 O O . ASP B 1 259 ? -20.672 -42.688 13.43 1 32.66 259 ASP B O 1
ATOM 6502 N N . GLU B 1 260 ? -18.984 -43.344 12.102 1 33.72 260 GLU B N 1
ATOM 6503 C CA . GLU B 1 260 ? -18.391 -44.188 13.148 1 33.72 260 GLU B CA 1
ATOM 6504 C C . GLU B 1 260 ? -17.844 -43.344 14.289 1 33.72 260 GLU B C 1
ATOM 6506 O O . GLU B 1 260 ? -17.875 -43.75 15.445 1 33.72 260 GLU B O 1
ATOM 6511 N N . TYR B 1 261 ? -17.125 -42.219 14.023 1 36.66 261 TYR B N 1
ATOM 6512 C CA . TYR B 1 261 ? -16.328 -41.594 15.086 1 36.66 261 TYR B CA 1
ATOM 6513 C C . TYR B 1 261 ? -17.078 -40.438 15.727 1 36.66 261 TYR B C 1
ATOM 6515 O O . TYR B 1 261 ? -16.484 -39.625 16.438 1 36.66 261 TYR B O 1
ATOM 6523 N N . ALA B 1 262 ? -18.297 -40.219 15.492 1 40.03 262 ALA B N 1
ATOM 6524 C CA . ALA B 1 262 ? -19.156 -39.219 16.156 1 40.03 262 ALA B CA 1
ATOM 6525 C C . ALA B 1 262 ? -19.156 -39.438 17.672 1 40.03 262 ALA B C 1
ATOM 6527 O O . ALA B 1 262 ? -19.672 -38.594 18.406 1 40.03 262 ALA B O 1
ATOM 6528 N N . ASP B 1 263 ? -18.969 -40.625 18.047 1 39.31 263 ASP B N 1
ATOM 6529 C CA . ASP B 1 263 ? -19.031 -40.812 19.5 1 39.31 263 ASP B CA 1
ATOM 6530 C C . ASP B 1 263 ? -17.844 -40.188 20.203 1 39.31 263 ASP B C 1
ATOM 6532 O O . ASP B 1 263 ? -16.734 -40.75 20.172 1 39.31 263 ASP B O 1
ATOM 6536 N N . MET B 1 264 ? -17.75 -38.906 20.281 1 49.84 264 MET B N 1
ATOM 6537 C CA . MET B 1 264 ? -16.734 -38.156 21.016 1 49.84 264 MET B CA 1
ATOM 6538 C C . MET B 1 264 ? -16.797 -38.469 22.516 1 49.84 264 MET B C 1
ATOM 6540 O O . MET B 1 264 ? -16.109 -37.844 23.312 1 49.84 264 MET B O 1
ATOM 6544 N N . SER B 1 265 ? -17.766 -39.312 22.812 1 52.47 265 SER B N 1
ATOM 6545 C CA . SER B 1 265 ? -17.953 -39.594 24.234 1 52.47 265 SER B CA 1
ATOM 6546 C C . SER B 1 265 ? -16.688 -40.188 24.844 1 52.47 265 SER B C 1
ATOM 6548 O O . SER B 1 265 ? -16.453 -40.062 26.047 1 52.47 265 SER B O 1
ATOM 6550 N N . HIS B 1 266 ? -15.922 -40.781 23.891 1 56.06 266 HIS B N 1
ATOM 6551 C CA . HIS B 1 266 ? -14.742 -41.438 24.438 1 56.06 266 HIS B CA 1
ATOM 6552 C C . HIS B 1 266 ? -13.57 -40.469 24.562 1 56.06 266 HIS B C 1
ATOM 6554 O O . HIS B 1 266 ? -12.539 -40.812 25.156 1 56.06 266 HIS B O 1
ATOM 6560 N N . LEU B 1 267 ? -13.773 -39.312 23.875 1 57.84 267 LEU B N 1
ATOM 6561 C CA . LEU B 1 267 ? -12.664 -38.375 23.953 1 57.84 267 LEU B CA 1
ATOM 6562 C C . LEU B 1 267 ? -12.758 -37.531 25.234 1 57.84 267 LEU B C 1
ATOM 6564 O O . LEU B 1 267 ? -13.852 -37.188 25.656 1 57.84 267 LEU B O 1
ATOM 6568 N N . ASP B 1 268 ? -11.625 -37.438 25.922 1 60.81 268 ASP B N 1
ATOM 6569 C CA . ASP B 1 268 ? -11.594 -36.531 27.094 1 60.81 268 ASP B CA 1
ATOM 6570 C C . ASP B 1 268 ? -11.68 -35.062 26.672 1 60.81 268 ASP B C 1
ATOM 6572 O O . ASP B 1 268 ? -11.758 -34.781 25.484 1 60.81 268 ASP B O 1
ATOM 6576 N N . ASP B 1 269 ? -11.891 -34.25 27.594 1 59.97 269 ASP B N 1
ATOM 6577 C CA . ASP B 1 269 ? -12.133 -32.844 27.375 1 59.97 269 ASP B CA 1
ATOM 6578 C C . ASP B 1 269 ? -11 -32.219 26.578 1 59.97 269 ASP B C 1
ATOM 6580 O O . ASP B 1 269 ? -11.234 -31.375 25.703 1 59.97 269 ASP B O 1
ATOM 6584 N N . ALA B 1 270 ? -9.828 -32.594 26.922 1 60.06 270 ALA B N 1
ATOM 6585 C CA . ALA B 1 270 ? -8.664 -32.062 26.234 1 60.06 270 ALA B CA 1
ATOM 6586 C C . ALA B 1 270 ? -8.656 -32.5 24.766 1 60.06 270 ALA B C 1
ATOM 6588 O O . ALA B 1 270 ? -8.375 -31.672 23.875 1 60.06 270 ALA B O 1
ATOM 6589 N N . GLN B 1 271 ? -9.055 -33.688 24.578 1 61.16 271 GLN B N 1
ATOM 6590 C CA . GLN B 1 271 ? -9.094 -34.219 23.203 1 61.16 271 GLN B CA 1
ATOM 6591 C C . GLN B 1 271 ? -10.188 -33.531 22.391 1 61.16 271 GLN B C 1
ATOM 6593 O O . GLN B 1 271 ? -9.984 -33.219 21.203 1 61.16 271 GLN B O 1
ATOM 6598 N N . ARG B 1 272 ? -11.234 -33.281 23.094 1 61.41 272 ARG B N 1
ATOM 6599 C CA . ARG B 1 272 ? -12.336 -32.594 22.438 1 61.41 272 ARG B CA 1
ATOM 6600 C C . ARG B 1 272 ? -11.93 -31.172 22.031 1 61.41 272 ARG B C 1
ATOM 6602 O O . ARG B 1 272 ? -12.281 -30.719 20.938 1 61.41 272 ARG B O 1
ATOM 6609 N N . LEU B 1 273 ? -11.219 -30.594 22.906 1 63.94 273 LEU B N 1
ATOM 6610 C CA . LEU B 1 273 ? -10.766 -29.25 22.625 1 63.94 273 LEU B CA 1
ATOM 6611 C C . LEU B 1 273 ? -9.797 -29.234 21.453 1 63.94 273 LEU B C 1
ATOM 6613 O O . LEU B 1 273 ? -9.906 -28.375 20.562 1 63.94 273 LEU B O 1
ATOM 6617 N N . LEU B 1 274 ? -8.938 -30.109 21.484 1 67.06 274 LEU B N 1
ATOM 6618 C CA . LEU B 1 274 ? -7.902 -30.172 20.453 1 67.06 274 LEU B CA 1
ATOM 6619 C C . LEU B 1 274 ? -8.508 -30.484 19.094 1 67.06 274 LEU B C 1
ATOM 6621 O O . LEU B 1 274 ? -7.973 -30.078 18.062 1 67.06 274 LEU B O 1
ATOM 6625 N N . ARG B 1 275 ? -9.641 -31.047 19.156 1 66.94 275 ARG B N 1
ATOM 6626 C CA . ARG B 1 275 ? -10.297 -31.453 17.922 1 66.94 275 ARG B CA 1
ATOM 6627 C C . ARG B 1 275 ? -10.883 -30.25 17.188 1 66.94 275 ARG B C 1
ATOM 6629 O O . ARG B 1 275 ? -11.141 -30.312 15.984 1 66.94 275 ARG B O 1
ATOM 6636 N N . GLN B 1 276 ? -10.984 -29.25 17.922 1 73.62 276 GLN B N 1
ATOM 6637 C CA . GLN B 1 276 ? -11.586 -28.062 17.328 1 73.62 276 GLN B CA 1
ATOM 6638 C C . GLN B 1 276 ? -10.578 -27.281 16.484 1 73.62 276 GLN B C 1
ATOM 6640 O O . GLN B 1 276 ? -10.953 -26.484 15.633 1 73.62 276 GLN B O 1
ATOM 6645 N N . TYR B 1 277 ? -9.32 -27.594 16.703 1 82.94 277 TYR B N 1
ATOM 6646 C CA . TYR B 1 277 ? -8.273 -26.844 16.016 1 82.94 277 TYR B CA 1
ATOM 6647 C C . TYR B 1 277 ? -8.039 -27.391 14.617 1 82.94 277 TYR B C 1
ATOM 6649 O O . TYR B 1 277 ? -8.148 -28.594 14.383 1 82.94 277 TYR B O 1
ATOM 6657 N N . ARG B 1 278 ? -7.84 -26.5 13.742 1 87.38 278 ARG B N 1
ATOM 6658 C CA . ARG B 1 278 ? -7.477 -26.812 12.367 1 87.38 278 ARG B CA 1
ATOM 6659 C C . ARG B 1 278 ? -6.125 -26.203 12.008 1 87.38 278 ARG B C 1
ATOM 6661 O O . ARG B 1 278 ? -5.816 -25.094 12.406 1 87.38 278 ARG B O 1
ATOM 6668 N N . ARG B 1 279 ? -5.344 -27.016 11.289 1 86.75 279 ARG B N 1
ATOM 6669 C CA . ARG B 1 279 ? -4.055 -26.562 10.781 1 86.75 279 ARG B CA 1
ATOM 6670 C C . ARG B 1 279 ? -4.035 -26.562 9.25 1 86.75 279 ARG B C 1
ATOM 6672 O O . ARG B 1 279 ? -4.223 -27.594 8.625 1 86.75 279 ARG B O 1
ATOM 6679 N N . TYR B 1 280 ? -3.906 -25.391 8.719 1 91 280 TYR B N 1
ATOM 6680 C CA . TYR B 1 280 ? -3.834 -25.234 7.266 1 91 280 TYR B CA 1
ATOM 6681 C C . TYR B 1 280 ? -2.607 -24.422 6.867 1 91 280 TYR B C 1
ATOM 6683 O O . TYR B 1 280 ? -2.248 -23.453 7.543 1 91 280 TYR B O 1
ATOM 6691 N N . ALA B 1 281 ? -1.957 -24.859 5.77 1 89.31 281 ALA B N 1
ATOM 6692 C CA . ALA B 1 281 ? -0.882 -24.062 5.176 1 89.31 281 ALA B CA 1
ATOM 6693 C C . ALA B 1 281 ? -1.438 -22.844 4.453 1 89.31 281 ALA B C 1
ATOM 6695 O O . ALA B 1 281 ? -2.512 -22.906 3.852 1 89.31 281 ALA B O 1
ATOM 6696 N N . GLY B 1 282 ? -0.706 -21.781 4.504 1 92.38 282 GLY B N 1
ATOM 6697 C CA . GLY B 1 282 ? -1.119 -20.562 3.818 1 92.38 282 GLY B CA 1
ATOM 6698 C C . GLY B 1 282 ? -0.833 -20.594 2.328 1 92.38 282 GLY B C 1
ATOM 6699 O O . GLY B 1 282 ? -0.675 -21.672 1.744 1 92.38 282 GLY B O 1
ATOM 6700 N N . GLY B 1 283 ? -0.9 -19.406 1.732 1 93.06 283 GLY B N 1
ATOM 6701 C CA . GLY B 1 283 ? -0.668 -19.297 0.3 1 93.06 283 GLY B CA 1
ATOM 6702 C C . GLY B 1 283 ? 0.751 -19.656 -0.101 1 93.06 283 GLY B C 1
ATOM 6703 O O . GLY B 1 283 ? 1.71 -19.219 0.541 1 93.06 283 GLY B O 1
ATOM 6704 N N . SER B 1 284 ? 0.872 -20.406 -1.173 1 90.81 284 SER B N 1
ATOM 6705 C CA . SER B 1 284 ? 2.166 -20.875 -1.665 1 90.81 284 SER B CA 1
ATOM 6706 C C . SER B 1 284 ? 2.152 -21.047 -3.18 1 90.81 284 SER B C 1
ATOM 6708 O O . SER B 1 284 ? 1.116 -21.375 -3.766 1 90.81 284 SER B O 1
ATOM 6710 N N . ALA B 1 285 ? 3.334 -20.891 -3.717 1 89.94 285 ALA B N 1
ATOM 6711 C CA . ALA B 1 285 ? 3.475 -21.125 -5.152 1 89.94 285 ALA B CA 1
ATOM 6712 C C . ALA B 1 285 ? 3.316 -22.594 -5.496 1 89.94 285 ALA B C 1
ATOM 6714 O O . ALA B 1 285 ? 2.984 -22.953 -6.633 1 89.94 285 ALA B O 1
ATOM 6715 N N . ALA B 1 286 ? 3.537 -23.438 -4.492 1 92.44 286 ALA B N 1
ATOM 6716 C CA . ALA B 1 286 ? 3.373 -24.875 -4.695 1 92.44 286 ALA B CA 1
ATOM 6717 C C . ALA B 1 286 ? 1.916 -25.234 -4.984 1 92.44 286 ALA B C 1
ATOM 6719 O O . ALA B 1 286 ? 1.614 -26.344 -5.43 1 92.44 286 ALA B O 1
ATOM 6720 N N . GLN B 1 287 ? 1.085 -24.281 -4.844 1 96.06 287 GLN B N 1
ATOM 6721 C CA . GLN B 1 287 ? -0.346 -24.5 -5.016 1 96.06 287 GLN B CA 1
ATOM 6722 C C . GLN B 1 287 ? -0.785 -24.172 -6.441 1 96.06 287 GLN B C 1
ATOM 6724 O O . GLN B 1 287 ? -1.978 -24.203 -6.754 1 96.06 287 GLN B O 1
ATOM 6729 N N . SER B 1 288 ? 0.12 -23.891 -7.367 1 97.44 288 SER B N 1
ATOM 6730 C CA . SER B 1 288 ? -0.179 -23.688 -8.781 1 97.44 288 SER B CA 1
ATOM 6731 C C . SER B 1 288 ? -0.41 -25 -9.5 1 97.44 288 SER B C 1
ATOM 6733 O O . SER B 1 288 ? 0.51 -25.812 -9.633 1 97.44 288 SER B O 1
ATOM 6735 N N . SER B 1 289 ? -1.579 -25.141 -10.047 1 98.19 289 SER B N 1
ATOM 6736 C CA . SER B 1 289 ? -1.883 -26.359 -10.805 1 98.19 289 SER B CA 1
ATOM 6737 C C . SER B 1 289 ? -1.094 -26.406 -12.109 1 98.19 289 SER B C 1
ATOM 6739 O O . SER B 1 289 ? -0.782 -27.484 -12.617 1 98.19 289 SER B O 1
ATOM 6741 N N . LEU B 1 290 ? -0.744 -25.266 -12.57 1 98.56 290 LEU B N 1
ATOM 6742 C CA . LEU B 1 290 ? -0.008 -25.172 -13.828 1 98.56 290 LEU B CA 1
ATOM 6743 C C . LEU B 1 290 ? 1.379 -25.781 -13.695 1 98.56 290 LEU B C 1
ATOM 6745 O O . LEU B 1 290 ? 1.781 -26.609 -14.523 1 98.56 290 LEU B O 1
ATOM 6749 N N . ILE B 1 291 ? 2.064 -25.422 -12.641 1 97.69 291 ILE B N 1
ATOM 6750 C CA . ILE B 1 291 ? 3.416 -25.922 -12.422 1 97.69 291 ILE B CA 1
ATOM 6751 C C . ILE B 1 291 ? 3.369 -27.438 -12.172 1 97.69 291 ILE B C 1
ATOM 6753 O O . ILE B 1 291 ? 4.215 -28.172 -12.68 1 97.69 291 ILE B O 1
ATOM 6757 N N . ALA B 1 292 ? 2.389 -27.875 -11.461 1 96.94 292 ALA B N 1
ATOM 6758 C CA . ALA B 1 292 ? 2.211 -29.297 -11.219 1 96.94 292 ALA B CA 1
ATOM 6759 C C . ALA B 1 292 ? 1.944 -30.047 -12.523 1 96.94 292 ALA B C 1
ATOM 6761 O O . ALA B 1 292 ? 2.465 -31.141 -12.734 1 96.94 292 ALA B O 1
ATOM 6762 N N . ALA B 1 293 ? 1.151 -29.516 -13.391 1 97.88 293 ALA B N 1
ATOM 6763 C CA . ALA B 1 293 ? 0.828 -30.141 -14.672 1 97.88 293 ALA B CA 1
ATOM 6764 C C . ALA B 1 293 ? 2.074 -30.297 -15.539 1 97.88 293 ALA B C 1
ATOM 6766 O O . ALA B 1 293 ? 2.254 -31.312 -16.203 1 97.88 293 ALA B O 1
ATOM 6767 N N . LEU B 1 294 ? 2.867 -29.281 -15.531 1 98.25 294 LEU B N 1
ATOM 6768 C CA . LEU B 1 294 ? 4.102 -29.328 -16.297 1 98.25 294 LEU B CA 1
ATOM 6769 C C . LEU B 1 294 ? 5.031 -30.422 -15.773 1 98.25 294 LEU B C 1
ATOM 6771 O O . LEU B 1 294 ? 5.641 -31.156 -16.562 1 98.25 294 LEU B O 1
ATOM 6775 N N . ASP B 1 295 ? 5.125 -30.516 -14.461 1 96.75 295 ASP B N 1
ATOM 6776 C CA . ASP B 1 295 ? 5.938 -31.562 -13.867 1 96.75 295 ASP B CA 1
ATOM 6777 C C . ASP B 1 295 ? 5.434 -32.938 -14.281 1 96.75 295 ASP B C 1
ATOM 6779 O O . ASP B 1 295 ? 6.223 -33.812 -14.656 1 96.75 295 ASP B O 1
ATOM 6783 N N . ILE B 1 296 ? 4.18 -33.125 -14.234 1 95.81 296 ILE B N 1
ATOM 6784 C CA . ILE B 1 296 ? 3.582 -34.406 -14.586 1 95.81 296 ILE B CA 1
ATOM 6785 C C . ILE B 1 296 ? 3.83 -34.688 -16.062 1 95.81 296 ILE B C 1
ATOM 6787 O O . ILE B 1 296 ? 4.262 -35.812 -16.422 1 95.81 296 ILE B O 1
ATOM 6791 N N . ALA B 1 297 ? 3.594 -33.75 -16.906 1 96.81 297 ALA B N 1
ATOM 6792 C CA . ALA B 1 297 ? 3.691 -33.938 -18.344 1 96.81 297 ALA B CA 1
ATOM 6793 C C . ALA B 1 297 ? 5.105 -34.344 -18.75 1 96.81 297 ALA B C 1
ATOM 6795 O O . ALA B 1 297 ? 5.289 -35.219 -19.625 1 96.81 297 ALA B O 1
ATOM 6796 N N . PHE B 1 298 ? 6.09 -33.75 -18.125 1 96.62 298 PHE B N 1
ATOM 6797 C CA . PHE B 1 298 ? 7.469 -33.969 -18.531 1 96.62 298 PHE B CA 1
ATOM 6798 C C . PHE B 1 298 ? 8.141 -35.031 -17.672 1 96.62 298 PHE B C 1
ATOM 6800 O O . PHE B 1 298 ? 9.32 -35.344 -17.844 1 96.62 298 PHE B O 1
ATOM 6807 N N . GLY B 1 299 ? 7.383 -35.5 -16.703 1 93 299 GLY B N 1
ATOM 6808 C CA . GLY B 1 299 ? 7.863 -36.625 -15.891 1 93 299 GLY B CA 1
ATOM 6809 C C . GLY B 1 299 ? 8.859 -36.188 -14.836 1 93 299 GLY B C 1
ATOM 6810 O O . GLY B 1 299 ? 9.719 -36.969 -14.422 1 93 299 GLY B O 1
ATOM 6811 N N . VAL B 1 300 ? 8.812 -34.938 -14.445 1 93.38 300 VAL B N 1
ATOM 6812 C CA . VAL B 1 300 ? 9.688 -34.438 -13.383 1 93.38 300 VAL B CA 1
ATOM 6813 C C . VAL B 1 300 ? 9.219 -34.969 -12.039 1 93.38 300 VAL B C 1
ATOM 6815 O O . VAL B 1 300 ? 8.078 -34.75 -11.633 1 93.38 300 VAL B O 1
ATOM 6818 N N . GLU B 1 301 ? 10.047 -35.656 -11.352 1 87.75 301 GLU B N 1
ATOM 6819 C CA . GLU B 1 301 ? 9.75 -36.188 -10.031 1 87.75 301 GLU B CA 1
ATOM 6820 C C . GLU B 1 301 ? 10.539 -35.469 -8.938 1 87.75 301 GLU B C 1
ATOM 6822 O O . GLU B 1 301 ? 11.75 -35.281 -9.078 1 87.75 301 GLU B O 1
ATOM 6827 N N . HIS B 1 302 ? 9.805 -35.125 -7.98 1 90.31 302 HIS B N 1
ATOM 6828 C CA . HIS B 1 302 ? 10.445 -34.469 -6.84 1 90.31 302 HIS B CA 1
ATOM 6829 C C . HIS B 1 302 ? 10.484 -35.406 -5.633 1 90.31 302 HIS B C 1
ATOM 6831 O O . HIS B 1 302 ? 9.492 -36.062 -5.309 1 90.31 302 HIS B O 1
ATOM 6837 N N . HIS B 1 303 ? 11.617 -35.438 -4.961 1 85 303 HIS B N 1
ATOM 6838 C CA . HIS B 1 303 ? 11.852 -36.312 -3.818 1 85 303 HIS B CA 1
ATOM 6839 C C . HIS B 1 303 ? 11.93 -35.531 -2.521 1 85 303 HIS B C 1
ATOM 6841 O O . HIS B 1 303 ? 11.953 -34.281 -2.547 1 85 303 HIS B O 1
ATOM 6847 N N . ARG B 1 304 ? 11.914 -36.219 -1.476 1 81.06 304 ARG B N 1
ATOM 6848 C CA . ARG B 1 304 ? 12.055 -35.562 -0.182 1 81.06 304 ARG B CA 1
ATOM 6849 C C . ARG B 1 304 ? 13.359 -34.781 -0.116 1 81.06 304 ARG B C 1
ATOM 6851 O O . ARG B 1 304 ? 14.398 -35.25 -0.593 1 81.06 304 ARG B O 1
ATOM 6858 N N . THR B 1 305 ? 13.273 -33.656 0.509 1 76.56 305 THR B N 1
ATOM 6859 C CA . THR B 1 305 ? 14.453 -32.781 0.557 1 76.56 305 THR B CA 1
ATOM 6860 C C . THR B 1 305 ? 15.617 -33.5 1.24 1 76.56 305 THR B C 1
ATOM 6862 O O . THR B 1 305 ? 15.445 -34.094 2.309 1 76.56 305 THR B O 1
ATOM 6865 N N . GLY B 1 306 ? 16.766 -33.438 0.713 1 70.62 306 GLY B N 1
ATOM 6866 C CA . GLY B 1 306 ? 17.953 -34.094 1.216 1 70.62 306 GLY B CA 1
ATOM 6867 C C . GLY B 1 306 ? 18.141 -35.5 0.668 1 70.62 306 GLY B C 1
ATOM 6868 O O . GLY B 1 306 ? 19.219 -36.094 0.767 1 70.62 306 GLY B O 1
ATOM 6869 N N . GLU B 1 307 ? 17.109 -36.219 0.343 1 60.19 307 GLU B N 1
ATOM 6870 C CA . GLU B 1 307 ? 17.234 -37.562 -0.237 1 60.19 307 GLU B CA 1
ATOM 6871 C C . GLU B 1 307 ? 17.609 -37.5 -1.713 1 60.19 307 GLU B C 1
ATOM 6873 O O . GLU B 1 307 ? 17.047 -36.688 -2.467 1 60.19 307 GLU B O 1
ATOM 6878 N N . LYS B 1 308 ? 18.875 -37.75 -1.957 1 51.34 308 LYS B N 1
ATOM 6879 C CA . LYS B 1 308 ? 19.297 -37.875 -3.354 1 51.34 308 LYS B CA 1
ATOM 6880 C C . LYS B 1 308 ? 18.562 -39.031 -4.039 1 51.34 308 LYS B C 1
ATOM 6882 O O . LYS B 1 308 ? 18.188 -40 -3.391 1 51.34 308 LYS B O 1
ATOM 6887 N N . PRO B 1 309 ? 18.156 -38.844 -5.262 1 44.88 309 PRO B N 1
ATOM 6888 C CA . PRO B 1 309 ? 17.531 -39.938 -6 1 44.88 309 PRO B CA 1
ATOM 6889 C C . PRO B 1 309 ? 18.234 -41.281 -5.773 1 44.88 309 PRO B C 1
ATOM 6891 O O . PRO B 1 309 ? 19.344 -41.5 -6.262 1 44.88 309 PRO B O 1
ATOM 6894 N N . LEU B 1 310 ? 18.766 -41.688 -4.52 1 36.22 310 LEU B N 1
ATOM 6895 C CA . LEU B 1 310 ? 19.312 -43.031 -4.582 1 36.22 310 LEU B CA 1
ATOM 6896 C C . LEU B 1 310 ? 18.328 -44 -5.211 1 36.22 310 LEU B C 1
ATOM 6898 O O . LEU B 1 310 ? 17.109 -43.812 -5.105 1 36.22 310 LEU B O 1
ATOM 6902 N N . VAL B 1 311 ? 18.75 -44.812 -6.242 1 35.31 311 VAL B N 1
ATOM 6903 C CA . VAL B 1 311 ? 18.109 -46.094 -6.477 1 35.31 311 VAL B CA 1
ATOM 6904 C C . VAL B 1 311 ? 17.703 -46.719 -5.145 1 35.31 311 VAL B C 1
ATOM 6906 O O . VAL B 1 311 ? 18.469 -47.5 -4.555 1 35.31 311 VAL B O 1
ATOM 6909 N N . VAL B 1 312 ? 17.594 -46.031 -4.066 1 33.53 312 VAL B N 1
ATOM 6910 C CA . VAL B 1 312 ? 17.359 -46.656 -2.764 1 33.53 312 VAL B CA 1
ATOM 6911 C C . VAL B 1 312 ? 15.977 -47.281 -2.736 1 33.53 312 VAL B C 1
ATOM 6913 O O . VAL B 1 312 ? 15.023 -46.781 -3.326 1 33.53 312 VAL B O 1
ATOM 6916 N N . LYS B 1 313 ? 15.859 -48.562 -2.096 1 34.28 313 LYS B N 1
ATOM 6917 C CA . LYS B 1 313 ? 14.703 -49.406 -1.815 1 34.28 313 LYS B CA 1
ATOM 6918 C C . LYS B 1 313 ? 13.664 -48.656 -0.985 1 34.28 313 LYS B C 1
ATOM 6920 O O . LYS B 1 313 ? 14.008 -47.844 -0.125 1 34.28 313 LYS B O 1
ATOM 6925 N N . PRO B 1 314 ? 12.391 -48.719 -1.227 1 32.62 314 PRO B N 1
ATOM 6926 C CA . PRO B 1 314 ? 11.211 -48.156 -0.589 1 32.62 314 PRO B CA 1
ATOM 6927 C C . PRO B 1 314 ? 11.305 -48.125 0.935 1 32.62 314 PRO B C 1
ATOM 6929 O O . PRO B 1 314 ? 10.727 -47.25 1.585 1 32.62 314 PRO B O 1
ATOM 6932 N N . SER B 1 315 ? 11.984 -49.031 1.611 1 30.98 315 SER B N 1
ATOM 6933 C CA . SER B 1 315 ? 11.812 -49.344 3.027 1 30.98 315 SER B CA 1
ATOM 6934 C C . SER B 1 315 ? 12.484 -48.312 3.908 1 30.98 315 SER B C 1
ATOM 6936 O O . SER B 1 315 ? 12.25 -48.25 5.117 1 30.98 315 SER B O 1
ATOM 6938 N N . GLU B 1 316 ? 13.625 -47.719 3.559 1 32.34 316 GLU B N 1
ATOM 6939 C CA . GLU B 1 316 ? 14.422 -47 4.551 1 32.34 316 GLU B CA 1
ATOM 6940 C C . GLU B 1 316 ? 14.148 -45.5 4.496 1 32.34 316 GLU B C 1
ATOM 6942 O O . GLU B 1 316 ? 14.961 -44.719 4.969 1 32.34 316 GLU B O 1
ATOM 6947 N N . LEU B 1 317 ? 13.172 -45.094 3.871 1 32.22 317 LEU B N 1
ATOM 6948 C CA . LEU B 1 317 ? 12.961 -43.656 3.727 1 32.22 317 LEU B CA 1
ATOM 6949 C C . LEU B 1 317 ? 12.766 -43 5.086 1 32.22 317 LEU B C 1
ATOM 6951 O O . LEU B 1 317 ? 11.93 -43.438 5.879 1 32.22 317 LEU B O 1
ATOM 6955 N N . PRO B 1 318 ? 13.805 -42.312 5.594 1 29.66 318 PRO B N 1
ATOM 6956 C CA . PRO B 1 318 ? 13.594 -41.625 6.859 1 29.66 318 PRO B CA 1
ATOM 6957 C C . PRO B 1 318 ? 12.312 -40.781 6.867 1 29.66 318 PRO B C 1
ATOM 6959 O O . PRO B 1 318 ? 11.875 -40.312 5.816 1 29.66 318 PRO B O 1
ATOM 6962 N N . VAL B 1 319 ? 11.492 -40.906 7.887 1 28.36 319 VAL B N 1
ATOM 6963 C CA . VAL B 1 319 ? 10.266 -40.188 8.211 1 28.36 319 VAL B CA 1
ATOM 6964 C C . VAL B 1 319 ? 10.523 -38.656 8.172 1 28.36 319 VAL B C 1
ATOM 6966 O O . VAL B 1 319 ? 11.25 -38.125 9.016 1 28.36 319 VAL B O 1
ATOM 6969 N N . ASP B 1 320 ? 10.938 -38.125 7.113 1 28 320 ASP B N 1
ATOM 6970 C CA . ASP B 1 320 ? 11.016 -36.656 7.078 1 28 320 ASP B CA 1
ATOM 6971 C C . ASP B 1 320 ? 9.789 -36.031 7.727 1 28 320 ASP B C 1
ATOM 6973 O O . ASP B 1 320 ? 8.75 -36.688 7.859 1 28 320 ASP B O 1
ATOM 6977 N N . ARG B 1 321 ? 10 -35 8.43 1 31.31 321 ARG B N 1
ATOM 6978 C CA . ARG B 1 321 ? 8.945 -34.312 9.172 1 31.31 321 ARG B CA 1
ATOM 6979 C C . ARG B 1 321 ? 7.66 -34.25 8.359 1 31.31 321 ARG B C 1
ATOM 6981 O O . ARG B 1 321 ? 6.582 -34 8.906 1 31.31 321 ARG B O 1
ATOM 6988 N N . TYR B 1 322 ? 7.809 -34.094 7.125 1 31.05 322 TYR B N 1
ATOM 6989 C CA . TYR B 1 322 ? 6.609 -34.062 6.297 1 31.05 322 TYR B CA 1
ATOM 6990 C C . TYR B 1 322 ? 6.125 -35.469 5.973 1 31.05 322 TYR B C 1
ATOM 6992 O O . TYR B 1 322 ? 5.211 -35.656 5.168 1 31.05 322 TYR B O 1
ATOM 7000 N N . THR B 1 323 ? 6.91 -36.562 6.156 1 33 323 THR B N 1
ATOM 7001 C CA . THR B 1 323 ? 6.367 -37.906 5.957 1 33 323 THR B CA 1
ATOM 7002 C C . THR B 1 323 ? 5.039 -38.062 6.695 1 33 323 THR B C 1
ATOM 7004 O O . THR B 1 323 ? 4.207 -38.875 6.312 1 33 323 THR B O 1
ATOM 7007 N N . LYS B 1 324 ? 4.961 -37.438 7.973 1 31.47 324 LYS B N 1
ATOM 7008 C CA . LYS B 1 324 ? 3.652 -37.375 8.617 1 31.47 324 LYS B CA 1
ATOM 7009 C C . LYS B 1 324 ? 3.041 -36 8.484 1 31.47 324 LYS B C 1
ATOM 7011 O O . LYS B 1 324 ? 3.414 -35.062 9.219 1 31.47 324 LYS B O 1
ATOM 7016 N N . LEU B 1 325 ? 2.623 -35.688 7.27 1 35 325 LEU B N 1
ATOM 7017 C CA . LEU B 1 325 ? 1.883 -34.406 7.207 1 35 325 LEU B CA 1
ATOM 7018 C C . LEU B 1 325 ? 1.027 -34.219 8.453 1 35 325 LEU B C 1
ATOM 7020 O O . LEU B 1 325 ? 0.3 -35.125 8.859 1 35 325 LEU B O 1
ATOM 7024 N N . PRO B 1 326 ? 1.32 -33.281 9.203 1 39.53 326 PRO B N 1
ATOM 7025 C CA . PRO B 1 326 ? 0.41 -33.125 10.336 1 39.53 326 PRO B CA 1
ATOM 7026 C C . PRO B 1 326 ? -1.06 -33.125 9.922 1 39.53 326 PRO B C 1
ATOM 7028 O O . PRO B 1 326 ? -1.4 -32.625 8.852 1 39.53 326 PRO B O 1
ATOM 7031 N N . ALA B 1 327 ? -1.779 -33.906 10.508 1 43.16 327 ALA B N 1
ATOM 7032 C CA . ALA B 1 327 ? -3.225 -33.938 10.297 1 43.16 327 ALA B CA 1
ATOM 7033 C C . ALA B 1 327 ? -3.822 -32.531 10.523 1 43.16 327 ALA B C 1
ATOM 7035 O O . ALA B 1 327 ? -3.359 -31.797 11.383 1 43.16 327 ALA B O 1
ATOM 7036 N N . PRO B 1 328 ? -4.613 -32.062 9.578 1 41.84 328 PRO B N 1
ATOM 7037 C CA . PRO B 1 328 ? -5.273 -30.781 9.789 1 41.84 328 PRO B CA 1
ATOM 7038 C C . PRO B 1 328 ? -5.828 -30.625 11.203 1 41.84 328 PRO B C 1
ATOM 7040 O O . PRO B 1 328 ? -5.945 -29.516 11.711 1 41.84 328 PRO B O 1
ATOM 7043 N N . ASN B 1 329 ? -6.129 -31.859 11.797 1 40.78 329 ASN B N 1
ATOM 7044 C CA . ASN B 1 329 ? -6.609 -31.859 13.172 1 40.78 329 ASN B CA 1
ATOM 7045 C C . ASN B 1 329 ? -5.551 -32.406 14.133 1 40.78 329 ASN B C 1
ATOM 7047 O O . ASN B 1 329 ? -5.129 -33.562 14.023 1 40.78 329 ASN B O 1
ATOM 7051 N N . PRO B 1 330 ? -5 -31.656 14.945 1 42.72 330 PRO B N 1
ATOM 7052 C CA . PRO B 1 330 ? -3.955 -32.094 15.867 1 42.72 330 PRO B CA 1
ATOM 7053 C C . PRO B 1 330 ? -4.355 -33.344 16.656 1 42.72 330 PRO B C 1
ATOM 7055 O O . PRO B 1 330 ? -3.492 -34.094 17.109 1 42.72 330 PRO B O 1
ATOM 7058 N N . ALA B 1 331 ? -5.637 -33.438 16.875 1 46.19 331 ALA B N 1
ATOM 7059 C CA . ALA B 1 331 ? -6.098 -34.594 17.656 1 46.19 331 ALA B CA 1
ATOM 7060 C C . ALA B 1 331 ? -5.711 -35.906 16.984 1 46.19 331 ALA B C 1
ATOM 7062 O O . ALA B 1 331 ? -5.496 -36.906 17.656 1 46.19 331 ALA B O 1
ATOM 7063 N N . ASP B 1 332 ? -5.621 -35.844 15.727 1 48.94 332 ASP B N 1
ATOM 7064 C CA . ASP B 1 332 ? -5.316 -37.094 14.992 1 48.94 332 ASP B CA 1
ATOM 7065 C C . ASP B 1 332 ? -3.871 -37.5 15.227 1 48.94 332 ASP B C 1
ATOM 7067 O O . ASP B 1 332 ? -3.541 -38.688 15.102 1 48.94 332 ASP B O 1
ATOM 7071 N N . GLU B 1 333 ? -3.086 -36.562 15.516 1 47.78 333 GLU B N 1
ATOM 7072 C CA . GLU B 1 333 ? -1.691 -36.875 15.812 1 47.78 333 GLU B CA 1
ATOM 7073 C C . GLU B 1 333 ? -1.564 -37.625 17.125 1 47.78 333 GLU B C 1
ATOM 7075 O O . GLU B 1 333 ? -0.65 -38.438 17.297 1 47.78 333 GLU B O 1
ATOM 7080 N N . LEU B 1 334 ? -2.428 -37.219 18.047 1 46.62 334 LEU B N 1
ATOM 7081 C CA . LEU B 1 334 ? -2.361 -37.844 19.359 1 46.62 334 LEU B CA 1
ATOM 7082 C C . LEU B 1 334 ? -2.758 -39.312 19.281 1 46.62 334 LEU B C 1
ATOM 7084 O O . LEU B 1 334 ? -2.271 -40.156 20.047 1 46.62 334 LEU B O 1
ATOM 7088 N N . ASN B 1 335 ? -3.844 -39.531 18.469 1 41.91 335 ASN B N 1
ATOM 7089 C CA . ASN B 1 335 ? -4.293 -40.906 18.5 1 41.91 335 ASN B CA 1
ATOM 7090 C C . ASN B 1 335 ? -3.43 -41.812 17.609 1 41.91 335 ASN B C 1
ATOM 7092 O O . ASN B 1 335 ? -3.715 -43 17.453 1 41.91 335 ASN B O 1
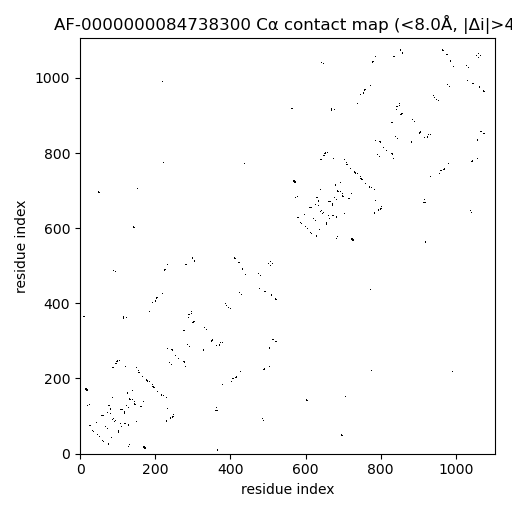ATOM 7096 N N . GLY B 1 336 ? -2.207 -41.625 17.531 1 39.28 336 GLY B N 1
ATOM 7097 C CA . GLY B 1 336 ? -1.289 -42.5 16.844 1 39.28 336 GLY B CA 1
ATOM 7098 C C . GLY B 1 336 ? -1.903 -43.156 15.609 1 39.28 336 GLY B C 1
ATOM 7099 O O . GLY B 1 336 ? -1.273 -43.969 14.961 1 39.28 336 GLY B O 1
ATOM 7100 N N . THR B 1 337 ? -3.281 -43.312 15.586 1 35.16 337 THR B N 1
ATOM 7101 C CA . THR B 1 337 ? -3.975 -44.062 14.547 1 35.16 337 THR B CA 1
ATOM 7102 C C . THR B 1 337 ? -3.984 -43.312 13.234 1 35.16 337 THR B C 1
ATOM 7104 O O . THR B 1 337 ? -4.758 -43.625 12.328 1 35.16 337 THR B O 1
ATOM 7107 N N . ALA B 1 338 ? -3.383 -42.219 13.219 1 37.88 338 ALA B N 1
ATOM 7108 C CA . ALA B 1 338 ? -3.469 -41.5 11.953 1 37.88 338 ALA B CA 1
ATOM 7109 C C . ALA B 1 338 ? -2.984 -42.375 10.797 1 37.88 338 ALA B C 1
ATOM 7111 O O . ALA B 1 338 ? -1.992 -42.031 10.141 1 37.88 338 ALA B O 1
ATOM 7112 N N . GLU B 1 339 ? -2.822 -43.688 11.133 1 31 339 GLU B N 1
ATOM 7113 C CA . GLU B 1 339 ? -2.562 -44.406 9.883 1 31 339 GLU B CA 1
ATOM 7114 C C . GLU B 1 339 ? -3.756 -44.312 8.938 1 31 339 GLU B C 1
ATOM 7116 O O . GLU B 1 339 ? -4.766 -45 9.133 1 31 339 GLU B O 1
ATOM 7121 N N . SER B 1 340 ? -4.379 -43.281 8.695 1 30.92 340 SER B N 1
ATOM 7122 C CA . SER B 1 340 ? -5.371 -43.5 7.648 1 30.92 340 SER B CA 1
ATOM 7123 C C . SER B 1 340 ? -4.871 -44.5 6.609 1 30.92 340 SER B C 1
ATOM 7125 O O . SER B 1 340 ? -3.697 -44.5 6.242 1 30.92 340 SER B O 1
ATOM 7127 N N . PRO B 1 341 ? -5.531 -45.625 6.594 1 27.86 341 PRO B N 1
ATOM 7128 C CA . PRO B 1 341 ? -5.137 -46.5 5.504 1 27.86 341 PRO B CA 1
ATOM 7129 C C . PRO B 1 341 ? -4.832 -45.75 4.207 1 27.86 341 PRO B C 1
ATOM 7131 O O . PRO B 1 341 ? -5.648 -44.938 3.75 1 27.86 341 PRO B O 1
ATOM 7134 N N . ARG B 1 342 ? -3.627 -45.344 4.066 1 31.14 342 ARG B N 1
ATOM 7135 C CA . ARG B 1 342 ? -3.229 -44.938 2.73 1 31.14 342 ARG B CA 1
ATOM 7136 C C . ARG B 1 342 ? -3.77 -45.875 1.664 1 31.14 342 ARG B C 1
ATOM 7138 O O . ARG B 1 342 ? -3.385 -47.031 1.613 1 31.14 342 ARG B O 1
ATOM 7145 N N . THR B 1 343 ? -5.043 -46.031 1.513 1 27.73 343 THR B N 1
ATOM 7146 C CA . THR B 1 343 ? -5.25 -46.688 0.222 1 27.73 343 THR B CA 1
ATOM 7147 C C . THR B 1 343 ? -4.18 -46.25 -0.777 1 27.73 343 THR B C 1
ATOM 7149 O O . THR B 1 343 ? -3.947 -45.062 -0.966 1 27.73 343 THR B O 1
ATOM 7152 N N . PRO B 1 344 ? -3.236 -47.125 -0.975 1 28.98 344 PRO B N 1
ATOM 7153 C CA . PRO B 1 344 ? -2.275 -46.719 -2.012 1 28.98 344 PRO B CA 1
ATOM 7154 C C . PRO B 1 344 ? -2.924 -45.969 -3.156 1 28.98 344 PRO B C 1
ATOM 7156 O O . PRO B 1 344 ? -3.951 -46.375 -3.689 1 28.98 344 PRO B O 1
ATOM 7159 N N . PRO B 1 345 ? -2.99 -44.719 -3.082 1 31.2 345 PRO B N 1
ATOM 7160 C CA . PRO B 1 345 ? -3.582 -44.156 -4.301 1 31.2 345 PRO B CA 1
ATOM 7161 C C . PRO B 1 345 ? -3.203 -44.938 -5.555 1 31.2 345 PRO B C 1
ATOM 7163 O O . PRO B 1 345 ? -2.121 -45.531 -5.617 1 31.2 345 PRO B O 1
ATOM 7166 N N . GLN B 1 346 ? -4.137 -45.594 -6.082 1 30.92 346 GLN B N 1
ATOM 7167 C CA . GLN B 1 346 ? -3.914 -46.344 -7.328 1 30.92 346 GLN B CA 1
ATOM 7168 C C . GLN B 1 346 ? -2.965 -45.562 -8.25 1 30.92 346 GLN B C 1
ATOM 7170 O O . GLN B 1 346 ? -2.613 -46.062 -9.328 1 30.92 346 GLN B O 1
ATOM 7175 N N . PHE B 1 347 ? -2.996 -44.188 -8.164 1 29.92 347 PHE B N 1
ATOM 7176 C CA . PHE B 1 347 ? -2.27 -43.531 -9.25 1 29.92 347 PHE B CA 1
ATOM 7177 C C . PHE B 1 347 ? -0.794 -43.375 -8.898 1 29.92 347 PHE B C 1
ATOM 7179 O O . PHE B 1 347 ? -0.441 -43.25 -7.727 1 29.92 347 PHE B O 1
ATOM 7186 N N . LYS B 1 348 ? -0.048 -44.094 -9.578 1 34.78 348 LYS B N 1
ATOM 7187 C CA . LYS B 1 348 ? 1.396 -43.906 -9.5 1 34.78 348 LYS B CA 1
ATOM 7188 C C . LYS B 1 348 ? 1.736 -42.438 -9.336 1 34.78 348 LYS B C 1
ATOM 7190 O O . LYS B 1 348 ? 1.473 -41.625 -10.227 1 34.78 348 LYS B O 1
ATOM 7195 N N . ARG B 1 349 ? 1.682 -41.906 -8.203 1 43.88 349 ARG B N 1
ATOM 7196 C CA . ARG B 1 349 ? 2.037 -40.531 -7.91 1 43.88 349 ARG B CA 1
ATOM 7197 C C . ARG B 1 349 ? 3.5 -40.25 -8.25 1 43.88 349 ARG B C 1
ATOM 7199 O O . ARG B 1 349 ? 4.395 -40.969 -7.789 1 43.88 349 ARG B O 1
ATOM 7206 N N . THR B 1 350 ? 3.723 -39.656 -9.328 1 43.72 350 THR B N 1
ATOM 7207 C CA . THR B 1 350 ? 5.074 -39.281 -9.719 1 43.72 350 THR B CA 1
ATOM 7208 C C . THR B 1 350 ? 5.727 -38.406 -8.641 1 43.72 350 THR B C 1
ATOM 7210 O O . THR B 1 350 ? 6.945 -38.469 -8.453 1 43.72 350 THR B O 1
ATOM 7213 N N . ASN B 1 351 ? 4.973 -37.594 -7.848 1 55.09 351 ASN B N 1
ATOM 7214 C CA . ASN B 1 351 ? 5.68 -36.688 -6.953 1 55.09 351 ASN B CA 1
ATOM 7215 C C . ASN B 1 351 ? 5.855 -37.281 -5.562 1 55.09 351 ASN B C 1
ATOM 7217 O O . ASN B 1 351 ? 4.875 -37.562 -4.867 1 55.09 351 ASN B O 1
ATOM 7221 N N . ARG B 1 352 ? 6.961 -37.719 -5.18 1 60.06 352 ARG B N 1
ATOM 7222 C CA . ARG B 1 352 ? 7.316 -38.375 -3.934 1 60.06 352 ARG B CA 1
ATOM 7223 C C . ARG B 1 352 ? 7.543 -37.375 -2.816 1 60.06 352 ARG B C 1
ATOM 7225 O O . ARG B 1 352 ? 7.766 -37.75 -1.664 1 60.06 352 ARG B O 1
ATOM 7232 N N . ASN B 1 353 ? 7.41 -36.188 -3.236 1 75.12 353 ASN B N 1
ATOM 7233 C CA . ASN B 1 353 ? 7.562 -35.125 -2.225 1 75.12 353 ASN B CA 1
ATOM 7234 C C . ASN B 1 353 ? 6.254 -34.875 -1.476 1 75.12 353 ASN B C 1
ATOM 7236 O O . ASN B 1 353 ? 5.262 -34.469 -2.072 1 75.12 353 ASN B O 1
ATOM 7240 N N . THR B 1 354 ? 6.258 -35.062 -0.218 1 76.62 354 THR B N 1
ATOM 7241 C CA . THR B 1 354 ? 5.062 -35.031 0.619 1 76.62 354 THR B CA 1
ATOM 7242 C C . THR B 1 354 ? 4.484 -33.625 0.679 1 76.62 354 THR B C 1
ATOM 7244 O O . THR B 1 354 ? 3.268 -33.438 0.74 1 76.62 354 THR B O 1
ATOM 7247 N N . PHE B 1 355 ? 5.328 -32.719 0.667 1 82 355 PHE B N 1
ATOM 7248 C CA . PHE B 1 355 ? 4.871 -31.312 0.696 1 82 355 PHE B CA 1
ATOM 7249 C C . PHE B 1 355 ? 4.094 -30.984 -0.57 1 82 355 PHE B C 1
ATOM 7251 O O . PHE B 1 355 ? 2.994 -30.422 -0.5 1 82 355 PHE B O 1
ATOM 7258 N N . LEU B 1 356 ? 4.629 -31.312 -1.664 1 87.19 356 LEU B N 1
ATOM 7259 C CA . LEU B 1 356 ? 3.988 -31 -2.939 1 87.19 356 LEU B CA 1
ATOM 7260 C C . LEU B 1 356 ? 2.664 -31.75 -3.078 1 87.19 356 LEU B C 1
ATOM 7262 O O . LEU B 1 356 ? 1.712 -31.219 -3.658 1 87.19 356 LEU B O 1
ATOM 7266 N N . ARG B 1 357 ? 2.598 -32.906 -2.547 1 86.38 357 ARG B N 1
ATOM 7267 C CA . ARG B 1 357 ? 1.353 -33.656 -2.557 1 86.38 357 ARG B CA 1
ATOM 7268 C C . ARG B 1 357 ? 0.3 -33 -1.671 1 86.38 357 ARG B C 1
ATOM 7270 O O . ARG B 1 357 ? -0.875 -32.938 -2.037 1 86.38 357 ARG B O 1
ATOM 7277 N N . ALA B 1 358 ? 0.755 -32.531 -0.574 1 86.38 358 ALA B N 1
ATOM 7278 C CA . ALA B 1 358 ? -0.156 -31.875 0.361 1 86.38 358 ALA B CA 1
ATOM 7279 C C . ALA B 1 358 ? -0.731 -30.609 -0.24 1 86.38 358 ALA B C 1
ATOM 7281 O O . ALA B 1 358 ? -1.892 -30.266 0.003 1 86.38 358 ALA B O 1
ATOM 7282 N N . MET B 1 359 ? 0.048 -29.969 -1.047 1 91.81 359 MET B N 1
ATOM 7283 C CA . MET B 1 359 ? -0.364 -28.672 -1.612 1 91.81 359 MET B CA 1
ATOM 7284 C C . MET B 1 359 ? -1.489 -28.875 -2.623 1 91.81 359 MET B C 1
ATOM 7286 O O . MET B 1 359 ? -2.213 -27.922 -2.936 1 91.81 359 MET B O 1
ATOM 7290 N N . ARG B 1 360 ? -1.712 -30.094 -3.096 1 93.81 360 ARG B N 1
ATOM 7291 C CA . ARG B 1 360 ? -2.777 -30.359 -4.055 1 93.81 360 ARG B CA 1
ATOM 7292 C C . ARG B 1 360 ? -4.148 -30.125 -3.428 1 93.81 360 ARG B C 1
ATOM 7294 O O . ARG B 1 360 ? -5.102 -29.766 -4.125 1 93.81 360 ARG B O 1
ATOM 7301 N N . LYS B 1 361 ? -4.18 -30.297 -2.121 1 92.62 361 LYS B N 1
ATOM 7302 C CA . LYS B 1 361 ? -5.441 -30.141 -1.406 1 92.62 361 LYS B CA 1
ATOM 7303 C C . LYS B 1 361 ? -5.902 -28.672 -1.431 1 92.62 361 LYS B C 1
ATOM 7305 O O . LYS B 1 361 ? -7.066 -28.391 -1.149 1 92.62 361 LYS B O 1
ATOM 7310 N N . TYR B 1 362 ? -4.988 -27.859 -1.746 1 95.31 362 TYR B N 1
ATOM 7311 C CA . TYR B 1 362 ? -5.293 -26.422 -1.738 1 95.31 362 TYR B CA 1
ATOM 7312 C C . TYR B 1 362 ? -5.605 -25.922 -3.145 1 95.31 362 TYR B C 1
ATOM 7314 O O . TYR B 1 362 ? -5.781 -24.734 -3.359 1 95.31 362 TYR B O 1
ATOM 7322 N N . MET B 1 363 ? -5.656 -26.875 -4.109 1 97.62 363 MET B N 1
ATOM 7323 C CA . MET B 1 363 ? -6.09 -26.578 -5.473 1 97.62 363 MET B CA 1
ATOM 7324 C C . MET B 1 363 ? -7.582 -26.828 -5.637 1 97.62 363 MET B C 1
ATOM 7326 O O . MET B 1 363 ? -8.148 -27.703 -4.977 1 97.62 363 MET B O 1
ATOM 7330 N N . PRO B 1 364 ? -8.234 -26.047 -6.539 1 97.94 364 PRO B N 1
ATOM 7331 C CA . PRO B 1 364 ? -9.633 -26.391 -6.801 1 97.94 364 PRO B CA 1
ATOM 7332 C C . PRO B 1 364 ? -9.82 -27.859 -7.195 1 97.94 364 PRO B C 1
ATOM 7334 O O . PRO B 1 364 ? -9 -28.422 -7.922 1 97.94 364 PRO B O 1
ATOM 7337 N N . ARG B 1 365 ? -10.898 -28.438 -6.754 1 97.81 365 ARG B N 1
ATOM 7338 C CA . ARG B 1 365 ? -11.133 -29.859 -6.938 1 97.81 365 ARG B CA 1
ATOM 7339 C C . ARG B 1 365 ? -11.023 -30.25 -8.406 1 97.81 365 ARG B C 1
ATOM 7341 O O . ARG B 1 365 ? -10.312 -31.203 -8.758 1 97.81 365 ARG B O 1
ATOM 7348 N N . PRO B 1 366 ? -11.695 -29.531 -9.32 1 97.5 366 PRO B N 1
ATOM 7349 C CA . PRO B 1 366 ? -11.57 -29.938 -10.719 1 97.5 366 PRO B CA 1
ATOM 7350 C C . PRO B 1 366 ? -10.133 -29.906 -11.227 1 97.5 366 PRO B C 1
ATOM 7352 O O . PRO B 1 366 ? -9.727 -30.75 -12.031 1 97.5 366 PRO B O 1
ATOM 7355 N N . HIS B 1 367 ? -9.336 -28.953 -10.766 1 97.81 367 HIS B N 1
ATOM 7356 C CA . HIS B 1 367 ? -7.938 -28.875 -11.172 1 97.81 367 HIS B CA 1
ATOM 7357 C C . HIS B 1 367 ? -7.141 -30.062 -10.656 1 97.81 367 HIS B C 1
ATOM 7359 O O . HIS B 1 367 ? -6.32 -30.625 -11.391 1 97.81 367 HIS B O 1
ATOM 7365 N N . ARG B 1 368 ? -7.391 -30.406 -9.43 1 96.69 368 ARG B N 1
ATOM 7366 C CA . ARG B 1 368 ? -6.738 -31.562 -8.836 1 96.69 368 ARG B CA 1
ATOM 7367 C C . ARG B 1 368 ? -7.094 -32.844 -9.602 1 96.69 368 ARG B C 1
ATOM 7369 O O . ARG B 1 368 ? -6.227 -33.688 -9.852 1 96.69 368 ARG B O 1
ATOM 7376 N N . GLU B 1 369 ? -8.297 -32.969 -9.93 1 96.38 369 GLU B N 1
ATOM 7377 C CA . GLU B 1 369 ? -8.758 -34.125 -10.695 1 96.38 369 GLU B CA 1
ATOM 7378 C C . GLU B 1 369 ? -8.094 -34.156 -12.07 1 96.38 369 GLU B C 1
ATOM 7380 O O . GLU B 1 369 ? -7.754 -35.25 -12.562 1 96.38 369 GLU B O 1
ATOM 7385 N N . PHE B 1 370 ? -7.977 -33.062 -12.664 1 96.75 370 PHE B N 1
ATOM 7386 C CA . PHE B 1 370 ? -7.266 -33 -13.938 1 96.75 370 PHE B CA 1
ATOM 7387 C C . PHE B 1 370 ? -5.844 -33.531 -13.789 1 96.75 370 PHE B C 1
ATOM 7389 O O . PHE B 1 370 ? -5.375 -34.312 -14.625 1 96.75 370 PHE B O 1
ATOM 7396 N N . LEU B 1 371 ? -5.188 -33.062 -12.695 1 96.31 371 LEU B N 1
ATOM 7397 C CA . LEU B 1 371 ? -3.816 -33.5 -12.453 1 96.31 371 LEU B CA 1
ATOM 7398 C C . LEU B 1 371 ? -3.748 -35 -12.25 1 96.31 371 LEU B C 1
ATOM 7400 O O . LEU B 1 371 ? -2.826 -35.656 -12.742 1 96.31 371 LEU B O 1
ATOM 7404 N N . GLU B 1 372 ? -4.691 -35.562 -11.562 1 93.81 372 GLU B N 1
ATOM 7405 C CA . GLU B 1 372 ? -4.742 -37 -11.32 1 93.81 372 GLU B CA 1
ATOM 7406 C C . GLU B 1 372 ? -4.938 -37.75 -12.625 1 93.81 372 GLU B C 1
ATOM 7408 O O . GLU B 1 372 ? -4.281 -38.781 -12.852 1 93.81 372 GLU B O 1
ATOM 7413 N N . GLU B 1 373 ? -5.777 -37.281 -13.438 1 94.25 373 GLU B N 1
ATOM 7414 C CA . GLU B 1 373 ? -5.992 -37.906 -14.734 1 94.25 373 GLU B CA 1
ATOM 7415 C C . GLU B 1 373 ? -4.762 -37.75 -15.625 1 94.25 373 GLU B C 1
ATOM 7417 O O . GLU B 1 373 ? -4.434 -38.656 -16.391 1 94.25 373 GLU B O 1
ATOM 7422 N N . LEU B 1 374 ? -4.18 -36.656 -15.562 1 94.81 374 LEU B N 1
ATOM 7423 C CA . LEU B 1 374 ? -2.98 -36.406 -16.359 1 94.81 374 LEU B CA 1
ATOM 7424 C C . LEU B 1 374 ? -1.856 -37.344 -15.945 1 94.81 374 LEU B C 1
ATOM 7426 O O . LEU B 1 374 ? -1.085 -37.781 -16.797 1 94.81 374 LEU B O 1
ATOM 7430 N N . GLU B 1 375 ? -1.758 -37.656 -14.695 1 92.81 375 GLU B N 1
ATOM 7431 C CA . GLU B 1 375 ? -0.741 -38.562 -14.195 1 92.81 375 GLU B CA 1
ATOM 7432 C C . GLU B 1 375 ? -0.892 -39.938 -14.82 1 92.81 375 GLU B C 1
ATOM 7434 O O . GLU B 1 375 ? 0.101 -40.625 -15.078 1 92.81 375 GLU B O 1
ATOM 7439 N N . ILE B 1 376 ? -2.072 -40.281 -15.125 1 91.56 376 ILE B N 1
ATOM 7440 C CA . ILE B 1 376 ? -2.361 -41.562 -15.719 1 91.56 376 ILE B CA 1
ATOM 7441 C C . ILE B 1 376 ? -2.102 -41.5 -17.219 1 91.56 376 ILE B C 1
ATOM 7443 O O . ILE B 1 376 ? -1.53 -42.438 -17.797 1 91.56 376 ILE B O 1
ATOM 7447 N N . ALA B 1 377 ? -2.441 -40.469 -17.797 1 92.44 377 ALA B N 1
ATOM 7448 C CA . ALA B 1 377 ? -2.459 -40.375 -19.266 1 92.44 377 ALA B CA 1
ATOM 7449 C C . ALA B 1 377 ? -1.091 -39.969 -19.797 1 92.44 377 ALA B C 1
ATOM 7451 O O . ALA B 1 377 ? -0.784 -40.188 -20.969 1 92.44 377 ALA B O 1
ATOM 7452 N N . ALA B 1 378 ? -0.245 -39.375 -18.969 1 92.44 378 ALA B N 1
ATOM 7453 C CA . ALA B 1 378 ? 0.993 -38.75 -19.453 1 92.44 378 ALA B CA 1
ATOM 7454 C C . ALA B 1 378 ? 1.92 -39.781 -20.062 1 92.44 378 ALA B C 1
ATOM 7456 O O . ALA B 1 378 ? 2.25 -40.781 -19.422 1 92.44 378 ALA B O 1
ATOM 7457 N N . ASN B 1 379 ? 2.293 -39.562 -21.359 1 93.38 379 ASN B N 1
ATOM 7458 C CA . ASN B 1 379 ? 3.141 -40.531 -22.062 1 93.38 379 ASN B CA 1
ATOM 7459 C C . ASN B 1 379 ? 4.312 -39.844 -22.75 1 93.38 379 ASN B C 1
ATOM 7461 O O . ASN B 1 379 ? 5.027 -40.469 -23.547 1 93.38 379 ASN B O 1
ATOM 7465 N N . ILE B 1 380 ? 4.488 -38.562 -22.406 1 95.44 380 ILE B N 1
ATOM 7466 C CA . ILE B 1 380 ? 5.566 -37.812 -23.047 1 95.44 380 ILE B CA 1
ATOM 7467 C C . ILE B 1 380 ? 6.918 -38.375 -22.594 1 95.44 380 ILE B C 1
ATOM 7469 O O . ILE B 1 380 ? 7.762 -38.75 -23.422 1 95.44 380 ILE B O 1
ATOM 7473 N N . ARG B 1 381 ? 7.113 -38.469 -21.344 1 94.31 381 ARG B N 1
ATOM 7474 C CA . ARG B 1 381 ? 8.398 -38.906 -20.812 1 94.31 381 ARG B CA 1
ATOM 7475 C C . ARG B 1 381 ? 8.703 -40.344 -21.234 1 94.31 381 ARG B C 1
ATOM 7477 O O . ARG B 1 381 ? 9.797 -40.656 -21.719 1 94.31 381 ARG B O 1
ATOM 7484 N N . PRO B 1 382 ? 7.777 -41.312 -21.094 1 93.12 382 PRO B N 1
ATOM 7485 C CA . PRO B 1 382 ? 8.039 -42.656 -21.578 1 93.12 382 PRO B CA 1
ATOM 7486 C C . PRO B 1 382 ? 8.422 -42.688 -23.047 1 93.12 382 PRO B C 1
ATOM 7488 O O . PRO B 1 382 ? 9.32 -43.438 -23.438 1 93.12 382 PRO B O 1
ATOM 7491 N N . PHE B 1 383 ? 7.777 -41.969 -23.844 1 95.56 383 PHE B N 1
ATOM 7492 C CA . PHE B 1 383 ? 8.07 -41.906 -25.281 1 95.56 383 PHE B CA 1
ATOM 7493 C C . PHE B 1 383 ? 9.477 -41.375 -25.516 1 95.56 383 PHE B C 1
ATOM 7495 O O . PHE B 1 383 ? 10.211 -41.938 -26.344 1 95.56 383 PHE B O 1
ATOM 7502 N N . ILE B 1 384 ? 9.828 -40.344 -24.812 1 94.62 384 ILE B N 1
ATOM 7503 C CA . ILE B 1 384 ? 11.148 -39.75 -24.984 1 94.62 384 ILE B CA 1
ATOM 7504 C C . ILE B 1 384 ? 12.219 -40.719 -24.547 1 94.62 384 ILE B C 1
ATOM 7506 O O . ILE B 1 384 ? 13.289 -40.812 -25.156 1 94.62 384 ILE B O 1
ATOM 7510 N N . LEU B 1 385 ? 11.945 -41.5 -23.469 1 92.31 385 LEU B N 1
ATOM 7511 C CA . LEU B 1 385 ? 12.883 -42.5 -23.016 1 92.31 385 LEU B CA 1
ATOM 7512 C C . LEU B 1 385 ? 13.039 -43.625 -24.062 1 92.31 385 LEU B C 1
ATOM 7514 O O . LEU B 1 385 ? 14.125 -44.156 -24.219 1 92.31 385 LEU B O 1
ATOM 7518 N N . GLN B 1 386 ? 11.977 -43.844 -24.734 1 92.06 386 GLN B N 1
ATOM 7519 C CA . GLN B 1 386 ? 12.055 -44.812 -25.828 1 92.06 386 GLN B CA 1
ATOM 7520 C C . GLN B 1 386 ? 12.938 -44.281 -26.953 1 92.06 386 GLN B C 1
ATOM 7522 O O . GLN B 1 386 ? 13.734 -45.031 -27.531 1 92.06 386 GLN B O 1
ATOM 7527 N N . LEU B 1 387 ? 12.75 -43.094 -27.25 1 92.88 387 LEU B N 1
ATOM 7528 C CA . LEU B 1 387 ? 13.586 -42.469 -28.281 1 92.88 387 LEU B CA 1
ATOM 7529 C C . LEU B 1 387 ? 15.055 -42.469 -27.844 1 92.88 387 LEU B C 1
ATOM 7531 O O . LEU B 1 387 ? 15.945 -42.625 -28.672 1 92.88 387 LEU B O 1
ATOM 7535 N N . GLU B 1 388 ? 15.227 -42.219 -26.594 1 90.12 388 GLU B N 1
ATOM 7536 C CA . GLU B 1 388 ? 16.594 -42.25 -26.078 1 90.12 388 GLU B CA 1
ATOM 7537 C C . GLU B 1 388 ? 17.234 -43.625 -26.297 1 90.12 388 GLU B C 1
ATOM 7539 O O . GLU B 1 388 ? 18.406 -43.719 -26.656 1 90.12 388 GLU B O 1
ATOM 7544 N N . GLU B 1 389 ? 16.5 -44.656 -26.047 1 89.19 389 GLU B N 1
ATOM 7545 C CA . GLU B 1 389 ? 17 -46 -26.281 1 89.19 389 GLU B CA 1
ATOM 7546 C C . GLU B 1 389 ? 17.344 -46.219 -27.75 1 89.19 389 GLU B C 1
ATOM 7548 O O . GLU B 1 389 ? 18.328 -46.906 -28.078 1 89.19 389 GLU B O 1
ATOM 7553 N N . GLN B 1 390 ? 16.531 -45.719 -28.609 1 89.56 390 GLN B N 1
ATOM 7554 C CA . GLN B 1 390 ? 16.797 -45.812 -30.031 1 89.56 390 GLN B CA 1
ATOM 7555 C C . GLN B 1 390 ? 18.047 -45.031 -30.422 1 89.56 390 GLN B C 1
ATOM 7557 O O . GLN B 1 390 ? 18.797 -45.438 -31.312 1 89.56 390 GLN B O 1
ATOM 7562 N N . LEU B 1 391 ? 18.203 -43.969 -29.812 1 88.69 391 LEU B N 1
ATOM 7563 C CA . LEU B 1 391 ? 19.406 -43.156 -30.031 1 88.69 391 LEU B CA 1
ATOM 7564 C C . LEU B 1 391 ? 20.656 -43.969 -29.672 1 88.69 391 LEU B C 1
ATOM 7566 O O . LEU B 1 391 ? 21.641 -43.969 -30.438 1 88.69 391 LEU B O 1
ATOM 7570 N N . ARG B 1 392 ? 20.641 -44.656 -28.562 1 85.81 392 ARG B N 1
ATOM 7571 C CA . ARG B 1 392 ? 21.781 -45.438 -28.078 1 85.81 392 ARG B CA 1
ATOM 7572 C C . ARG B 1 392 ? 22.078 -46.594 -29.031 1 85.81 392 ARG B C 1
ATOM 7574 O O . ARG B 1 392 ? 23.234 -46.969 -29.203 1 85.81 392 ARG B O 1
ATOM 7581 N N . SER B 1 393 ? 21.062 -47.062 -29.656 1 87.56 393 SER B N 1
ATOM 7582 C CA . SER B 1 393 ? 21.219 -48.188 -30.578 1 87.56 393 SER B CA 1
ATOM 7583 C C . SER B 1 393 ? 21.531 -47.719 -31.984 1 87.56 393 SER B C 1
ATOM 7585 O O . SER B 1 393 ? 21.766 -48.531 -32.875 1 87.56 393 SER B O 1
ATOM 7587 N N . GLY B 1 394 ? 21.578 -46.406 -32.219 1 86.12 394 GLY B N 1
ATOM 7588 C CA . GLY B 1 394 ? 21.906 -45.844 -33.531 1 86.12 394 GLY B CA 1
ATOM 7589 C C . GLY B 1 394 ? 20.766 -45.906 -34.5 1 86.12 394 GLY B C 1
ATOM 7590 O O . GLY B 1 394 ? 20.953 -45.719 -35.719 1 86.12 394 GLY B O 1
ATOM 7591 N N . ALA B 1 395 ? 19.594 -46.125 -34.062 1 87.81 395 ALA B N 1
ATOM 7592 C CA . ALA B 1 395 ? 18.453 -46.344 -34.938 1 87.81 395 ALA B CA 1
ATOM 7593 C C . ALA B 1 395 ? 17.547 -45.094 -34.969 1 87.81 395 ALA B C 1
ATOM 7595 O O . ALA B 1 395 ? 16.453 -45.125 -35.562 1 87.81 395 ALA B O 1
ATOM 7596 N N . LEU B 1 396 ? 17.922 -44.031 -34.438 1 89.5 396 LEU B N 1
ATOM 7597 C CA . LEU B 1 396 ? 17.078 -42.875 -34.281 1 89.5 396 LEU B CA 1
ATOM 7598 C C . LEU B 1 396 ? 16.953 -42.094 -35.594 1 89.5 396 LEU B C 1
ATOM 7600 O O . LEU B 1 396 ? 17.969 -41.812 -36.219 1 89.5 396 LEU B O 1
ATOM 7604 N N . LEU B 1 397 ? 15.797 -41.844 -36 1 89.5 397 LEU B N 1
ATOM 7605 C CA . LEU B 1 397 ? 15.555 -41.031 -37.156 1 89.5 397 LEU B CA 1
ATOM 7606 C C . LEU B 1 397 ? 15.789 -39.531 -36.875 1 89.5 397 LEU B C 1
ATOM 7608 O O . LEU B 1 397 ? 15.656 -39.125 -35.719 1 89.5 397 LEU B O 1
ATOM 7612 N N . PRO B 1 398 ? 16.109 -38.781 -37.906 1 88.94 398 PRO B N 1
ATOM 7613 C CA . PRO B 1 398 ? 16.375 -37.344 -37.688 1 88.94 398 PRO B CA 1
ATOM 7614 C C . PRO B 1 398 ? 15.18 -36.625 -37.062 1 88.94 398 PRO B C 1
ATOM 7616 O O . PRO B 1 398 ? 15.359 -35.75 -36.219 1 88.94 398 PRO B O 1
ATOM 7619 N N . GLU B 1 399 ? 13.992 -36.969 -37.469 1 89.69 399 GLU B N 1
ATOM 7620 C CA . GLU B 1 399 ? 12.781 -36.344 -36.938 1 89.69 399 GLU B CA 1
ATOM 7621 C C . GLU B 1 399 ? 12.609 -36.625 -35.438 1 89.69 399 GLU B C 1
ATOM 7623 O O . GLU B 1 399 ? 12.125 -35.781 -34.688 1 89.69 399 GLU B O 1
ATOM 7628 N N . GLU B 1 400 ? 13.023 -37.75 -35.094 1 91.19 400 GLU B N 1
ATOM 7629 C CA . GLU B 1 400 ? 12.938 -38.156 -33.719 1 91.19 400 GLU B CA 1
ATOM 7630 C C . GLU B 1 400 ? 13.977 -37.469 -32.844 1 91.19 400 GLU B C 1
ATOM 7632 O O . GLU B 1 400 ? 13.719 -37.125 -31.703 1 91.19 400 GLU B O 1
ATOM 7637 N N . ALA B 1 401 ? 15.094 -37.25 -33.438 1 92.56 401 ALA B N 1
ATOM 7638 C CA . ALA B 1 401 ? 16.141 -36.531 -32.75 1 92.56 401 ALA B CA 1
ATOM 7639 C C . ALA B 1 401 ? 15.695 -35.094 -32.438 1 92.56 401 ALA B C 1
ATOM 7641 O O . ALA B 1 401 ? 16.031 -34.562 -31.375 1 92.56 401 ALA B O 1
ATOM 7642 N N . GLN B 1 402 ? 14.969 -34.531 -33.344 1 95.19 402 GLN B N 1
ATOM 7643 C CA . GLN B 1 402 ? 14.453 -33.188 -33.125 1 95.19 402 GLN B CA 1
ATOM 7644 C C . GLN B 1 402 ? 13.469 -33.156 -31.953 1 95.19 402 GLN B C 1
ATOM 7646 O O . GLN B 1 402 ? 13.383 -32.156 -31.234 1 95.19 402 GLN B O 1
ATOM 7651 N N . LEU B 1 403 ? 12.734 -34.188 -31.828 1 96.75 403 LEU B N 1
ATOM 7652 C CA . LEU B 1 403 ? 11.789 -34.281 -30.719 1 96.75 403 LEU B CA 1
ATOM 7653 C C . LEU B 1 403 ? 12.523 -34.281 -29.375 1 96.75 403 LEU B C 1
ATOM 7655 O O . LEU B 1 403 ? 12.102 -33.594 -28.438 1 96.75 403 LEU B O 1
ATOM 7659 N N . ILE B 1 404 ? 13.586 -35 -29.281 1 96.25 404 ILE B N 1
ATOM 7660 C CA . ILE B 1 404 ? 14.383 -35.031 -28.062 1 96.25 404 ILE B CA 1
ATOM 7661 C C . ILE B 1 404 ? 14.961 -33.656 -27.766 1 96.25 404 ILE B C 1
ATOM 7663 O O . ILE B 1 404 ? 14.945 -33.188 -26.625 1 96.25 404 ILE B O 1
ATOM 7667 N N . GLU B 1 405 ? 15.438 -33 -28.797 1 96.69 405 GLU B N 1
ATOM 7668 C CA . GLU B 1 405 ? 16 -31.656 -28.641 1 96.69 405 GLU B CA 1
ATOM 7669 C C . GLU B 1 405 ? 14.969 -30.672 -28.109 1 96.69 405 GLU B C 1
ATOM 7671 O O . GLU B 1 405 ? 15.25 -29.891 -27.188 1 96.69 405 GLU B O 1
ATOM 7676 N N . THR B 1 406 ? 13.789 -30.688 -28.719 1 97.75 406 THR B N 1
ATOM 7677 C CA . THR B 1 406 ? 12.734 -29.781 -28.297 1 97.75 406 THR B CA 1
ATOM 7678 C C . THR B 1 406 ? 12.266 -30.109 -26.875 1 97.75 406 THR B C 1
ATOM 7680 O O . THR B 1 406 ? 11.953 -29.203 -26.094 1 97.75 406 THR B O 1
ATOM 7683 N N . TYR B 1 407 ? 12.172 -31.375 -26.594 1 97.69 407 TYR B N 1
ATOM 7684 C CA . TYR B 1 407 ? 11.883 -31.797 -25.234 1 97.69 407 TYR B CA 1
ATOM 7685 C C . TYR B 1 407 ? 12.898 -31.219 -24.25 1 97.69 407 TYR B C 1
ATOM 7687 O O . TYR B 1 407 ? 12.523 -30.656 -23.219 1 97.69 407 TYR B O 1
ATOM 7695 N N . ASN B 1 408 ? 14.172 -31.344 -24.562 1 97.94 408 ASN B N 1
ATOM 7696 C CA . ASN B 1 408 ? 15.234 -30.812 -23.719 1 97.94 408 ASN B CA 1
ATOM 7697 C C . ASN B 1 408 ? 15.117 -29.297 -23.547 1 97.94 408 ASN B C 1
ATOM 7699 O O . ASN B 1 408 ? 15.414 -28.766 -22.484 1 97.94 408 ASN B O 1
ATOM 7703 N N . GLU B 1 409 ? 14.727 -28.656 -24.578 1 98.44 409 GLU B N 1
ATOM 7704 C CA . GLU B 1 409 ? 14.531 -27.203 -24.5 1 98.44 409 GLU B CA 1
ATOM 7705 C C . GLU B 1 409 ? 13.406 -26.859 -23.531 1 98.44 409 GLU B C 1
ATOM 7707 O O . GLU B 1 409 ? 13.508 -25.859 -22.797 1 98.44 409 GLU B O 1
ATOM 7712 N N . CYS B 1 410 ? 12.336 -27.594 -23.562 1 98.62 410 CYS B N 1
ATOM 7713 C CA . CYS B 1 410 ? 11.25 -27.391 -22.625 1 98.62 410 CYS B CA 1
ATOM 7714 C C . CYS B 1 410 ? 11.727 -27.578 -21.188 1 98.62 410 CYS B C 1
ATOM 7716 O O . CYS B 1 410 ? 11.453 -26.75 -20.328 1 98.62 410 CYS B O 1
ATOM 7718 N N . ILE B 1 411 ? 12.453 -28.672 -20.953 1 98.12 411 ILE B N 1
ATOM 7719 C CA . ILE B 1 411 ? 12.992 -28.953 -19.641 1 98.12 411 ILE B CA 1
ATOM 7720 C C . ILE B 1 411 ? 13.922 -27.828 -19.203 1 98.12 411 ILE B C 1
ATOM 7722 O O . ILE B 1 411 ? 13.914 -27.422 -18.031 1 98.12 411 ILE B O 1
ATOM 7726 N N . HIS B 1 412 ? 14.695 -27.359 -20.125 1 98.19 412 HIS B N 1
ATOM 7727 C CA . HIS B 1 412 ? 15.625 -26.281 -19.812 1 98.19 412 HIS B CA 1
ATOM 7728 C C . HIS B 1 412 ? 14.883 -25.016 -19.375 1 98.19 412 HIS B C 1
ATOM 7730 O O . HIS B 1 412 ? 15.289 -24.359 -18.422 1 98.19 412 HIS B O 1
ATOM 7736 N N . GLN B 1 413 ? 13.844 -24.703 -20.094 1 98.62 413 GLN B N 1
ATOM 7737 C CA . GLN B 1 413 ? 13.07 -23.516 -19.719 1 98.62 413 GLN B CA 1
ATOM 7738 C C . GLN B 1 413 ? 12.414 -23.703 -18.359 1 98.62 413 GLN B C 1
ATOM 7740 O O . GLN B 1 413 ? 12.312 -22.75 -17.578 1 98.62 413 GLN B O 1
ATOM 7745 N N . LEU B 1 414 ? 11.922 -24.859 -18.094 1 98.44 414 LEU B N 1
ATOM 7746 C CA . LEU B 1 414 ? 11.352 -25.141 -16.781 1 98.44 414 LEU B CA 1
ATOM 7747 C C . LEU B 1 414 ? 12.406 -25.016 -15.688 1 98.44 414 LEU B C 1
ATOM 7749 O O . LEU B 1 414 ? 12.117 -24.516 -14.602 1 98.44 414 LEU B O 1
ATOM 7753 N N . LYS B 1 415 ? 13.57 -25.516 -15.938 1 98.06 415 LYS B N 1
ATOM 7754 C CA . LYS B 1 415 ? 14.695 -25.375 -15.016 1 98.06 415 LYS B CA 1
ATOM 7755 C C . LYS B 1 415 ? 15.031 -23.906 -14.789 1 98.06 415 LYS B C 1
ATOM 7757 O O . LYS B 1 415 ? 15.273 -23.484 -13.656 1 98.06 415 LYS B O 1
ATOM 7762 N N . LEU B 1 416 ? 15.047 -23.141 -15.852 1 98.38 416 LEU B N 1
ATOM 7763 C CA . LEU B 1 416 ? 15.312 -21.703 -15.742 1 98.38 416 LEU B CA 1
ATOM 7764 C C . LEU B 1 416 ? 14.25 -21.031 -14.883 1 98.38 416 LEU B C 1
ATOM 7766 O O . LEU B 1 416 ? 14.562 -20.109 -14.117 1 98.38 416 LEU B O 1
ATOM 7770 N N . PHE B 1 417 ? 13.055 -21.422 -15.055 1 98.44 417 PHE B N 1
ATOM 7771 C CA . PHE B 1 417 ? 11.969 -20.906 -14.227 1 98.44 417 PHE B CA 1
ATOM 7772 C C . PHE B 1 417 ? 12.266 -21.125 -12.75 1 98.44 417 PHE B C 1
ATOM 7774 O O . PHE B 1 417 ? 12.117 -20.203 -11.938 1 98.44 417 PHE B O 1
ATOM 7781 N N . ARG B 1 418 ? 12.617 -22.281 -12.422 1 97.75 418 ARG B N 1
ATOM 7782 C CA . ARG B 1 418 ? 12.906 -22.625 -11.031 1 97.75 418 ARG B CA 1
ATOM 7783 C C . ARG B 1 418 ? 14.148 -21.891 -10.539 1 97.75 418 ARG B C 1
ATOM 7785 O O . ARG B 1 418 ? 14.234 -21.531 -9.359 1 97.75 418 ARG B O 1
ATOM 7792 N N . ASP B 1 419 ? 15.102 -21.688 -11.422 1 96.75 419 ASP B N 1
ATOM 7793 C CA . ASP B 1 419 ? 16.266 -20.875 -11.086 1 96.75 419 ASP B CA 1
ATOM 7794 C C . ASP B 1 419 ? 15.867 -19.453 -10.703 1 96.75 419 ASP B C 1
ATOM 7796 O O . ASP B 1 419 ? 16.359 -18.922 -9.703 1 96.75 419 ASP B O 1
ATOM 7800 N N . LYS B 1 420 ? 15.086 -18.906 -11.492 1 96.88 420 LYS B N 1
ATOM 7801 C CA . LYS B 1 420 ? 14.609 -17.547 -11.242 1 96.88 420 LYS B CA 1
ATOM 7802 C C . LYS B 1 420 ? 13.805 -17.484 -9.945 1 96.88 420 LYS B C 1
ATOM 7804 O O . LYS B 1 420 ? 13.883 -16.5 -9.211 1 96.88 420 LYS B O 1
ATOM 7809 N N . HIS B 1 421 ? 13.039 -18.484 -9.695 1 97 421 HIS B N 1
ATOM 7810 C CA . HIS B 1 421 ? 12.273 -18.531 -8.453 1 97 421 HIS B CA 1
ATOM 7811 C C . HIS B 1 421 ? 13.195 -18.594 -7.238 1 97 421 HIS B C 1
ATOM 7813 O O . HIS B 1 421 ? 12.922 -17.953 -6.215 1 97 421 HIS B O 1
ATOM 7819 N N . VAL B 1 422 ? 14.234 -19.359 -7.332 1 94.38 422 VAL B N 1
ATOM 7820 C CA . VAL B 1 422 ? 15.219 -19.438 -6.258 1 94.38 422 VAL B CA 1
ATOM 7821 C C . VAL B 1 422 ? 15.781 -18.031 -5.977 1 94.38 422 VAL B C 1
ATOM 7823 O O . VAL B 1 422 ? 15.938 -17.641 -4.816 1 94.38 422 VAL B O 1
ATOM 7826 N N . GLN B 1 423 ? 16.062 -17.328 -6.996 1 93.88 423 GLN B N 1
ATOM 7827 C CA . GLN B 1 423 ? 16.594 -15.984 -6.859 1 93.88 423 GLN B CA 1
ATOM 7828 C C . GLN B 1 423 ? 15.578 -15.062 -6.18 1 93.88 423 GLN B C 1
ATOM 7830 O O . GLN B 1 423 ? 15.945 -14.273 -5.305 1 93.88 423 GLN B O 1
ATOM 7835 N N . ILE B 1 424 ? 14.398 -15.188 -6.547 1 95.44 424 ILE B N 1
ATOM 7836 C CA . ILE B 1 424 ? 13.336 -14.352 -5.98 1 95.44 424 ILE B CA 1
ATOM 7837 C C . ILE B 1 424 ? 13.18 -14.664 -4.496 1 95.44 424 ILE B C 1
ATOM 7839 O O . ILE B 1 424 ? 13.125 -13.75 -3.666 1 95.44 424 ILE B O 1
ATOM 7843 N N . VAL B 1 425 ? 13.133 -15.914 -4.16 1 93.5 425 VAL B N 1
ATOM 7844 C CA . VAL B 1 425 ? 12.945 -16.312 -2.768 1 93.5 425 VAL B CA 1
ATOM 7845 C C . VAL B 1 425 ? 14.148 -15.844 -1.94 1 93.5 425 VAL B C 1
ATOM 7847 O O . VAL B 1 425 ? 13.992 -15.43 -0.789 1 93.5 425 VAL B O 1
ATOM 7850 N N . THR B 1 426 ? 15.312 -15.898 -2.492 1 90.88 426 THR B N 1
ATOM 7851 C CA . THR B 1 426 ? 16.516 -15.414 -1.807 1 90.88 426 THR B CA 1
ATOM 7852 C C . THR B 1 426 ? 16.391 -13.93 -1.476 1 90.88 426 THR B C 1
ATOM 7854 O O . THR B 1 426 ? 16.641 -13.516 -0.342 1 90.88 426 THR B O 1
ATOM 7857 N N . LEU B 1 427 ? 15.953 -13.211 -2.395 1 91.75 427 LEU B N 1
ATOM 7858 C CA . LEU B 1 427 ? 15.867 -11.766 -2.238 1 91.75 427 LEU B CA 1
ATOM 7859 C C . LEU B 1 427 ? 14.68 -11.375 -1.362 1 91.75 427 LEU B C 1
ATOM 7861 O O . LEU B 1 427 ? 14.797 -10.5 -0.5 1 91.75 427 LEU B O 1
ATOM 7865 N N . TYR B 1 428 ? 13.578 -11.969 -1.587 1 93.5 428 TYR B N 1
ATOM 7866 C CA . TYR B 1 428 ? 12.32 -11.531 -1.004 1 93.5 428 TYR B CA 1
ATOM 7867 C C . TYR B 1 428 ? 12.109 -12.141 0.378 1 93.5 428 TYR B C 1
ATOM 7869 O O . TYR B 1 428 ? 11.336 -11.617 1.183 1 93.5 428 TYR B O 1
ATOM 7877 N N . ILE B 1 429 ? 12.719 -13.258 0.634 1 91 429 ILE B N 1
ATOM 7878 C CA . ILE B 1 429 ? 12.469 -13.938 1.901 1 91 429 ILE B CA 1
ATOM 7879 C C . ILE B 1 429 ? 13.758 -14.016 2.713 1 91 429 ILE B C 1
ATOM 7881 O O . ILE B 1 429 ? 13.867 -13.398 3.775 1 91 429 ILE B O 1
ATOM 7885 N N . VAL B 1 430 ? 14.797 -14.609 2.195 1 87.81 430 VAL B N 1
ATOM 7886 C CA . VAL B 1 430 ? 16 -14.914 2.959 1 87.81 430 VAL B CA 1
ATOM 7887 C C . VAL B 1 430 ? 16.719 -13.617 3.34 1 87.81 430 VAL B C 1
ATOM 7889 O O . VAL B 1 430 ? 17 -13.383 4.516 1 87.81 430 VAL B O 1
ATOM 7892 N N . ASN B 1 431 ? 16.984 -12.742 2.361 1 87.62 431 ASN B N 1
ATOM 7893 C CA . ASN B 1 431 ? 17.703 -11.5 2.609 1 87.62 431 ASN B CA 1
ATOM 7894 C C . ASN B 1 431 ? 16.938 -10.57 3.533 1 87.62 431 ASN B C 1
ATOM 7896 O O . ASN B 1 431 ? 17.516 -9.906 4.395 1 87.62 431 ASN B O 1
ATOM 7900 N N . GLN B 1 432 ? 15.656 -10.523 3.32 1 88.25 432 GLN B N 1
ATOM 7901 C CA . GLN B 1 432 ? 14.844 -9.656 4.156 1 88.25 432 GLN B CA 1
ATOM 7902 C C . GLN B 1 432 ? 14.812 -10.148 5.602 1 88.25 432 GLN B C 1
ATOM 7904 O O . GLN B 1 432 ? 14.852 -9.352 6.539 1 88.25 432 GLN B O 1
ATOM 7909 N N . ALA B 1 433 ? 14.688 -11.438 5.762 1 85.25 433 ALA B N 1
ATOM 7910 C CA . ALA B 1 433 ? 14.695 -12.031 7.098 1 85.25 433 ALA B CA 1
ATOM 7911 C C . ALA B 1 433 ? 16 -11.719 7.824 1 85.25 433 ALA B C 1
ATOM 7913 O O . ALA B 1 433 ? 16.016 -11.484 9.031 1 85.25 433 ALA B O 1
ATOM 7914 N N . ARG B 1 434 ? 17.062 -11.648 7.172 1 82.94 434 ARG B N 1
ATOM 7915 C CA . ARG B 1 434 ? 18.391 -11.43 7.758 1 82.94 434 ARG B CA 1
ATOM 7916 C C . ARG B 1 434 ? 18.609 -9.953 8.062 1 82.94 434 ARG B C 1
ATOM 7918 O O . ARG B 1 434 ? 19.172 -9.609 9.109 1 82.94 434 ARG B O 1
ATOM 7925 N N . LYS B 1 435 ? 18.25 -9.078 7.164 1 81.19 435 LYS B N 1
ATOM 7926 C CA . LYS B 1 435 ? 18.469 -7.641 7.305 1 81.19 435 LYS B CA 1
ATOM 7927 C C . LYS B 1 435 ? 17.578 -7.047 8.383 1 81.19 435 LYS B C 1
ATOM 7929 O O . LYS B 1 435 ? 17.984 -6.129 9.102 1 81.19 435 LYS B O 1
ATOM 7934 N N . GLY B 1 436 ? 16.422 -7.539 8.5 1 79.75 436 GLY B N 1
ATOM 7935 C CA . GLY B 1 436 ? 15.492 -7.012 9.477 1 79.75 436 GLY B CA 1
ATOM 7936 C C . GLY B 1 436 ? 14.75 -5.781 8.992 1 79.75 436 GLY B C 1
ATOM 7937 O O . GLY B 1 436 ? 15.023 -5.273 7.902 1 79.75 436 GLY B O 1
ATOM 7938 N N . PRO B 1 437 ? 13.812 -5.254 9.773 1 75.94 437 PRO B N 1
ATOM 7939 C CA . PRO B 1 437 ? 13.016 -4.086 9.383 1 75.94 437 PRO B CA 1
ATOM 7940 C C . PRO B 1 437 ? 13.781 -2.771 9.539 1 75.94 437 PRO B C 1
ATOM 7942 O O . PRO B 1 437 ? 14.781 -2.721 10.258 1 75.94 437 PRO B O 1
ATOM 7945 N N . ASN B 1 438 ? 13.492 -1.709 8.641 1 67.75 438 ASN B N 1
ATOM 7946 C CA . ASN B 1 438 ? 14.141 -0.401 8.703 1 67.75 438 ASN B CA 1
ATOM 7947 C C . ASN B 1 438 ? 13.742 0.367 9.953 1 67.75 438 ASN B C 1
ATOM 7949 O O . ASN B 1 438 ? 14.328 1.402 10.273 1 67.75 438 ASN B O 1
ATOM 7953 N N . ILE B 1 439 ? 12.672 0.423 10.445 1 59.12 439 ILE B N 1
ATOM 7954 C CA . ILE B 1 439 ? 12.352 1.104 11.695 1 59.12 439 ILE B CA 1
ATOM 7955 C C . ILE B 1 439 ? 12.984 0.362 12.867 1 59.12 439 ILE B C 1
ATOM 7957 O O . ILE B 1 439 ? 12.781 -0.843 13.031 1 59.12 439 ILE B O 1
ATOM 7961 N N . PRO B 1 440 ? 14.047 1.188 13.383 1 41.12 440 PRO B N 1
ATOM 7962 C CA . PRO B 1 440 ? 14.461 0.565 14.648 1 41.12 440 PRO B CA 1
ATOM 7963 C C . PRO B 1 440 ? 13.305 0.421 15.633 1 41.12 440 PRO B C 1
ATOM 7965 O O . PRO B 1 440 ? 12.445 1.304 15.719 1 41.12 440 PRO B O 1
ATOM 7968 N N . HIS B 1 441 ? 12.766 -0.556 15.906 1 35.78 441 HIS B N 1
ATOM 7969 C CA . HIS B 1 441 ? 11.688 -0.589 16.875 1 35.78 441 HIS B CA 1
ATOM 7970 C C . HIS B 1 441 ? 11.883 0.472 17.953 1 35.78 441 HIS B C 1
ATOM 7972 O O . HIS B 1 441 ? 11.016 0.666 18.812 1 35.78 441 HIS B O 1
ATOM 7978 N N . GLY B 1 442 ? 13.109 0.934 18.422 1 29.94 442 GLY B N 1
ATOM 7979 C CA . GLY B 1 442 ? 13.352 1.685 19.641 1 29.94 442 GLY B CA 1
ATOM 7980 C C . GLY B 1 442 ? 12.906 3.133 19.547 1 29.94 442 GLY B C 1
ATOM 7981 O O . GLY B 1 442 ? 13.117 3.91 20.484 1 29.94 442 GLY B O 1
ATOM 7982 N N . GLY B 1 443 ? 12.711 3.826 18.594 1 28.73 443 GLY B N 1
ATOM 7983 C CA . GLY B 1 443 ? 12.578 5.258 18.828 1 28.73 443 GLY B CA 1
ATOM 7984 C C . GLY B 1 443 ? 11.297 5.629 19.547 1 28.73 443 GLY B C 1
ATOM 7985 O O . GLY B 1 443 ? 10.945 6.805 19.641 1 28.73 443 GLY B O 1
ATOM 7986 N N . PHE B 1 444 ? 10.219 4.875 19.547 1 29.72 444 PHE B N 1
ATOM 7987 C CA . PHE B 1 444 ? 9.172 5.355 20.438 1 29.72 444 PHE B CA 1
ATOM 7988 C C . PHE B 1 444 ? 9.641 5.324 21.891 1 29.72 444 PHE B C 1
ATOM 7990 O O . PHE B 1 444 ? 9.602 4.277 22.531 1 29.72 444 PHE B O 1
ATOM 7997 N N . ALA B 1 445 ? 10.617 6 22.328 1 27.75 445 ALA B N 1
ATOM 7998 C CA . ALA B 1 445 ? 10.883 6.246 23.75 1 27.75 445 ALA B CA 1
ATOM 7999 C C . ALA B 1 445 ? 9.641 6.781 24.453 1 27.75 445 ALA B C 1
ATOM 8001 O O . ALA B 1 445 ? 9.422 7.996 24.5 1 27.75 445 ALA B O 1
ATOM 8002 N N . ILE B 1 446 ? 8.336 6.297 24.172 1 29.25 446 ILE B N 1
ATOM 8003 C CA . ILE B 1 446 ? 7.473 6.766 25.25 1 29.25 446 ILE B CA 1
ATOM 8004 C C . ILE B 1 446 ? 8.039 6.32 26.594 1 29.25 446 ILE B C 1
ATOM 8006 O O . ILE B 1 446 ? 8.602 5.227 26.703 1 29.25 446 ILE B O 1
ATOM 8010 N N . GLU B 1 447 ? 8.109 7.172 27.609 1 25.75 447 GLU B N 1
ATOM 8011 C CA . GLU B 1 447 ? 8.398 7.051 29.031 1 25.75 447 GLU B CA 1
ATOM 8012 C C . GLU B 1 447 ? 7.723 5.82 29.625 1 25.75 447 GLU B C 1
ATOM 8014 O O . GLU B 1 447 ? 6.516 5.625 29.453 1 25.75 447 GLU B O 1
ATOM 8019 N N . LYS B 1 448 ? 8.438 4.785 29.938 1 29.75 448 LYS B N 1
ATOM 8020 C CA . LYS B 1 448 ? 8.055 3.705 30.844 1 29.75 448 LYS B CA 1
ATOM 8021 C C . LYS B 1 448 ? 7.281 4.242 32.031 1 29.75 448 LYS B C 1
ATOM 8023 O O . LYS B 1 448 ? 7.867 4.82 32.969 1 29.75 448 LYS B O 1
ATOM 8028 N N . THR B 1 449 ? 6.062 4.715 32 1 23.62 449 THR B N 1
ATOM 8029 C CA . THR B 1 449 ? 5.465 4.641 33.312 1 23.62 449 THR B CA 1
ATOM 8030 C C . THR B 1 449 ? 5.516 3.213 33.844 1 23.62 449 THR B C 1
ATOM 8032 O O . THR B 1 449 ? 5.355 2.252 33.094 1 23.62 449 THR B O 1
ATOM 8035 N N . GLU B 1 450 ? 5.891 2.918 35.094 1 25.97 450 GLU B N 1
ATOM 8036 C CA . GLU B 1 450 ? 6.004 1.831 36.062 1 25.97 450 GLU B CA 1
ATOM 8037 C C . GLU B 1 450 ? 4.785 0.914 36 1 25.97 450 GLU B C 1
ATOM 8039 O O . GLU B 1 450 ? 3.77 1.186 36.625 1 25.97 450 GLU B O 1
ATOM 8044 N N . GLU B 1 451 ? 4.141 0.619 34.875 1 25.52 451 GLU B N 1
ATOM 8045 C CA . GLU B 1 451 ? 3.072 -0.263 35.312 1 25.52 451 GLU B CA 1
ATOM 8046 C C . GLU B 1 451 ? 3.635 -1.521 35.969 1 25.52 451 GLU B C 1
ATOM 8048 O O . GLU B 1 451 ? 4.676 -2.033 35.562 1 25.52 451 GLU B O 1
ATOM 8053 N N . LYS B 1 452 ? 3.205 -1.956 37.219 1 22.06 452 LYS B N 1
ATOM 8054 C CA . LYS B 1 452 ? 3.193 -3.166 38.031 1 22.06 452 LYS B CA 1
ATOM 8055 C C . LYS B 1 452 ? 3.004 -4.41 37.156 1 22.06 452 LYS B C 1
ATOM 8057 O O . LYS B 1 452 ? 2.301 -4.367 36.156 1 22.06 452 LYS B O 1
ATOM 8062 N N . LYS B 1 453 ? 3.68 -5.555 37.5 1 24.55 453 LYS B N 1
ATOM 8063 C CA . LYS B 1 453 ? 3.889 -6.969 37.188 1 24.55 453 LYS B CA 1
ATOM 8064 C C . LYS B 1 453 ? 2.564 -7.676 36.938 1 24.55 453 LYS B C 1
ATOM 8066 O O . LYS B 1 453 ? 2.285 -8.727 37.5 1 24.55 453 LYS B O 1
ATOM 8071 N N . VAL B 1 454 ? 1.562 -7.234 36.344 1 21.67 454 VAL B N 1
ATOM 8072 C CA . VAL B 1 454 ? 0.606 -8.328 36.469 1 21.67 454 VAL B CA 1
ATOM 8073 C C . VAL B 1 454 ? 1.14 -9.562 35.75 1 21.67 454 VAL B C 1
ATOM 8075 O O . VAL B 1 454 ? 1.573 -9.484 34.594 1 21.67 454 VAL B O 1
ATOM 8078 N N . ALA B 1 455 ? 1.608 -10.633 36.406 1 21.88 455 ALA B N 1
ATOM 8079 C CA . ALA B 1 455 ? 2.014 -12.031 36.25 1 21.88 455 ALA B CA 1
ATOM 8080 C C . ALA B 1 455 ? 1.142 -12.75 35.219 1 21.88 455 ALA B C 1
ATOM 8082 O O . ALA B 1 455 ? 0.023 -13.164 35.531 1 21.88 455 ALA B O 1
ATOM 8083 N N . LEU B 1 456 ? 0.929 -12.367 33.969 1 21.25 456 LEU B N 1
ATOM 8084 C CA . LEU B 1 456 ? 0.052 -13.312 33.281 1 21.25 456 LEU B CA 1
ATOM 8085 C C . LEU B 1 456 ? 0.74 -14.656 33.094 1 21.25 456 LEU B C 1
ATOM 8087 O O . LEU B 1 456 ? 1.9 -14.719 32.656 1 21.25 456 LEU B O 1
ATOM 8091 N N . HIS B 1 457 ? 0.405 -15.93 33.562 1 19.67 457 HIS B N 1
ATOM 8092 C CA . HIS B 1 457 ? 0.666 -17.344 33.844 1 19.67 457 HIS B CA 1
ATOM 8093 C C . HIS B 1 457 ? 1.06 -18.094 32.562 1 19.67 457 HIS B C 1
ATOM 8095 O O . HIS B 1 457 ? 1.586 -19.203 32.625 1 19.67 457 HIS B O 1
ATOM 8101 N N . ASN B 1 458 ? 0.628 -18.062 31.234 1 19.8 458 ASN B N 1
ATOM 8102 C CA . ASN B 1 458 ? 0.49 -19.422 30.703 1 19.8 458 ASN B CA 1
ATOM 8103 C C . ASN B 1 458 ? 1.843 -20 30.312 1 19.8 458 ASN B C 1
ATOM 8105 O O . ASN B 1 458 ? 2.496 -19.516 29.391 1 19.8 458 ASN B O 1
ATOM 8109 N N . ASP B 1 459 ? 2.85 -20.781 31.141 1 22.72 459 ASP B N 1
ATOM 8110 C CA . ASP B 1 459 ? 4.066 -21.562 31.297 1 22.72 459 ASP B CA 1
ATOM 8111 C C . ASP B 1 459 ? 4.137 -22.688 30.25 1 22.72 459 ASP B C 1
ATOM 8113 O O . ASP B 1 459 ? 5.051 -23.516 30.281 1 22.72 459 ASP B O 1
ATOM 8117 N N . LEU B 1 460 ? 3.242 -23.375 29.578 1 20.48 460 LEU B N 1
ATOM 8118 C CA . LEU B 1 460 ? 3.455 -24.781 29.266 1 20.48 460 LEU B CA 1
ATOM 8119 C C . LEU B 1 460 ? 4.633 -24.953 28.312 1 20.48 460 LEU B C 1
ATOM 8121 O O . LEU B 1 460 ? 5.457 -25.844 28.5 1 20.48 460 LEU B O 1
ATOM 8125 N N . TYR B 1 461 ? 4.637 -25.047 26.938 1 19.67 461 TYR B N 1
ATOM 8126 C CA . TYR B 1 461 ? 5.594 -25.859 26.188 1 19.67 461 TYR B CA 1
ATOM 8127 C C . TYR B 1 461 ? 6.945 -25.156 26.094 1 19.67 461 TYR B C 1
ATOM 8129 O O . TYR B 1 461 ? 7.012 -23.969 25.781 1 19.67 461 TYR B O 1
ATOM 8137 N N . PRO B 1 462 ? 8.07 -25.672 26.766 1 22.03 462 PRO B N 1
ATOM 8138 C CA . PRO B 1 462 ? 9.477 -25.281 26.875 1 22.03 462 PRO B CA 1
ATOM 8139 C C . PRO B 1 462 ? 10.156 -25.109 25.531 1 22.03 462 PRO B C 1
ATOM 8141 O O . PRO B 1 462 ? 10.375 -26.094 24.812 1 22.03 462 PRO B O 1
ATOM 8144 N N . GLN B 1 463 ? 9.711 -24.547 24.562 1 21.28 463 GLN B N 1
ATOM 8145 C CA . GLN B 1 463 ? 10.578 -24.531 23.391 1 21.28 463 GLN B CA 1
ATOM 8146 C C . GLN B 1 463 ? 12.008 -24.156 23.766 1 21.28 463 GLN B C 1
ATOM 8148 O O . GLN B 1 463 ? 12.227 -23.344 24.656 1 21.28 463 GLN B O 1
ATOM 8153 N N . THR B 1 464 ? 13.039 -25.109 23.562 1 21.36 464 THR B N 1
ATOM 8154 C CA . THR B 1 464 ? 14.484 -25.078 23.703 1 21.36 464 THR B CA 1
ATOM 8155 C C . THR B 1 464 ? 15.039 -23.688 23.438 1 21.36 464 THR B C 1
ATOM 8157 O O . THR B 1 464 ? 14.766 -23.094 22.391 1 21.36 464 THR B O 1
ATOM 8160 N N . GLN B 1 465 ? 15.328 -22.984 24.406 1 23 465 GLN B N 1
ATOM 8161 C CA . GLN B 1 465 ? 16.047 -21.734 24.656 1 23 465 GLN B CA 1
ATOM 8162 C C . GLN B 1 465 ? 17.438 -21.766 24.031 1 23 465 GLN B C 1
ATOM 8164 O O . GLN B 1 465 ? 18.391 -22.266 24.625 1 23 465 GLN B O 1
ATOM 8169 N N . LEU B 1 466 ? 17.562 -22.344 22.781 1 21.56 466 LEU B N 1
ATOM 8170 C CA . LEU B 1 466 ? 18.969 -22.359 22.422 1 21.56 466 LEU B CA 1
ATOM 8171 C C . LEU B 1 466 ? 19.656 -21.062 22.859 1 21.56 466 LEU B C 1
ATOM 8173 O O . LEU B 1 466 ? 19.156 -19.969 22.562 1 21.56 466 LEU B O 1
ATOM 8177 N N . GLU B 1 467 ? 20.484 -21.016 23.984 1 22.23 467 GLU B N 1
ATOM 8178 C CA . GLU B 1 467 ? 21.344 -20.234 24.859 1 22.23 467 GLU B CA 1
ATOM 8179 C C . GLU B 1 467 ? 22.266 -19.297 24.062 1 22.23 467 GLU B C 1
ATOM 8181 O O . GLU B 1 467 ? 23.047 -18.547 24.625 1 22.23 467 GLU B O 1
ATOM 8186 N N . THR B 1 468 ? 22.656 -19.672 22.875 1 21.58 468 THR B N 1
ATOM 8187 C CA . THR B 1 468 ? 24 -19.203 22.562 1 21.58 468 THR B CA 1
ATOM 8188 C C . THR B 1 468 ? 24.062 -17.672 22.641 1 21.58 468 THR B C 1
ATOM 8190 O O . THR B 1 468 ? 25.156 -17.109 22.766 1 21.58 468 THR B O 1
ATOM 8193 N N . SER B 1 469 ? 23.234 -16.891 21.859 1 22.67 469 SER B N 1
ATOM 8194 C CA . SER B 1 469 ? 24.062 -15.688 21.672 1 22.67 469 SER B CA 1
ATOM 8195 C C . SER B 1 469 ? 24.203 -14.922 22.984 1 22.67 469 SER B C 1
ATOM 8197 O O . SER B 1 469 ? 23.328 -14.977 23.844 1 22.67 469 SER B O 1
ATOM 8199 N N . P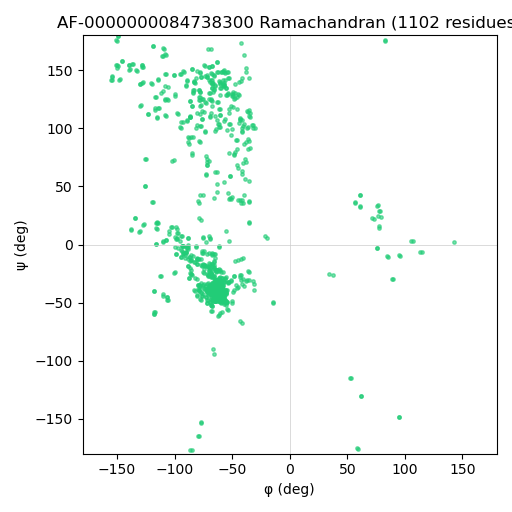RO B 1 470 ? 25.328 -14.375 23.344 1 24.31 470 PRO B N 1
ATOM 8200 C CA . PRO B 1 470 ? 25.672 -13.609 24.547 1 24.31 470 PRO B CA 1
ATOM 8201 C C . PRO B 1 470 ? 24.562 -12.656 24.969 1 24.31 470 PRO B C 1
ATOM 8203 O O . PRO B 1 470 ? 23.672 -12.336 24.172 1 24.31 470 PRO B O 1
ATOM 8206 N N . ALA B 1 471 ? 24.531 -12.109 26.234 1 24.27 471 ALA B N 1
ATOM 8207 C CA . ALA B 1 471 ? 23.672 -11.484 27.234 1 24.27 471 ALA B CA 1
ATOM 8208 C C . ALA B 1 471 ? 22.984 -10.242 26.672 1 24.27 471 ALA B C 1
ATOM 8210 O O . ALA B 1 471 ? 23.625 -9.203 26.484 1 24.27 471 ALA B O 1
ATOM 8211 N N . ILE B 1 472 ? 22.281 -10.32 25.547 1 26.3 472 ILE B N 1
ATOM 8212 C CA . ILE B 1 472 ? 21.516 -9.078 25.469 1 26.3 472 ILE B CA 1
ATOM 8213 C C . ILE B 1 472 ? 20.781 -8.844 26.781 1 26.3 472 ILE B C 1
ATOM 8215 O O . ILE B 1 472 ? 19.984 -9.688 27.219 1 26.3 472 ILE B O 1
ATOM 8219 N N . ARG B 1 473 ? 21.266 -7.992 27.719 1 27.44 473 ARG B N 1
ATOM 8220 C CA . ARG B 1 473 ? 20.859 -7.785 29.109 1 27.44 473 ARG B CA 1
ATOM 8221 C C . ARG B 1 473 ? 19.344 -7.656 29.219 1 27.44 473 ARG B C 1
ATOM 8223 O O . ARG B 1 473 ? 18.703 -7.105 28.344 1 27.44 473 ARG B O 1
ATOM 8230 N N . LYS B 1 474 ? 18.625 -8.25 30.203 1 29.11 474 LYS B N 1
ATOM 8231 C CA . LYS B 1 474 ? 17.422 -8.203 31.031 1 29.11 474 LYS B CA 1
ATOM 8232 C C . LYS B 1 474 ? 17.094 -6.773 31.438 1 29.11 474 LYS B C 1
ATOM 8234 O O . LYS B 1 474 ? 17.922 -6.086 32.031 1 29.11 474 LYS B O 1
ATOM 8239 N N . ASP B 1 475 ? 16.547 -5.758 30.594 1 31.72 475 ASP B N 1
ATOM 8240 C CA . ASP B 1 475 ? 16.172 -4.371 30.844 1 31.72 475 ASP B CA 1
ATOM 8241 C C . ASP B 1 475 ? 16.5 -3.479 29.656 1 31.72 475 ASP B C 1
ATOM 8243 O O . ASP B 1 475 ? 16.516 -2.252 29.781 1 31.72 475 ASP B O 1
ATOM 8247 N N . SER B 1 476 ? 17.016 -4.219 28.625 1 30.45 476 SER B N 1
ATOM 8248 C CA . SER B 1 476 ? 17.438 -3.289 27.594 1 30.45 476 SER B CA 1
ATOM 8249 C C . SER B 1 476 ? 16.266 -2.828 26.75 1 30.45 476 SER B C 1
ATOM 8251 O O . SER B 1 476 ? 15.242 -3.514 26.672 1 30.45 476 SER B O 1
ATOM 8253 N N . LYS B 1 477 ? 16.266 -1.479 26.141 1 31.72 477 LYS B N 1
ATOM 8254 C CA . LYS B 1 477 ? 15.281 -0.766 25.344 1 31.72 477 LYS B CA 1
ATOM 8255 C C . LYS B 1 477 ? 14.844 -1.599 24.141 1 31.72 477 LYS B C 1
ATOM 8257 O O . LYS B 1 477 ? 13.688 -1.538 23.719 1 31.72 477 LYS B O 1
ATOM 8262 N N . THR B 1 478 ? 15.695 -2.322 23.688 1 31.3 478 THR B N 1
ATOM 8263 C CA . THR B 1 478 ? 15.445 -3.188 22.547 1 31.3 478 THR B CA 1
ATOM 8264 C C . THR B 1 478 ? 14.547 -4.359 22.938 1 31.3 478 THR B C 1
ATOM 8266 O O . THR B 1 478 ? 13.758 -4.844 22.109 1 31.3 478 THR B O 1
ATOM 8269 N N . SER B 1 479 ? 14.703 -4.926 24.078 1 32.19 479 SER B N 1
ATOM 8270 C CA . SER B 1 479 ? 13.93 -6.094 24.484 1 32.19 479 SER B CA 1
ATOM 8271 C C . SER B 1 479 ? 12.445 -5.75 24.625 1 32.19 479 SER B C 1
ATOM 8273 O O . SER B 1 479 ? 11.578 -6.578 24.344 1 32.19 479 SER B O 1
ATOM 8275 N N . LYS B 1 480 ? 12.109 -4.5 25.172 1 32.84 480 LYS B N 1
ATOM 8276 C CA . LYS B 1 480 ? 10.711 -4.148 25.406 1 32.84 480 LYS B CA 1
ATOM 8277 C C . LYS B 1 480 ? 9.977 -3.906 24.094 1 32.84 480 LYS B C 1
ATOM 8279 O O . LYS B 1 480 ? 8.797 -4.234 23.969 1 32.84 480 LYS B O 1
ATOM 8284 N N . VAL B 1 481 ? 10.562 -3.205 23.125 1 33.31 481 VAL B N 1
ATOM 8285 C CA . VAL B 1 481 ? 9.891 -2.998 21.859 1 33.31 481 VAL B CA 1
ATOM 8286 C C . VAL B 1 481 ? 9.711 -4.336 21.141 1 33.31 481 VAL B C 1
ATOM 8288 O O . VAL B 1 481 ? 8.766 -4.516 20.359 1 33.31 481 VAL B O 1
ATOM 8291 N N . ALA B 1 482 ? 10.562 -5.246 21.266 1 33.59 482 ALA B N 1
ATOM 8292 C CA . ALA B 1 482 ? 10.375 -6.594 20.734 1 33.59 482 ALA B CA 1
ATOM 8293 C C . ALA B 1 482 ? 9.094 -7.227 21.281 1 33.59 482 ALA B C 1
ATOM 8295 O O . ALA B 1 482 ? 8.445 -8.008 20.578 1 33.59 482 ALA B O 1
ATOM 8296 N N . GLN B 1 483 ? 8.852 -7.039 22.5 1 36.16 483 GLN B N 1
ATOM 8297 C CA . GLN B 1 483 ? 7.629 -7.629 23.047 1 36.16 483 GLN B CA 1
ATOM 8298 C C . GLN B 1 483 ? 6.387 -6.957 22.453 1 36.16 483 GLN B C 1
ATOM 8300 O O . GLN B 1 483 ? 5.285 -7.508 22.531 1 36.16 483 GLN B O 1
ATOM 8305 N N . LEU B 1 484 ? 6.5 -5.66 22.031 1 34.75 484 LEU B N 1
ATOM 8306 C CA . LEU B 1 484 ? 5.328 -4.945 21.531 1 34.75 484 LEU B CA 1
ATOM 8307 C C . LEU B 1 484 ? 5.039 -5.328 20.078 1 34.75 484 LEU B C 1
ATOM 8309 O O . LEU B 1 484 ? 4.016 -4.926 19.531 1 34.75 484 LEU B O 1
ATOM 8313 N N . PHE B 1 485 ? 5.941 -5.676 19.297 1 38 485 PHE B N 1
ATOM 8314 C CA . PHE B 1 485 ? 5.551 -5.988 17.922 1 38 485 PHE B CA 1
ATOM 8315 C C . PHE B 1 485 ? 5 -7.41 17.828 1 38 485 PHE B C 1
ATOM 8317 O O . PHE B 1 485 ? 5.695 -8.375 18.156 1 38 485 PHE B O 1
ATOM 8324 N N . PRO B 1 486 ? 3.773 -7.449 17.797 1 43.34 486 PRO B N 1
ATOM 8325 C CA . PRO B 1 486 ? 3.152 -8.766 17.609 1 43.34 486 PRO B CA 1
ATOM 8326 C C . PRO B 1 486 ? 3.832 -9.586 16.516 1 43.34 486 PRO B C 1
ATOM 8328 O O . PRO B 1 486 ? 4.438 -9.023 15.609 1 43.34 486 PRO B O 1
ATOM 8331 N N . GLN B 1 487 ? 4.152 -10.734 16.828 1 46.09 487 GLN B N 1
ATOM 8332 C CA . GLN B 1 487 ? 4.648 -11.773 15.938 1 46.09 487 GLN B CA 1
ATOM 8333 C C . GLN B 1 487 ? 3.875 -11.789 14.617 1 46.09 487 GLN B C 1
ATOM 8335 O O . GLN B 1 487 ? 2.65 -11.922 14.617 1 46.09 487 GLN B O 1
ATOM 8340 N N . LEU B 1 488 ? 4.426 -11.148 13.594 1 53.81 488 LEU B N 1
ATOM 8341 C CA . LEU B 1 488 ? 3.852 -10.945 12.266 1 53.81 488 LEU B CA 1
ATOM 8342 C C . LEU B 1 488 ? 3.869 -12.25 11.469 1 53.81 488 LEU B C 1
ATOM 8344 O O . LEU B 1 488 ? 4.562 -12.344 10.453 1 53.81 488 LEU B O 1
ATOM 8348 N N . GLY B 1 489 ? 3.207 -13.148 12.023 1 53.72 489 GLY B N 1
ATOM 8349 C CA . GLY B 1 489 ? 3.09 -14.344 11.211 1 53.72 489 GLY B CA 1
ATOM 8350 C C . GLY B 1 489 ? 4.426 -14.859 10.711 1 53.72 489 GLY B C 1
ATOM 8351 O O . GLY B 1 489 ? 5.32 -15.156 11.508 1 53.72 489 GLY B O 1
ATOM 8352 N N . LEU B 1 490 ? 4.547 -14.805 9.414 1 64.19 490 LEU B N 1
ATOM 8353 C CA . LEU B 1 490 ? 5.699 -15.391 8.734 1 64.19 490 LEU B CA 1
ATOM 8354 C C . LEU B 1 490 ? 6.855 -14.398 8.68 1 64.19 490 LEU B C 1
ATOM 8356 O O . LEU B 1 490 ? 7.98 -14.773 8.328 1 64.19 490 LEU B O 1
ATOM 8360 N N . ALA B 1 491 ? 6.652 -13.164 9.016 1 64.94 491 ALA B N 1
ATOM 8361 C CA . ALA B 1 491 ? 7.73 -12.195 8.875 1 64.94 491 ALA B CA 1
ATOM 8362 C C . ALA B 1 491 ? 8.453 -11.984 10.203 1 64.94 491 ALA B C 1
ATOM 8364 O O . ALA B 1 491 ? 7.852 -11.523 11.18 1 64.94 491 ALA B O 1
ATOM 8365 N N . ARG B 1 492 ? 9.719 -12.406 10.281 1 68.06 492 ARG B N 1
ATOM 8366 C CA . ARG B 1 492 ? 10.547 -12.25 11.477 1 68.06 492 ARG B CA 1
ATOM 8367 C C . ARG B 1 492 ? 12.016 -12.078 11.102 1 68.06 492 ARG B C 1
ATOM 8369 O O . ARG B 1 492 ? 12.469 -12.633 10.094 1 68.06 492 ARG B O 1
ATOM 8376 N N . LYS B 1 493 ? 12.68 -11.195 11.859 1 69.81 493 LYS B N 1
ATOM 8377 C CA . LYS B 1 493 ? 14.125 -11.086 11.688 1 69.81 493 LYS B CA 1
ATOM 8378 C C . LYS B 1 493 ? 14.828 -12.344 12.195 1 69.81 493 LYS B C 1
ATOM 8380 O O . LYS B 1 493 ? 14.484 -12.875 13.25 1 69.81 493 LYS B O 1
ATOM 8385 N N . ILE B 1 494 ? 15.695 -12.883 11.398 1 69.56 494 ILE B N 1
ATOM 8386 C CA . ILE B 1 494 ? 16.453 -14.055 11.805 1 69.56 494 ILE B CA 1
ATOM 8387 C C . ILE B 1 494 ? 17.906 -13.656 12.055 1 69.56 494 ILE B C 1
ATOM 8389 O O . ILE B 1 494 ? 18.375 -12.625 11.555 1 69.56 494 ILE B O 1
ATOM 8393 N N . GLU B 1 495 ? 18.516 -14.336 13.008 1 69.69 495 GLU B N 1
ATOM 8394 C CA . GLU B 1 495 ? 19.922 -14.047 13.328 1 69.69 495 GLU B CA 1
ATOM 8395 C C . GLU B 1 495 ? 20.812 -14.219 12.109 1 69.69 495 GLU B C 1
ATOM 8397 O O . GLU B 1 495 ? 20.516 -15.016 11.219 1 69.69 495 GLU B O 1
ATOM 8402 N N . GLU B 1 496 ? 21.844 -13.336 12.25 1 69 496 GLU B N 1
ATOM 8403 C CA . GLU B 1 496 ? 22.828 -13.43 11.18 1 69 496 GLU B CA 1
ATOM 8404 C C . GLU B 1 496 ? 23.453 -14.82 11.125 1 69 496 GLU B C 1
ATOM 8406 O O . GLU B 1 496 ? 23.922 -15.328 12.148 1 69 496 GLU B O 1
ATOM 8411 N N . GLY B 1 497 ? 23.25 -15.625 10.195 1 66.31 497 GLY B N 1
ATOM 8412 C CA . GLY B 1 497 ? 23.844 -16.953 10.047 1 66.31 497 GLY B CA 1
ATOM 8413 C C . GLY B 1 497 ? 22.812 -18.062 10.141 1 66.31 497 GLY B C 1
ATOM 8414 O O . GLY B 1 497 ? 23.172 -19.25 10.047 1 66.31 497 GLY B O 1
ATOM 8415 N N . ALA B 1 498 ? 21.672 -17.594 10.461 1 69.88 498 ALA B N 1
ATOM 8416 C CA . ALA B 1 498 ? 20.641 -18.625 10.516 1 69.88 498 ALA B CA 1
ATOM 8417 C C . ALA B 1 498 ? 20.562 -19.391 9.203 1 69.88 498 ALA B C 1
ATOM 8419 O O . ALA B 1 498 ? 20.516 -18.797 8.125 1 69.88 498 ALA B O 1
ATOM 8420 N N . LYS B 1 499 ? 20.609 -20.703 9.375 1 67.31 499 LYS B N 1
ATOM 8421 C CA . LYS B 1 499 ? 20.672 -21.562 8.195 1 67.31 499 LYS B CA 1
ATOM 8422 C C . LYS B 1 499 ? 19.266 -21.891 7.699 1 67.31 499 LYS B C 1
ATOM 8424 O O . LYS B 1 499 ? 19.078 -22.281 6.539 1 67.31 499 LYS B O 1
ATOM 8429 N N . VAL B 1 500 ? 18.281 -21.703 8.578 1 70.88 500 VAL B N 1
ATOM 8430 C CA . VAL B 1 500 ? 16.953 -22.172 8.188 1 70.88 500 VAL B CA 1
ATOM 8431 C C . VAL B 1 500 ? 16.016 -21 8.023 1 70.88 500 VAL B C 1
ATOM 8433 O O . VAL B 1 500 ? 15.836 -20.203 8.945 1 70.88 500 VAL B O 1
ATOM 8436 N N . VAL B 1 501 ? 15.539 -20.828 6.824 1 76.94 501 VAL B N 1
ATOM 8437 C CA . VAL B 1 501 ? 14.453 -19.906 6.508 1 76.94 501 VAL B CA 1
ATOM 8438 C C . VAL B 1 501 ? 13.25 -20.688 5.988 1 76.94 501 VAL B C 1
ATOM 8440 O O . VAL B 1 501 ? 13.375 -21.5 5.07 1 76.94 501 VAL B O 1
ATOM 8443 N N . ARG B 1 502 ? 12.117 -20.438 6.621 1 73.5 502 ARG B N 1
ATOM 8444 C CA . ARG B 1 502 ? 10.961 -21.281 6.332 1 73.5 502 ARG B CA 1
ATOM 8445 C C . ARG B 1 502 ? 10.008 -20.578 5.363 1 73.5 502 ARG B C 1
ATOM 8447 O O . ARG B 1 502 ? 9.836 -19.359 5.426 1 73.5 502 ARG B O 1
ATOM 8454 N N . GLY B 1 503 ? 9.406 -21.406 4.551 1 73.06 503 GLY B N 1
ATOM 8455 C CA . GLY B 1 503 ? 8.312 -20.953 3.703 1 73.06 503 GLY B CA 1
ATOM 8456 C C . GLY B 1 503 ? 6.965 -20.969 4.398 1 73.06 503 GLY B C 1
ATOM 8457 O O . GLY B 1 503 ? 6.887 -21.234 5.602 1 73.06 503 GLY B O 1
ATOM 8458 N N . THR B 1 504 ? 5.953 -20.641 3.699 1 70.75 504 THR B N 1
ATOM 8459 C CA . THR B 1 504 ? 4.605 -20.578 4.258 1 70.75 504 THR B CA 1
ATOM 8460 C C . THR B 1 504 ? 4.133 -21.953 4.719 1 70.75 504 THR B C 1
ATOM 8462 O O . THR B 1 504 ? 3.24 -22.047 5.562 1 70.75 504 THR B O 1
ATOM 8465 N N . GLY B 1 505 ? 4.742 -22.969 4.125 1 66 505 GLY B N 1
ATOM 8466 C CA . GLY B 1 505 ? 4.398 -24.328 4.527 1 66 505 GLY B CA 1
ATOM 8467 C C . GLY B 1 505 ? 5.32 -24.875 5.602 1 66 505 GLY B C 1
ATOM 8468 O O . GLY B 1 505 ? 5.191 -26.047 5.996 1 66 505 GLY B O 1
ATOM 8469 N N . GLY B 1 506 ? 6.258 -24.125 5.988 1 66.81 506 GLY B N 1
ATOM 8470 C CA . GLY B 1 506 ? 7.121 -24.547 7.082 1 66.81 506 GLY B CA 1
ATOM 8471 C C . GLY B 1 506 ? 8.398 -25.219 6.609 1 66.81 506 GLY B C 1
ATOM 8472 O O . GLY B 1 506 ? 9.297 -25.484 7.414 1 66.81 506 GLY B O 1
ATOM 8473 N N . THR B 1 507 ? 8.547 -25.516 5.371 1 69.12 507 THR B N 1
ATOM 8474 C CA . THR B 1 507 ? 9.719 -26.156 4.801 1 69.12 507 THR B CA 1
ATOM 8475 C C . THR B 1 507 ? 10.898 -25.203 4.75 1 69.12 507 THR B C 1
ATOM 8477 O O . THR B 1 507 ? 10.719 -23.984 4.629 1 69.12 507 THR B O 1
ATOM 8480 N N . ASN B 1 508 ? 12.094 -25.891 5.008 1 77.31 508 ASN B N 1
ATOM 8481 C CA . ASN B 1 508 ? 13.281 -25.109 4.676 1 77.31 508 ASN B CA 1
ATOM 8482 C C . ASN B 1 508 ? 13.312 -24.734 3.197 1 77.31 508 ASN B C 1
ATOM 8484 O O . ASN B 1 508 ? 13.547 -25.594 2.34 1 77.31 508 ASN B O 1
ATOM 8488 N N . VAL B 1 509 ? 13.258 -23.594 2.918 1 83.75 509 VAL B N 1
ATOM 8489 C CA . VAL B 1 509 ? 12.82 -23.141 1.6 1 83.75 509 VAL B CA 1
ATOM 8490 C C . VAL B 1 509 ? 13.969 -23.281 0.602 1 83.75 509 VAL B C 1
ATOM 8492 O O . VAL B 1 509 ? 13.773 -23.781 -0.507 1 83.75 509 VAL B O 1
ATOM 8495 N N . MET B 1 510 ? 15.219 -23.016 0.918 1 87.44 510 MET B N 1
ATOM 8496 C CA . MET B 1 510 ? 16.297 -22.906 -0.067 1 87.44 510 MET B CA 1
ATOM 8497 C C . MET B 1 510 ? 16.75 -24.281 -0.522 1 87.44 510 MET B C 1
ATOM 8499 O O . MET B 1 510 ? 16.797 -24.562 -1.722 1 87.44 510 MET B O 1
ATOM 8503 N N . PRO B 1 511 ? 16.984 -25.219 0.393 1 87 511 PRO B N 1
ATOM 8504 C CA . PRO B 1 511 ? 17.344 -26.562 -0.057 1 87 511 PRO B CA 1
ATOM 8505 C C . PRO B 1 511 ? 16.25 -27.219 -0.897 1 87 511 PRO B C 1
ATOM 8507 O O . PRO B 1 511 ? 16.547 -27.906 -1.882 1 87 511 PRO B O 1
ATOM 8510 N N . PHE B 1 512 ? 15.07 -27 -0.483 1 87.88 512 PHE B N 1
ATOM 8511 C CA . PHE B 1 512 ? 13.938 -27.547 -1.214 1 87.88 512 PHE B CA 1
ATOM 8512 C C . PHE B 1 512 ? 13.906 -27.031 -2.645 1 87.88 512 PHE B C 1
ATOM 8514 O O . PHE B 1 512 ? 13.789 -27.812 -3.594 1 87.88 512 PHE B O 1
ATOM 8521 N N . LEU B 1 513 ? 14.008 -25.734 -2.811 1 92.19 513 LEU B N 1
ATOM 8522 C CA . LEU B 1 513 ? 13.898 -25.109 -4.125 1 92.19 513 LEU B CA 1
ATOM 8523 C C . LEU B 1 513 ? 15.086 -25.484 -5.008 1 92.19 513 LEU B C 1
ATOM 8525 O O . LEU B 1 513 ? 14.922 -25.75 -6.199 1 92.19 513 LEU B O 1
ATOM 8529 N N . LYS B 1 514 ? 16.312 -25.516 -4.453 1 92.75 514 LYS B N 1
ATOM 8530 C CA . LYS B 1 514 ? 17.5 -25.891 -5.211 1 92.75 514 LYS B CA 1
ATOM 8531 C C . LYS B 1 514 ? 17.422 -27.344 -5.68 1 92.75 514 LYS B C 1
ATOM 8533 O O . LYS B 1 514 ? 17.781 -27.656 -6.816 1 92.75 514 LYS B O 1
ATOM 8538 N N . GLN B 1 515 ? 16.938 -28.141 -4.793 1 92.06 515 GLN B N 1
ATOM 8539 C CA . GLN B 1 515 ? 16.766 -29.547 -5.168 1 92.06 515 GLN B CA 1
ATOM 8540 C C . GLN B 1 515 ? 15.742 -29.688 -6.289 1 92.06 515 GLN B C 1
ATOM 8542 O O . GLN B 1 515 ? 15.945 -30.469 -7.219 1 92.06 515 GLN B O 1
ATOM 8547 N N . ALA B 1 516 ? 14.664 -29 -6.102 1 92.38 516 ALA B N 1
ATOM 8548 C CA . ALA B 1 516 ? 13.633 -29.062 -7.137 1 92.38 516 ALA B CA 1
ATOM 8549 C C . ALA B 1 516 ? 14.195 -28.641 -8.492 1 92.38 516 ALA B C 1
ATOM 8551 O O . ALA B 1 516 ? 13.875 -29.234 -9.523 1 92.38 516 ALA B O 1
ATOM 8552 N N . ARG B 1 517 ? 14.984 -27.531 -8.531 1 94.25 517 ARG B N 1
ATOM 8553 C CA . ARG B 1 517 ? 15.648 -27.062 -9.742 1 94.25 517 ARG B CA 1
ATOM 8554 C C . ARG B 1 517 ? 16.578 -28.125 -10.312 1 94.25 517 ARG B C 1
ATOM 8556 O O . ARG B 1 517 ? 16.531 -28.406 -11.516 1 94.25 517 ARG B O 1
ATOM 8563 N N . ASP B 1 518 ? 17.344 -28.797 -9.461 1 93.62 518 ASP B N 1
ATOM 8564 C CA . ASP B 1 518 ? 18.312 -29.812 -9.898 1 93.62 518 ASP B CA 1
ATOM 8565 C C . ASP B 1 518 ? 17.594 -31.047 -10.422 1 93.62 518 ASP B C 1
ATOM 8567 O O . ASP B 1 518 ? 18.016 -31.641 -11.422 1 93.62 518 ASP B O 1
ATOM 8571 N N . GLU B 1 519 ? 16.547 -31.406 -9.695 1 93.31 519 GLU B N 1
ATOM 8572 C CA . GLU B 1 519 ? 15.758 -32.562 -10.117 1 93.31 519 GLU B CA 1
ATOM 8573 C C . GLU B 1 519 ? 15.141 -32.312 -11.492 1 93.31 519 GLU B C 1
ATOM 8575 O O . GLU B 1 519 ? 14.961 -33.25 -12.273 1 93.31 519 GLU B O 1
ATOM 8580 N N . THR B 1 520 ? 14.805 -31.094 -11.812 1 95.5 520 THR B N 1
ATOM 8581 C CA . THR B 1 520 ? 14.281 -30.734 -13.125 1 95.5 520 THR B CA 1
ATOM 8582 C C . THR B 1 520 ? 15.375 -30.812 -14.18 1 95.5 520 THR B C 1
ATOM 8584 O O . THR B 1 520 ? 15.156 -31.359 -15.273 1 95.5 520 THR B O 1
ATOM 8587 N N . ASN B 1 521 ? 16.531 -30.375 -13.875 1 94.75 521 ASN B N 1
ATOM 8588 C CA . ASN B 1 521 ? 17.641 -30.328 -14.812 1 94.75 521 ASN B CA 1
ATOM 8589 C C . ASN B 1 521 ? 18.078 -31.719 -15.25 1 94.75 521 ASN B C 1
ATOM 8591 O O . ASN B 1 521 ? 18.453 -31.922 -16.406 1 94.75 521 ASN B O 1
ATOM 8595 N N . VAL B 1 522 ? 18.047 -32.656 -14.375 1 92.31 522 VAL B N 1
ATOM 8596 C CA . VAL B 1 522 ? 18.578 -34 -14.641 1 92.31 522 VAL B CA 1
ATOM 8597 C C . VAL B 1 522 ? 17.625 -34.75 -15.547 1 92.31 522 VAL B C 1
ATOM 8599 O O . VAL B 1 522 ? 17.969 -35.812 -16.047 1 92.31 522 VAL B O 1
ATOM 8602 N N . MET B 1 523 ? 16.469 -34.188 -15.852 1 92.62 523 MET B N 1
ATOM 8603 C CA . MET B 1 523 ? 15.5 -34.875 -16.719 1 92.62 523 MET B CA 1
ATOM 8604 C C . MET B 1 523 ? 15.914 -34.75 -18.188 1 92.62 523 MET B C 1
ATOM 8606 O O . MET B 1 523 ? 15.391 -35.469 -19.031 1 92.62 523 MET B O 1
ATOM 8610 N N . LYS B 1 524 ? 16.828 -33.938 -18.547 1 94.56 524 LYS B N 1
ATOM 8611 C CA . LYS B 1 524 ? 17.312 -33.781 -19.922 1 94.56 524 LYS B CA 1
ATOM 8612 C C . LYS B 1 524 ? 17.938 -35.062 -20.438 1 94.56 524 LYS B C 1
ATOM 8614 O O . LYS B 1 524 ? 18.516 -35.844 -19.672 1 94.56 524 LYS B O 1
ATOM 8619 N N . ILE B 1 525 ? 17.781 -35.219 -21.703 1 92.56 525 ILE B N 1
ATOM 8620 C CA . ILE B 1 525 ? 18.375 -36.375 -22.375 1 92.56 525 ILE B CA 1
ATOM 8621 C C . ILE B 1 525 ? 19.672 -35.938 -23.062 1 92.56 525 ILE B C 1
ATOM 8623 O O . ILE B 1 525 ? 19.719 -34.938 -23.781 1 92.56 525 ILE B O 1
ATOM 8627 N N . SER B 1 526 ? 20.797 -36.688 -22.781 1 87.12 526 SER B N 1
ATOM 8628 C CA . SER B 1 526 ? 22.062 -36.406 -23.438 1 87.12 526 SER B CA 1
ATOM 8629 C C . SER B 1 526 ? 22.078 -36.906 -24.875 1 87.12 526 SER B C 1
ATOM 8631 O O . SER B 1 526 ? 21.734 -38.062 -25.156 1 87.12 526 SER B O 1
ATOM 8633 N N . LEU B 1 527 ? 22.344 -36.156 -25.844 1 80.94 527 LEU B N 1
ATOM 8634 C CA . LEU B 1 527 ? 22.375 -36.5 -27.266 1 80.94 527 LEU B CA 1
ATOM 8635 C C . LEU B 1 527 ? 23.766 -36.938 -27.688 1 80.94 527 LEU B C 1
ATOM 8637 O O . LEU B 1 527 ? 23.969 -37.375 -28.828 1 80.94 527 LEU B O 1
ATOM 8641 N N . ASP B 1 528 ? 25 -36.812 -26.906 1 66.31 528 ASP B N 1
ATOM 8642 C CA . ASP B 1 528 ? 26.344 -37.219 -27.297 1 66.31 528 ASP B CA 1
ATOM 8643 C C . ASP B 1 528 ? 26.484 -38.75 -27.219 1 66.31 528 ASP B C 1
ATOM 8645 O O . ASP B 1 528 ? 26.094 -39.375 -26.234 1 66.31 528 ASP B O 1
ATOM 8649 N N . LYS B 1 529 ? 26.688 -39.531 -28.406 1 55.53 529 LYS B N 1
ATOM 8650 C CA . LYS B 1 529 ? 26.938 -40.969 -28.531 1 55.53 529 LYS B CA 1
ATOM 8651 C C . LYS B 1 529 ? 27.906 -41.438 -27.469 1 55.53 529 LYS B C 1
ATOM 8653 O O . LYS B 1 529 ? 27.781 -42.562 -26.953 1 55.53 529 LYS B O 1
ATOM 8658 N N . ASN B 1 530 ? 29.297 -40.969 -27.531 1 41 530 ASN B N 1
ATOM 8659 C CA . ASN B 1 530 ? 30.469 -41.562 -26.891 1 41 530 ASN B CA 1
ATOM 8660 C C . ASN B 1 530 ? 30.422 -41.375 -25.375 1 41 530 ASN B C 1
ATOM 8662 O O . ASN B 1 530 ? 31.453 -41.531 -24.703 1 41 530 ASN B O 1
ATOM 8666 N N . ASP B 1 531 ? 29.609 -40.719 -24.906 1 40.19 531 ASP B N 1
ATOM 8667 C CA . ASP B 1 531 ? 29.922 -40.312 -23.531 1 40.19 531 ASP B CA 1
ATOM 8668 C C . ASP B 1 531 ? 29.656 -41.469 -22.547 1 40.19 531 ASP B C 1
ATOM 8670 O O . ASP B 1 531 ? 28.609 -41.5 -21.906 1 40.19 531 ASP B O 1
ATOM 8674 N N . SER B 1 532 ? 30.031 -42.719 -22.875 1 35.69 532 SER B N 1
ATOM 8675 C CA . SER B 1 532 ? 30.078 -43.625 -21.719 1 35.69 532 SER B CA 1
ATOM 8676 C C . SER B 1 532 ? 30.891 -43 -20.578 1 35.69 532 SER B C 1
ATOM 8678 O O . SER B 1 532 ? 30.938 -43.531 -19.469 1 35.69 532 SER B O 1
ATOM 8680 N N . THR B 1 533 ? 32.188 -42.469 -20.859 1 32.53 533 THR B N 1
ATOM 8681 C CA . THR B 1 533 ? 33.125 -42.094 -19.781 1 32.53 533 THR B CA 1
ATOM 8682 C C . THR B 1 533 ? 32.656 -40.844 -19.078 1 32.53 533 THR B C 1
ATOM 8684 O O . THR B 1 533 ? 32.75 -39.75 -19.625 1 32.53 533 THR B O 1
ATOM 8687 N N . VAL B 1 534 ? 31.688 -40.844 -18.297 1 32.84 534 VAL B N 1
ATOM 8688 C CA . VAL B 1 534 ? 31.266 -39.75 -17.422 1 32.84 534 VAL B CA 1
ATOM 8689 C C . VAL B 1 534 ? 32.469 -39.156 -16.719 1 32.84 534 VAL B C 1
ATOM 8691 O O . VAL B 1 534 ? 33.125 -39.812 -15.898 1 32.84 534 VAL B O 1
ATOM 8694 N N . SER B 1 535 ? 33.438 -38.5 -17.422 1 28.98 535 SER B N 1
ATOM 8695 C CA . SER B 1 535 ? 34.5 -37.812 -16.688 1 28.98 535 SER B CA 1
ATOM 8696 C C . SER B 1 535 ? 33.906 -36.844 -15.641 1 28.98 535 SER B C 1
ATOM 8698 O O . SER B 1 535 ? 32.969 -36.094 -15.938 1 28.98 535 SER B O 1
ATOM 8700 N N . GLU B 1 536 ? 34.188 -37.125 -14.336 1 30.31 536 GLU B N 1
ATOM 8701 C CA . GLU B 1 536 ? 33.969 -36.469 -13.047 1 30.31 536 GLU B CA 1
ATOM 8702 C C . GLU B 1 536 ? 34.375 -35 -13.094 1 30.31 536 GLU B C 1
ATOM 8704 O O . GLU B 1 536 ? 34.25 -34.281 -12.094 1 30.31 536 GLU B O 1
ATOM 8709 N N . ASN B 1 537 ? 35.094 -34.594 -14.102 1 30.19 537 ASN B N 1
ATOM 8710 C CA . ASN B 1 537 ? 35.812 -33.344 -13.93 1 30.19 537 ASN B CA 1
ATOM 8711 C C . ASN B 1 537 ? 34.875 -32.156 -13.914 1 30.19 537 ASN B C 1
ATOM 8713 O O . ASN B 1 537 ? 35.25 -31.047 -13.523 1 30.19 537 ASN B O 1
ATOM 8717 N N . ASP B 1 538 ? 33.875 -32.188 -14.711 1 29.97 538 ASP B N 1
ATOM 8718 C CA . ASP B 1 538 ? 33.406 -30.828 -14.969 1 29.97 538 ASP B CA 1
ATOM 8719 C C . ASP B 1 538 ? 32.625 -30.281 -13.781 1 29.97 538 ASP B C 1
ATOM 8721 O O . ASP B 1 538 ? 31.906 -29.297 -13.906 1 29.97 538 ASP B O 1
ATOM 8725 N N . VAL B 1 539 ? 32.688 -31.125 -12.766 1 29.11 539 VAL B N 1
ATOM 8726 C CA . VAL B 1 539 ? 31.969 -30.547 -11.633 1 29.11 539 VAL B CA 1
ATOM 8727 C C . VAL B 1 539 ? 32.719 -29.312 -11.133 1 29.11 539 VAL B C 1
ATOM 8729 O O . VAL B 1 539 ? 32.375 -28.75 -10.086 1 29.11 539 VAL B O 1
ATOM 8732 N N . ASN B 1 540 ? 33.938 -29.156 -11.695 1 27.98 540 ASN B N 1
ATOM 8733 C CA . ASN B 1 540 ? 34.656 -28.047 -11.062 1 27.98 540 ASN B CA 1
ATOM 8734 C C . ASN B 1 540 ? 34 -26.703 -11.414 1 27.98 540 ASN B C 1
ATOM 8736 O O . ASN B 1 540 ? 34.656 -25.859 -12.055 1 27.98 540 ASN B O 1
ATOM 8740 N N . GLU B 1 541 ? 32.969 -26.781 -12.055 1 26.02 541 GLU B N 1
ATOM 8741 C CA . GLU B 1 541 ? 32.594 -25.375 -12.18 1 26.02 541 GLU B CA 1
ATOM 8742 C C . GLU B 1 541 ? 32.688 -24.656 -10.836 1 26.02 541 GLU B C 1
ATOM 8744 O O . GLU B 1 541 ? 32.344 -25.219 -9.797 1 26.02 541 GLU B O 1
ATOM 8749 N N . LYS B 1 542 ? 33.406 -23.594 -10.805 1 27.56 542 LYS B N 1
ATOM 8750 C CA . LYS B 1 542 ? 33.75 -22.625 -9.758 1 27.56 542 LYS B CA 1
ATOM 8751 C C . LYS B 1 542 ? 32.531 -22.328 -8.891 1 27.56 542 LYS B C 1
ATOM 8753 O O . LYS B 1 542 ? 31.469 -21.984 -9.406 1 27.56 542 LYS B O 1
ATOM 8758 N N . LYS B 1 543 ? 32.531 -22.938 -7.75 1 28.83 543 LYS B N 1
ATOM 8759 C CA . LYS B 1 543 ? 31.844 -22.438 -6.555 1 28.83 543 LYS B CA 1
ATOM 8760 C C . LYS B 1 543 ? 31.906 -20.906 -6.492 1 28.83 543 LYS B C 1
ATOM 8762 O O . LYS B 1 543 ? 32.844 -20.344 -5.91 1 28.83 543 LYS B O 1
ATOM 8767 N N . GLN B 1 544 ? 31.812 -20.188 -7.531 1 28.78 544 GLN B N 1
ATOM 8768 C CA . GLN B 1 544 ? 31.719 -18.781 -7.172 1 28.78 544 GLN B CA 1
ATOM 8769 C C . GLN B 1 544 ? 30.703 -18.562 -6.039 1 28.78 544 GLN B C 1
ATOM 8771 O O . GLN B 1 544 ? 29.547 -18.969 -6.152 1 28.78 544 GLN B O 1
ATOM 8776 N N . SER B 1 545 ? 31.234 -18.641 -4.848 1 26.44 545 SER B N 1
ATOM 8777 C CA . SER B 1 545 ? 30.609 -18.469 -3.545 1 26.44 545 SER B CA 1
ATOM 8778 C C . SER B 1 545 ? 29.547 -17.375 -3.588 1 26.44 545 SER B C 1
ATOM 8780 O O . SER B 1 545 ? 29.797 -16.281 -4.086 1 26.44 545 SER B O 1
ATOM 8782 N N . TRP B 1 546 ? 28.391 -17.812 -3.658 1 27.02 546 TRP B N 1
ATOM 8783 C CA . TRP B 1 546 ? 27.188 -17.016 -3.396 1 27.02 546 TRP B CA 1
ATOM 8784 C C . TRP B 1 546 ? 27.422 -16.031 -2.266 1 27.02 546 TRP B C 1
ATOM 8786 O O . TRP B 1 546 ? 26.641 -15.102 -2.072 1 27.02 546 TRP B O 1
ATOM 8796 N N . SER B 1 547 ? 28.469 -16.406 -1.396 1 27.69 547 SER B N 1
ATOM 8797 C CA . SER B 1 547 ? 28.797 -15.492 -0.306 1 27.69 547 SER B CA 1
ATOM 8798 C C . SER B 1 547 ? 29.297 -14.148 -0.839 1 27.69 547 SER B C 1
ATOM 8800 O O . SER B 1 547 ? 29.078 -13.109 -0.205 1 27.69 547 SER B O 1
ATOM 8802 N N . ASN B 1 548 ? 30.141 -14.234 -1.851 1 28.36 548 ASN B N 1
ATOM 8803 C CA . ASN B 1 548 ? 30.703 -12.984 -2.34 1 28.36 548 ASN B CA 1
ATOM 8804 C C . ASN B 1 548 ? 29.641 -12.094 -2.98 1 28.36 548 ASN B C 1
ATOM 8806 O O . ASN B 1 548 ? 29.875 -10.898 -3.191 1 28.36 548 ASN B O 1
ATOM 8810 N N . TRP B 1 549 ? 28.688 -12.711 -3.609 1 25.41 549 TRP B N 1
ATOM 8811 C CA . TRP B 1 549 ? 27.672 -11.875 -4.25 1 25.41 549 TRP B CA 1
ATOM 8812 C C . TRP B 1 549 ? 26.891 -11.07 -3.215 1 25.41 549 TRP B C 1
ATOM 8814 O O . TRP B 1 549 ? 26.578 -9.906 -3.441 1 25.41 549 TRP B O 1
ATOM 8824 N N . ILE B 1 550 ? 26.5 -11.867 -2.16 1 26.12 550 ILE B N 1
ATOM 8825 C CA . ILE B 1 550 ? 25.734 -11.117 -1.178 1 26.12 550 ILE B CA 1
ATOM 8826 C C . ILE B 1 550 ? 26.656 -10.188 -0.398 1 26.12 550 ILE B C 1
ATOM 8828 O O . ILE B 1 550 ? 26.219 -9.141 0.097 1 26.12 550 ILE B O 1
ATOM 8832 N N . LEU B 1 551 ? 27.984 -10.758 -0.083 1 25.8 551 LEU B N 1
ATOM 8833 C CA . LEU B 1 551 ? 28.859 -9.93 0.747 1 25.8 551 LEU B CA 1
ATOM 8834 C C . LEU B 1 551 ? 29.625 -8.914 -0.102 1 25.8 551 LEU B C 1
ATOM 8836 O O . LEU B 1 551 ? 30.094 -9.25 -1.189 1 25.8 551 LEU B O 1
ATOM 8840 N N . GLY B 1 552 ? 29.281 -7.758 -0.347 1 23.33 552 GLY B N 1
ATOM 8841 C CA . GLY B 1 552 ? 30.031 -6.648 -0.907 1 23.33 552 GLY B CA 1
ATOM 8842 C C . GLY B 1 552 ? 31.531 -6.812 -0.756 1 23.33 552 GLY B C 1
ATOM 8843 O O . GLY B 1 552 ? 32.281 -5.867 -0.979 1 23.33 552 GLY B O 1
ATOM 8844 N N . ARG B 1 553 ? 32.188 -8.016 -0.257 1 21.28 553 ARG B N 1
ATOM 8845 C CA . ARG B 1 553 ? 33.656 -7.863 -0.283 1 21.28 553 ARG B CA 1
ATOM 8846 C C . ARG B 1 553 ? 34.219 -8.25 -1.643 1 21.28 553 ARG B C 1
ATOM 8848 O O . ARG B 1 553 ? 33.719 -9.188 -2.281 1 21.28 553 ARG B O 1
#

pLDDT: mean 77.35, std 26.93, range [19.67, 98.88]

Secondary structure (DSSP, 8-state):
-------GGGGT-BTTTBTS-SSPPPSS---GGGHHHHHHHHTHHHHHHHT-HHHHHHTS----GGG--SHHHHHHHHHHHHHHHHHHHH-SSSPPPSEE-HHHHHHHHHHHHHHT--SS--HIIIIITS-EES-TTS-SSGGGEE-S--SS--HHHHHHHHHHHHHHHHHHHHHHHHHHHHHHHHHT-HHHHHHHHHHHHHHHHHHHHHHHTHHHH--HHHIIIIIHHHH--STTBGGGTBTT-EEETT--S--TT--STT-GGGS-HHHHHHHTEE------GGG-HHHHHHHHHHT-----TT-------GGG----TTTS---SSHHHHHTS---------SS--S---HHHHHHGGGS-HHHHHHHH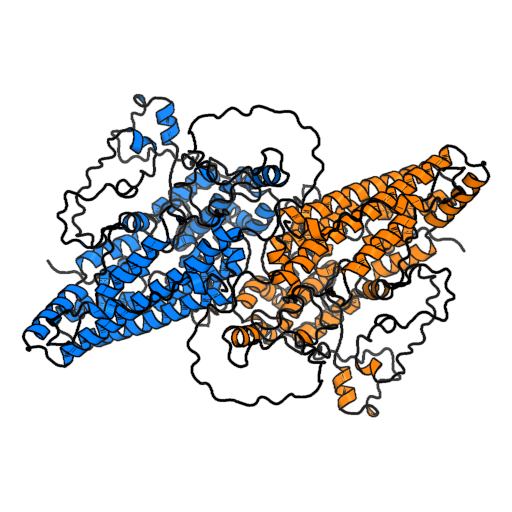HHHHH--HHHHHHHHHHHHHTT---HHHHHHHHHHHHHHHHHHHHHHHHHHHHIIIIIHHHHH--SS-GGG-----------------S-------S----TT-HHHHHHHHS--BTTB----TT----B-TTSSBHHHHHHHHHHHHHTTSPP--SSTTS--GGGG------HHHHHS--/-------GGGGT-BTTTBTS-SSPPPSS---GGGHHHHHHHHTHHHHHHHT-HHHHHHTS----GGG--SHHHHHHHHHHHHHHHHHHHH-SSSPPPSEE-HHHHHHHHHHHHHHT--SS--HIIIIITS-EES-TTS-SSGGGEE-S--SS--HHHHHHHHHHHHHHHHHHHHHHHHHHHHHHHHHT-HHHHHHHHHHHHHHHHHHHHHHHTHHHH--HHHIIIIIHHHH--STTBGGGTBTT-EEETT--S--TT--STT-GGGS-HHHHHHHTEE------GGG-HHHHHHHHHHT-----TT-------GGG----TTTS---SSHHHHHTS---------SS--S---HHHHHHGGGS-HHHHHHHHHHHHH--HHHHHHHHHHHHHTT---HHHHHHHHHHHHHHHHHHHHHHHHHHHHIIIIIHHHHH--SS-GGG-------------------------S----TT-HHHHHHHHS--BTTB----TT----B-TTSSBHHHHHHHHHHHHHTTSPP--SSTTS--GGGG------HHHHHS--

Sequence (1106 aa):
MTITTLLLEKYDVSPITGFLPSTPPLKRLSNEYFAPWENMMDDFNDLLLAGKLREKIHKLPLLDSRRLQTIEEYRRAFLIMCMLSHSYVWGKLEQASESLPAQLAIPWTNIADHLGLCPVVCHAAVVLWNYRMLDQDEPLDLNNIGALATYSGSLDEAWFYLVTASIEITGAPCLSQIVSAIDNIRDGNYSGLKLNLETIRDSLVQMNASLMRMYEKCDPYVFYWKIRPYLAGWENMAEAGLPLGLIYEGVDLWSEQTDEYADMSHLDDAQRLLRQYRRYAGGSAAQSSLIAALDIAFGVEHHRTGEKPLVVKPSELPVDRYTKLPAPNPADELNGTAESPRTPPQFKRTNRNTFLRAMRKYMPRPHREFLEELEIAANIRPFILQLEEQLRSGALLPEEAQLIETYNECIHQLKLFRDKHVQIVTLYIVNQARKGPNIPHGGFAIEKTEEKKVALHNDLYPQTQLETSPAIRKDSKTSKVAQLFPQLGLARKIEEGAKVVRGTGGTNVMPFLKQARDETNVMKISLDKNDSTVSENDVNEKKQSWSNWILGRMTITTLLLEKYDVSPITGFLPSTPPLKRLSNEYFAPWENMMDDFNDLLLAGKLREKIHKLPLLDSRRLQTIEEYRRAFLIMCMLSHSYVWGKLEQASESLPAQLAIPWTNIADHLGLCPVVCHAAVVLWNYRMLDQDEPLDLNNIGALATYSGSLDEAWFYLVTASIEITGAPCLSQIVSAIDNIRDGNYSGLKLNLETIRDSLVQMNASLMRMYEKCDPYVFYWKIRPYLAGWENMAEAGLPLGLIYEGVDLWSEQTDEYADMSHLDDAQRLLRQYRRYAGGSAAQSSLIAALDIAFGVEHHRTGEKPLVVKPSELPVDRYTKLPAPNPADELNGTAESPRTPPQFKRTNRNTFLRAMRKYMPRPHREFLEELEIAANIRPFILQLEEQLRSGALLPEEAQLIETYNECIHQLKLFRDKHVQIVTLYIVNQARKGPNIPHGGFAIEKTEEKKVALHNDLYPQTQLETSPAIRKDSKTSKVAQLFPQLGLARKIEEGAKVVRGTGGTNVMPFLKQARDETNVMKISLDKNDSTVSENDVNEKKQSWSNWILGR

Radius of gyration: 33.59 Å; Cα contacts (8 Å, |Δi|>4): 1592; chains: 2; bounding box: 66×100×80 Å

Nearest PDB structures (foldseek):
  5etw-assembly1_B  TM=9.330E-01  e=9.753E-21  Homo sapiens
  5wmw-assembly2_B  TM=9.283E-01  e=1.212E-20  Homo sapiens
  5wmu-assembly2_B  TM=9.220E-01  e=2.653E-20  Homo sapiens
  5wmx-assembly1_A  TM=9.292E-01  e=6.065E-20  Homo sapiens
  7m63-assembly2_B  TM=9.326E-01  e=8.972E-20  Homo sapiens

Solvent-accessible surface area (backbone atoms only — not comparable to full-atom values): 61487 Å² total; per-residue (Å²): 126,85,78,70,80,81,57,49,66,82,26,65,27,31,70,70,35,12,78,30,58,86,56,76,41,53,90,67,78,81,56,69,86,53,40,68,61,54,55,46,59,75,42,40,58,40,26,41,74,29,67,39,40,62,65,52,51,73,68,45,70,75,61,69,62,82,73,54,82,49,71,56,48,47,49,37,50,47,35,50,42,35,56,52,49,40,45,52,26,47,46,65,94,36,70,51,46,55,53,38,57,44,53,49,30,36,36,33,43,53,46,17,54,74,48,37,32,54,75,55,48,28,35,51,40,54,29,55,49,25,38,36,67,74,46,87,88,50,70,92,44,63,63,28,39,30,55,72,74,61,85,46,42,27,49,34,56,34,38,50,30,42,33,54,34,31,26,46,49,40,39,6,55,37,59,51,31,52,53,48,29,40,50,21,61,77,69,66,35,59,71,59,28,44,54,26,40,50,52,35,30,54,24,39,52,46,23,44,54,32,54,60,51,40,67,74,56,30,51,37,61,53,40,32,72,58,43,40,30,62,38,37,42,31,34,89,22,43,86,28,67,22,71,70,20,32,28,43,32,83,51,63,87,69,58,79,76,68,71,80,70,67,65,54,79,79,47,51,71,66,48,53,55,38,51,48,18,37,37,41,54,19,35,44,79,71,28,39,66,66,63,53,45,51,30,49,44,61,56,46,48,42,58,48,75,88,58,66,88,55,96,60,73,87,82,71,67,74,76,44,79,51,69,57,60,74,50,44,32,56,41,44,61,72,59,71,58,66,62,58,78,66,64,70,65,84,61,74,66,64,57,62,19,51,62,61,56,56,28,46,53,47,21,48,38,46,51,42,50,44,47,56,52,43,54,70,59,48,43,51,41,65,49,50,53,48,49,49,54,30,48,77,69,69,67,55,47,73,72,53,51,49,43,52,51,40,49,34,48,33,42,48,39,52,22,49,39,40,49,52,48,46,52,47,46,43,54,31,45,51,48,42,22,48,69,41,75,82,61,67,68,52,75,74,71,68,80,80,70,85,74,80,77,80,79,81,71,96,76,74,87,80,71,82,69,83,73,70,78,77,84,74,61,90,84,38,67,63,57,57,39,57,70,65,53,48,55,39,50,70,37,57,68,42,61,88,76,62,85,74,50,64,43,46,75,57,44,55,39,62,66,43,46,54,47,49,26,50,44,35,53,68,66,53,76,83,83,72,85,76,64,77,71,76,71,78,62,73,71,65,57,77,76,70,54,68,59,48,72,74,39,89,109,127,84,78,71,80,81,57,49,66,83,24,65,27,30,70,70,34,11,77,32,58,85,55,76,42,54,90,66,81,80,55,70,89,52,40,69,62,53,56,47,58,74,42,40,61,40,26,42,73,29,68,38,40,63,65,53,50,72,69,46,70,75,61,69,62,83,73,54,82,48,70,54,48,46,50,39,50,47,33,53,40,34,56,53,49,39,46,51,24,49,47,66,94,37,72,51,44,55,54,38,58,43,53,50,29,35,36,33,43,53,46,17,54,74,49,37,32,53,74,54,46,27,33,50,39,53,29,54,49,26,39,36,68,73,45,85,90,50,70,93,43,65,63,28,39,31,55,73,74,63,86,47,42,28,49,34,55,35,40,51,30,41,31,55,34,31,27,45,48,40,39,6,55,36,58,50,30,50,53,48,29,41,50,22,60,77,68,66,35,59,70,59,28,43,53,26,40,50,51,35,31,53,23,38,52,45,23,44,54,31,56,60,51,43,67,74,56,30,51,37,61,54,41,32,71,58,42,39,31,63,37,37,40,32,34,88,24,43,85,27,67,22,71,71,19,33,30,42,33,82,50,65,85,68,56,78,77,67,72,80,70,69,65,52,80,79,46,51,71,68,49,53,54,38,51,48,19,36,37,40,53,20,37,43,78,70,28,40,64,65,62,52,45,51,30,48,45,61,58,47,47,40,58,46,76,88,59,64,88,55,96,62,72,85,83,70,66,74,76,46,79,48,69,56,60,73,50,45,31,56,41,43,61,72,58,70,59,64,58,61,78,67,63,70,65,84,60,73,67,65,57,62,19,50,64,62,56,56,29,45,52,46,22,48,39,46,51,43,50,46,47,57,51,43,53,71,60,49,45,51,40,64,50,50,52,50,49,49,53,30,48,76,70,68,67,54,48,72,72,56,51,50,43,53,51,42,49,35,50,32,40,48,38,53,24,50,40,39,48,52,47,47,53,48,47,41,53,32,44,51,49,41,24,47,69,41,74,82,63,68,69,54,76,74,71,68,78,80,71,83,73,78,77,82,77,82,70,98,77,74,87,79,72,83,69,83,72,69,77,76,81,76,63,94,83,41,68,64,61,58,40,56,71,64,51,51,55,40,53,69,37,58,69,42,62,87,78,62,84,76,51,64,44,45,75,56,44,56,41,64,64,42,44,54,46,50,27,52,44,35,52,68,68,52,77,83,84,73,86,78,66,76,70,77,71,78,62,74,69,66,59,76,74,70,53,68,60,50,72,74,38,88,110

InterPro domains:
  IPR000898 Indoleamine 2,3-dioxygenase [PF01231] (8-521)
  IPR000898 Indoleamine 2,3-dioxygenase [PTHR28657] (7-526)
  IPR037217 Tryptophan/Indoleamine 2,3-dioxygenase-like [SSF140959] (9-520)